Protein AF-0000000086638829 (afdb_homodimer)

Sequence (900 aa):
MKSFSFLCSTLLIQVVVGQTPSNTTEVHPRLDTFRCTVLGGCKKTTNYIVVEASQHNIHQATNSANCGEWGEKPNATACPDEASCAQNCIIEGLSDYRAQGITTSGSSIHLQQLFNNKTVSPRVYLLEENKQKYDMMHLVGAEFSFDVEMDKLPCGMNSALYLSEMLEDGGKSTSPNSKAGAYYGTGYCDAQCFVTPFINGVGNIDGHGSCCNELDIWEANSRATHIAPHPCTEPGLYECTGDECGSTGVCDKSGCGWNPNRVNTTDFYGRGDSFKVDSTRKFTVVSQFLADKNGNLKELHRHYVQDGQLIESAVVNIEGPPKVNYINDEFCEAVNSTEYIRIGGTSQMGEAMSRGMVLVMSLWWDEGGFMEWLDQGEAGPCNATEGDPKNILKVEPNPEVTFSNIRIGEINSTFSLGSPYAYAGAARKKSPRLAHLQQHQHLYKRGSNHMKSFSFLCSTLLIQVVVGQTPSNTTEVHPRLDTFRCTVLGGCKKTTNYIVVEASQHNIHQATNSANCGEWGEKPNATACPDEASCAQNCIIEGLSDYRAQGITTSGSSIHLQQLFNNKTVSPRVYLLEENKQKYDMMHLVGAEFSFDVEMDKLPCGMNSALYLSEMLEDGGKSTSPNSKAGAYYGTGYCDAQCFVTPFINGVGNIDGHGSCCNELDIWEANSRATHIAPHPCTEPGLYECTGDECGSTGVCDKSGCGWNPNRVNTTDFYGRGDSFKVDSTRKFTVVSQFLADKNGNLKELHRHYVQDGQLIESAVVNIEGPPKVNYINDEFCEAVNSTEYIRIGGTSQMGEAMSRGMVLVMSLWWDEGGFMEWLDQGEAGPCNATEGDPKNILKVEPNPEVTFSNIRIGEINSTFSLGSPYAYAGAARKKSPRLAHLQQHQHLYKRGSNH

Structure (mmCIF, N/CA/C/O backbone):
data_AF-0000000086638829-model_v1
#
loop_
_entity.id
_entity.type
_entity.pdbx_description
1 polymer Glucanase
#
loop_
_atom_site.group_PDB
_atom_site.id
_atom_site.type_symbol
_atom_site.label_atom_id
_atom_site.label_alt_id
_atom_site.label_comp_id
_atom_site.label_asym_id
_atom_site.label_entity_id
_atom_site.label_seq_id
_atom_site.pdbx_PDB_ins_code
_atom_site.Cartn_x
_atom_site.Cartn_y
_atom_site.Cartn_z
_atom_site.occupancy
_atom_site.B_iso_or_equiv
_atom_site.auth_seq_id
_atom_site.auth_comp_id
_atom_site.auth_asym_id
_atom_site.auth_atom_id
_atom_site.pdbx_PDB_model_num
ATOM 1 N N . MET A 1 1 ? 29.812 31.25 78.125 1 23.7 1 MET A N 1
ATOM 2 C CA . MET A 1 1 ? 29.281 30.562 76.938 1 23.7 1 MET A CA 1
ATOM 3 C C . MET A 1 1 ? 28.5 31.531 76.062 1 23.7 1 MET A C 1
ATOM 5 O O . MET A 1 1 ? 27.719 32.344 76.562 1 23.7 1 MET A O 1
ATOM 9 N N . LYS A 1 2 ? 29.172 31.844 74.812 1 26.73 2 LYS A N 1
ATOM 10 C CA . LYS A 1 2 ? 29.094 32.656 73.625 1 26.73 2 LYS A CA 1
ATOM 11 C C . LYS A 1 2 ? 27.828 32.344 72.812 1 26.73 2 LYS A C 1
ATOM 13 O O . LYS A 1 2 ? 27.75 31.281 72.188 1 26.73 2 LYS A O 1
ATOM 18 N N . SER A 1 3 ? 26.672 32.562 73.25 1 28.09 3 SER A N 1
ATOM 19 C CA . SER A 1 3 ? 25.5 32.125 72.5 1 28.09 3 SER A CA 1
ATOM 20 C C . SER A 1 3 ? 25.375 32.906 71.25 1 28.09 3 SER A C 1
ATOM 22 O O . SER A 1 3 ? 25.234 34.156 71.25 1 28.09 3 SER A O 1
ATOM 24 N N . PHE A 1 4 ? 26.094 32.5 70.188 1 32.94 4 PHE A N 1
ATOM 25 C CA . PHE A 1 4 ? 25.984 33.031 68.812 1 32.94 4 PHE A CA 1
ATOM 26 C C . PHE A 1 4 ? 24.594 32.812 68.25 1 32.94 4 PHE A C 1
ATOM 28 O O . PHE A 1 4 ? 24.141 31.672 68.125 1 32.94 4 PHE A O 1
ATOM 35 N N . SER A 1 5 ? 23.672 33.75 68.375 1 32.31 5 SER A N 1
ATOM 36 C CA . SER A 1 5 ? 22.359 33.719 67.75 1 32.31 5 SER A CA 1
ATOM 37 C C . SER A 1 5 ? 22.469 33.812 66.25 1 32.31 5 SER A C 1
ATOM 39 O O . SER A 1 5 ? 23 34.781 65.688 1 32.31 5 SER A O 1
ATOM 41 N N . PHE A 1 6 ? 22.641 32.688 65.562 1 34.06 6 PHE A N 1
ATOM 42 C CA . PHE A 1 6 ? 22.609 32.625 64.125 1 34.06 6 PHE A CA 1
ATOM 43 C C . PHE A 1 6 ? 21.25 33.062 63.562 1 34.06 6 PHE A C 1
ATOM 45 O O . PHE A 1 6 ? 20.219 32.5 63.938 1 34.06 6 PHE A O 1
ATOM 52 N N . LEU A 1 7 ? 21.078 34.375 63.156 1 33.69 7 LEU A N 1
ATOM 53 C CA . LEU A 1 7 ? 19.938 34.844 62.406 1 33.69 7 LEU A CA 1
ATOM 54 C C . LEU A 1 7 ? 19.875 34.156 61.031 1 33.69 7 LEU A C 1
ATOM 56 O O . LEU A 1 7 ? 20.781 34.312 60.219 1 33.69 7 LEU A O 1
ATOM 60 N N . CYS A 1 8 ? 19.266 32.969 60.938 1 29.59 8 CYS A N 1
ATOM 61 C CA . CYS A 1 8 ? 18.953 32.344 59.656 1 29.59 8 CYS A CA 1
ATOM 62 C C . CYS A 1 8 ? 18.047 33.219 58.812 1 29.59 8 CYS A C 1
ATOM 64 O O . CYS A 1 8 ? 16.906 33.5 59.188 1 29.59 8 CYS A O 1
ATOM 66 N N . SER A 1 9 ? 18.578 34.188 58.031 1 29.06 9 SER A N 1
ATOM 67 C CA . SER A 1 9 ? 17.797 34.875 57.031 1 29.06 9 SER A CA 1
ATOM 68 C C . SER A 1 9 ? 17.203 33.906 56 1 29.06 9 SER A C 1
ATOM 70 O O . SER A 1 9 ? 17.922 33.188 55.344 1 29.06 9 SER A O 1
ATOM 72 N N . THR A 1 10 ? 16.016 33.406 56.219 1 30.64 10 THR A N 1
ATOM 73 C CA . THR A 1 10 ? 15.227 32.656 55.219 1 30.64 10 THR A CA 1
ATOM 74 C C . THR A 1 10 ? 15.062 33.469 53.938 1 30.64 10 THR A C 1
ATOM 76 O O . THR A 1 10 ? 14.414 34.531 53.938 1 30.64 10 THR A O 1
ATOM 79 N N . LEU A 1 11 ? 16.062 33.5 53.062 1 32.84 11 LEU A N 1
ATOM 80 C CA . LEU A 1 11 ? 15.82 33.969 51.688 1 32.84 11 LEU A CA 1
ATOM 81 C C . LEU A 1 11 ? 14.609 33.281 51.094 1 32.84 11 LEU A C 1
ATOM 83 O O . LEU A 1 11 ? 14.633 32.062 50.875 1 32.84 11 LEU A O 1
ATOM 87 N N . LEU A 1 12 ? 13.398 33.812 51.312 1 30.45 12 LEU A N 1
ATOM 88 C CA . LEU A 1 12 ? 12.258 33.438 50.469 1 30.45 12 LEU A CA 1
ATOM 89 C C . LEU A 1 12 ? 12.594 33.5 49 1 30.45 12 LEU A C 1
ATOM 91 O O . LEU A 1 12 ? 12.852 34.594 48.469 1 30.45 12 LEU A O 1
ATOM 95 N N . ILE A 1 13 ? 13.258 32.5 48.5 1 31.92 13 ILE A N 1
ATOM 96 C CA . ILE A 1 13 ? 13.328 32.375 47.031 1 31.92 13 ILE A CA 1
ATOM 97 C C . ILE A 1 13 ? 11.93 32.5 46.438 1 31.92 13 ILE A C 1
ATOM 99 O O . ILE A 1 13 ? 11.062 31.656 46.656 1 31.92 13 ILE A O 1
ATOM 103 N N . GLN A 1 14 ? 11.492 33.75 46.25 1 27.44 14 GLN A N 1
ATOM 104 C CA . GLN A 1 14 ? 10.328 33.969 45.406 1 27.44 14 GLN A CA 1
ATOM 105 C C . GLN A 1 14 ? 10.492 33.281 44.062 1 27.44 14 GLN A C 1
ATOM 107 O O . GLN A 1 14 ? 11.383 33.625 43.281 1 27.44 14 GLN A O 1
ATOM 112 N N . VAL A 1 15 ? 10.078 32.094 44 1 32.31 15 VAL A N 1
ATOM 113 C CA . VAL A 1 15 ? 9.938 31.391 42.719 1 32.31 15 VAL A CA 1
ATOM 114 C C . VAL A 1 15 ? 9.141 32.219 41.75 1 32.31 15 VAL A C 1
ATOM 116 O O . VAL A 1 15 ? 7.98 32.562 42 1 32.31 15 VAL A O 1
ATOM 119 N N . VAL A 1 16 ? 9.719 33.156 40.938 1 31.73 16 VAL A N 1
ATOM 120 C CA . VAL A 1 16 ? 9.312 33.969 39.781 1 31.73 16 VAL A CA 1
ATOM 121 C C . VAL A 1 16 ? 8.664 33.062 38.75 1 31.73 16 VAL A C 1
ATOM 123 O O . VAL A 1 16 ? 9.289 32.125 38.25 1 31.73 16 VAL A O 1
ATOM 126 N N . VAL A 1 17 ? 7.289 33.125 38.75 1 35.03 17 VAL A N 1
ATOM 127 C CA . VAL A 1 17 ? 6.32 32.375 37.938 1 35.03 17 VAL A CA 1
ATOM 128 C C . VAL A 1 17 ? 6.102 33.094 36.594 1 35.03 17 VAL A C 1
ATOM 130 O O . VAL A 1 17 ? 5.816 34.281 36.562 1 35.03 17 VAL A O 1
ATOM 133 N N . GLY A 1 18 ? 6.621 32.844 35.375 1 41.03 18 GLY A N 1
ATOM 134 C CA . GLY A 1 18 ? 6.312 33.125 33.969 1 41.03 18 GLY A CA 1
ATOM 135 C C . GLY A 1 18 ? 4.836 33 33.656 1 41.03 18 GLY A C 1
ATOM 136 O O . GLY A 1 18 ? 3.996 32.969 34.562 1 41.03 18 GLY A O 1
ATOM 137 N N . GLN A 1 19 ? 4.273 32.906 32.312 1 63.62 19 GLN A N 1
ATOM 138 C CA . GLN A 1 19 ? 2.855 32.594 32.219 1 63.62 19 GLN A CA 1
ATOM 139 C C . GLN A 1 19 ? 2.502 31.438 33.156 1 63.62 19 GLN A C 1
ATOM 141 O O . GLN A 1 19 ? 2.955 30.312 32.969 1 63.62 19 GLN A O 1
ATOM 146 N N . THR A 1 20 ? 2.035 32 34.219 1 74.75 20 THR A N 1
ATOM 147 C CA . THR A 1 20 ? 1.844 31.062 35.312 1 74.75 20 THR A CA 1
ATOM 148 C C . THR A 1 20 ? 0.448 30.453 35.25 1 74.75 20 THR A C 1
ATOM 150 O O . THR A 1 20 ? -0.551 31.172 35.188 1 74.75 20 THR A O 1
ATOM 153 N N . PRO A 1 21 ? 0.442 29.266 35.031 1 84.38 21 PRO A N 1
ATOM 154 C CA . PRO A 1 21 ? -0.865 28.609 35.062 1 84.38 21 PRO A CA 1
ATOM 155 C C . PRO A 1 21 ? -1.661 28.953 36.312 1 84.38 21 PRO A C 1
ATOM 157 O O . PRO A 1 21 ? -1.08 29.125 37.406 1 84.38 21 PRO A O 1
ATOM 160 N N . SER A 1 22 ? -2.822 29.062 36.031 1 82.94 22 SER A N 1
ATOM 161 C CA . SER A 1 22 ? -3.717 29.266 37.156 1 82.94 22 SER A CA 1
ATOM 162 C C . SER A 1 22 ? -3.883 27.969 37.969 1 82.94 22 SER A C 1
ATOM 164 O O . SER A 1 22 ? -3.184 26.984 37.719 1 82.94 22 SER A O 1
ATOM 166 N N . ASN A 1 23 ? -4.812 28.141 38.938 1 80.75 23 ASN A N 1
ATOM 167 C CA . ASN A 1 23 ? -5.137 26.984 39.75 1 80.75 23 ASN A CA 1
ATOM 168 C C . ASN A 1 23 ? -6.188 26.094 39.094 1 80.75 23 ASN A C 1
ATOM 170 O O . ASN A 1 23 ? -6.457 24.984 39.531 1 80.75 23 ASN A O 1
ATOM 174 N N . THR A 1 24 ? -6.695 26.562 38 1 82.19 24 THR A N 1
ATOM 175 C CA . THR A 1 24 ? -7.664 25.75 37.281 1 82.19 24 THR A CA 1
ATOM 176 C C . THR A 1 24 ? -6.957 24.703 36.438 1 82.19 24 THR A C 1
ATOM 178 O O . THR A 1 24 ? -6.109 25.031 35.594 1 82.19 24 THR A O 1
ATOM 181 N N . THR A 1 25 ? -7.391 23.547 36.688 1 85.88 25 THR A N 1
ATOM 182 C CA . THR A 1 25 ? -6.719 22.438 36 1 85.88 25 THR A CA 1
ATOM 183 C C . THR A 1 25 ? -7.172 22.328 34.562 1 85.88 25 THR A C 1
ATOM 185 O O . THR A 1 25 ? -8.359 22.453 34.25 1 85.88 25 THR A O 1
ATOM 188 N N . GLU A 1 26 ? -6.246 22.203 33.688 1 93.12 26 GLU A N 1
ATOM 189 C CA . GLU A 1 26 ? -6.512 21.938 32.281 1 93.12 26 GLU A CA 1
ATOM 190 C C . GLU A 1 26 ? -6.977 20.5 32.062 1 93.12 26 GLU A C 1
ATOM 192 O O . GLU A 1 26 ? -6.379 19.562 32.594 1 93.12 26 GLU A O 1
ATOM 197 N N . VAL A 1 27 ? -8.133 20.281 31.359 1 95.31 27 VAL A N 1
ATOM 198 C CA . VAL A 1 27 ? -8.578 18.938 30.984 1 95.31 27 VAL A CA 1
ATOM 199 C C . VAL A 1 27 ? -8.43 18.75 29.484 1 95.31 27 VAL A C 1
ATOM 201 O O . VAL A 1 27 ? -9.148 19.359 28.688 1 95.31 27 VAL A O 1
ATOM 204 N N . HIS A 1 28 ? -7.527 17.875 29.141 1 98.06 28 HIS A N 1
ATOM 205 C CA . HIS A 1 28 ? -7.223 17.641 27.734 1 98.06 28 HIS A CA 1
ATOM 206 C C . HIS A 1 28 ? -8.141 16.562 27.156 1 98.06 28 HIS A C 1
ATOM 208 O O . HIS A 1 28 ? -8.164 15.43 27.625 1 98.06 28 HIS A O 1
ATOM 214 N N . PRO A 1 29 ? -8.883 16.844 26.094 1 98.62 29 PRO A N 1
ATOM 215 C CA . PRO A 1 29 ? -9.656 15.789 25.438 1 98.62 29 PRO A CA 1
ATOM 216 C C . PRO A 1 29 ? -8.766 14.727 24.812 1 98.62 29 PRO A C 1
ATOM 218 O O . PRO A 1 29 ? -7.719 15.047 24.234 1 98.62 29 PRO A O 1
ATOM 221 N N . ARG A 1 30 ? -9.211 13.516 24.922 1 98.44 30 ARG A N 1
ATOM 222 C CA . ARG A 1 30 ? -8.492 12.398 24.328 1 98.44 30 ARG A CA 1
ATOM 223 C C . ARG A 1 30 ? -8.758 12.32 22.828 1 98.44 30 ARG A C 1
ATOM 225 O O . ARG A 1 30 ? -9.883 12.57 22.375 1 98.44 30 ARG A O 1
ATOM 232 N N . LEU A 1 31 ? -7.75 11.984 22.016 1 98.88 31 LEU A N 1
ATOM 233 C CA . LEU A 1 31 ? -7.844 11.719 20.594 1 98.88 31 LEU A CA 1
ATOM 234 C C . LEU A 1 31 ? -6.895 10.594 20.188 1 98.88 31 LEU A C 1
ATOM 236 O O . LEU A 1 31 ? -5.68 10.797 20.094 1 98.88 31 LEU A O 1
ATOM 240 N N . ASP A 1 32 ? -7.477 9.492 19.875 1 98.69 32 ASP A N 1
ATOM 241 C CA . ASP A 1 32 ? -6.641 8.367 19.469 1 98.69 32 ASP A CA 1
ATOM 242 C C . ASP A 1 32 ? -6.164 8.539 18.016 1 98.69 32 ASP A C 1
ATOM 244 O O . ASP A 1 32 ? -6.93 8.969 17.156 1 98.69 32 ASP A O 1
ATOM 248 N N . THR A 1 33 ? -4.898 8.258 17.844 1 98.69 33 THR A N 1
ATOM 249 C CA . THR A 1 33 ? -4.312 8.172 16.5 1 98.69 33 THR A CA 1
ATOM 250 C C . THR A 1 33 ? -3.713 6.789 16.266 1 98.69 33 THR A C 1
ATOM 252 O O . THR A 1 33 ? -3.83 5.902 17.125 1 98.69 33 THR A O 1
ATOM 255 N N . PHE A 1 34 ? -3.121 6.656 15.023 1 98.31 34 PHE A N 1
ATOM 256 C CA . PHE A 1 34 ? -2.629 5.324 14.703 1 98.31 34 PHE A CA 1
ATOM 257 C C . PHE A 1 34 ? -1.229 5.391 14.102 1 98.31 34 PHE A C 1
ATOM 259 O O . PHE A 1 34 ? -0.921 6.309 13.336 1 98.31 34 PHE A O 1
ATOM 266 N N . ARG A 1 35 ? -0.473 4.387 14.508 1 97.5 35 ARG A N 1
ATOM 267 C CA . ARG A 1 35 ? 0.83 4.137 13.898 1 97.5 35 ARG A CA 1
ATOM 268 C C . ARG A 1 35 ? 0.817 2.846 13.086 1 97.5 35 ARG A C 1
ATOM 270 O O . ARG A 1 35 ? 0.376 1.804 13.578 1 97.5 35 ARG A O 1
ATOM 277 N N . CYS A 1 36 ? 1.313 2.977 11.82 1 96.44 36 CYS A N 1
ATOM 278 C CA . CYS A 1 36 ? 1.026 1.884 10.891 1 96.44 36 CYS A CA 1
ATOM 279 C C . CYS A 1 36 ? 2.301 1.39 10.219 1 96.44 36 CYS A C 1
ATOM 281 O O . CYS A 1 36 ? 3.17 2.188 9.867 1 96.44 36 CYS A O 1
ATOM 283 N N . THR A 1 37 ? 2.406 0.13 10.078 1 94.88 37 THR A N 1
ATOM 284 C CA . THR A 1 37 ? 3.309 -0.555 9.156 1 94.88 37 THR A CA 1
ATOM 285 C C . THR A 1 37 ? 2.533 -1.503 8.25 1 94.88 37 THR A C 1
ATOM 287 O O . THR A 1 37 ? 1.452 -1.973 8.609 1 94.88 37 THR A O 1
ATOM 290 N N . VAL A 1 38 ? 3.039 -1.788 7.102 1 92.12 38 VAL A N 1
ATOM 291 C CA . VAL A 1 38 ? 2.307 -2.619 6.148 1 92.12 38 VAL A CA 1
ATOM 292 C C . VAL A 1 38 ? 2.082 -4.008 6.742 1 92.12 38 VAL A C 1
ATOM 294 O O . VAL A 1 38 ? 0.948 -4.484 6.809 1 92.12 38 VAL A O 1
ATOM 297 N N . LEU A 1 39 ? 3.107 -4.668 7.242 1 92 39 LEU A N 1
ATOM 298 C CA . LEU A 1 39 ? 3.021 -6.059 7.676 1 92 39 LEU A CA 1
ATOM 299 C C . LEU A 1 39 ? 2.404 -6.152 9.07 1 92 39 LEU A C 1
ATOM 301 O O . LEU A 1 39 ? 1.771 -7.156 9.398 1 92 39 LEU A O 1
ATOM 305 N N . GLY A 1 40 ? 2.559 -5.062 9.883 1 94.44 40 GLY A N 1
ATOM 306 C CA . GLY A 1 40 ? 2.082 -5.082 11.25 1 94.44 40 GLY A CA 1
ATOM 307 C C . GLY A 1 40 ? 0.711 -4.453 11.422 1 94.44 40 GLY A C 1
ATOM 308 O O . GLY A 1 40 ? 0.088 -4.578 12.477 1 94.44 40 GLY A O 1
ATOM 309 N N . GLY A 1 41 ? 0.272 -3.832 10.375 1 95 41 GLY A N 1
ATOM 310 C CA . GLY A 1 41 ? -1.002 -3.137 10.453 1 95 41 GLY A CA 1
ATOM 311 C C . GLY A 1 41 ? -0.931 -1.854 11.266 1 95 41 GLY A C 1
ATOM 312 O O . GLY A 1 41 ? 0.156 -1.318 11.492 1 95 41 GLY A O 1
ATOM 313 N N . CYS A 1 42 ? -2.096 -1.244 11.641 1 96.31 42 CYS A N 1
ATOM 314 C CA . CYS A 1 42 ? -2.184 0.004 12.391 1 96.31 42 CYS A CA 1
ATOM 315 C C . CYS A 1 42 ? -2.471 -0.262 13.867 1 96.31 42 CYS A C 1
ATOM 317 O O . CYS A 1 42 ? -3.406 -0.994 14.195 1 96.31 42 CYS A O 1
ATOM 319 N N . LYS A 1 43 ? -1.667 0.346 14.672 1 97.25 43 LYS A N 1
ATOM 320 C CA . LYS A 1 43 ? -1.842 0.246 16.109 1 97.25 43 LYS A CA 1
ATOM 321 C C . LYS A 1 43 ? -2.299 1.576 16.703 1 97.25 43 LYS A C 1
ATOM 323 O O . LYS A 1 43 ? -1.798 2.637 16.328 1 97.25 43 LYS A O 1
ATOM 328 N N . LYS A 1 44 ? -3.211 1.452 17.609 1 97.44 44 LYS A N 1
ATOM 329 C CA . LYS A 1 44 ? -3.75 2.646 18.25 1 97.44 44 LYS A CA 1
ATOM 330 C C . LYS A 1 44 ? -2.713 3.293 19.172 1 97.44 44 LYS A C 1
ATOM 332 O O . LYS A 1 44 ? -1.988 2.598 19.875 1 97.44 44 LYS A O 1
ATOM 337 N N . THR A 1 45 ? -2.609 4.574 19.109 1 97.38 45 THR A N 1
ATOM 338 C CA . THR A 1 45 ? -1.83 5.414 20.016 1 97.38 45 THR A CA 1
ATOM 339 C C . THR A 1 45 ? -2.729 6.426 20.719 1 97.38 45 THR A C 1
ATOM 341 O O . THR A 1 45 ? -3.422 7.211 20.078 1 97.38 45 THR A O 1
ATOM 344 N N . THR A 1 46 ? -2.629 6.398 22.016 1 98 46 THR A N 1
ATOM 345 C CA . THR A 1 46 ? -3.414 7.352 22.781 1 98 46 THR A CA 1
ATOM 346 C C . THR A 1 46 ? -2.758 8.727 22.766 1 98 46 THR A C 1
ATOM 348 O O . THR A 1 46 ? -1.61 8.875 23.188 1 98 46 THR A O 1
ATOM 351 N N . ASN A 1 47 ? -3.457 9.648 22.297 1 98.69 47 ASN A N 1
ATOM 352 C CA . ASN A 1 47 ? -3.049 11.055 22.297 1 98.69 47 ASN A CA 1
ATOM 353 C C . ASN A 1 47 ? -4.098 11.93 22.984 1 98.69 47 ASN A C 1
ATOM 355 O O . ASN A 1 47 ? -5.172 11.453 23.344 1 98.69 47 ASN A O 1
ATOM 359 N N . TYR A 1 48 ? -3.711 13.102 23.281 1 98.75 48 TYR A N 1
ATOM 360 C CA . TYR A 1 48 ? -4.598 14.164 23.75 1 98.75 48 TYR A CA 1
ATOM 361 C C . TYR A 1 48 ? -4.41 15.43 22.922 1 98.75 48 TYR A C 1
ATOM 363 O O . TYR A 1 48 ? -3.461 15.539 22.141 1 98.75 48 TYR A O 1
ATOM 371 N N . ILE A 1 49 ? -5.391 16.359 23.078 1 98.81 49 ILE A N 1
ATOM 372 C CA . ILE A 1 49 ? -5.234 17.625 22.359 1 98.81 49 ILE A CA 1
ATOM 373 C C . ILE A 1 49 ? -5.176 18.781 23.344 1 98.81 49 ILE A C 1
ATOM 375 O O . ILE A 1 49 ? -5.691 18.672 24.469 1 98.81 49 ILE A O 1
ATOM 379 N N . VAL A 1 50 ? -4.539 19.844 22.922 1 98.75 50 VAL A N 1
ATOM 380 C CA . VAL A 1 50 ? -4.496 21.094 23.656 1 98.75 50 VAL A CA 1
ATOM 381 C C . VAL A 1 50 ? -4.715 22.266 22.703 1 98.75 50 VAL A C 1
ATOM 383 O O . VAL A 1 50 ? -4.207 22.266 21.578 1 98.75 50 VAL A O 1
ATOM 386 N N . VAL A 1 51 ? -5.492 23.188 23.125 1 98.44 51 VAL A N 1
ATOM 387 C CA . VAL A 1 51 ? -5.73 24.375 22.312 1 98.44 51 VAL A CA 1
ATOM 388 C C . VAL A 1 51 ? -4.496 25.281 22.344 1 98.44 51 VAL A C 1
ATOM 390 O O . VAL A 1 51 ? -3.736 25.281 23.312 1 98.44 51 VAL A O 1
ATOM 393 N N . GLU A 1 52 ? -4.301 25.984 21.281 1 97.75 52 GLU A N 1
ATOM 394 C CA . GLU A 1 52 ? -3.242 26.984 21.25 1 97.75 52 GLU A CA 1
ATOM 395 C C . GLU A 1 52 ? -3.346 27.938 22.438 1 97.75 52 GLU A C 1
ATOM 397 O O . GLU A 1 52 ? -4.441 28.359 22.812 1 97.75 52 GLU A O 1
ATOM 402 N N . ALA A 1 53 ? -2.301 28.328 22.984 1 96.69 53 ALA A N 1
ATOM 403 C CA . ALA A 1 53 ? -2.23 29 24.281 1 96.69 53 ALA A CA 1
ATOM 404 C C . ALA A 1 53 ? -3.051 30.297 24.281 1 96.69 53 ALA A C 1
ATOM 406 O O . ALA A 1 53 ? -3.719 30.609 25.266 1 96.69 53 ALA A O 1
ATOM 407 N N . SER A 1 54 ? -3.059 30.984 23.203 1 94.62 54 SER A N 1
ATOM 408 C CA . SER A 1 54 ? -3.723 32.281 23.156 1 94.62 54 SER A CA 1
ATOM 409 C C . SER A 1 54 ? -5.238 32.125 23.219 1 94.62 54 SER A C 1
ATOM 411 O O . SER A 1 54 ? -5.957 33.094 23.438 1 94.62 54 SER A O 1
ATOM 413 N N . GLN A 1 55 ? -5.691 30.953 23.047 1 94.06 55 GLN A N 1
ATOM 414 C CA . GLN A 1 55 ? -7.133 30.719 23.094 1 94.06 55 GLN A CA 1
ATOM 415 C C . GLN A 1 55 ? -7.602 30.453 24.516 1 94.06 55 GLN A C 1
ATOM 417 O O . GLN A 1 55 ? -8.797 30.281 24.766 1 94.06 55 GLN A O 1
ATOM 422 N N . HIS A 1 56 ? -6.664 30.406 25.453 1 94.81 56 HIS A N 1
ATOM 423 C CA . HIS A 1 56 ? -6.992 30.469 26.875 1 94.81 56 HIS A CA 1
ATOM 424 C C . HIS A 1 56 ? -7.293 31.906 27.297 1 94.81 56 HIS A C 1
ATOM 426 O O . HIS A 1 56 ? -6.969 32.844 26.594 1 94.81 56 HIS A O 1
ATOM 432 N N . ASN A 1 57 ? -7.977 31.953 28.438 1 93.25 57 ASN A N 1
ATOM 433 C CA . ASN A 1 57 ? -8.055 33.25 29.078 1 93.25 57 ASN A CA 1
ATOM 434 C C . ASN A 1 57 ? -6.723 33.656 29.719 1 93.25 57 ASN A C 1
ATOM 436 O O . ASN A 1 57 ? -6.293 33.031 30.688 1 93.25 57 ASN A O 1
ATOM 440 N N . ILE A 1 58 ? -6.008 34.594 29.172 1 94.06 58 ILE A N 1
ATOM 441 C CA . ILE A 1 58 ? -4.773 35.156 29.734 1 94.06 58 ILE A CA 1
ATOM 442 C C . ILE A 1 58 ? -5.031 36.531 30.281 1 94.06 58 ILE A C 1
ATOM 444 O O . ILE A 1 58 ? -5.379 37.469 29.547 1 94.06 58 ILE A O 1
ATOM 448 N N . HIS A 1 59 ? -4.836 36.688 31.562 1 94.12 59 HIS A N 1
ATOM 449 C CA . HIS A 1 59 ? -5.18 37.938 32.219 1 94.12 59 HIS A CA 1
ATOM 450 C C . HIS A 1 59 ? -4.098 38.375 33.219 1 94.12 59 HIS A C 1
ATOM 452 O O . HIS A 1 59 ? -3.256 37.562 33.594 1 94.12 59 HIS A O 1
ATOM 458 N N . GLN A 1 60 ? -4.105 39.594 33.469 1 93.94 60 GLN A N 1
ATOM 459 C CA . GLN A 1 60 ? -3.188 40.094 34.469 1 93.94 60 GLN A CA 1
ATOM 460 C C . GLN A 1 60 ? -3.576 39.594 35.875 1 93.94 60 GLN A C 1
ATOM 462 O O . GLN A 1 60 ? -4.762 39.531 36.219 1 93.94 60 GLN A O 1
ATOM 467 N N . ALA A 1 61 ? -2.59 39.312 36.656 1 91.44 61 ALA A N 1
ATOM 468 C CA . ALA A 1 61 ? -2.789 38.719 37.969 1 91.44 61 ALA A CA 1
ATOM 469 C C . ALA A 1 61 ? -3.584 39.656 38.875 1 91.44 61 ALA A C 1
ATOM 471 O O . ALA A 1 61 ? -4.367 39.188 39.719 1 91.44 61 ALA A O 1
ATOM 472 N N . THR A 1 62 ? -3.395 40.906 38.75 1 90.56 62 THR A N 1
ATOM 473 C CA . THR A 1 62 ? -3.928 41.875 39.688 1 90.56 62 THR A CA 1
ATOM 474 C C . THR A 1 62 ? -5.285 42.375 39.219 1 90.56 62 THR A C 1
ATOM 476 O O . THR A 1 62 ? -6.027 42.969 40 1 90.56 62 THR A O 1
ATOM 479 N N . ASN A 1 63 ? -5.551 42.25 37.969 1 85.56 63 ASN A N 1
ATOM 480 C CA . ASN A 1 63 ? -6.828 42.656 37.406 1 85.56 63 ASN A CA 1
ATOM 481 C C . ASN A 1 63 ? -7.25 41.75 36.25 1 85.56 63 ASN A C 1
ATOM 483 O O . ASN A 1 63 ? -6.621 40.719 36 1 85.56 63 ASN A O 1
ATOM 487 N N . SER A 1 64 ? -8.336 42.094 35.594 1 86.5 64 SER A N 1
ATOM 488 C CA . SER A 1 64 ? -8.875 41.219 34.562 1 86.5 64 SER A CA 1
ATOM 489 C C . SER A 1 64 ? -8.5 41.719 33.156 1 86.5 64 SER A C 1
ATOM 491 O O . SER A 1 64 ? -9.039 41.25 32.156 1 86.5 64 SER A O 1
ATOM 493 N N . ALA A 1 65 ? -7.477 42.594 33.125 1 90 65 ALA A N 1
ATOM 494 C CA . ALA A 1 65 ? -7.066 43.094 31.812 1 90 65 ALA A CA 1
ATOM 495 C C . ALA A 1 65 ? -6.215 42.062 31.062 1 90 65 ALA A C 1
ATOM 497 O O . ALA A 1 65 ? -5.594 41.219 31.688 1 90 65 ALA A O 1
ATOM 498 N N . ASN A 1 66 ? -6.281 42.25 29.766 1 91 66 ASN A N 1
ATOM 499 C CA . ASN A 1 66 ? -5.523 41.312 28.922 1 91 66 ASN A CA 1
ATOM 500 C C . ASN A 1 66 ? -4.031 41.625 28.953 1 91 66 ASN A C 1
ATOM 502 O O . ASN A 1 66 ? -3.637 42.75 29.234 1 91 66 ASN A O 1
ATOM 506 N N . CYS A 1 67 ? -3.219 40.625 28.672 1 94.88 67 CYS A N 1
ATOM 507 C CA . CYS A 1 67 ? -1.77 40.781 28.688 1 94.88 67 CYS A CA 1
ATOM 508 C C . CYS A 1 67 ? -1.229 41.031 27.281 1 94.88 67 CYS A C 1
ATOM 510 O O . CYS A 1 67 ? -0.035 41.281 27.109 1 94.88 67 CYS A O 1
ATOM 512 N N . GLY A 1 68 ? -2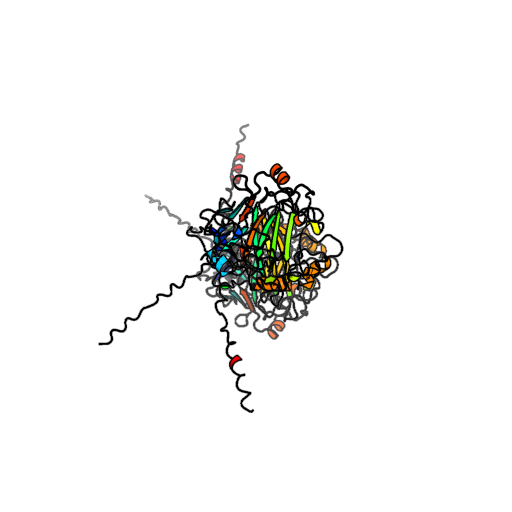.121 40.969 26.266 1 93.75 68 GLY A N 1
ATOM 513 C CA . GLY A 1 68 ? -1.742 41.188 24.875 1 93.75 68 GLY A CA 1
ATOM 514 C C . GLY A 1 68 ? -2.641 40.469 23.891 1 93.75 68 GLY A C 1
ATOM 515 O O . GLY A 1 68 ? -3.367 39.531 24.25 1 93.75 68 GLY A O 1
ATOM 516 N N . GLU A 1 69 ? -2.521 40.938 22.625 1 90.5 69 GLU A N 1
ATOM 517 C CA . GLU A 1 69 ? -3.318 40.375 21.547 1 90.5 69 GLU A CA 1
ATOM 518 C C . GLU A 1 69 ? -2.436 39.938 20.391 1 90.5 69 GLU A C 1
ATOM 520 O O . GLU A 1 69 ? -1.34 40.469 20.203 1 90.5 69 GLU A O 1
ATOM 525 N N . TRP A 1 70 ? -2.98 39 19.656 1 90.62 70 TRP A N 1
ATOM 526 C CA . TRP A 1 70 ? -2.291 38.531 18.453 1 90.62 70 TRP A CA 1
ATOM 527 C C . TRP A 1 70 ? -1.943 39.719 17.547 1 90.62 70 TRP A C 1
ATOM 529 O O . TRP A 1 70 ? -2.768 40.594 17.344 1 90.62 70 TRP A O 1
ATOM 539 N N . GLY A 1 71 ? -0.66 39.75 17.031 1 91.5 71 GLY A N 1
ATOM 540 C CA . GLY A 1 71 ? -0.208 40.781 16.125 1 91.5 71 GLY A CA 1
ATOM 541 C C . GLY A 1 71 ? 0.585 41.875 16.812 1 91.5 71 GLY A C 1
ATOM 542 O O . GLY A 1 71 ? 1.135 42.75 16.172 1 91.5 71 GLY A O 1
ATOM 543 N N . GLU A 1 72 ? 0.649 41.75 18.172 1 93.44 72 GLU A N 1
ATOM 544 C CA . GLU A 1 72 ? 1.325 42.812 18.922 1 93.44 72 GLU A CA 1
ATOM 545 C C . GLU A 1 72 ? 2.193 42.219 20.031 1 93.44 72 GLU A C 1
ATOM 547 O O . GLU A 1 72 ? 2.01 41.062 20.422 1 93.44 72 GLU A O 1
ATOM 552 N N . LYS A 1 73 ? 3.137 43.031 20.453 1 95.25 73 LYS A N 1
ATOM 553 C CA . LYS A 1 73 ? 3.873 42.688 21.672 1 95.25 73 LYS A CA 1
ATOM 554 C C . LYS A 1 73 ? 2.975 42.781 22.891 1 95.25 73 LYS A C 1
ATOM 556 O O . LYS A 1 73 ? 1.874 43.312 22.828 1 95.25 73 LYS A O 1
ATOM 561 N N . PRO A 1 74 ? 3.436 42.281 24.047 1 96.94 74 PRO A N 1
ATOM 562 C CA . PRO A 1 74 ? 2.566 42.281 25.219 1 96.94 74 PRO A CA 1
ATOM 563 C C . PRO A 1 74 ? 2.389 43.688 25.812 1 96.94 74 PRO A C 1
ATOM 565 O O . PRO A 1 74 ? 3.115 44.594 25.438 1 96.94 74 PRO A O 1
ATOM 568 N N . ASN A 1 75 ? 1.348 43.781 26.641 1 95.19 75 ASN A N 1
ATOM 569 C CA . ASN A 1 75 ? 1.096 45.031 27.344 1 95.19 75 ASN A CA 1
ATOM 570 C C . ASN A 1 75 ? 2.332 45.5 28.109 1 95.19 75 ASN A C 1
ATOM 572 O O . ASN A 1 75 ? 2.828 44.781 29 1 95.19 75 ASN A O 1
ATOM 576 N N . ALA A 1 76 ? 2.73 46.656 27.891 1 94.88 76 ALA A N 1
ATOM 577 C CA . ALA A 1 76 ? 4.008 47.156 28.422 1 94.88 76 ALA A CA 1
ATOM 578 C C . ALA A 1 76 ? 3.951 47.312 29.938 1 94.88 76 ALA A C 1
ATOM 580 O O . ALA A 1 76 ? 4.965 47.156 30.625 1 94.88 76 ALA A O 1
ATOM 581 N N . THR A 1 77 ? 2.859 47.656 30.469 1 94.94 77 THR A N 1
ATOM 582 C CA . THR A 1 77 ? 2.715 47.812 31.922 1 94.94 77 THR A CA 1
ATOM 583 C C . THR A 1 77 ? 2.768 46.469 32.625 1 94.94 77 THR A C 1
ATOM 585 O O . THR A 1 77 ? 3.473 46.312 33.625 1 94.94 77 THR A O 1
ATOM 588 N N . ALA A 1 78 ? 2.055 45.594 32.062 1 95.69 78 ALA A N 1
ATOM 589 C CA . ALA A 1 78 ? 2.025 44.25 32.656 1 95.69 78 ALA A CA 1
ATOM 590 C C . ALA A 1 78 ? 3.33 43.5 32.375 1 95.69 78 ALA A C 1
ATOM 592 O O . ALA A 1 78 ? 3.719 42.625 33.156 1 95.69 78 ALA A O 1
ATOM 593 N N . CYS A 1 79 ? 3.973 43.875 31.375 1 97.06 79 CYS A N 1
ATOM 594 C CA . CYS A 1 79 ? 5.141 43.125 30.922 1 97.06 79 CYS A CA 1
ATOM 595 C C . CYS A 1 79 ? 6.301 44.062 30.609 1 97.06 79 CYS A C 1
ATOM 597 O O . CYS A 1 79 ? 6.766 44.125 29.469 1 97.06 79 CYS A O 1
ATOM 599 N N . PRO A 1 80 ? 6.801 44.688 31.562 1 96.62 80 PRO A N 1
ATOM 600 C CA . PRO A 1 80 ? 7.977 45.531 31.328 1 96.62 80 PRO A CA 1
ATOM 601 C C . PRO A 1 80 ? 9.234 44.719 31.031 1 96.62 80 PRO A C 1
ATOM 603 O O . PRO A 1 80 ? 10.156 45.219 30.375 1 96.62 80 PRO A O 1
ATOM 606 N N . ASP A 1 81 ? 9.328 43.469 31.547 1 96.19 81 ASP A N 1
ATOM 607 C CA . ASP A 1 81 ? 10.383 42.5 31.297 1 96.19 81 ASP A CA 1
ATOM 608 C C . ASP A 1 81 ? 9.852 41.062 31.406 1 96.19 81 ASP A C 1
ATOM 610 O O . ASP A 1 81 ? 8.695 40.875 31.797 1 96.19 81 ASP A O 1
ATOM 614 N N . GLU A 1 82 ? 10.688 40.188 31.031 1 95.06 82 GLU A N 1
ATOM 615 C CA . GLU A 1 82 ? 10.273 38.812 30.938 1 95.06 82 GLU A CA 1
ATOM 616 C C . GLU A 1 82 ? 9.812 38.281 32.281 1 95.06 82 GLU A C 1
ATOM 618 O O . GLU A 1 82 ? 8.766 37.625 32.375 1 95.06 82 GLU A O 1
ATOM 623 N N . ALA A 1 83 ? 10.594 38.469 33.281 1 95.5 83 ALA A N 1
ATOM 624 C CA . ALA A 1 83 ? 10.289 37.938 34.625 1 95.5 83 ALA A CA 1
ATOM 625 C C . ALA A 1 83 ? 8.984 38.531 35.156 1 95.5 83 ALA A C 1
ATOM 627 O O . ALA A 1 83 ? 8.148 37.812 35.688 1 95.5 83 ALA A O 1
ATOM 628 N N . SER A 1 84 ? 8.812 39.875 35.031 1 95.94 84 SER A N 1
ATOM 629 C CA . SER A 1 84 ? 7.586 40.531 35.469 1 95.94 84 SER A CA 1
ATOM 630 C C . SER A 1 84 ? 6.379 40.031 34.688 1 95.94 84 SER A C 1
ATOM 632 O O . SER A 1 84 ? 5.293 39.844 35.25 1 95.94 84 SER A O 1
ATOM 634 N N . CYS A 1 85 ? 6.578 39.906 33.406 1 96.25 85 CYS A N 1
ATOM 635 C CA . CYS A 1 85 ? 5.496 39.438 32.562 1 96.25 85 CYS A CA 1
ATOM 636 C C . CYS A 1 85 ? 5.012 38.062 33.031 1 96.25 85 CYS A C 1
ATOM 638 O O . CYS A 1 85 ? 3.807 37.812 33.094 1 96.25 85 CYS A O 1
ATOM 640 N N . ALA A 1 86 ? 5.969 37.188 33.375 1 95.19 86 ALA A N 1
ATOM 641 C CA . ALA A 1 86 ? 5.641 35.844 33.844 1 95.19 86 ALA A CA 1
ATOM 642 C C . ALA A 1 86 ? 4.828 35.875 35.125 1 95.19 86 ALA A C 1
ATOM 644 O O . ALA A 1 86 ? 3.957 35.031 35.344 1 95.19 86 ALA A O 1
ATOM 645 N N . GLN A 1 87 ? 5.113 36.812 35.906 1 93.62 87 GLN A N 1
ATOM 646 C CA . GLN A 1 87 ? 4.41 36.938 37.156 1 93.62 87 GLN A CA 1
ATOM 647 C C . GLN A 1 87 ? 3.051 37.594 36.969 1 93.62 87 GLN A C 1
ATOM 649 O O . GLN A 1 87 ? 2.074 37.25 37.625 1 93.62 87 GLN A O 1
ATOM 654 N N . ASN A 1 88 ? 2.986 38.531 36.125 1 95.75 88 ASN A N 1
ATOM 655 C CA . ASN A 1 88 ? 1.818 39.406 36 1 95.75 88 ASN A CA 1
ATOM 656 C C . ASN A 1 88 ? 0.747 38.781 35.094 1 95.75 88 ASN A C 1
ATOM 658 O O . ASN A 1 88 ? -0.42 39.156 35.156 1 95.75 88 ASN A O 1
ATOM 662 N N . CYS A 1 89 ? 1.104 37.938 34.25 1 95.88 89 CYS A N 1
ATOM 663 C CA . CYS A 1 89 ? 0.16 37.375 33.281 1 95.88 89 CYS A CA 1
ATOM 664 C C . CYS A 1 89 ? -0.144 35.906 33.594 1 95.88 89 CYS A C 1
ATOM 666 O O . CYS A 1 89 ? 0.749 35.062 33.562 1 95.88 89 CYS A O 1
ATOM 668 N N . ILE A 1 90 ? -1.447 35.625 33.844 1 94.88 90 ILE A N 1
ATOM 669 C CA . ILE A 1 90 ? -1.919 34.312 34.25 1 94.88 90 ILE A CA 1
ATOM 670 C C . ILE A 1 90 ? -2.693 33.656 33.094 1 94.88 90 ILE A C 1
ATOM 672 O O . ILE A 1 90 ? -3.543 34.312 32.469 1 94.88 90 ILE A O 1
ATOM 676 N N . ILE A 1 91 ? -2.346 32.406 32.781 1 95.25 91 ILE A N 1
ATOM 677 C CA . ILE A 1 91 ? -3.117 31.625 31.828 1 95.25 91 ILE A CA 1
ATOM 678 C C . ILE A 1 91 ? -4.07 30.688 32.562 1 95.25 91 ILE A C 1
ATOM 680 O O . ILE A 1 91 ? -3.648 29.906 33.438 1 95.25 91 ILE A O 1
ATOM 684 N N . GLU A 1 92 ? -5.312 30.781 32.25 1 94.38 92 GLU A N 1
ATOM 685 C CA . GLU A 1 92 ? -6.328 29.953 32.875 1 94.38 92 GLU A CA 1
ATOM 686 C C . GLU A 1 92 ? -6.5 28.625 32.188 1 94.38 92 GLU A C 1
ATOM 688 O O . GLU A 1 92 ? -6.59 28.578 30.938 1 94.38 92 GLU A O 1
ATOM 693 N N . GLY A 1 93 ? -6.527 27.562 32.969 1 94.88 93 GLY A N 1
ATOM 694 C CA . GLY A 1 93 ? -6.824 26.25 32.406 1 94.88 93 GLY A CA 1
ATOM 695 C C . GLY A 1 93 ? -8.25 26.125 31.906 1 94.88 93 GLY A C 1
ATOM 696 O O . GLY A 1 93 ? -9.148 26.812 32.406 1 94.88 93 GLY A O 1
ATOM 697 N N . LEU A 1 94 ? -8.398 25.25 30.969 1 95.69 94 LEU A N 1
ATOM 698 C CA . LEU A 1 94 ? -9.719 24.938 30.438 1 95.69 94 LEU A CA 1
ATOM 699 C C . LEU A 1 94 ? -10.195 23.562 30.938 1 95.69 94 LEU A C 1
ATOM 701 O O . LEU A 1 94 ? -9.5 22.562 30.766 1 95.69 94 LEU A O 1
ATOM 705 N N . SER A 1 95 ? -11.391 23.562 31.516 1 93.38 95 SER A N 1
ATOM 706 C CA . SER A 1 95 ? -11.945 22.312 32.031 1 93.38 95 SER A CA 1
ATOM 707 C C . SER A 1 95 ? -12.805 21.625 30.969 1 93.38 95 SER A C 1
ATOM 709 O O . SER A 1 95 ? -13.094 20.422 31.078 1 93.38 95 SER A O 1
ATOM 711 N N . ASP A 1 96 ? -13.203 22.438 29.969 1 94.38 96 ASP A N 1
ATOM 712 C CA . ASP A 1 96 ? -14.07 21.969 28.891 1 94.38 96 ASP A CA 1
ATOM 713 C C . ASP A 1 96 ? -13.742 22.672 27.578 1 94.38 96 ASP A C 1
ATOM 715 O O . ASP A 1 96 ? -13.758 23.906 27.516 1 94.38 96 ASP A O 1
ATOM 719 N N . TYR A 1 97 ? -13.477 21.891 26.562 1 97.38 97 TYR A N 1
ATOM 720 C CA . TYR A 1 97 ? -13.039 22.453 25.297 1 97.38 97 TYR A CA 1
ATOM 721 C C . TYR A 1 97 ? -14.234 22.781 24.406 1 97.38 97 TYR A C 1
ATOM 723 O O . TYR A 1 97 ? -14.078 23.391 23.344 1 97.38 97 TYR A O 1
ATOM 731 N N . ARG A 1 98 ? -15.469 22.438 24.719 1 96.06 98 ARG A N 1
ATOM 732 C CA . ARG A 1 98 ? -16.656 22.688 23.906 1 96.06 98 ARG A CA 1
ATOM 733 C C . ARG A 1 98 ? -16.844 24.172 23.641 1 96.06 98 ARG A C 1
ATOM 735 O O . ARG A 1 98 ? -17.297 24.578 22.578 1 96.06 98 ARG A O 1
ATOM 742 N N . ALA A 1 99 ? -16.469 24.969 24.609 1 95.31 99 ALA A N 1
ATOM 743 C CA . ALA A 1 99 ? -16.609 26.406 24.453 1 95.31 99 ALA A CA 1
ATOM 744 C C . ALA A 1 99 ? -15.633 26.953 23.406 1 95.31 99 ALA A C 1
ATOM 746 O O . ALA A 1 99 ? -15.797 28.078 22.922 1 95.31 99 ALA A O 1
ATOM 747 N N . GLN A 1 100 ? -14.664 26.203 23.156 1 97.06 100 GLN A N 1
ATOM 748 C CA . GLN A 1 100 ? -13.727 26.562 22.094 1 97.06 100 GLN A CA 1
ATOM 749 C C . GLN A 1 100 ? -14.125 25.906 20.781 1 97.06 100 GLN A C 1
ATOM 751 O O . GLN A 1 100 ? -13.383 25.969 19.797 1 97.06 100 GLN A O 1
ATOM 756 N N . GLY A 1 101 ? -15.289 25.25 20.703 1 98.31 101 GLY A N 1
ATOM 757 C CA . GLY A 1 101 ? -15.766 24.594 19.484 1 98.31 101 GLY A CA 1
ATOM 758 C C . GLY A 1 101 ? -15.117 23.25 19.234 1 98.31 101 GLY A C 1
ATOM 759 O O . GLY A 1 101 ? -14.984 22.828 18.078 1 98.31 101 GLY A O 1
ATOM 760 N N . ILE A 1 102 ? -14.68 22.562 20.266 1 98.69 102 ILE A N 1
ATOM 761 C CA . ILE A 1 102 ? -13.891 21.344 20.078 1 98.69 102 ILE A CA 1
ATOM 762 C C . ILE A 1 102 ? -14.539 20.188 20.828 1 98.69 102 ILE A C 1
ATOM 764 O O . ILE A 1 102 ? -14.828 20.281 22.031 1 98.69 102 ILE A O 1
ATOM 768 N N . THR A 1 103 ? -14.766 19.094 20.125 1 98.56 103 THR A N 1
ATOM 769 C CA . THR A 1 103 ? -15.18 17.844 20.75 1 98.56 103 THR A CA 1
ATOM 770 C C . THR A 1 103 ? -14.438 16.656 20.125 1 98.56 103 THR A C 1
ATOM 772 O O . THR A 1 103 ? -14.062 16.703 18.953 1 98.56 103 THR A O 1
ATOM 775 N N . THR A 1 104 ? -14.156 15.656 20.953 1 98.62 104 THR A N 1
ATOM 776 C CA . THR A 1 104 ? -13.508 14.445 20.453 1 98.62 104 THR A CA 1
ATOM 777 C C . THR A 1 104 ? -14.328 13.203 20.828 1 98.62 104 THR A C 1
ATOM 779 O O . THR A 1 104 ? -15.133 13.242 21.766 1 98.62 104 THR A O 1
ATOM 782 N N . SER A 1 105 ? -14.242 12.211 20.047 1 98.38 105 SER A N 1
ATOM 783 C CA . SER A 1 105 ? -14.805 10.891 20.297 1 98.38 105 SER A CA 1
ATOM 784 C C . SER A 1 105 ? -13.961 9.797 19.641 1 98.38 105 SER A C 1
ATOM 786 O O . SER A 1 105 ? -13.969 9.641 18.422 1 98.38 105 SER A O 1
ATOM 788 N N . GLY A 1 106 ? -13.25 9.086 20.516 1 98.25 106 GLY A N 1
ATOM 789 C CA . GLY A 1 106 ? -12.352 8.086 19.969 1 98.25 106 GLY A CA 1
ATOM 790 C C . GLY A 1 106 ? -11.25 8.68 19.109 1 98.25 106 GLY A C 1
ATOM 791 O O . GLY A 1 106 ? -10.391 9.414 19.609 1 98.25 106 GLY A O 1
ATOM 792 N N . SER A 1 107 ? -11.352 8.359 17.828 1 98.75 107 SER A N 1
ATOM 793 C CA . SER A 1 107 ? -10.328 8.828 16.906 1 98.75 107 SER A CA 1
ATOM 794 C C . SER A 1 107 ? -10.82 10.016 16.078 1 98.75 107 SER A C 1
ATOM 796 O O . SER A 1 107 ? -10.281 10.297 15.016 1 98.75 107 SER A O 1
ATOM 798 N N . SER A 1 108 ? -11.852 10.68 16.578 1 98.88 108 SER A N 1
ATOM 799 C CA . SER A 1 108 ? -12.461 11.773 15.82 1 98.88 108 SER A CA 1
ATOM 800 C C . SER A 1 108 ? -12.383 13.086 16.594 1 98.88 108 SER A C 1
ATOM 802 O O . SER A 1 108 ? -12.57 13.117 17.812 1 98.88 108 SER A O 1
ATOM 804 N N . ILE A 1 109 ? -12.055 14.148 15.898 1 98.94 109 ILE A N 1
ATOM 805 C CA . ILE A 1 109 ? -12.133 15.5 16.438 1 98.94 109 ILE A CA 1
ATOM 806 C C . ILE A 1 109 ? -13.078 16.344 15.578 1 98.94 109 ILE A C 1
ATOM 808 O O . ILE A 1 109 ? -13.008 16.297 14.344 1 98.94 109 ILE A O 1
ATOM 812 N N . HIS A 1 110 ? -13.953 16.969 16.203 1 98.88 110 HIS A N 1
ATOM 813 C CA . HIS A 1 110 ? -14.953 17.828 15.602 1 98.88 110 HIS A CA 1
ATOM 814 C C . HIS A 1 110 ? -14.703 19.297 15.969 1 98.88 110 HIS A C 1
ATOM 816 O O . HIS A 1 110 ? -14.609 19.641 17.156 1 98.88 110 HIS A O 1
ATOM 822 N N . LEU A 1 111 ? -14.531 20.125 14.977 1 98.94 111 LEU A N 1
ATOM 823 C CA . LEU A 1 111 ? -14.258 21.547 15.156 1 98.94 111 LEU A CA 1
ATOM 824 C C . LEU A 1 111 ? -15.398 22.406 14.609 1 98.94 111 LEU A C 1
ATOM 826 O O . LEU A 1 111 ? -15.891 22.156 13.508 1 98.94 111 LEU A O 1
ATOM 830 N N . GLN A 1 112 ? -15.75 23.391 15.352 1 98.81 112 GLN A N 1
ATOM 831 C CA . GLN A 1 112 ? -16.781 24.344 14.961 1 98.81 112 GLN A CA 1
ATOM 832 C C . GLN A 1 112 ? -16.219 25.766 14.93 1 98.81 112 GLN A C 1
ATOM 834 O O . GLN A 1 112 ? -15.438 26.156 15.797 1 98.81 112 GLN A O 1
ATOM 839 N N . GLN A 1 113 ? -16.656 26.469 13.93 1 98.62 113 GLN A N 1
ATOM 840 C CA . GLN A 1 113 ? -16.188 27.844 13.773 1 98.62 113 GLN A CA 1
ATOM 841 C C . GLN A 1 113 ? -16.844 28.766 14.805 1 98.62 113 GLN A C 1
ATOM 843 O O . GLN A 1 113 ? -16.25 29.766 15.219 1 98.62 113 GLN A O 1
ATOM 848 N N . LEU A 1 114 ? -18.016 28.422 15.188 1 98.12 114 LEU A N 1
ATOM 849 C CA . LEU A 1 114 ? -18.781 29.234 16.125 1 98.12 114 LEU A CA 1
ATOM 850 C C . LEU A 1 114 ? -19.234 28.391 17.328 1 98.12 114 LEU A C 1
ATOM 852 O O . LEU A 1 114 ? -19.484 27.188 17.188 1 98.12 114 LEU A O 1
ATOM 856 N N . PHE A 1 115 ? -19.234 29.016 18.438 1 96.5 115 PHE A N 1
ATOM 857 C CA . PHE A 1 115 ? -19.859 28.5 19.641 1 96.5 115 PHE A CA 1
ATOM 858 C C . PHE A 1 115 ? -20.766 29.562 20.281 1 96.5 115 PHE A C 1
ATOM 860 O O . PHE A 1 115 ? -20.297 30.656 20.609 1 96.5 115 PHE A O 1
ATOM 867 N N . ASN A 1 116 ? -22.047 29.25 20.438 1 95 116 ASN A N 1
ATOM 868 C CA . ASN A 1 116 ? -23.031 30.203 20.938 1 95 116 ASN A CA 1
ATOM 869 C C . ASN A 1 116 ? -22.984 31.516 20.172 1 95 116 ASN A C 1
ATOM 871 O O . ASN A 1 116 ? -22.891 32.594 20.766 1 95 116 ASN A O 1
ATOM 875 N N . ASN A 1 117 ? -22.859 31.438 18.922 1 93.06 117 ASN A N 1
ATOM 876 C CA . ASN A 1 117 ? -22.906 32.531 17.953 1 93.06 117 ASN A CA 1
ATOM 877 C C . ASN A 1 117 ? -21.688 33.438 18.062 1 93.06 117 ASN A C 1
ATOM 879 O O . ASN A 1 117 ? -21.703 34.562 17.562 1 93.06 117 ASN A O 1
ATOM 883 N N . LYS A 1 118 ? -20.688 32.969 18.672 1 95.06 118 LYS A N 1
ATOM 884 C CA . LYS A 1 118 ? -19.422 33.688 18.719 1 95.06 118 LYS A CA 1
ATOM 885 C C . LYS A 1 118 ? -18.328 32.938 17.984 1 95.06 118 LYS A C 1
ATOM 887 O O . LYS A 1 118 ? -18.25 31.703 18.078 1 95.06 118 LYS A O 1
ATOM 892 N N . THR A 1 119 ? -17.531 33.656 17.281 1 96.62 119 THR A N 1
ATOM 893 C CA . THR A 1 119 ? -16.422 33.062 16.578 1 96.62 119 THR A CA 1
ATOM 894 C C . THR A 1 119 ? -15.383 32.531 17.562 1 96.62 119 THR A C 1
ATOM 896 O O . THR A 1 119 ? -14.898 33.281 18.422 1 96.62 119 THR A O 1
ATOM 899 N N . VAL A 1 120 ? -15.023 31.25 17.453 1 97.06 120 VAL A N 1
ATOM 900 C CA . VAL A 1 120 ? -14.039 30.672 18.359 1 97.06 120 VAL A CA 1
ATOM 901 C C . VAL A 1 120 ? -12.805 30.234 17.578 1 97.06 120 VAL A C 1
ATOM 903 O O . VAL A 1 120 ? -11.703 30.156 18.141 1 97.06 120 VAL A O 1
ATOM 906 N N . SER A 1 121 ? -12.898 29.859 16.297 1 97.62 121 SER A N 1
ATOM 907 C CA . SER A 1 121 ? -11.781 29.562 15.398 1 97.62 121 SER A CA 1
ATOM 908 C C . SER A 1 121 ? -10.766 28.641 16.078 1 97.62 121 SER A C 1
ATOM 910 O O . SER A 1 121 ? -9.625 29.047 16.312 1 97.62 121 SER A O 1
ATOM 912 N N . PRO A 1 122 ? -11.109 27.391 16.281 1 98.69 122 PRO A N 1
ATOM 913 C CA . PRO A 1 122 ? -10.258 26.5 17.062 1 98.69 122 PRO A CA 1
ATOM 914 C C . PRO A 1 122 ? -8.938 26.188 16.375 1 98.69 122 PRO A C 1
ATOM 916 O O . PRO A 1 122 ? -8.898 26.031 15.148 1 98.69 122 PRO A O 1
ATOM 919 N N . ARG A 1 123 ? -7.891 26.094 17.109 1 98.62 123 ARG A N 1
ATOM 920 C CA . ARG A 1 123 ? -6.555 25.609 16.766 1 98.62 123 ARG A CA 1
ATOM 921 C C . ARG A 1 123 ? -5.988 24.719 17.859 1 98.62 123 ARG A C 1
ATOM 923 O O . ARG A 1 123 ? -5.816 25.156 19 1 98.62 123 ARG A O 1
ATOM 930 N N . VAL A 1 124 ? -5.684 23.516 17.531 1 98.81 124 VAL A N 1
ATOM 931 C CA . VAL A 1 124 ? -5.293 22.547 18.562 1 98.81 124 VAL A CA 1
ATOM 932 C C . VAL A 1 124 ? -4.027 21.812 18.125 1 98.81 124 VAL A C 1
ATOM 934 O O . VAL A 1 124 ? -3.742 21.719 16.938 1 98.81 124 VAL A O 1
ATOM 937 N N . TYR A 1 125 ? -3.303 21.375 19.125 1 98.88 125 TYR A N 1
ATOM 938 C CA . TYR A 1 125 ? -2.096 20.578 18.938 1 98.88 125 TYR A CA 1
ATOM 939 C C . TYR A 1 125 ? -2.27 19.172 19.5 1 98.88 125 TYR A C 1
ATOM 941 O O . TYR A 1 125 ? -3.139 18.938 20.344 1 98.88 125 TYR A O 1
ATOM 949 N N . LEU A 1 126 ? -1.45 18.312 19.047 1 98.81 126 LEU A N 1
ATOM 950 C CA . LEU A 1 126 ? -1.481 16.922 19.5 1 98.81 126 LEU A CA 1
ATOM 951 C C . LEU A 1 126 ? -0.447 16.688 20.594 1 98.81 126 LEU A C 1
ATOM 953 O O . LEU A 1 126 ? 0.738 16.969 20.406 1 98.81 126 LEU A O 1
ATOM 957 N N . LEU A 1 127 ? -0.918 16.156 21.703 1 98.75 127 LEU A N 1
ATOM 958 C CA . LEU A 1 127 ? -0.068 15.805 22.844 1 98.75 127 LEU A CA 1
ATOM 959 C C . LEU A 1 127 ? 0.186 14.305 22.891 1 98.75 127 LEU A C 1
ATOM 961 O O . LEU A 1 127 ? -0.664 13.508 22.469 1 98.75 127 LEU A O 1
ATOM 965 N N . GLU A 1 128 ? 1.344 14.023 23.406 1 97.94 128 GLU A N 1
ATOM 966 C CA . GLU A 1 128 ? 1.579 12.617 23.75 1 97.94 128 GLU A CA 1
ATOM 967 C C . GLU A 1 128 ? 0.726 12.188 24.938 1 97.94 128 GLU A C 1
ATOM 969 O O . GLU A 1 128 ? -0.008 13 25.516 1 97.94 128 GLU A O 1
ATOM 974 N N . GLU A 1 129 ? 0.863 10.969 25.328 1 97.38 129 GLU A N 1
ATOM 975 C CA . GLU A 1 129 ? 0.021 10.367 26.359 1 97.38 129 GLU A CA 1
ATOM 976 C C . GLU A 1 129 ? 0.237 11.039 27.719 1 97.38 129 GLU A C 1
ATOM 978 O O . GLU A 1 129 ? -0.708 11.211 28.484 1 97.38 129 GLU A O 1
ATOM 983 N N . ASN A 1 130 ? 1.414 11.531 27.969 1 96.56 130 ASN A N 1
ATOM 984 C CA . ASN A 1 130 ? 1.714 12.125 29.266 1 96.56 130 ASN A CA 1
ATOM 985 C C . ASN A 1 130 ? 1.229 13.57 29.344 1 96.56 130 ASN A C 1
ATOM 987 O O . ASN A 1 130 ? 1.265 14.18 30.406 1 96.56 130 ASN A O 1
ATOM 991 N N . LYS A 1 131 ? 0.881 14.125 28.25 1 97.5 131 LYS A N 1
ATOM 992 C CA . LYS A 1 131 ? 0.258 15.438 28.125 1 97.5 131 LYS A CA 1
ATOM 993 C C . LYS A 1 131 ? 1.269 16.547 28.375 1 97.5 131 LYS A C 1
ATOM 995 O O . LYS A 1 131 ? 0.916 17.734 28.359 1 97.5 131 LYS A O 1
ATOM 1000 N N . GLN A 1 132 ? 2.533 16.203 28.531 1 97 132 GLN A N 1
ATOM 1001 C CA . GLN A 1 132 ? 3.545 17.203 28.875 1 97 132 GLN A CA 1
ATOM 1002 C C . GLN A 1 132 ? 4.34 17.625 27.641 1 97 132 GLN A C 1
ATOM 1004 O O . GLN A 1 132 ? 5.035 18.641 27.656 1 97 132 GLN A O 1
ATOM 1009 N N . LYS A 1 133 ? 4.234 16.812 26.609 1 98.5 133 LYS A N 1
ATOM 1010 C CA . LYS A 1 133 ? 4.965 17.047 25.375 1 98.5 133 LYS A CA 1
ATOM 1011 C C . LYS A 1 133 ? 4.062 16.875 24.156 1 98.5 133 LYS A C 1
ATOM 1013 O O . LYS A 1 133 ? 3.072 16.141 24.219 1 98.5 133 LYS A O 1
ATOM 1018 N N . TYR A 1 134 ? 4.434 17.625 23.141 1 98.75 134 TYR A N 1
ATOM 1019 C CA . TYR A 1 134 ? 3.76 17.375 21.875 1 98.75 134 TYR A CA 1
ATOM 1020 C C . TYR A 1 134 ? 4.176 16.031 21.281 1 98.75 134 TYR A C 1
ATOM 1022 O O . TYR A 1 134 ? 5.301 15.578 21.5 1 98.75 134 TYR A O 1
ATOM 1030 N N . ASP A 1 135 ? 3.244 15.43 20.578 1 98.44 135 ASP A N 1
ATOM 1031 C CA . ASP A 1 135 ? 3.588 14.273 19.766 1 98.44 135 ASP A CA 1
ATOM 1032 C C . ASP A 1 135 ? 4.309 14.695 18.484 1 98.44 135 ASP A C 1
ATOM 1034 O O . ASP A 1 135 ? 3.697 15.266 17.578 1 98.44 135 ASP A O 1
ATOM 1038 N N . MET A 1 136 ? 5.586 14.406 18.438 1 97.81 136 MET A N 1
ATOM 1039 C CA . MET A 1 136 ? 6.406 14.875 17.312 1 97.81 136 MET A CA 1
ATOM 1040 C C . MET A 1 136 ? 6.266 13.953 16.109 1 97.81 136 MET A C 1
ATOM 1042 O O . MET A 1 136 ? 6.387 12.734 16.234 1 97.81 136 MET A O 1
ATOM 1046 N N . MET A 1 137 ? 6.043 14.57 14.945 1 96.88 137 MET A N 1
ATOM 1047 C CA . MET A 1 137 ? 5.898 13.828 13.695 1 96.88 137 MET A CA 1
ATOM 1048 C C . MET A 1 137 ? 7.184 13.891 12.875 1 96.88 137 MET A C 1
ATOM 1050 O O . MET A 1 137 ? 7.719 14.977 12.641 1 96.88 137 MET A O 1
ATOM 1054 N N . HIS A 1 138 ? 7.668 12.758 12.539 1 96.06 138 HIS A N 1
ATOM 1055 C CA . HIS A 1 138 ? 8.773 12.578 11.602 1 96.06 138 HIS A CA 1
ATOM 1056 C C . HIS A 1 138 ? 8.297 11.922 10.312 1 96.06 138 HIS A C 1
ATOM 1058 O O . HIS A 1 138 ? 8.094 10.711 10.258 1 96.06 138 HIS A O 1
ATOM 1064 N N . LEU A 1 139 ? 8.172 12.734 9.203 1 96.62 139 LEU A N 1
ATOM 1065 C CA . LEU A 1 139 ? 7.336 12.219 8.125 1 96.62 139 LEU A CA 1
ATOM 1066 C C . LEU A 1 139 ? 8.172 11.961 6.871 1 96.62 139 LEU A C 1
ATOM 1068 O O . LEU A 1 139 ? 7.652 11.477 5.867 1 96.62 139 LEU A O 1
ATOM 1072 N N . VAL A 1 140 ? 9.523 12.305 6.887 1 96.38 140 VAL A N 1
ATOM 1073 C CA . VAL A 1 140 ? 10.297 11.969 5.699 1 96.38 140 VAL A CA 1
ATOM 1074 C C . VAL A 1 140 ? 10.305 10.453 5.5 1 96.38 140 VAL A C 1
ATOM 1076 O O . VAL A 1 140 ? 10.672 9.703 6.41 1 96.38 140 VAL A O 1
ATOM 1079 N N . GLY A 1 141 ? 9.898 10.039 4.32 1 93.25 141 GLY A N 1
ATOM 1080 C CA . GLY A 1 141 ? 9.812 8.617 4.035 1 93.25 141 GLY A CA 1
ATOM 1081 C C . GLY A 1 141 ? 8.562 7.973 4.605 1 93.25 141 GLY A C 1
ATOM 1082 O O . GLY A 1 141 ? 8.453 6.742 4.637 1 93.25 141 GLY A O 1
ATOM 1083 N N . ALA A 1 142 ? 7.664 8.797 5.02 1 95.69 142 ALA A N 1
ATOM 1084 C CA . ALA A 1 142 ? 6.477 8.281 5.695 1 95.69 142 ALA A CA 1
ATOM 1085 C C . ALA A 1 142 ? 5.203 8.758 5.004 1 95.69 142 ALA A C 1
ATOM 1087 O O . ALA A 1 142 ? 5.262 9.438 3.975 1 95.69 142 ALA A O 1
ATOM 1088 N N . GLU A 1 143 ? 4.121 8.195 5.492 1 96.5 143 GLU A N 1
ATOM 1089 C CA . GLU A 1 143 ? 2.785 8.508 4.996 1 96.5 143 GLU A CA 1
ATOM 1090 C C . GLU A 1 143 ? 1.887 9.031 6.113 1 96.5 143 GLU A C 1
ATOM 1092 O O . GLU A 1 143 ? 1.973 8.57 7.254 1 96.5 143 GLU A O 1
ATOM 1097 N N . PHE A 1 144 ? 1.15 10.086 5.82 1 98.31 144 PHE A N 1
ATOM 1098 C CA . PHE A 1 144 ? 0.179 10.695 6.719 1 98.31 144 PHE A CA 1
ATOM 1099 C C . PHE A 1 144 ? -1.208 10.711 6.09 1 98.31 144 PHE A C 1
ATOM 1101 O O . PHE A 1 144 ? -1.387 11.227 4.984 1 98.31 144 PHE A O 1
ATOM 1108 N N . SER A 1 145 ? -2.227 10.078 6.836 1 98.62 145 SER A N 1
ATOM 1109 C CA . SER A 1 145 ? -3.576 10.086 6.285 1 98.62 145 SER A CA 1
ATOM 1110 C C . SER A 1 145 ? -4.609 10.43 7.352 1 98.62 145 SER A C 1
ATOM 1112 O O . SER A 1 145 ? -4.324 10.352 8.547 1 98.62 145 SER A O 1
ATOM 1114 N N . PHE A 1 146 ? -5.746 10.82 6.938 1 98.88 146 PHE A N 1
ATOM 1115 C CA . PHE A 1 146 ? -6.898 11.078 7.793 1 98.88 146 PHE A CA 1
ATOM 1116 C C . PHE A 1 146 ? -8.188 11.078 6.984 1 98.88 146 PHE A C 1
ATOM 1118 O O . PHE A 1 146 ? -8.164 11.289 5.77 1 98.88 146 PHE A O 1
ATOM 1125 N N . ASP A 1 147 ? -9.297 10.852 7.676 1 98.75 147 ASP A N 1
ATOM 1126 C CA . ASP A 1 147 ? -10.625 11.055 7.102 1 98.75 147 ASP A CA 1
ATOM 1127 C C . ASP A 1 147 ? -11.133 12.461 7.379 1 98.75 147 ASP A C 1
ATOM 1129 O O . ASP A 1 147 ? -10.805 13.055 8.406 1 98.75 147 ASP A O 1
ATOM 1133 N N . VAL A 1 148 ? -11.938 12.922 6.426 1 98.88 148 VAL A N 1
ATOM 1134 C CA . VAL A 1 148 ? -12.469 14.258 6.633 1 98.88 148 VAL A CA 1
ATOM 1135 C C . VAL A 1 148 ? -13.93 14.312 6.18 1 98.88 148 VAL A C 1
ATOM 1137 O O . VAL A 1 148 ? -14.297 13.703 5.176 1 98.88 148 VAL A O 1
ATOM 1140 N N . GLU A 1 149 ? -14.758 14.867 6.953 1 98.69 149 GLU A N 1
ATOM 1141 C CA . GLU A 1 149 ? -16.125 15.289 6.648 1 98.69 149 GLU A CA 1
ATOM 1142 C C . GLU A 1 149 ? -16.25 16.812 6.723 1 98.69 149 GLU A C 1
ATOM 1144 O O . GLU A 1 149 ? -16.141 17.391 7.801 1 98.69 149 GLU A O 1
ATOM 1149 N N . MET A 1 150 ? -16.516 17.469 5.578 1 98.38 150 MET A N 1
ATOM 1150 C CA . MET A 1 150 ? -16.453 18.922 5.559 1 98.38 150 MET A CA 1
ATOM 1151 C C . MET A 1 150 ? -17.531 19.5 4.648 1 98.38 150 MET A C 1
ATOM 1153 O O . MET A 1 150 ? -17.312 20.531 4 1 98.38 150 MET A O 1
ATOM 1157 N N . ASP A 1 151 ? -18.641 18.812 4.484 1 97.5 151 ASP A N 1
ATOM 1158 C CA . ASP A 1 151 ? -19.734 19.266 3.629 1 97.5 151 ASP A CA 1
ATOM 1159 C C . ASP A 1 151 ? -20.281 20.625 4.102 1 97.5 151 ASP A C 1
ATOM 1161 O O . ASP A 1 151 ? -20.906 21.344 3.332 1 97.5 151 ASP A O 1
ATOM 1165 N N . LYS A 1 152 ? -19.953 21.047 5.305 1 98.5 152 LYS A N 1
ATOM 1166 C CA . LYS A 1 152 ? -20.453 22.297 5.871 1 98.5 152 LYS A CA 1
ATOM 1167 C C . LYS A 1 152 ? -19.391 23.391 5.859 1 98.5 152 LYS A C 1
ATOM 1169 O O . LYS A 1 152 ? -19.422 24.312 6.672 1 98.5 152 LYS A O 1
ATOM 1174 N N . LEU A 1 153 ? -18.422 23.297 5.051 1 98.75 153 LEU A N 1
ATOM 1175 C CA . LEU A 1 153 ? -17.406 24.328 4.879 1 98.75 153 LEU A CA 1
ATOM 1176 C C . LEU A 1 153 ? -17.516 24.969 3.5 1 98.75 153 LEU A C 1
ATOM 1178 O O . LEU A 1 153 ? -16.891 24.5 2.547 1 98.75 153 LEU A O 1
ATOM 1182 N N . PRO A 1 154 ? -18.234 26.016 3.418 1 98.31 154 PRO A N 1
ATOM 1183 C CA . PRO A 1 154 ? -18.344 26.688 2.127 1 98.31 154 PRO A CA 1
ATOM 1184 C C . PRO A 1 154 ? -17.125 27.531 1.786 1 98.31 154 PRO A C 1
ATOM 1186 O O . PRO A 1 154 ? -16.109 27.484 2.498 1 98.31 154 PRO A O 1
ATOM 1189 N N . CYS A 1 155 ? -17.25 28.281 0.674 1 98.25 155 CYS A N 1
ATOM 1190 C CA . CYS A 1 155 ? -16.234 29.25 0.285 1 98.25 155 CYS A CA 1
ATOM 1191 C C . CYS A 1 155 ? -15.883 30.156 1.451 1 98.25 155 CYS A C 1
ATOM 1193 O O . CYS A 1 155 ? -16.766 30.578 2.213 1 98.25 155 CYS A O 1
ATOM 1195 N N . GLY A 1 156 ? -14.625 30.422 1.573 1 98.5 156 GLY A N 1
ATOM 1196 C CA . GLY A 1 156 ? -14.172 31.359 2.584 1 98.5 156 GLY A CA 1
ATOM 1197 C C . GLY A 1 156 ? -13.711 30.688 3.863 1 98.5 156 GLY A C 1
ATOM 1198 O O . GLY A 1 156 ? -13.117 31.328 4.73 1 98.5 156 GLY A O 1
ATOM 1199 N N . MET A 1 157 ? -13.961 29.391 3.996 1 98.75 157 MET A N 1
ATOM 1200 C CA . MET A 1 157 ? -13.492 28.641 5.16 1 98.75 157 MET A CA 1
ATOM 1201 C C . MET A 1 157 ? -12.156 27.969 4.871 1 98.75 157 MET A C 1
ATOM 1203 O O . MET A 1 157 ? -11.781 27.797 3.713 1 98.75 157 MET A O 1
ATOM 1207 N N . ASN A 1 158 ? -11.398 27.656 5.957 1 98.75 158 ASN A N 1
ATOM 1208 C CA . ASN A 1 158 ? -10.203 26.828 5.867 1 98.75 158 ASN A CA 1
ATOM 1209 C C . ASN A 1 158 ? -10.133 25.812 7.016 1 98.75 158 ASN A C 1
ATOM 1211 O O . ASN A 1 158 ? -10.055 26.203 8.18 1 98.75 158 ASN A O 1
ATOM 1215 N N . SER A 1 159 ? -10.336 24.625 6.711 1 98.81 159 SER A N 1
ATOM 1216 C CA . SER A 1 159 ? -9.906 23.562 7.613 1 98.81 159 SER A CA 1
ATOM 1217 C C . SER A 1 159 ? -8.469 23.141 7.332 1 98.81 159 SER A C 1
ATOM 1219 O O . SER A 1 159 ? -8.094 22.922 6.18 1 98.81 159 SER A O 1
ATOM 1221 N N . ALA A 1 160 ? -7.703 23.047 8.414 1 98.75 160 ALA A N 1
ATOM 1222 C CA . ALA A 1 160 ? -6.277 22.875 8.164 1 98.75 160 ALA A CA 1
ATOM 1223 C C . ALA A 1 160 ? -5.691 21.797 9.078 1 98.75 160 ALA A C 1
ATOM 1225 O O . ALA A 1 160 ? -6.035 21.719 10.258 1 98.75 160 ALA A O 1
ATOM 1226 N N . LEU A 1 161 ? -4.934 20.922 8.516 1 98.88 161 LEU A N 1
ATOM 1227 C CA . LEU A 1 161 ? -3.947 20.078 9.188 1 98.88 161 LEU A CA 1
ATOM 1228 C C . LEU A 1 161 ? -2.539 20.391 8.695 1 98.88 161 LEU A C 1
ATOM 1230 O O . LEU A 1 161 ? -2.246 20.266 7.504 1 98.88 161 LEU A O 1
ATOM 1234 N N . TYR A 1 162 ? -1.69 20.875 9.594 1 98.75 162 TYR A N 1
ATOM 1235 C CA . TYR A 1 162 ? -0.343 21.25 9.18 1 98.75 162 TYR A CA 1
ATOM 1236 C C . TYR A 1 162 ? 0.665 21 10.289 1 98.75 162 TYR A C 1
ATOM 1238 O O . TYR A 1 162 ? 0.282 20.734 11.438 1 98.75 162 TYR A O 1
ATOM 1246 N N . LEU A 1 163 ? 1.949 21.031 9.914 1 98.81 163 LEU A N 1
ATOM 1247 C CA . LEU A 1 163 ? 3.033 20.812 10.867 1 98.81 163 LEU A CA 1
ATOM 1248 C C . LEU A 1 163 ? 3.799 22.109 11.133 1 98.81 163 LEU A C 1
ATOM 1250 O O . LEU A 1 163 ? 4.098 22.859 10.203 1 98.81 163 LEU A O 1
ATOM 1254 N N . SER A 1 164 ? 3.986 22.312 12.367 1 98.81 164 SER A N 1
ATOM 1255 C CA . SER A 1 164 ? 4.824 23.406 12.867 1 98.81 164 SER A CA 1
ATOM 1256 C C . SER A 1 164 ? 6.078 22.859 13.547 1 98.81 164 SER A C 1
ATOM 1258 O O . SER A 1 164 ? 6.02 21.859 14.266 1 98.81 164 SER A O 1
ATOM 1260 N N . GLU A 1 165 ? 7.172 23.547 13.305 1 98.62 165 GLU A N 1
ATOM 1261 C CA . GLU A 1 165 ? 8.398 23.078 13.938 1 98.62 165 GLU A CA 1
ATOM 1262 C C . GLU A 1 165 ? 8.57 23.672 15.336 1 98.62 165 GLU A C 1
ATOM 1264 O O . GLU A 1 165 ? 9.664 24.109 15.695 1 98.62 165 GLU A O 1
ATOM 1269 N N . MET A 1 166 ? 7.547 23.859 16.016 1 97.38 166 MET A N 1
ATOM 1270 C CA . MET A 1 166 ? 7.633 24.297 17.406 1 97.38 166 MET A CA 1
ATOM 1271 C C . MET A 1 166 ? 8.344 23.25 18.266 1 97.38 166 MET A C 1
ATOM 1273 O O . MET A 1 166 ? 8.438 22.078 17.875 1 97.38 166 MET A O 1
ATOM 1277 N N . LEU A 1 167 ? 8.727 23.672 19.406 1 97.94 167 LEU A N 1
ATOM 1278 C CA . LEU A 1 167 ? 9.484 22.797 20.297 1 97.94 167 LEU A CA 1
ATOM 1279 C C . LEU A 1 167 ? 8.578 21.75 20.953 1 97.94 167 LEU A C 1
ATOM 1281 O O . LEU A 1 167 ? 7.441 22.062 21.312 1 97.94 167 LEU A O 1
ATOM 1285 N N . GLU A 1 168 ? 9.133 20.609 21.188 1 98.25 168 GLU A N 1
ATOM 1286 C CA . GLU A 1 168 ? 8.43 19.438 21.719 1 98.25 168 GLU A CA 1
ATOM 1287 C C . GLU A 1 168 ? 7.77 19.766 23.062 1 98.25 168 GLU A C 1
ATOM 1289 O O . GLU A 1 168 ? 6.68 19.281 23.359 1 98.25 168 GLU A O 1
ATOM 1294 N N . ASP A 1 169 ? 8.414 20.594 23.844 1 98.12 169 ASP A N 1
ATOM 1295 C CA . ASP A 1 169 ? 7.891 20.891 25.172 1 98.12 169 ASP A CA 1
ATOM 1296 C C . ASP A 1 169 ? 7.148 22.219 25.188 1 98.12 169 ASP A C 1
ATOM 1298 O O . ASP A 1 169 ? 6.875 22.781 26.25 1 98.12 169 ASP A O 1
ATOM 1302 N N . GLY A 1 170 ? 6.992 22.859 24.031 1 98.06 170 GLY A N 1
ATOM 1303 C CA . GLY A 1 170 ? 6.281 24.125 23.922 1 98.06 170 GLY A CA 1
ATOM 1304 C C . GLY A 1 170 ? 7.102 25.312 24.391 1 98.06 170 GLY A C 1
ATOM 1305 O O . GLY A 1 170 ? 6.551 26.328 24.797 1 98.06 170 GLY A O 1
ATOM 1306 N N . GLY A 1 171 ? 8.359 25.141 24.5 1 97.5 171 GLY A N 1
ATOM 1307 C CA . GLY A 1 171 ? 9.258 26.219 24.891 1 97.5 171 GLY A CA 1
ATOM 1308 C C . GLY A 1 171 ? 9.562 26.25 26.375 1 97.5 171 GLY A C 1
ATOM 1309 O O . GLY A 1 171 ? 10.25 27.156 26.859 1 97.5 171 GLY A O 1
ATOM 1310 N N . LYS A 1 172 ? 9.172 25.297 27.062 1 96.06 172 LYS A N 1
ATOM 1311 C CA . LYS A 1 172 ? 9.352 25.266 28.516 1 96.06 172 LYS A CA 1
ATOM 1312 C C . LYS A 1 172 ? 10.828 25.312 28.891 1 96.06 172 LYS A C 1
ATOM 1314 O O . LYS A 1 172 ? 11.195 25.906 29.922 1 96.06 172 LYS A O 1
ATOM 1319 N N . SER A 1 173 ? 11.617 24.734 28.141 1 95.88 173 SER A N 1
ATOM 1320 C CA . SER A 1 173 ? 13.031 24.609 28.469 1 95.88 173 SER A CA 1
ATOM 1321 C C . SER A 1 173 ? 13.812 25.859 28.047 1 95.88 173 SER A C 1
ATOM 1323 O O . SER A 1 173 ? 15 25.984 28.344 1 95.88 173 SER A O 1
ATOM 1325 N N . THR A 1 174 ? 13.18 26.781 27.391 1 96.44 174 THR A N 1
ATOM 1326 C CA . THR A 1 174 ? 13.891 27.906 26.797 1 96.44 174 THR A CA 1
ATOM 1327 C C . THR A 1 174 ? 14.164 29 27.844 1 96.44 174 THR A C 1
ATOM 1329 O O . THR A 1 174 ? 15.031 29.844 27.641 1 96.44 174 THR A O 1
ATOM 1332 N N . SER A 1 175 ? 13.383 29 28.891 1 96.62 175 SER A N 1
ATOM 1333 C CA . SER A 1 175 ? 13.516 29.984 29.953 1 96.62 175 SER A CA 1
ATOM 1334 C C . SER A 1 175 ? 12.961 29.469 31.281 1 96.62 175 SER A C 1
ATOM 1336 O O . SER A 1 175 ? 11.969 28.734 31.297 1 96.62 175 SER A O 1
ATOM 1338 N N . PRO A 1 176 ? 13.586 29.906 32.406 1 95.44 176 PRO A N 1
ATOM 1339 C CA . PRO A 1 176 ? 12.961 29.562 33.688 1 95.44 176 PRO A CA 1
ATOM 1340 C C . PRO A 1 176 ? 11.609 30.234 33.875 1 95.44 176 PRO A C 1
ATOM 1342 O O . PRO A 1 176 ? 10.844 29.844 34.781 1 95.44 176 PRO A O 1
ATOM 1345 N N . ASN A 1 177 ? 11.273 31.234 33 1 95.44 177 ASN A N 1
ATOM 1346 C CA . ASN A 1 177 ? 10.016 31.953 33.125 1 95.44 177 ASN A CA 1
ATOM 1347 C C . ASN A 1 177 ? 8.938 31.359 32.219 1 95.44 177 ASN A C 1
ATOM 1349 O O . ASN A 1 177 ? 7.797 31.812 32.219 1 95.44 177 ASN A O 1
ATOM 1353 N N . SER A 1 178 ? 9.312 30.328 31.469 1 94.81 178 SER A N 1
ATOM 1354 C CA . SER A 1 178 ? 8.352 29.594 30.641 1 94.81 178 SER A CA 1
ATOM 1355 C C . SER A 1 178 ? 7.707 28.453 31.422 1 94.81 178 SER A C 1
ATOM 1357 O O . SER A 1 178 ? 8.172 27.312 31.344 1 94.81 178 SER A O 1
ATOM 1359 N N . LYS A 1 179 ? 6.578 28.703 32 1 91.19 179 LYS A N 1
ATOM 1360 C CA . LYS A 1 179 ? 6.031 27.75 32.969 1 91.19 179 LYS A CA 1
ATOM 1361 C C . LYS A 1 179 ? 4.891 26.938 32.344 1 91.19 179 LYS A C 1
ATOM 1363 O O . LYS A 1 179 ? 4.57 25.844 32.812 1 91.19 179 LYS A O 1
ATOM 1368 N N . ALA A 1 180 ? 4.242 27.453 31.406 1 94.25 180 ALA A N 1
ATOM 1369 C CA . ALA A 1 180 ? 3.053 26.812 30.844 1 94.25 180 ALA A CA 1
ATOM 1370 C C . ALA A 1 180 ? 3.426 25.578 30.016 1 94.25 180 ALA A C 1
ATOM 1372 O O . ALA A 1 180 ? 3.057 24.453 30.359 1 94.25 180 ALA A O 1
ATOM 1373 N N . GLY A 1 181 ? 4.27 25.75 28.891 1 96.56 181 GLY A N 1
ATOM 1374 C CA . GLY A 1 181 ? 4.746 24.656 28.078 1 96.56 181 GLY A CA 1
ATOM 1375 C C . GLY A 1 181 ? 3.668 24.047 27.203 1 96.56 181 GLY A C 1
ATOM 1376 O O . GLY A 1 181 ? 2.623 24.656 26.969 1 96.56 181 GLY A O 1
ATOM 1377 N N . ALA A 1 182 ? 3.957 22.812 26.734 1 98.19 182 ALA A N 1
ATOM 1378 C CA . ALA A 1 182 ? 3.051 22.109 25.828 1 98.19 182 ALA A CA 1
ATOM 1379 C C . ALA A 1 182 ? 1.721 21.797 26.516 1 98.19 182 ALA A C 1
ATOM 1381 O O . ALA A 1 182 ? 0.672 21.781 25.859 1 98.19 182 ALA A O 1
ATOM 1382 N N . TYR A 1 183 ? 1.773 21.594 27.781 1 97.44 183 TYR A N 1
ATOM 1383 C CA . TYR A 1 183 ? 0.581 21.281 28.562 1 97.44 183 TYR A CA 1
ATOM 1384 C C . TYR A 1 183 ? -0.488 22.359 28.391 1 97.44 183 TYR A C 1
ATOM 1386 O O . TYR A 1 183 ? -1.685 22.062 28.406 1 97.44 183 TYR A O 1
ATOM 1394 N N . TYR A 1 184 ? -0.078 23.578 28.094 1 97.31 184 TYR A N 1
ATOM 1395 C CA . TYR A 1 184 ? -1.022 24.688 27.938 1 97.31 184 TYR A CA 1
ATOM 1396 C C . TYR A 1 184 ? -1.005 25.219 26.5 1 97.31 184 TYR A C 1
ATOM 1398 O O . TYR A 1 184 ? -1.521 26.297 26.234 1 97.31 184 TYR A O 1
ATOM 1406 N N . GLY A 1 185 ? -0.296 24.562 25.594 1 98.12 185 GLY A N 1
ATOM 1407 C CA . GLY A 1 185 ? -0.38 24.875 24.172 1 98.12 185 GLY A CA 1
ATOM 1408 C C . GLY A 1 185 ? 0.546 26 23.75 1 98.12 185 GLY A C 1
ATOM 1409 O O . GLY A 1 185 ? 0.253 26.719 22.812 1 98.12 185 GLY A O 1
ATOM 1410 N N . THR A 1 186 ? 1.654 26.219 24.438 1 97.94 186 THR A N 1
ATOM 1411 C CA . THR A 1 186 ? 2.57 27.297 24.062 1 97.94 186 THR A CA 1
ATOM 1412 C C . THR A 1 186 ? 3.508 26.828 22.938 1 97.94 186 THR A C 1
ATOM 1414 O O . THR A 1 186 ? 3.572 25.641 22.625 1 97.94 186 THR A O 1
ATOM 1417 N N . GLY A 1 187 ? 4.129 27.812 22.281 1 97.94 187 GLY A N 1
ATOM 1418 C CA . GLY A 1 187 ? 5.238 27.516 21.391 1 97.94 187 GLY A CA 1
ATOM 1419 C C . GLY A 1 187 ? 4.898 27.719 19.922 1 97.94 187 GLY A C 1
ATOM 1420 O O . GLY A 1 187 ? 5.727 27.484 19.047 1 97.94 187 GLY A O 1
ATOM 1421 N N . TYR A 1 188 ? 3.781 28.281 19.609 1 98.06 188 TYR A N 1
ATOM 1422 C CA . TYR A 1 188 ? 3.334 28.359 18.234 1 98.06 188 TYR A CA 1
ATOM 1423 C C . TYR A 1 188 ? 4.289 29.219 17.406 1 98.06 188 TYR A C 1
ATOM 1425 O O . TYR A 1 188 ? 4.742 30.266 17.844 1 98.06 188 TYR A O 1
ATOM 1433 N N . CYS A 1 189 ? 4.652 28.75 16.25 1 98.25 189 CYS A N 1
ATOM 1434 C CA . CYS A 1 189 ? 5.367 29.453 15.203 1 98.25 189 CYS A CA 1
ATOM 1435 C C . CYS A 1 189 ? 4.988 28.922 13.828 1 98.25 189 CYS A C 1
ATOM 1437 O O . CYS A 1 189 ? 4.469 27.812 13.711 1 98.25 189 CYS A O 1
ATOM 1439 N N . ASP A 1 190 ? 5.102 29.75 12.836 1 97.75 190 ASP A N 1
ATOM 1440 C CA . ASP A 1 190 ? 4.938 29.297 11.461 1 97.75 190 ASP A CA 1
ATOM 1441 C C . ASP A 1 190 ? 5.727 30.172 10.492 1 97.75 190 ASP A C 1
ATOM 1443 O O . ASP A 1 190 ? 6.535 31 10.914 1 97.75 190 ASP A O 1
ATOM 1447 N N . ALA A 1 191 ? 5.543 29.938 9.281 1 98.5 191 ALA A N 1
ATOM 1448 C CA . ALA A 1 191 ? 6.395 30.562 8.273 1 98.5 191 ALA A CA 1
ATOM 1449 C C . ALA A 1 191 ? 5.98 32 8.023 1 98.5 191 ALA A C 1
ATOM 1451 O O . ALA A 1 191 ? 6.715 32.781 7.391 1 98.5 191 ALA A O 1
ATOM 1452 N N . GLN A 1 192 ? 4.816 32.438 8.516 1 97.06 192 GLN A N 1
ATOM 1453 C CA . GLN A 1 192 ? 4.391 33.812 8.359 1 97.06 192 GLN A CA 1
ATOM 1454 C C . GLN A 1 192 ? 5.094 34.719 9.367 1 97.06 192 GLN A C 1
ATOM 1456 O O . GLN A 1 192 ? 5.117 35.938 9.203 1 97.06 192 GLN A O 1
ATOM 1461 N N . CYS A 1 193 ? 5.621 34.188 10.43 1 97.69 193 CYS A N 1
ATOM 1462 C CA . CYS A 1 193 ? 6.418 34.906 11.414 1 97.69 193 CYS A CA 1
ATOM 1463 C C . CYS A 1 193 ? 5.59 36 12.094 1 97.69 193 CYS A C 1
ATOM 1465 O O . CYS A 1 193 ? 5.996 37.156 12.141 1 97.69 193 CYS A O 1
ATOM 1467 N N . PHE A 1 194 ? 4.504 35.562 12.633 1 96.31 194 PHE A N 1
ATOM 1468 C CA . PHE A 1 194 ? 3.617 36.531 13.273 1 96.31 194 PHE A CA 1
ATOM 1469 C C . PHE A 1 194 ? 4.223 37.031 14.57 1 96.31 194 PHE A C 1
ATOM 1471 O O . PHE A 1 194 ? 4.914 36.281 15.273 1 96.31 194 PHE A O 1
ATOM 1478 N N . VAL A 1 195 ? 3.842 38.25 14.859 1 97.12 195 VAL A N 1
ATOM 1479 C CA . VAL A 1 195 ? 4.129 38.812 16.188 1 97.12 195 VAL A CA 1
ATOM 1480 C C . VAL A 1 195 ? 3.002 38.438 17.141 1 97.12 195 VAL A C 1
ATOM 1482 O O . VAL A 1 195 ? 1.826 38.656 16.844 1 97.12 195 VAL A O 1
ATOM 1485 N N . THR A 1 196 ? 3.404 37.844 18.266 1 96.56 196 THR A N 1
ATOM 1486 C CA . THR A 1 196 ? 2.459 37.531 19.328 1 96.56 196 THR A CA 1
ATOM 1487 C C . THR A 1 196 ? 2.971 38 20.672 1 96.56 196 THR A C 1
ATOM 1489 O O . THR A 1 196 ? 4.168 38.25 20.844 1 96.56 196 THR A O 1
ATOM 1492 N N . PRO A 1 197 ? 2.055 38.188 21.609 1 97.19 197 PRO A N 1
ATOM 1493 C CA . PRO A 1 197 ? 2.494 38.719 22.906 1 97.19 197 PRO A CA 1
ATOM 1494 C C . PRO A 1 197 ? 3.471 37.781 23.609 1 97.19 197 PRO A C 1
ATOM 1496 O O . PRO A 1 197 ? 4.305 38.219 24.406 1 97.19 197 PRO A O 1
ATOM 1499 N N . PHE A 1 198 ? 3.355 36.5 23.344 1 97.06 198 PHE A N 1
ATOM 1500 C CA . PHE A 1 198 ? 4.223 35.531 23.984 1 97.06 198 PHE A CA 1
ATOM 1501 C C . PHE A 1 198 ? 4.867 34.625 22.938 1 97.06 198 PHE A C 1
ATOM 1503 O O . PHE A 1 198 ? 4.227 34.25 21.953 1 97.06 198 PHE A O 1
ATOM 1510 N N . ILE A 1 199 ? 6.141 34.312 23.125 1 97.31 199 ILE A N 1
ATOM 1511 C CA . ILE A 1 199 ? 6.871 33.312 22.359 1 97.31 199 ILE A CA 1
ATOM 1512 C C . ILE A 1 199 ? 7.457 32.25 23.297 1 97.31 199 ILE A C 1
ATOM 1514 O O . ILE A 1 199 ? 8.172 32.594 24.25 1 97.31 199 ILE A O 1
ATOM 1518 N N . ASN A 1 200 ? 7.145 31 23.047 1 96.31 200 ASN A N 1
ATOM 1519 C CA . ASN A 1 200 ? 7.617 29.922 23.891 1 96.31 200 ASN A CA 1
ATOM 1520 C C . ASN A 1 200 ? 7.16 30.094 25.344 1 96.31 200 ASN A C 1
ATOM 1522 O O . ASN A 1 200 ? 7.898 29.781 26.266 1 96.31 200 ASN A O 1
ATOM 1526 N N . GLY A 1 201 ? 6.082 30.75 25.516 1 95.38 201 GLY A N 1
ATOM 1527 C CA . GLY A 1 201 ? 5.508 30.906 26.844 1 95.38 201 GLY A CA 1
ATOM 1528 C C . GLY A 1 201 ? 6.102 32.062 27.625 1 95.38 201 GLY A C 1
ATOM 1529 O O . GLY A 1 201 ? 5.805 32.219 28.812 1 95.38 201 GLY A O 1
ATOM 1530 N N . VAL A 1 202 ? 6.961 32.875 27.016 1 96.38 202 VAL A N 1
ATOM 1531 C CA . VAL A 1 202 ? 7.543 34.031 27.703 1 96.38 202 VAL A CA 1
ATOM 1532 C C . VAL A 1 202 ? 7.141 35.312 26.969 1 96.38 202 VAL A C 1
ATOM 1534 O O . VAL A 1 202 ? 6.879 35.281 25.766 1 96.38 202 VAL A O 1
ATOM 1537 N N . GLY A 1 203 ? 7.059 36.375 27.734 1 97 203 GLY A N 1
ATOM 1538 C CA . GLY A 1 203 ? 6.68 37.625 27.141 1 97 203 GLY A CA 1
ATOM 1539 C C . GLY A 1 203 ? 7.586 38.062 26 1 97 203 GLY A C 1
ATOM 1540 O O . GLY A 1 203 ? 8.812 38.094 26.156 1 97 203 GLY A O 1
ATOM 1541 N N . ASN A 1 204 ? 7.031 38.375 24.844 1 97.88 204 ASN A N 1
ATOM 1542 C CA . ASN A 1 204 ? 7.719 38.875 23.656 1 97.88 204 ASN A CA 1
ATOM 1543 C C . ASN A 1 204 ? 7.941 40.375 23.734 1 97.88 204 ASN A C 1
ATOM 1545 O O . ASN A 1 204 ? 7.391 41.125 22.938 1 97.88 204 ASN A O 1
ATOM 1549 N N . ILE A 1 205 ? 8.852 40.75 24.609 1 97.38 205 ILE A N 1
ATOM 1550 C CA . ILE A 1 205 ? 9 42.125 25.031 1 97.38 205 ILE A CA 1
ATOM 1551 C C . ILE A 1 205 ? 9.422 43 23.844 1 97.38 205 ILE A C 1
ATOM 1553 O O . ILE A 1 205 ? 8.992 44.156 23.734 1 97.38 205 ILE A O 1
ATOM 1557 N N . ASP A 1 206 ? 10.172 42.469 22.969 1 96.44 206 ASP A N 1
ATOM 1558 C CA . ASP A 1 206 ? 10.75 43.25 21.875 1 96.44 206 ASP A CA 1
ATOM 1559 C C . ASP A 1 206 ? 9.898 43.156 20.609 1 96.44 206 ASP A C 1
ATOM 1561 O O . ASP A 1 206 ? 10.211 43.781 19.594 1 96.44 206 ASP A O 1
ATOM 1565 N N . GLY A 1 207 ? 8.883 42.312 20.594 1 97.31 207 GLY A N 1
ATOM 1566 C CA . GLY A 1 207 ? 7.953 42.25 19.484 1 97.31 207 GLY A CA 1
ATOM 1567 C C . GLY A 1 207 ? 8.523 41.5 18.297 1 97.31 207 GLY A C 1
ATOM 1568 O O . GLY A 1 207 ? 8.344 41.906 17.141 1 97.31 207 GLY A O 1
ATOM 1569 N N . HIS A 1 208 ? 9.234 40.438 18.516 1 97.88 208 HIS A N 1
ATOM 1570 C CA . HIS A 1 208 ? 9.805 39.594 17.453 1 97.88 208 HIS A CA 1
ATOM 1571 C C . HIS A 1 208 ? 8.719 38.812 16.719 1 97.88 208 HIS A C 1
ATOM 1573 O O . HIS A 1 208 ? 7.672 38.531 17.297 1 97.88 208 HIS A O 1
ATOM 1579 N N . GLY A 1 209 ? 9 38.531 15.422 1 98.12 209 GLY A N 1
ATOM 1580 C CA . GLY A 1 209 ? 8.211 37.5 14.727 1 98.12 209 GLY A CA 1
ATOM 1581 C C . GLY A 1 209 ? 8.594 36.094 15.102 1 98.12 209 GLY A C 1
ATOM 1582 O O . GLY A 1 209 ? 9.773 35.781 15.258 1 98.12 209 GLY A O 1
ATOM 1583 N N . SER A 1 210 ? 7.605 35.312 15.352 1 98.12 210 SER A N 1
ATOM 1584 C CA . SER A 1 210 ? 7.832 33.906 15.68 1 98.12 210 SER A CA 1
ATOM 1585 C C . SER A 1 210 ? 7.848 33.031 14.422 1 98.12 210 SER A C 1
ATOM 1587 O O . SER A 1 210 ? 6.789 32.656 13.914 1 98.12 210 SER A O 1
ATOM 1589 N N . CYS A 1 211 ? 9.102 32.656 13.953 1 98.56 211 CYS A N 1
ATOM 1590 C CA . CYS A 1 211 ? 9.273 32 12.656 1 98.56 211 CYS A CA 1
ATOM 1591 C C . CYS A 1 211 ? 9.672 30.531 12.828 1 98.56 211 CYS A C 1
ATOM 1593 O O . CYS A 1 211 ? 10.516 30.203 13.664 1 98.56 211 CYS A O 1
ATOM 1595 N N . CYS A 1 212 ? 9.047 29.641 12.047 1 98.62 212 CYS A N 1
ATOM 1596 C CA . CYS A 1 212 ? 9.578 28.281 11.938 1 98.62 212 CYS A CA 1
ATOM 1597 C C . CYS A 1 212 ? 9.07 27.594 10.68 1 98.62 212 CYS A C 1
ATOM 1599 O O . CYS A 1 212 ? 8.172 28.109 10.008 1 98.62 212 CYS A O 1
ATOM 1601 N N . ASN A 1 213 ? 9.727 26.5 10.312 1 98.81 213 ASN A N 1
ATOM 1602 C CA . ASN A 1 213 ? 9.289 25.703 9.18 1 98.81 213 ASN A CA 1
ATOM 1603 C C . ASN A 1 213 ? 7.852 25.219 9.352 1 98.81 213 ASN A C 1
ATOM 1605 O O . ASN A 1 213 ? 7.445 24.844 10.453 1 98.81 213 ASN A O 1
ATOM 1609 N N . GLU A 1 214 ? 7.145 25.266 8.234 1 98.75 214 GLU A N 1
ATOM 1610 C CA . GLU A 1 214 ? 5.727 24.922 8.219 1 98.75 214 GLU A CA 1
ATOM 1611 C C . GLU A 1 214 ? 5.391 24.047 7.016 1 98.75 214 GLU A C 1
ATOM 1613 O O . GLU A 1 214 ? 5.805 24.328 5.895 1 98.75 214 GLU A O 1
ATOM 1618 N N . LEU A 1 215 ? 4.734 22.938 7.25 1 98.81 215 LEU A N 1
ATOM 1619 C CA . LEU A 1 215 ? 4.207 22.109 6.176 1 98.81 215 LEU A CA 1
ATOM 1620 C C . LEU A 1 215 ? 2.682 22.047 6.234 1 98.81 215 LEU A C 1
ATOM 1622 O O . LEU A 1 215 ? 2.115 21.359 7.082 1 98.81 215 LEU A O 1
ATOM 1626 N N . ASP A 1 216 ? 2.041 22.719 5.328 1 98.62 216 ASP A N 1
ATOM 1627 C CA . ASP A 1 216 ? 0.594 22.594 5.18 1 98.62 216 ASP A CA 1
ATOM 1628 C C . ASP A 1 216 ? 0.226 21.297 4.473 1 98.62 216 ASP A C 1
ATOM 1630 O O . ASP A 1 216 ? 0.266 21.219 3.242 1 98.62 216 ASP A O 1
ATOM 1634 N N . ILE A 1 217 ? -0.193 20.375 5.25 1 98.62 217 ILE A N 1
ATOM 1635 C CA . ILE A 1 217 ? -0.589 19.094 4.672 1 98.62 217 ILE A CA 1
ATOM 1636 C C . ILE A 1 217 ? -1.982 19.219 4.059 1 98.62 217 ILE A C 1
ATOM 1638 O O . ILE A 1 217 ? -2.27 18.594 3.029 1 98.62 217 ILE A O 1
ATOM 1642 N N . TRP A 1 218 ? -2.783 19.969 4.695 1 98.69 218 TRP A N 1
ATOM 1643 C CA . TRP A 1 218 ? -4.176 20.125 4.289 1 98.69 218 TRP A CA 1
ATOM 1644 C C . TRP A 1 218 ? -4.68 21.531 4.613 1 98.69 218 TRP A C 1
ATOM 1646 O O . TRP A 1 218 ? -4.66 21.953 5.77 1 98.69 218 TRP A O 1
ATOM 1656 N N . GLU A 1 219 ? -5.043 22.203 3.646 1 98.56 219 GLU A N 1
ATOM 1657 C CA . GLU A 1 219 ? -5.84 23.422 3.691 1 98.56 219 GLU A CA 1
ATOM 1658 C C . GLU A 1 219 ? -6.988 23.375 2.688 1 98.56 219 GLU A C 1
ATOM 1660 O O . GLU A 1 219 ? -6.762 23.25 1.482 1 98.56 219 GLU A O 1
ATOM 1665 N N . ALA A 1 220 ? -8.172 23.406 3.26 1 98.81 220 ALA A N 1
ATOM 1666 C CA . ALA A 1 220 ? -9.25 23.141 2.311 1 98.81 220 ALA A CA 1
ATOM 1667 C C . ALA A 1 220 ? -10.594 23.594 2.865 1 98.81 220 ALA A C 1
ATOM 1669 O O . ALA A 1 220 ? -10.773 23.703 4.082 1 98.81 220 ALA A O 1
ATOM 1670 N N . ASN A 1 221 ? -11.445 23.953 2.02 1 98.69 221 ASN A N 1
ATOM 1671 C CA . ASN A 1 221 ? -12.898 23.938 2.184 1 98.69 221 ASN A CA 1
ATOM 1672 C C . ASN A 1 221 ? -13.57 23.047 1.144 1 98.69 221 ASN A C 1
ATOM 1674 O O . ASN A 1 221 ? -12.898 22.25 0.471 1 98.69 221 ASN A O 1
ATOM 1678 N N . SER A 1 222 ? -14.906 23.078 1.061 1 98.5 222 SER A N 1
ATOM 1679 C CA . SER A 1 222 ? -15.594 22.125 0.204 1 98.5 222 SER A CA 1
ATOM 1680 C C . SER A 1 222 ? -15.414 22.469 -1.27 1 98.5 222 SER A C 1
ATOM 1682 O O . SER A 1 222 ? -15.891 21.75 -2.146 1 98.5 222 SER A O 1
ATOM 1684 N N . ARG A 1 223 ? -14.664 23.547 -1.577 1 98.38 223 ARG A N 1
ATOM 1685 C CA . ARG A 1 223 ? -14.609 24.031 -2.951 1 98.38 223 ARG A CA 1
ATOM 1686 C C . ARG A 1 223 ? -13.18 24.016 -3.486 1 98.38 223 ARG A C 1
ATOM 1688 O O . ARG A 1 223 ? -12.969 24.031 -4.699 1 98.38 223 ARG A O 1
ATOM 1695 N N . ALA A 1 224 ? -12.242 23.969 -2.572 1 98.38 224 ALA A N 1
ATOM 1696 C CA . ALA A 1 224 ? -10.844 24 -2.98 1 98.38 224 ALA A CA 1
ATOM 1697 C C . ALA A 1 224 ? -9.953 23.344 -1.922 1 98.38 224 ALA A C 1
ATOM 1699 O O . ALA A 1 224 ? -10.328 23.266 -0.75 1 98.38 224 ALA A O 1
ATOM 1700 N N . THR A 1 225 ? -8.828 22.844 -2.357 1 98.06 225 THR A N 1
ATOM 1701 C CA . THR A 1 225 ? -7.859 22.219 -1.465 1 98.06 225 THR A CA 1
ATOM 1702 C C . THR A 1 225 ? -6.43 22.531 -1.903 1 98.06 225 THR A C 1
ATOM 1704 O O . THR A 1 225 ? -6.191 22.844 -3.072 1 98.06 225 THR A O 1
ATOM 1707 N N . HIS A 1 226 ? -5.602 22.469 -0.853 1 95.06 226 HIS A N 1
ATOM 1708 C CA . HIS A 1 226 ? -4.219 22.875 -1.082 1 95.06 226 HIS A CA 1
ATOM 1709 C C . HIS A 1 226 ? -3.271 22.141 -0.135 1 95.06 226 HIS A C 1
ATOM 1711 O O . HIS A 1 226 ? -3.588 21.953 1.04 1 95.06 226 HIS A O 1
ATOM 1717 N N . ILE A 1 227 ? -2.049 21.609 -0.67 1 97.44 227 ILE A N 1
ATOM 1718 C CA . ILE A 1 227 ? -0.89 21.234 0.137 1 97.44 227 ILE A CA 1
ATOM 1719 C C . ILE A 1 227 ? 0.276 22.172 -0.178 1 97.44 227 ILE A C 1
ATOM 1721 O O . ILE A 1 227 ? 0.496 22.531 -1.337 1 97.44 227 ILE A O 1
ATOM 1725 N N . ALA A 1 228 ? 1.062 22.641 0.907 1 97.75 228 ALA A N 1
ATOM 1726 C CA . ALA A 1 228 ? 2.121 23.609 0.648 1 97.75 228 ALA A CA 1
ATOM 1727 C C . ALA A 1 228 ? 3.209 23.531 1.716 1 97.75 228 ALA A C 1
ATOM 1729 O O . ALA A 1 228 ? 2.98 23.906 2.871 1 97.75 228 ALA A O 1
ATOM 1730 N N . PRO A 1 229 ? 4.43 23.125 1.322 1 98.62 229 PRO A N 1
ATOM 1731 C CA . PRO A 1 229 ? 5.574 23.281 2.225 1 98.62 229 PRO A CA 1
ATOM 1732 C C . PRO A 1 229 ? 6.082 24.719 2.289 1 98.62 229 PRO A C 1
ATOM 1734 O O . PRO A 1 229 ? 6.098 25.422 1.273 1 98.62 229 PRO A O 1
ATOM 1737 N N . HIS A 1 230 ? 6.414 25.188 3.459 1 98.56 230 HIS A N 1
ATOM 1738 C CA . HIS A 1 230 ? 6.988 26.5 3.734 1 98.56 230 HIS A CA 1
ATOM 1739 C C . HIS A 1 230 ? 8.297 26.375 4.512 1 98.56 230 HIS A C 1
ATOM 1741 O O . HIS A 1 230 ? 8.312 26.531 5.734 1 98.56 230 HIS A O 1
ATOM 1747 N N . PRO A 1 231 ? 9.414 26.172 3.811 1 98.56 231 PRO A N 1
ATOM 1748 C CA . PRO A 1 231 ? 10.672 26.016 4.543 1 98.56 231 PRO A CA 1
ATOM 1749 C C . PRO A 1 231 ? 11.227 27.328 5.066 1 98.56 231 PRO A C 1
ATOM 1751 O O . PRO A 1 231 ? 10.867 28.406 4.562 1 98.56 231 PRO A O 1
ATOM 1754 N N . CYS A 1 232 ? 12 27.266 6.078 1 98.62 232 CYS A N 1
ATOM 1755 C CA . CYS A 1 232 ? 12.789 28.359 6.637 1 98.62 232 CYS A CA 1
ATOM 1756 C C . CYS A 1 232 ? 14.266 28 6.668 1 98.62 232 CYS A C 1
ATOM 1758 O O . CYS A 1 232 ? 14.625 26.812 6.68 1 98.62 232 CYS A O 1
ATOM 1760 N N . THR A 1 233 ? 15.094 29 6.691 1 97.88 233 THR A N 1
ATOM 1761 C CA . THR A 1 233 ? 16.531 28.781 6.707 1 97.88 233 THR A CA 1
ATOM 1762 C C . THR A 1 233 ? 17 28.344 8.086 1 97.88 233 THR A C 1
ATOM 1764 O O . THR A 1 233 ? 18.031 27.688 8.219 1 97.88 233 THR A O 1
ATOM 1767 N N . GLU A 1 234 ? 16.219 28.672 9.094 1 97.44 234 GLU A N 1
ATOM 1768 C CA . GLU A 1 234 ? 16.594 28.375 10.477 1 97.44 234 GLU A CA 1
ATOM 1769 C C . GLU A 1 234 ? 15.82 27.188 11.023 1 97.44 234 GLU A C 1
ATOM 1771 O O . GLU A 1 234 ? 14.625 27.031 10.75 1 97.44 234 GLU A O 1
ATOM 1776 N N . PRO A 1 235 ? 16.562 26.312 11.789 1 97.56 235 PRO A N 1
ATOM 1777 C CA . PRO A 1 235 ? 15.859 25.219 12.438 1 97.56 235 PRO A CA 1
ATOM 1778 C C . PRO A 1 235 ? 15.07 25.656 13.672 1 97.56 235 PRO A C 1
ATOM 1780 O O . PRO A 1 235 ? 15.508 26.578 14.391 1 97.56 235 PRO A O 1
ATOM 1783 N N . GLY A 1 236 ? 14 24.984 13.93 1 97 236 GLY A N 1
ATOM 1784 C CA . GLY A 1 236 ? 13.203 25.312 15.109 1 97 236 GLY A CA 1
ATOM 1785 C C . GLY A 1 236 ? 12.594 26.688 15.062 1 97 236 GLY A C 1
ATOM 1786 O O . GLY A 1 236 ? 12.398 27.25 13.984 1 97 236 GLY A O 1
ATOM 1787 N N . LEU A 1 237 ? 12.172 27.172 16.188 1 98.12 237 LEU A N 1
ATOM 1788 C CA . LEU A 1 237 ? 11.586 28.5 16.297 1 98.12 237 LEU A CA 1
ATOM 1789 C C . LEU A 1 237 ? 12.672 29.578 16.281 1 98.12 237 LEU A C 1
ATOM 1791 O O . LEU A 1 237 ? 13.625 29.5 17.062 1 98.12 237 LEU A O 1
ATOM 1795 N N . TYR A 1 238 ? 12.531 30.469 15.383 1 98.12 238 TYR A N 1
ATOM 1796 C CA . TYR A 1 238 ? 13.461 31.594 15.227 1 98.12 238 TYR A CA 1
ATOM 1797 C C . TYR A 1 238 ? 12.758 32.938 15.43 1 98.12 238 TYR A C 1
ATOM 1799 O O . TYR A 1 238 ? 11.695 33.156 14.852 1 98.12 238 TYR A O 1
ATOM 1807 N N . GLU A 1 239 ? 13.328 33.781 16.266 1 98.12 239 GLU A N 1
ATOM 1808 C CA . GLU A 1 239 ? 12.797 35.125 16.469 1 98.12 239 GLU A CA 1
ATOM 1809 C C . GLU A 1 239 ? 13.383 36.125 15.469 1 98.12 239 GLU A C 1
ATOM 1811 O O . GLU A 1 239 ? 14.562 36.469 15.555 1 98.12 239 GLU A O 1
ATOM 1816 N N . CYS A 1 240 ? 12.57 36.625 14.609 1 98.25 240 CYS A N 1
ATOM 1817 C CA . CYS A 1 240 ? 13.078 37.5 13.57 1 98.25 240 CYS A CA 1
ATOM 1818 C C . CYS A 1 240 ? 12.75 38.969 13.891 1 98.25 240 CYS A C 1
ATOM 1820 O O . CYS A 1 240 ? 11.906 39.219 14.734 1 98.25 240 CYS A O 1
ATOM 1822 N N . THR A 1 241 ? 13.438 39.875 13.25 1 97.25 241 THR A N 1
ATOM 1823 C CA . THR A 1 241 ? 13.156 41.312 13.273 1 97.25 241 THR A CA 1
ATOM 1824 C C . THR A 1 241 ? 13.328 41.906 11.883 1 97.25 241 THR A C 1
ATOM 1826 O O . THR A 1 241 ? 14.07 41.375 11.055 1 97.25 241 THR A O 1
ATOM 1829 N N . GLY A 1 242 ? 12.555 42.938 11.633 1 95.69 242 GLY A N 1
ATOM 1830 C CA . GLY A 1 242 ? 12.719 43.719 10.406 1 95.69 242 GLY A CA 1
ATOM 1831 C C . GLY A 1 242 ? 12.586 42.844 9.148 1 95.69 242 GLY A C 1
ATOM 1832 O O . GLY A 1 242 ? 11.609 42.125 9 1 95.69 242 GLY A O 1
ATOM 1833 N N . ASP A 1 243 ? 13.625 42.906 8.289 1 96 243 ASP A N 1
ATOM 1834 C CA . ASP A 1 243 ? 13.602 42.281 6.977 1 96 243 ASP A CA 1
ATOM 1835 C C . ASP A 1 243 ? 13.641 40.75 7.094 1 96 243 ASP A C 1
ATOM 1837 O O . ASP A 1 243 ? 13.164 40.031 6.203 1 96 243 ASP A O 1
ATOM 1841 N N . GLU A 1 244 ? 14.117 40.25 8.141 1 97.19 244 GLU A N 1
ATOM 1842 C CA . GLU A 1 244 ? 14.156 38.812 8.359 1 97.19 244 GLU A CA 1
ATOM 1843 C C . GLU A 1 244 ? 12.75 38.219 8.391 1 97.19 244 GLU A C 1
ATOM 1845 O O . GLU A 1 244 ? 12.555 37.031 8.055 1 97.19 244 GLU A O 1
ATOM 1850 N N . CYS A 1 245 ? 11.781 39.094 8.766 1 97.12 245 CYS A N 1
ATOM 1851 C CA . CYS A 1 245 ? 10.406 38.594 8.922 1 97.12 245 CYS A CA 1
ATOM 1852 C C . CYS A 1 245 ? 9.617 38.812 7.637 1 97.12 245 CYS A C 1
ATOM 1854 O O . CYS A 1 245 ? 8.438 38.438 7.562 1 97.12 245 CYS A O 1
ATOM 1856 N N . GLY A 1 246 ? 10.242 39.344 6.648 1 95.5 246 GLY A N 1
ATOM 1857 C CA . GLY A 1 246 ? 9.547 39.719 5.422 1 95.5 246 GLY A CA 1
ATOM 1858 C C . GLY A 1 246 ? 9.398 38.562 4.453 1 95.5 246 GLY A C 1
ATOM 1859 O O . GLY A 1 246 ? 9.766 37.406 4.77 1 95.5 246 GLY A O 1
ATOM 1860 N N . SER A 1 247 ? 8.898 38.844 3.258 1 93.31 247 SER A N 1
ATOM 1861 C CA . SER A 1 247 ? 8.594 37.812 2.248 1 93.31 247 SER A CA 1
ATOM 1862 C C . SER A 1 247 ? 9.867 37.188 1.69 1 93.31 247 SER A C 1
ATOM 1864 O O . SER A 1 247 ? 9.844 36.094 1.157 1 93.31 247 SER A O 1
ATOM 1866 N N . THR A 1 248 ? 10.938 37.906 1.816 1 95.88 248 THR A N 1
ATOM 1867 C CA . THR A 1 248 ? 12.219 37.375 1.379 1 95.88 248 THR A CA 1
ATOM 1868 C C . THR A 1 248 ? 13.125 37.094 2.574 1 95.88 248 THR A C 1
ATOM 1870 O O . THR A 1 248 ? 14.352 37.094 2.443 1 95.88 248 THR A O 1
ATOM 1873 N N . GLY A 1 249 ? 12.492 36.938 3.701 1 97.56 249 GLY A N 1
ATOM 1874 C CA . GLY A 1 249 ? 13.242 36.75 4.934 1 97.56 249 GLY A CA 1
ATOM 1875 C C . GLY A 1 249 ? 13.625 35.312 5.172 1 97.56 249 GLY A C 1
ATOM 1876 O O . GLY A 1 249 ? 14.023 34.594 4.242 1 97.56 249 GLY A O 1
ATOM 1877 N N . VAL A 1 250 ? 13.531 34.844 6.426 1 98.25 250 VAL A N 1
ATOM 1878 C CA . VAL A 1 250 ? 14.094 33.562 6.848 1 98.25 250 VAL A CA 1
ATOM 1879 C C . VAL A 1 250 ? 13.164 32.438 6.441 1 98.25 250 VAL A C 1
ATOM 1881 O O . VAL A 1 250 ? 13.586 31.266 6.363 1 98.25 250 VAL A O 1
ATOM 1884 N N . CYS A 1 251 ? 11.891 32.781 6.219 1 98.5 251 CYS A N 1
ATOM 1885 C CA . CYS A 1 251 ? 10.93 31.75 5.855 1 98.5 251 CYS A CA 1
ATOM 1886 C C . CYS A 1 251 ? 10.273 32.062 4.512 1 98.5 251 CYS A C 1
ATOM 1888 O O . CYS A 1 251 ? 10.086 33.219 4.16 1 98.5 251 CYS A O 1
ATOM 1890 N N . ASP A 1 252 ? 9.938 31.031 3.766 1 98 252 ASP A N 1
ATOM 1891 C CA . ASP A 1 252 ? 9.078 31.156 2.59 1 98 252 ASP A CA 1
ATOM 1892 C C . ASP A 1 252 ? 7.613 31.281 2.99 1 98 252 ASP A C 1
ATOM 1894 O O . ASP A 1 252 ? 6.945 30.266 3.24 1 98 252 ASP A O 1
ATOM 1898 N N . LYS A 1 253 ? 7.105 32.438 2.887 1 97.06 253 LYS A N 1
ATOM 1899 C CA . LYS A 1 253 ? 5.75 32.719 3.359 1 97.06 253 LYS A CA 1
ATOM 1900 C C . LYS A 1 253 ? 4.715 32.125 2.408 1 97.06 253 LYS A C 1
ATOM 1902 O O . LYS A 1 253 ? 3.66 31.641 2.842 1 97.06 253 LYS A O 1
ATOM 1907 N N . SER A 1 254 ? 4.98 32.094 1.169 1 95.62 254 SER A N 1
ATOM 1908 C CA . SER A 1 254 ? 4.012 31.672 0.171 1 95.62 254 SER A CA 1
ATOM 1909 C C . SER A 1 254 ? 4.051 30.156 -0.013 1 95.62 254 SER A C 1
ATOM 1911 O O . SER A 1 254 ? 3.023 29.531 -0.276 1 95.62 254 SER A O 1
ATOM 1913 N N . GLY A 1 255 ? 5.188 29.594 0.095 1 96.88 255 GLY A N 1
ATOM 1914 C CA . GLY A 1 255 ? 5.367 28.172 -0.115 1 96.88 255 GLY A CA 1
ATOM 1915 C C . GLY A 1 255 ? 5.262 27.766 -1.572 1 96.88 255 GLY A C 1
ATOM 1916 O O . GLY A 1 255 ? 5.141 28.609 -2.453 1 96.88 255 GLY A O 1
ATOM 1917 N N . CYS A 1 256 ? 5.469 26.531 -1.821 1 97.5 256 CYS A N 1
ATOM 1918 C CA . CYS A 1 256 ? 5.16 25.875 -3.092 1 97.5 256 CYS A CA 1
ATOM 1919 C C . CYS A 1 256 ? 3.924 25 -2.971 1 97.5 256 CYS A C 1
ATOM 1921 O O . CYS A 1 256 ? 3.99 23.906 -2.406 1 97.5 256 CYS A O 1
ATOM 1923 N N . GLY A 1 257 ? 2.834 25.484 -3.529 1 94.94 257 GLY A N 1
ATOM 1924 C CA . GLY A 1 257 ? 1.55 24.859 -3.277 1 94.94 257 GLY A CA 1
ATOM 1925 C C . GLY A 1 257 ? 1.07 24 -4.43 1 94.94 257 GLY A C 1
ATOM 1926 O O . GLY A 1 257 ? 1.35 24.297 -5.594 1 94.94 257 GLY A O 1
ATOM 1927 N N . TRP A 1 258 ? 0.398 22.938 -4.098 1 96 258 TRP A N 1
ATOM 1928 C CA . TRP A 1 258 ? -0.347 22.141 -5.059 1 96 258 TRP A CA 1
ATOM 1929 C C . TRP A 1 258 ? -1.851 22.297 -4.859 1 96 258 TRP A C 1
ATOM 1931 O O . TRP A 1 258 ? -2.375 22.016 -3.781 1 96 258 TRP A O 1
ATOM 1941 N N . ASN A 1 259 ? -2.484 22.828 -5.781 1 97.25 259 ASN A N 1
ATOM 1942 C CA . ASN A 1 259 ? -3.92 23.078 -5.891 1 97.25 259 ASN A CA 1
ATOM 1943 C C . ASN A 1 259 ? -4.453 22.672 -7.266 1 97.25 259 ASN A C 1
ATOM 1945 O O . ASN A 1 259 ? -4.008 23.203 -8.289 1 97.25 259 ASN A O 1
ATOM 1949 N N . PRO A 1 260 ? -5.445 21.703 -7.332 1 97.31 260 PRO A N 1
ATOM 1950 C CA . PRO A 1 260 ? -5.926 21.219 -8.625 1 97.31 260 PRO A CA 1
ATOM 1951 C C . PRO A 1 260 ? -6.43 22.344 -9.531 1 97.31 260 PRO A C 1
ATOM 1953 O O . PRO A 1 260 ? -6.258 22.281 -10.75 1 97.31 260 PRO A O 1
ATOM 1956 N N . ASN A 1 261 ? -7.012 23.344 -8.992 1 97.44 261 ASN A N 1
ATOM 1957 C CA . ASN A 1 261 ? -7.473 24.469 -9.805 1 97.44 261 ASN A CA 1
ATOM 1958 C C . ASN A 1 261 ? -6.309 25.219 -10.438 1 97.44 261 ASN A C 1
ATOM 1960 O O . ASN A 1 261 ? -6.383 25.641 -11.594 1 97.44 261 ASN A O 1
ATOM 1964 N N . ARG A 1 262 ? -5.242 25.328 -9.742 1 96.25 262 ARG A N 1
ATOM 1965 C CA . ARG A 1 262 ? -4.09 26.094 -10.211 1 96.25 262 ARG A CA 1
ATOM 1966 C C . ARG A 1 262 ? -3.367 25.359 -11.336 1 96.25 262 ARG A C 1
ATOM 1968 O O . ARG A 1 262 ? -2.629 25.969 -12.109 1 96.25 262 ARG A O 1
ATOM 1975 N N . VAL A 1 263 ? -3.529 24.078 -11.414 1 95.75 263 VAL A N 1
ATOM 1976 C CA . VAL A 1 263 ? -2.918 23.312 -12.5 1 95.75 263 VAL A CA 1
ATOM 1977 C C . VAL A 1 263 ? -3.965 23 -13.562 1 95.75 263 VAL A C 1
ATOM 1979 O O . VAL A 1 263 ? -3.797 22.078 -14.352 1 95.75 263 VAL A O 1
ATOM 1982 N N . ASN A 1 264 ? -5.066 23.625 -13.492 1 96.69 264 ASN A N 1
ATOM 1983 C CA . ASN A 1 264 ? -6.129 23.641 -14.492 1 96.69 264 ASN A CA 1
ATOM 1984 C C . ASN A 1 264 ? -6.867 22.297 -14.539 1 96.69 264 ASN A C 1
ATOM 1986 O O . ASN A 1 264 ? -7.223 21.828 -15.617 1 96.69 264 ASN A O 1
ATOM 1990 N N . THR A 1 265 ? -6.945 21.641 -13.5 1 96.56 265 THR A N 1
ATOM 1991 C CA . THR A 1 265 ? -7.828 20.484 -13.352 1 96.56 265 THR A CA 1
ATOM 1992 C C . THR A 1 265 ? -9 20.828 -12.438 1 96.56 265 THR A C 1
ATOM 1994 O O . THR A 1 265 ? -9.102 20.297 -11.32 1 96.56 265 THR A O 1
ATOM 1997 N N . THR A 1 266 ? -9.938 21.562 -12.922 1 96.62 266 THR A N 1
ATOM 1998 C CA . THR A 1 266 ? -10.945 22.25 -12.133 1 96.62 266 THR A CA 1
ATOM 1999 C C . THR A 1 266 ? -12.094 21.312 -11.781 1 96.62 266 THR A C 1
ATOM 2001 O O . THR A 1 266 ? -12.938 21.641 -10.938 1 96.62 266 THR A O 1
ATOM 2004 N N . ASP A 1 267 ? -12.117 20.141 -12.375 1 96.88 267 ASP A N 1
ATOM 2005 C CA . ASP A 1 267 ? -13.172 19.172 -12.094 1 96.88 267 ASP A CA 1
ATOM 2006 C C . ASP A 1 267 ? -12.68 18.078 -11.141 1 96.88 267 ASP A C 1
ATOM 2008 O O . ASP A 1 267 ? -13.328 17.047 -10.984 1 96.88 267 ASP A O 1
ATOM 2012 N N . PHE A 1 268 ? -11.625 18.297 -10.492 1 97.88 268 PHE A N 1
ATOM 2013 C CA . PHE A 1 268 ? -11 17.266 -9.672 1 97.88 268 PHE A CA 1
ATOM 2014 C C . PHE A 1 268 ? -11.641 17.203 -8.297 1 97.88 268 PHE A C 1
ATOM 2016 O O . PHE A 1 268 ? -12.062 16.141 -7.848 1 97.88 268 PHE A O 1
ATOM 2023 N N . TYR A 1 269 ? -11.789 18.266 -7.629 1 98.25 269 TYR A N 1
ATOM 2024 C CA . TYR A 1 269 ? -12.234 18.391 -6.246 1 98.25 269 TYR A CA 1
ATOM 2025 C C . TYR A 1 269 ? -13.359 19.422 -6.133 1 98.25 269 TYR A C 1
ATOM 2027 O O . TYR A 1 269 ? -13.234 20.547 -6.613 1 98.25 269 TYR A O 1
ATOM 2035 N N . GLY A 1 270 ? -14.406 19.031 -5.48 1 98.38 270 GLY A N 1
ATOM 2036 C CA . GLY A 1 270 ? -15.523 19.953 -5.309 1 98.38 270 GLY A CA 1
ATOM 2037 C C . GLY A 1 270 ? -16.781 19.281 -4.816 1 98.38 270 GLY A C 1
ATOM 2038 O O . GLY A 1 270 ? -16.734 18.156 -4.32 1 98.38 270 GLY A O 1
ATOM 2039 N N . ARG A 1 271 ? -17.906 19.984 -4.867 1 97.88 271 ARG A N 1
ATOM 2040 C CA . ARG A 1 271 ? -19.172 19.516 -4.301 1 97.88 271 ARG A CA 1
ATOM 2041 C C . ARG A 1 271 ? -19.953 18.703 -5.316 1 97.88 271 ARG A C 1
ATOM 2043 O O . ARG A 1 271 ? -20.344 19.203 -6.367 1 97.88 271 ARG A O 1
ATOM 2050 N N . GLY A 1 272 ? -20.109 17.438 -4.918 1 97.44 272 GLY A N 1
ATOM 2051 C CA . GLY A 1 272 ? -20.984 16.594 -5.738 1 97.44 272 GLY A CA 1
ATOM 2052 C C . GLY A 1 272 ? -20.219 15.516 -6.484 1 97.44 272 GLY A C 1
ATOM 2053 O O . GLY A 1 272 ? -19 15.547 -6.562 1 97.44 272 GLY A O 1
ATOM 2054 N N . ASP A 1 273 ? -20.953 14.656 -7.145 1 94.25 273 ASP A N 1
ATOM 2055 C CA . ASP A 1 273 ? -20.406 13.422 -7.707 1 94.25 273 ASP A CA 1
ATOM 2056 C C . ASP A 1 273 ? -19.812 13.672 -9.094 1 94.25 273 ASP A C 1
ATOM 2058 O O . ASP A 1 273 ? -19.219 12.766 -9.695 1 94.25 273 ASP A O 1
ATOM 2062 N N . SER A 1 274 ? -19.938 14.898 -9.609 1 96.81 274 SER A N 1
ATOM 2063 C CA . SER A 1 274 ? -19.297 15.234 -10.875 1 96.81 274 SER A CA 1
ATOM 2064 C C . SER A 1 274 ? -17.797 15.469 -10.695 1 96.81 274 SER A C 1
ATOM 2066 O O . SER A 1 274 ? -17.047 15.508 -11.672 1 96.81 274 SER A O 1
ATOM 2068 N N . PHE A 1 275 ? -17.422 15.641 -9.508 1 97.94 275 PHE A N 1
ATOM 2069 C CA . PHE A 1 275 ? -16.016 15.828 -9.195 1 97.94 275 PHE A CA 1
ATOM 2070 C C . PHE A 1 275 ? -15.344 14.5 -8.875 1 97.94 275 PHE A C 1
ATOM 2072 O O . PHE A 1 275 ? -16 13.562 -8.414 1 97.94 275 PHE A O 1
ATOM 2079 N N . LYS A 1 276 ? -13.984 14.414 -9.125 1 97.06 276 LYS A N 1
ATOM 2080 C CA . LYS A 1 276 ? -13.242 13.195 -8.797 1 97.06 276 LYS A CA 1
ATOM 2081 C C . LYS A 1 276 ? -13.258 12.938 -7.293 1 97.06 276 LYS A C 1
ATOM 2083 O O . LYS A 1 276 ? -13.383 11.789 -6.855 1 97.06 276 LYS A O 1
ATOM 2088 N N . VAL A 1 277 ? -13.055 13.984 -6.559 1 98.19 277 VAL A N 1
ATOM 2089 C CA . VAL A 1 277 ? -13.227 13.938 -5.109 1 98.19 277 VAL A CA 1
ATOM 2090 C C . VAL A 1 277 ? -14.461 14.734 -4.711 1 98.19 277 VAL A C 1
ATOM 2092 O O . VAL A 1 277 ? -14.516 15.953 -4.902 1 98.19 277 VAL A O 1
ATOM 2095 N N . ASP A 1 278 ? -15.438 14.047 -4.18 1 98.62 278 ASP A N 1
ATOM 2096 C CA . ASP A 1 278 ? -16.688 14.672 -3.754 1 98.62 278 ASP A CA 1
ATOM 2097 C C . ASP A 1 278 ? -16.594 15.133 -2.299 1 98.62 278 ASP A C 1
ATOM 2099 O O . ASP A 1 278 ? -16.75 14.328 -1.378 1 98.62 278 ASP A O 1
ATOM 2103 N N . SER A 1 279 ? -16.5 16.422 -2.121 1 98.5 279 SER A N 1
ATOM 2104 C CA . SER A 1 279 ? -16.234 16.984 -0.8 1 98.5 279 SER A CA 1
ATOM 2105 C C . SER A 1 279 ? -17.5 17.016 0.048 1 98.5 279 SER A C 1
ATOM 2107 O O . SER A 1 279 ? -17.469 17.375 1.227 1 98.5 279 SER A O 1
ATOM 2109 N N . THR A 1 280 ? -18.656 16.578 -0.499 1 98.38 280 THR A N 1
ATOM 2110 C CA . THR A 1 280 ? -19.891 16.547 0.269 1 98.38 280 THR A CA 1
ATOM 2111 C C . THR A 1 280 ? -20 15.258 1.069 1 98.38 280 THR A C 1
ATOM 2113 O O . THR A 1 280 ? -20.906 15.109 1.897 1 98.38 280 THR A O 1
ATOM 2116 N N . ARG A 1 281 ? -19.109 14.398 0.774 1 98.19 281 ARG A N 1
ATOM 2117 C CA . ARG A 1 281 ? -19.078 13.117 1.476 1 98.19 281 ARG A CA 1
ATOM 2118 C C . ARG A 1 281 ? -17.703 12.867 2.094 1 98.19 281 ARG A C 1
ATOM 2120 O O . ARG A 1 281 ? -16.734 13.539 1.742 1 98.19 281 ARG A O 1
ATOM 2127 N N . LYS A 1 282 ? -17.75 11.914 3.006 1 98.19 282 LYS A N 1
ATOM 2128 C CA . LYS A 1 282 ? -16.516 11.562 3.699 1 98.19 282 LYS A CA 1
ATOM 2129 C C . LYS A 1 282 ? -15.492 10.984 2.73 1 98.19 282 LYS A C 1
ATOM 2131 O O . LYS A 1 282 ? -15.844 10.219 1.826 1 98.19 282 LYS A O 1
ATOM 2136 N N . PHE A 1 283 ? -14.203 11.305 2.852 1 98.38 283 PHE A N 1
ATOM 2137 C CA . PHE A 1 283 ? -13.109 10.695 2.111 1 98.38 283 PHE A CA 1
ATOM 2138 C C . PHE A 1 283 ? -11.828 10.719 2.938 1 98.38 283 PHE A C 1
ATOM 2140 O O . PHE A 1 283 ? -11.766 11.352 3.994 1 98.38 283 PHE A O 1
ATOM 2147 N N . THR A 1 284 ? -10.82 9.984 2.502 1 98.38 284 THR A N 1
ATOM 2148 C CA . THR A 1 284 ? -9.508 9.906 3.137 1 98.38 284 THR A CA 1
ATOM 2149 C C . THR A 1 284 ? -8.477 10.703 2.34 1 98.38 284 THR A C 1
ATOM 2151 O O . THR A 1 284 ? -8.406 10.586 1.114 1 98.38 284 THR A O 1
ATOM 2154 N N . VAL A 1 285 ? -7.777 11.547 3.061 1 98.75 285 VAL A N 1
ATOM 2155 C CA . VAL A 1 285 ? -6.637 12.25 2.486 1 98.75 285 VAL A CA 1
ATOM 2156 C C . VAL A 1 285 ? -5.348 11.5 2.801 1 98.75 285 VAL A C 1
ATOM 2158 O O . VAL A 1 285 ? -5.066 11.195 3.963 1 98.75 285 VAL A O 1
ATOM 2161 N N . VAL A 1 286 ? -4.562 11.211 1.757 1 98.06 286 VAL A N 1
ATOM 2162 C CA . VAL A 1 286 ? -3.32 10.469 1.922 1 98.06 286 VAL A CA 1
ATOM 2163 C C . VAL A 1 286 ? -2.152 11.273 1.36 1 98.06 286 VAL A C 1
ATOM 2165 O O . VAL A 1 286 ? -2.127 11.594 0.169 1 98.06 286 VAL A O 1
ATOM 2168 N N . SER A 1 287 ? -1.234 11.602 2.232 1 98.38 287 SER A N 1
ATOM 2169 C CA . SER A 1 287 ? -0.027 12.312 1.821 1 98.38 287 SER A CA 1
ATOM 2170 C C . SER A 1 287 ? 1.217 11.453 2.037 1 98.38 287 SER A C 1
ATOM 2172 O O . SER A 1 287 ? 1.416 10.898 3.119 1 98.38 287 SER A O 1
ATOM 2174 N N . GLN A 1 288 ? 2.008 11.352 0.999 1 96.19 288 GLN A N 1
ATOM 2175 C CA . GLN A 1 288 ? 3.254 10.594 1.067 1 96.19 288 GLN A CA 1
ATOM 2176 C C . GLN A 1 288 ? 4.465 11.508 0.888 1 96.19 288 GLN A C 1
ATOM 2178 O O . GLN A 1 288 ? 4.488 12.344 -0.017 1 96.19 288 GLN A O 1
ATOM 2183 N N . PHE A 1 289 ? 5.395 11.344 1.755 1 97.31 289 PHE A N 1
ATOM 2184 C CA . PHE A 1 289 ? 6.625 12.125 1.721 1 97.31 289 PHE A CA 1
ATOM 2185 C C . PHE A 1 289 ? 7.812 11.242 1.363 1 97.31 289 PHE A C 1
ATOM 2187 O O . PHE A 1 289 ? 8.492 10.719 2.25 1 97.31 289 PHE A O 1
ATOM 2194 N N . LEU A 1 290 ? 8.102 11.227 0.089 1 94.12 290 LEU A N 1
ATOM 2195 C CA . LEU A 1 290 ? 9.055 10.25 -0.428 1 94.12 290 LEU A CA 1
ATOM 2196 C C . LEU A 1 290 ? 10.484 10.742 -0.271 1 94.12 290 LEU A C 1
ATOM 2198 O O . LEU A 1 290 ? 10.773 11.914 -0.525 1 94.12 290 LEU A O 1
ATOM 2202 N N . ALA A 1 291 ? 11.312 9.883 0.178 1 92.62 291 ALA A N 1
ATOM 2203 C CA . ALA A 1 291 ? 12.734 10.172 0.37 1 92.62 291 ALA A CA 1
ATOM 2204 C C . ALA A 1 291 ? 13.57 9.609 -0.773 1 92.62 291 ALA A C 1
ATOM 2206 O O . ALA A 1 291 ? 13.172 8.633 -1.415 1 92.62 291 ALA A O 1
ATOM 2207 N N . ASP A 1 292 ? 14.617 10.242 -1.074 1 89.69 292 ASP A N 1
ATOM 2208 C CA . ASP A 1 292 ? 15.586 9.648 -1.991 1 89.69 292 ASP A CA 1
ATOM 2209 C C . ASP A 1 292 ? 16.438 8.594 -1.288 1 89.69 292 ASP A C 1
ATOM 2211 O O . ASP A 1 292 ? 16.188 8.258 -0.127 1 89.69 292 ASP A O 1
ATOM 2215 N N . LYS A 1 293 ? 17.391 8.047 -2.014 1 81.38 293 LYS A N 1
ATOM 2216 C CA . LYS A 1 293 ? 18.203 6.953 -1.506 1 81.38 293 LYS A CA 1
ATOM 2217 C C . LYS A 1 293 ? 19 7.387 -0.276 1 81.38 293 LYS A C 1
ATOM 2219 O O . LYS A 1 293 ? 19.375 6.551 0.549 1 81.38 293 LYS A O 1
ATOM 2224 N N . ASN A 1 294 ? 19.281 8.688 -0.113 1 87.56 294 ASN A N 1
ATOM 2225 C CA . ASN A 1 294 ? 20.047 9.203 1.01 1 87.56 294 ASN A CA 1
ATOM 2226 C C . ASN A 1 294 ? 19.141 9.609 2.174 1 87.56 294 ASN A C 1
ATOM 2228 O O . ASN A 1 294 ? 19.625 10.125 3.184 1 87.56 294 ASN A O 1
ATOM 2232 N N . GLY A 1 295 ? 17.875 9.461 2.064 1 88.62 295 GLY A N 1
ATOM 2233 C CA . GLY A 1 295 ? 16.938 9.75 3.139 1 88.62 295 GLY A CA 1
ATOM 2234 C C . GLY A 1 295 ? 16.438 11.172 3.121 1 88.62 295 GLY A C 1
ATOM 2235 O O . GLY A 1 295 ? 15.75 11.609 4.055 1 88.62 295 GLY A O 1
ATOM 2236 N N . ASN A 1 296 ? 16.75 11.906 2.049 1 93.44 296 ASN A N 1
ATOM 2237 C CA . ASN A 1 296 ? 16.266 13.281 1.925 1 93.44 296 ASN A CA 1
ATOM 2238 C C . ASN A 1 296 ? 14.906 13.336 1.254 1 93.44 296 ASN A C 1
ATOM 2240 O O . ASN A 1 296 ? 14.633 12.578 0.319 1 93.44 296 ASN A O 1
ATOM 2244 N N . LEU A 1 297 ? 14.133 14.281 1.759 1 96.81 297 LEU A N 1
ATOM 2245 C CA . LEU A 1 297 ? 12.836 14.469 1.108 1 96.81 297 LEU A CA 1
ATOM 2246 C C . LEU A 1 297 ? 13.023 14.852 -0.358 1 96.81 297 LEU A C 1
ATOM 2248 O O . LEU A 1 297 ? 13.781 15.766 -0.678 1 96.81 297 LEU A O 1
ATOM 2252 N N . LYS A 1 298 ? 12.273 14.148 -1.196 1 96.12 298 LYS A N 1
ATOM 2253 C CA . LYS A 1 298 ? 12.453 14.344 -2.633 1 96.12 298 LYS A CA 1
ATOM 2254 C C . LYS A 1 298 ? 11.148 14.781 -3.293 1 96.12 298 LYS A C 1
ATOM 2256 O O . LYS A 1 298 ? 11.156 15.625 -4.191 1 96.12 298 LYS A O 1
ATOM 2261 N N . GLU A 1 299 ? 10.047 14.156 -2.887 1 97.12 299 GLU A N 1
ATOM 2262 C CA . GLU A 1 299 ? 8.75 14.406 -3.504 1 97.12 299 GLU A CA 1
ATOM 2263 C C . GLU A 1 299 ? 7.629 14.344 -2.471 1 97.12 299 GLU A C 1
ATOM 2265 O O . GLU A 1 299 ? 7.699 13.57 -1.513 1 97.12 299 GLU A O 1
ATOM 2270 N N . LEU A 1 300 ? 6.637 15.172 -2.658 1 98.12 300 LEU A N 1
ATOM 2271 C CA . LEU A 1 300 ? 5.391 15.109 -1.9 1 98.12 300 LEU A CA 1
ATOM 2272 C C . LEU A 1 300 ? 4.238 14.648 -2.785 1 98.12 300 LEU A C 1
ATOM 2274 O O . LEU A 1 300 ? 3.953 15.266 -3.814 1 98.12 300 LEU A O 1
ATOM 2278 N N . HIS A 1 301 ? 3.613 13.547 -2.395 1 97.06 301 HIS A N 1
ATOM 2279 C CA . HIS A 1 301 ? 2.496 12.977 -3.143 1 97.06 301 HIS A CA 1
ATOM 2280 C C . HIS A 1 301 ? 1.193 13.102 -2.361 1 97.06 301 HIS A C 1
ATOM 2282 O O . HIS A 1 301 ? 1.192 13.023 -1.13 1 97.06 301 HIS A O 1
ATOM 2288 N N . ARG A 1 302 ? 0.125 13.281 -3.133 1 97 302 ARG A N 1
ATOM 2289 C CA . ARG A 1 302 ? -1.224 13.336 -2.578 1 97 302 ARG A CA 1
ATOM 2290 C C . ARG A 1 302 ? -2.168 12.414 -3.34 1 97 302 ARG A C 1
ATOM 2292 O O . ARG A 1 302 ? -2.137 12.367 -4.57 1 97 302 ARG A O 1
ATOM 2299 N N . HIS A 1 303 ? -2.906 11.633 -2.59 1 95.25 303 HIS A N 1
ATOM 2300 C CA . HIS A 1 303 ? -4.02 10.875 -3.146 1 95.25 303 HIS A CA 1
ATOM 2301 C C . HIS A 1 303 ? -5.219 10.883 -2.199 1 95.25 303 HIS A C 1
ATOM 2303 O O . HIS A 1 303 ? -5.121 11.375 -1.075 1 95.25 303 HIS A O 1
ATOM 2309 N N . TYR A 1 304 ? -6.324 10.445 -2.736 1 97.69 304 TYR A N 1
ATOM 2310 C CA . TYR A 1 304 ? -7.551 10.367 -1.954 1 97.69 304 TYR A CA 1
ATOM 2311 C C . TYR A 1 304 ? -8.18 8.977 -2.059 1 97.69 304 TYR A C 1
ATOM 2313 O O . TYR A 1 304 ? -7.938 8.258 -3.027 1 97.69 304 TYR A O 1
ATOM 2321 N N . VAL A 1 305 ? -8.797 8.578 -1.036 1 96 305 VAL A N 1
ATOM 2322 C CA . VAL A 1 305 ? -9.633 7.383 -1.077 1 96 305 VAL A CA 1
ATOM 2323 C C . VAL A 1 305 ? -11.086 7.762 -0.77 1 96 305 VAL A C 1
ATOM 2325 O O . VAL A 1 305 ? -11.359 8.391 0.256 1 96 305 VAL A O 1
ATOM 2328 N N . GLN A 1 306 ? -11.953 7.465 -1.633 1 94.94 306 GLN A N 1
ATOM 2329 C CA . GLN A 1 306 ? -13.383 7.688 -1.436 1 94.94 306 GLN A CA 1
ATOM 2330 C C . GLN A 1 306 ? -14.203 6.539 -2.01 1 94.94 306 GLN A C 1
ATOM 2332 O O . GLN A 1 306 ? -13.969 6.105 -3.141 1 94.94 306 GLN A O 1
ATOM 2337 N N . ASP A 1 307 ? -15.094 5.988 -1.182 1 89 307 ASP A N 1
ATOM 2338 C CA . ASP A 1 307 ? -15.953 4.871 -1.567 1 89 307 ASP A CA 1
ATOM 2339 C C . ASP A 1 307 ? -15.117 3.684 -2.047 1 89 307 ASP A C 1
ATOM 2341 O O . ASP A 1 307 ? -15.438 3.061 -3.061 1 89 307 ASP A O 1
ATOM 2345 N N . GLY A 1 308 ? -14.039 3.508 -1.416 1 83.06 308 GLY A N 1
ATOM 2346 C CA . GLY A 1 308 ? -13.227 2.342 -1.71 1 83.06 308 GLY A CA 1
ATOM 2347 C C . GLY A 1 308 ? -12.383 2.502 -2.959 1 83.06 308 GLY A C 1
ATOM 2348 O O . GLY A 1 308 ? -11.812 1.53 -3.461 1 83.06 308 GLY A O 1
ATOM 2349 N N . GLN A 1 309 ? -12.336 3.633 -3.5 1 85.31 309 GLN A N 1
ATOM 2350 C CA . GLN A 1 309 ? -11.57 3.883 -4.715 1 85.31 309 GLN A CA 1
ATOM 2351 C C . GLN A 1 309 ? -10.391 4.809 -4.445 1 85.31 309 GLN A C 1
ATOM 2353 O O . GLN A 1 309 ? -10.531 5.816 -3.75 1 85.31 309 GLN A O 1
ATOM 2358 N N . LEU A 1 310 ? -9.258 4.422 -4.988 1 89.25 310 LEU A N 1
ATOM 2359 C CA . LEU A 1 310 ? -8.086 5.293 -4.957 1 89.25 310 LEU A CA 1
ATOM 2360 C C . LEU A 1 310 ? -8.172 6.359 -6.043 1 89.25 310 LEU A C 1
ATOM 2362 O O . LEU A 1 310 ? -8.383 6.043 -7.215 1 89.25 310 LEU A O 1
ATOM 2366 N N . ILE A 1 311 ? -8.07 7.562 -5.641 1 93.94 311 ILE A N 1
ATOM 2367 C CA . ILE A 1 311 ? -8.086 8.695 -6.559 1 93.94 311 ILE A CA 1
ATOM 2368 C C . ILE A 1 311 ? -6.715 9.367 -6.566 1 93.94 311 ILE A C 1
ATOM 2370 O O . ILE A 1 311 ? -6.324 10.016 -5.59 1 93.94 311 ILE A O 1
ATOM 2374 N N . GLU A 1 312 ? -6.027 9.211 -7.664 1 92.06 312 GLU A N 1
ATOM 2375 C CA . GLU A 1 312 ? -4.715 9.836 -7.789 1 92.06 312 GLU A CA 1
ATOM 2376 C C . GLU A 1 312 ? -4.832 11.352 -7.922 1 92.06 312 GLU A C 1
ATOM 2378 O O . GLU A 1 312 ? -5.855 11.859 -8.383 1 92.06 312 GLU A O 1
ATOM 2383 N N . SER A 1 313 ? -3.748 11.984 -7.535 1 94.38 313 SER A N 1
ATOM 2384 C CA . SER A 1 313 ? -3.725 13.445 -7.633 1 94.38 313 SER A CA 1
ATOM 2385 C C . SER A 1 313 ? -3.896 13.906 -9.078 1 94.38 313 SER A C 1
ATOM 2387 O O . SER A 1 313 ? -3.594 13.164 -10.008 1 94.38 313 SER A O 1
ATOM 2389 N N . ALA A 1 314 ? -4.402 15.117 -9.203 1 93.56 314 ALA A N 1
ATOM 2390 C CA . ALA A 1 314 ? -4.551 15.727 -10.516 1 93.56 314 ALA A CA 1
ATOM 2391 C C . ALA A 1 314 ? -3.201 15.867 -11.219 1 93.56 314 ALA A C 1
ATOM 2393 O O . ALA A 1 314 ? -2.193 16.188 -10.578 1 93.56 314 ALA A O 1
ATOM 2394 N N . VAL A 1 315 ? -3.215 15.641 -12.508 1 94.06 315 VAL A N 1
ATOM 2395 C CA . VAL A 1 315 ? -2.018 15.828 -13.32 1 94.06 315 VAL A CA 1
ATOM 2396 C C . VAL A 1 315 ? -1.956 17.266 -13.828 1 94.06 315 VAL A C 1
ATOM 2398 O O . VAL A 1 315 ? -2.977 17.844 -14.219 1 94.06 315 VAL A O 1
ATOM 2401 N N . VAL A 1 316 ? -0.781 17.812 -13.797 1 96 316 VAL A N 1
ATOM 2402 C CA . VAL A 1 316 ? -0.57 19.172 -14.297 1 96 316 VAL A CA 1
ATOM 2403 C C . VAL A 1 316 ? -1.111 19.281 -15.719 1 96 316 VAL A C 1
ATOM 2405 O O . VAL A 1 316 ? -0.797 18.469 -16.578 1 96 316 VAL A O 1
ATOM 2408 N N . ASN A 1 317 ? -1.951 20.234 -15.875 1 96.19 317 ASN A N 1
ATOM 2409 C CA . ASN A 1 317 ? -2.576 20.469 -17.172 1 96.19 317 ASN A CA 1
ATOM 2410 C C . ASN A 1 317 ? -2.408 21.906 -17.625 1 96.19 317 ASN A C 1
ATOM 2412 O O . ASN A 1 317 ? -3.342 22.516 -18.172 1 96.19 317 ASN A O 1
ATOM 2416 N N . ILE A 1 318 ? -1.443 22.578 -17.234 1 95.31 318 ILE A N 1
ATOM 2417 C CA . ILE A 1 318 ? -1.068 23.906 -17.719 1 95.31 318 ILE A CA 1
ATOM 2418 C C . ILE A 1 318 ? 0.259 23.828 -18.469 1 95.31 318 ILE A C 1
ATOM 2420 O O . ILE A 1 318 ? 1.015 22.875 -18.312 1 95.31 318 ILE A O 1
ATOM 2424 N N . GLU A 1 319 ? 0.556 24.781 -19.281 1 94.69 319 GLU A N 1
ATOM 2425 C CA . GLU A 1 319 ? 1.816 24.828 -20.016 1 94.69 319 GLU A CA 1
ATOM 2426 C C . GLU A 1 319 ? 2.973 25.219 -19.109 1 94.69 319 GLU A C 1
ATOM 2428 O O . GLU A 1 319 ? 2.797 26.016 -18.188 1 94.69 319 GLU A O 1
ATOM 2433 N N . GLY A 1 320 ? 4.168 24.641 -19.328 1 94.69 320 GLY A N 1
ATOM 2434 C CA . GLY A 1 320 ? 5.348 25.031 -18.578 1 94.69 320 GLY A CA 1
ATOM 2435 C C . GLY A 1 320 ? 5.863 23.938 -17.656 1 94.69 320 GLY A C 1
ATOM 2436 O O . GLY A 1 320 ? 6.902 23.328 -17.938 1 94.69 320 GLY A O 1
ATOM 2437 N N . PRO A 1 321 ? 5.004 23.656 -16.672 1 95.38 321 PRO A N 1
ATOM 2438 C CA . PRO A 1 321 ? 5.438 22.609 -15.758 1 95.38 321 PRO A CA 1
ATOM 2439 C C . PRO A 1 321 ? 5.352 21.219 -16.375 1 95.38 321 PRO A C 1
ATOM 2441 O O . PRO A 1 321 ? 4.562 20.984 -17.297 1 95.38 321 PRO A O 1
ATOM 2444 N N . PRO A 1 322 ? 6.242 20.344 -15.812 1 94.81 322 PRO A N 1
ATOM 2445 C CA . PRO A 1 322 ? 6.098 18.953 -16.25 1 94.81 322 PRO A CA 1
ATOM 2446 C C . PRO A 1 322 ? 4.73 18.359 -15.922 1 94.81 322 PRO A C 1
ATOM 2448 O O . PRO A 1 322 ? 4.078 18.812 -14.969 1 94.81 322 PRO A O 1
ATOM 2451 N N . LYS A 1 323 ? 4.324 17.359 -16.719 1 94.56 323 LYS A N 1
ATOM 2452 C CA . LYS A 1 323 ? 3.031 16.703 -16.516 1 94.56 323 LYS A CA 1
ATOM 2453 C C . LYS A 1 323 ? 3.107 15.656 -15.414 1 94.56 323 LYS A C 1
ATOM 2455 O O . LYS A 1 323 ? 3.002 14.461 -15.68 1 94.56 323 LYS A O 1
ATOM 2460 N N . VAL A 1 324 ? 3.256 16.109 -14.25 1 95.31 324 VAL A N 1
ATOM 2461 C CA . VAL A 1 324 ? 3.354 15.266 -13.062 1 95.31 324 VAL A CA 1
ATOM 2462 C C . VAL A 1 324 ? 2.156 15.516 -12.148 1 95.31 324 VAL A C 1
ATOM 2464 O O . VAL A 1 324 ? 1.313 16.375 -12.438 1 95.31 324 VAL A O 1
ATOM 2467 N N . ASN A 1 325 ? 2.047 14.734 -11.133 1 96.75 325 ASN A N 1
ATOM 2468 C CA . ASN A 1 325 ? 0.965 14.898 -10.172 1 96.75 325 ASN A CA 1
ATOM 2469 C C . ASN A 1 325 ? 1.493 14.945 -8.742 1 96.75 325 ASN A C 1
ATOM 2471 O O . ASN A 1 325 ? 0.817 14.508 -7.809 1 96.75 325 ASN A O 1
ATOM 2475 N N . TYR A 1 326 ? 2.711 15.398 -8.586 1 97.06 326 TYR A N 1
ATOM 2476 C CA . TYR A 1 326 ? 3.367 15.516 -7.289 1 97.06 326 TYR A CA 1
ATOM 2477 C C . TYR A 1 326 ? 4.227 16.766 -7.219 1 97.06 326 TYR A C 1
ATOM 2479 O O . TYR A 1 326 ? 4.473 17.422 -8.234 1 97.06 326 TYR A O 1
ATOM 2487 N N . ILE A 1 327 ? 4.652 17.156 -5.973 1 97.75 327 ILE A N 1
ATOM 2488 C CA . ILE A 1 327 ? 5.5 18.312 -5.758 1 97.75 327 ILE A CA 1
ATOM 2489 C C . ILE A 1 327 ? 6.961 17.891 -5.668 1 97.75 327 ILE A C 1
ATOM 2491 O O . ILE A 1 327 ? 7.293 16.953 -4.934 1 97.75 327 ILE A O 1
ATOM 2495 N N . ASN A 1 328 ? 7.785 18.438 -6.418 1 97.5 328 ASN A N 1
ATOM 2496 C CA . ASN A 1 328 ? 9.242 18.406 -6.305 1 97.5 328 ASN A CA 1
ATOM 2497 C C . ASN A 1 328 ? 9.867 19.734 -6.742 1 97.5 328 ASN A C 1
ATOM 2499 O O . ASN A 1 328 ? 9.148 20.672 -7.086 1 97.5 328 ASN A O 1
ATOM 2503 N N . ASP A 1 329 ? 11.172 19.812 -6.691 1 98.12 329 ASP A N 1
ATOM 2504 C CA . ASP A 1 329 ? 11.828 21.094 -6.996 1 98.12 329 ASP A CA 1
ATOM 2505 C C . ASP A 1 329 ? 11.609 21.484 -8.453 1 98.12 329 ASP A C 1
ATOM 2507 O O . ASP A 1 329 ? 11.453 22.672 -8.766 1 98.12 329 ASP A O 1
ATOM 2511 N N . GLU A 1 330 ? 11.562 20.5 -9.352 1 97.88 330 GLU A N 1
ATOM 2512 C CA . GLU A 1 330 ? 11.328 20.812 -10.758 1 97.88 330 GLU A CA 1
ATOM 2513 C C . GLU A 1 330 ? 9.961 21.453 -10.961 1 97.88 330 GLU A C 1
ATOM 2515 O O . GLU A 1 330 ? 9.836 22.438 -11.695 1 97.88 330 GLU A O 1
ATOM 2520 N N . PHE A 1 331 ? 8.992 20.906 -10.328 1 97.88 331 PHE A N 1
ATOM 2521 C CA . PHE A 1 331 ? 7.66 21.484 -10.391 1 97.88 331 PHE A CA 1
ATOM 2522 C C . PHE A 1 331 ? 7.652 22.891 -9.797 1 97.88 331 PHE A C 1
ATOM 2524 O O . PHE A 1 331 ? 7.105 23.812 -10.398 1 97.88 331 PHE A O 1
ATOM 2531 N N . CYS A 1 332 ? 8.281 23.094 -8.641 1 98.19 332 CYS A N 1
ATOM 2532 C CA . CYS A 1 332 ? 8.266 24.359 -7.922 1 98.19 332 CYS A CA 1
ATOM 2533 C C . CYS A 1 332 ? 9 25.438 -8.703 1 98.19 332 CYS A C 1
ATOM 2535 O O . CYS A 1 332 ? 8.602 26.594 -8.695 1 98.19 332 CYS A O 1
ATOM 2537 N N . GLU A 1 333 ? 10.047 25.047 -9.367 1 98.12 333 GLU A N 1
ATOM 2538 C CA . GLU A 1 333 ? 10.742 25.984 -10.25 1 98.12 333 GLU A CA 1
ATOM 2539 C C . GLU A 1 333 ? 9.852 26.406 -11.414 1 98.12 333 GLU A C 1
ATOM 2541 O O . GLU A 1 333 ? 9.781 27.578 -11.758 1 98.12 333 GLU A O 1
ATOM 2546 N N . ALA A 1 334 ? 9.188 25.438 -11.922 1 97.69 334 ALA A N 1
ATOM 2547 C CA . ALA A 1 334 ? 8.398 25.672 -13.125 1 97.69 334 ALA A CA 1
ATOM 2548 C C . ALA A 1 334 ? 7.199 26.578 -12.836 1 97.69 334 ALA A C 1
ATOM 2550 O O . ALA A 1 334 ? 6.734 27.297 -13.711 1 97.69 334 ALA A O 1
ATOM 2551 N N . VAL A 1 335 ? 6.695 26.531 -11.641 1 96.25 335 VAL A N 1
ATOM 2552 C CA . VAL A 1 335 ? 5.547 27.359 -11.32 1 96.25 335 VAL A CA 1
ATOM 2553 C C . VAL A 1 335 ? 6.02 28.656 -10.656 1 96.25 335 VAL A C 1
ATOM 2555 O O . VAL A 1 335 ? 5.227 29.375 -10.039 1 96.25 335 VAL A O 1
ATOM 2558 N N . ASN A 1 336 ? 7.238 28.906 -10.578 1 96 336 ASN A N 1
ATOM 2559 C CA . ASN A 1 336 ? 7.891 30.141 -10.156 1 96 336 ASN A CA 1
ATOM 2560 C C . ASN A 1 336 ? 7.762 30.359 -8.648 1 96 336 ASN A C 1
ATOM 2562 O O . ASN A 1 336 ? 7.52 31.484 -8.203 1 96 336 ASN A O 1
ATOM 2566 N N . SER A 1 337 ? 7.836 29.281 -7.945 1 97.12 337 SER A N 1
ATOM 2567 C CA . SER A 1 337 ? 7.98 29.406 -6.496 1 97.12 337 SER A CA 1
ATOM 2568 C C . SER A 1 337 ? 9.406 29.781 -6.113 1 97.12 337 SER A C 1
ATOM 2570 O O . SER A 1 337 ? 10.109 29 -5.465 1 97.12 337 SER A O 1
ATOM 2572 N N . THR A 1 338 ? 9.82 31.016 -6.328 1 97.06 338 THR A N 1
ATOM 2573 C CA . THR A 1 338 ? 11.211 31.453 -6.309 1 97.06 338 THR A CA 1
ATOM 2574 C C . THR A 1 338 ? 11.758 31.469 -4.883 1 97.06 338 THR A C 1
ATOM 2576 O O . THR A 1 338 ? 12.898 31.078 -4.645 1 97.06 338 THR A O 1
ATOM 2579 N N . GLU A 1 339 ? 10.961 31.922 -3.953 1 97.44 339 GLU A N 1
ATOM 2580 C CA . GLU A 1 339 ? 11.422 31.969 -2.568 1 97.44 339 GLU A CA 1
ATOM 2581 C C . GLU A 1 339 ? 11.602 30.562 -2.006 1 97.44 339 GLU A C 1
ATOM 2583 O O . GLU A 1 339 ? 12.516 30.312 -1.224 1 97.44 339 GLU A O 1
ATOM 2588 N N . TYR A 1 340 ? 10.773 29.672 -2.377 1 98.25 340 TYR A N 1
ATOM 2589 C CA . TYR A 1 340 ? 10.875 28.281 -1.979 1 98.25 340 TYR A CA 1
ATOM 2590 C C . TYR A 1 340 ? 12.219 27.688 -2.383 1 98.25 340 TYR A C 1
ATOM 2592 O O . TYR A 1 340 ? 12.898 27.047 -1.568 1 98.25 340 TYR A O 1
ATOM 2600 N N . ILE A 1 341 ? 12.562 27.922 -3.646 1 98 341 ILE A N 1
ATOM 2601 C CA . ILE A 1 341 ? 13.805 27.391 -4.195 1 98 341 ILE A CA 1
ATOM 2602 C C . ILE A 1 341 ? 14.992 28.094 -3.551 1 98 341 ILE A C 1
ATOM 2604 O O . ILE A 1 341 ? 15.977 27.453 -3.178 1 98 341 ILE A O 1
ATOM 2608 N N . ARG A 1 342 ? 14.883 29.406 -3.344 1 97.56 342 ARG A N 1
ATOM 2609 C CA . ARG A 1 342 ? 15.953 30.203 -2.752 1 97.56 342 ARG A CA 1
ATOM 2610 C C . ARG A 1 342 ? 16.312 29.688 -1.363 1 97.56 342 ARG A C 1
ATOM 2612 O O . ARG A 1 342 ? 17.5 29.641 -0.999 1 97.56 342 ARG A O 1
ATOM 2619 N N . ILE A 1 343 ? 15.398 29.281 -0.567 1 97.12 343 ILE A N 1
ATOM 2620 C CA . ILE A 1 343 ? 15.562 28.906 0.833 1 97.12 343 ILE A CA 1
ATOM 2621 C C . ILE A 1 343 ? 16.141 27.5 0.922 1 97.12 343 ILE A C 1
ATOM 2623 O O . ILE A 1 343 ? 16.719 27.125 1.938 1 97.12 343 ILE A O 1
ATOM 2627 N N . GLY A 1 344 ? 15.93 26.703 -0.103 1 96.81 344 GLY A N 1
ATOM 2628 C CA . GLY A 1 344 ? 16.484 25.359 -0.075 1 96.81 344 GLY A CA 1
ATOM 2629 C C . GLY A 1 344 ? 15.508 24.297 -0.562 1 96.81 344 GLY A C 1
ATOM 2630 O O . GLY A 1 344 ? 15.852 23.125 -0.649 1 96.81 344 GLY A O 1
ATOM 2631 N N . GLY A 1 345 ? 14.312 24.688 -0.836 1 97.75 345 GLY A N 1
ATOM 2632 C CA . GLY A 1 345 ? 13.336 23.844 -1.504 1 97.75 345 GLY A CA 1
ATOM 2633 C C . GLY A 1 345 ? 12.922 22.641 -0.676 1 97.75 345 GLY A C 1
ATOM 2634 O O . GLY A 1 345 ? 12.75 22.75 0.54 1 97.75 345 GLY A O 1
ATOM 2635 N N . THR A 1 346 ? 12.742 21.578 -1.396 1 98.12 346 THR A N 1
ATOM 2636 C CA . THR A 1 346 ? 12.18 20.359 -0.828 1 98.12 346 THR A CA 1
ATOM 2637 C C . THR A 1 346 ? 13.133 19.75 0.195 1 98.12 346 THR A C 1
ATOM 2639 O O . THR A 1 346 ? 12.703 19.234 1.227 1 98.12 346 THR A O 1
ATOM 2642 N N . SER A 1 347 ? 14.406 19.812 -0.061 1 96.69 347 SER A N 1
ATOM 2643 C CA . SER A 1 347 ? 15.391 19.25 0.864 1 96.69 347 SER A CA 1
ATOM 2644 C C . SER A 1 347 ? 15.375 20 2.193 1 96.69 347 SER A C 1
ATOM 2646 O O . SER A 1 347 ? 15.492 19.391 3.258 1 96.69 347 SER A O 1
ATOM 2648 N N . GLN A 1 348 ? 15.234 21.312 2.117 1 97.38 348 GLN A N 1
ATOM 2649 C CA . GLN A 1 348 ? 15.164 22.125 3.324 1 97.38 348 GLN A CA 1
ATOM 2650 C C . GLN A 1 348 ? 13.938 21.781 4.156 1 97.38 348 GLN A C 1
ATOM 2652 O O . GLN A 1 348 ? 14.023 21.656 5.379 1 97.38 348 GLN A O 1
ATOM 2657 N N . MET A 1 349 ? 12.82 21.625 3.533 1 98.38 349 MET A N 1
ATOM 2658 C CA . MET A 1 349 ? 11.617 21.172 4.23 1 98.38 349 MET A CA 1
ATOM 2659 C C . MET A 1 349 ? 11.828 19.812 4.875 1 98.38 349 MET A C 1
ATOM 2661 O O . MET A 1 349 ? 11.414 19.594 6.012 1 98.38 349 MET A O 1
ATOM 2665 N N . GLY A 1 350 ? 12.492 18.969 4.113 1 98.06 350 GLY A N 1
ATOM 2666 C CA . GLY A 1 350 ? 12.789 17.625 4.609 1 98.06 350 GLY A CA 1
ATOM 2667 C C . GLY A 1 350 ? 13.609 17.625 5.887 1 98.06 350 GLY A C 1
ATOM 2668 O O . GLY A 1 350 ? 13.406 16.781 6.762 1 98.06 350 GLY A O 1
ATOM 2669 N N . GLU A 1 351 ? 14.547 18.531 6.051 1 97.62 351 GLU A N 1
ATOM 2670 C CA . GLU A 1 351 ? 15.352 18.609 7.266 1 97.62 351 GLU A CA 1
ATOM 2671 C C . GLU A 1 351 ? 14.477 18.891 8.484 1 97.62 351 GLU A C 1
ATOM 2673 O O . GLU A 1 351 ? 14.648 18.281 9.539 1 97.62 351 GLU A O 1
ATOM 2678 N N . ALA A 1 352 ? 13.602 19.812 8.305 1 98.12 352 ALA A N 1
ATOM 2679 C CA . ALA A 1 352 ? 12.688 20.125 9.398 1 98.12 352 ALA A CA 1
ATOM 2680 C C . ALA A 1 352 ? 11.836 18.906 9.766 1 98.12 352 ALA A C 1
ATOM 2682 O O . ALA A 1 352 ? 11.656 18.594 10.945 1 98.12 352 ALA A O 1
ATOM 2683 N N . MET A 1 353 ? 11.344 18.281 8.742 1 97.81 353 MET A N 1
ATOM 2684 C CA . MET A 1 353 ? 10.5 17.109 8.945 1 97.81 353 MET A CA 1
ATOM 2685 C C . MET A 1 353 ? 11.273 16 9.641 1 97.81 353 MET A C 1
ATOM 2687 O O . MET A 1 353 ? 10.703 15.234 10.422 1 97.81 353 MET A O 1
ATOM 2691 N N . SER A 1 354 ? 12.539 15.898 9.32 1 96 354 SER A N 1
ATOM 2692 C CA . SER A 1 354 ? 13.383 14.898 9.953 1 96 354 SER A CA 1
ATOM 2693 C C . SER A 1 354 ? 13.641 15.234 11.414 1 96 354 SER A C 1
ATOM 2695 O O . SER A 1 354 ? 13.75 14.336 12.25 1 96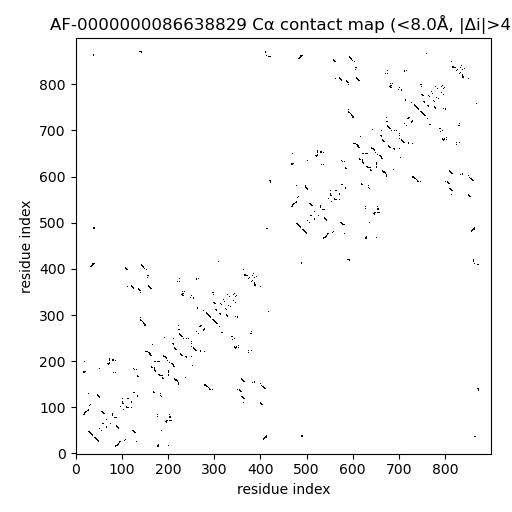 354 SER A O 1
ATOM 2697 N N . ARG A 1 355 ? 13.734 16.5 11.773 1 96.12 355 ARG A N 1
ATOM 2698 C CA . ARG A 1 355 ? 13.938 16.906 13.156 1 96.12 355 ARG A CA 1
ATOM 2699 C C . ARG A 1 355 ? 12.672 16.688 13.984 1 96.12 355 ARG A C 1
ATOM 2701 O O . ARG A 1 355 ? 12.75 16.453 15.195 1 96.12 355 ARG A O 1
ATOM 2708 N N . GLY A 1 356 ? 11.609 16.703 13.352 1 97 356 GLY A N 1
ATOM 2709 C CA . GLY A 1 356 ? 10.344 16.516 14.047 1 97 356 GLY A CA 1
ATOM 2710 C C . GLY A 1 356 ? 9.508 17.781 14.109 1 97 356 GLY A C 1
ATOM 2711 O O . GLY A 1 356 ? 10.039 18.875 14.32 1 97 356 GLY A O 1
ATOM 2712 N N . MET A 1 357 ? 8.195 17.562 13.922 1 98.44 357 MET A N 1
ATOM 2713 C CA . MET A 1 357 ? 7.293 18.719 13.898 1 98.44 357 MET A CA 1
ATOM 2714 C C . MET A 1 357 ? 5.992 18.391 14.625 1 98.44 357 MET A C 1
ATOM 2716 O O . MET A 1 357 ? 5.676 17.234 14.859 1 98.44 357 MET A O 1
ATOM 2720 N N . VAL A 1 358 ? 5.258 19.453 14.953 1 98.81 358 VAL A N 1
ATOM 2721 C CA . VAL A 1 358 ? 4.031 19.312 15.734 1 98.81 358 VAL A CA 1
ATOM 2722 C C . VAL A 1 358 ? 2.82 19.453 14.812 1 98.81 358 VAL A C 1
ATOM 2724 O O . VAL A 1 358 ? 2.738 20.391 14.023 1 98.81 358 VAL A O 1
ATOM 2727 N N . LEU A 1 359 ? 1.903 18.516 14.961 1 98.88 359 LEU A N 1
ATOM 2728 C CA . LEU A 1 359 ? 0.665 18.578 14.195 1 98.88 359 LEU A CA 1
ATOM 2729 C C . LEU A 1 359 ? -0.271 19.641 14.766 1 98.88 359 LEU A C 1
ATOM 2731 O O . LEU A 1 359 ? -0.561 19.641 15.969 1 98.88 359 LEU A O 1
ATOM 2735 N N . VAL A 1 360 ? -0.735 20.453 13.883 1 98.88 360 VAL A N 1
ATOM 2736 C CA . VAL A 1 360 ? -1.723 21.484 14.195 1 98.88 360 VAL A CA 1
ATOM 2737 C C . VAL A 1 360 ? -3.004 21.234 13.406 1 98.88 360 VAL A C 1
ATOM 2739 O O . VAL A 1 360 ? -2.953 20.922 12.211 1 98.88 360 VAL A O 1
ATOM 2742 N N . MET A 1 361 ? -4.121 21.281 14.055 1 98.94 361 MET A N 1
ATOM 2743 C CA . MET A 1 361 ? -5.441 21.203 13.438 1 98.94 361 MET A CA 1
ATOM 2744 C C . MET A 1 361 ? -6.25 22.469 13.734 1 98.94 361 MET A C 1
ATOM 2746 O O . MET A 1 361 ? -6.32 22.906 14.883 1 98.94 361 MET A O 1
ATOM 2750 N N . SER A 1 362 ? -6.852 23.031 12.688 1 98.81 362 SER A N 1
ATOM 2751 C CA . SER A 1 362 ? -7.539 24.297 12.938 1 98.81 362 SER A CA 1
ATOM 2752 C C . SER A 1 362 ? -8.688 24.5 11.961 1 98.81 362 SER A C 1
ATOM 2754 O O . SER A 1 362 ? -8.797 23.781 10.961 1 98.81 362 SER A O 1
ATOM 2756 N N . LEU A 1 363 ? -9.562 25.344 12.297 1 98.88 363 LEU A N 1
ATOM 2757 C CA . LEU A 1 363 ? -10.68 25.844 11.492 1 98.88 363 LEU A CA 1
ATOM 2758 C C . LEU A 1 363 ? -10.805 27.359 11.602 1 98.88 363 LEU A C 1
ATOM 2760 O O . LEU A 1 363 ? -10.836 27.906 12.711 1 98.88 363 LEU A O 1
ATOM 2764 N N . TRP A 1 364 ? -10.812 28.062 10.438 1 98.5 364 TRP A N 1
ATOM 2765 C CA . TRP A 1 364 ? -10.891 29.516 10.523 1 98.5 364 TRP A CA 1
ATOM 2766 C C . TRP A 1 364 ? -11.352 30.109 9.203 1 98.5 364 TRP A C 1
ATOM 2768 O O . TRP A 1 364 ? -11.32 29.438 8.164 1 98.5 364 TRP A O 1
ATOM 2778 N N . TRP A 1 365 ? -11.906 31.297 9.234 1 98.31 365 TRP A N 1
ATOM 2779 C CA . TRP A 1 365 ? -12.117 32.156 8.062 1 98.31 365 TRP A CA 1
ATOM 2780 C C . TRP A 1 365 ? -11.219 33.375 8.117 1 98.31 365 TRP A C 1
ATOM 2782 O O . TRP A 1 365 ? -10.539 33.625 9.117 1 98.31 365 TRP A O 1
ATOM 2792 N N . ASP A 1 366 ? -11 33.906 6.988 1 95.06 366 ASP A N 1
ATOM 2793 C CA . ASP A 1 366 ? -10.148 35.094 6.824 1 95.06 366 ASP A CA 1
ATOM 2794 C C . ASP A 1 366 ? -10.984 36.375 6.668 1 95.06 366 ASP A C 1
ATOM 2796 O O . ASP A 1 366 ? -11.43 36.688 5.562 1 95.06 366 ASP A O 1
ATOM 2800 N N . GLU A 1 367 ? -11.102 37.156 7.738 1 92.19 367 GLU A N 1
ATOM 2801 C CA . GLU A 1 367 ? -11.961 38.344 7.727 1 92.19 367 GLU A CA 1
ATOM 2802 C C . GLU A 1 367 ? -11.43 39.406 6.758 1 92.19 367 GLU A C 1
ATOM 2804 O O . GLU A 1 367 ? -12.211 40.188 6.203 1 92.19 367 GLU A O 1
ATOM 2809 N N . GLY A 1 368 ? -10.266 39.438 6.57 1 90.56 368 GLY A N 1
ATOM 2810 C CA . GLY A 1 368 ? -9.656 40.469 5.738 1 90.56 368 GLY A CA 1
ATOM 2811 C C . GLY A 1 368 ? -9.539 40.062 4.281 1 90.56 368 GLY A C 1
ATOM 2812 O O . GLY A 1 368 ? -10.008 40.781 3.393 1 90.56 368 GLY A O 1
ATOM 2813 N N . GLY A 1 369 ? -9.078 38.875 4.035 1 94.31 369 GLY A N 1
ATOM 2814 C CA . GLY A 1 369 ? -8.734 38.469 2.689 1 94.31 369 GLY A CA 1
ATOM 2815 C C . GLY A 1 369 ? -9.766 37.531 2.082 1 94.31 369 GLY A C 1
ATOM 2816 O O . GLY A 1 369 ? -9.703 37.219 0.892 1 94.31 369 GLY A O 1
ATOM 2817 N N . PHE A 1 370 ? -10.703 37.094 2.855 1 97.81 370 PHE A N 1
ATOM 2818 C CA . PHE A 1 370 ? -11.828 36.281 2.41 1 97.81 370 PHE A CA 1
ATOM 2819 C C . PHE A 1 370 ? -11.328 35 1.778 1 97.81 370 PHE A C 1
ATOM 2821 O O . PHE A 1 370 ? -11.93 34.5 0.825 1 97.81 370 PHE A O 1
ATOM 2828 N N . MET A 1 371 ? -10.203 34.531 2.137 1 97.56 371 MET A N 1
ATOM 2829 C CA . MET A 1 371 ? -9.609 33.25 1.742 1 97.56 371 MET A CA 1
ATOM 2830 C C . MET A 1 371 ? -9.289 33.25 0.25 1 97.56 371 MET A C 1
ATOM 2832 O O . MET A 1 371 ? -9.336 32.188 -0.387 1 97.56 371 MET A O 1
ATOM 2836 N N . GLU A 1 372 ? -8.961 34.344 -0.283 1 96.5 372 GLU A N 1
ATOM 2837 C CA . GLU A 1 372 ? -8.711 34.469 -1.715 1 96.5 372 GLU A CA 1
ATOM 2838 C C . GLU A 1 372 ? -7.586 33.562 -2.172 1 96.5 372 GLU A C 1
ATOM 2840 O O . GLU A 1 372 ? -7.664 32.969 -3.246 1 96.5 372 GLU A O 1
ATOM 2845 N N . TRP A 1 373 ? -6.609 33.406 -1.371 1 94.81 373 TRP A N 1
ATOM 2846 C CA . TRP A 1 373 ? -5.43 32.625 -1.747 1 94.81 373 TRP A CA 1
ATOM 2847 C C . TRP A 1 373 ? -5.77 31.156 -1.885 1 94.81 373 TRP A C 1
ATOM 2849 O O . TRP A 1 373 ? -5.082 30.422 -2.596 1 94.81 373 TRP A O 1
ATOM 2859 N N . LEU A 1 374 ? -6.816 30.625 -1.304 1 97.69 374 LEU A N 1
ATOM 2860 C CA . LEU A 1 374 ? -7.156 29.203 -1.258 1 97.69 374 LEU A CA 1
ATOM 2861 C C . LEU A 1 374 ? -8.203 28.859 -2.314 1 97.69 374 LEU A C 1
ATOM 2863 O O . LEU A 1 374 ? -8.117 27.812 -2.957 1 97.69 374 LEU A O 1
ATOM 2867 N N . ASP A 1 375 ? -9.234 29.797 -2.549 1 98.38 375 ASP A N 1
ATOM 2868 C CA . ASP A 1 375 ? -10.391 29.234 -3.24 1 98.38 375 ASP A CA 1
ATOM 2869 C C . ASP A 1 375 ? -10.938 30.203 -4.281 1 98.38 375 ASP A C 1
ATOM 2871 O O . ASP A 1 375 ? -11.992 29.953 -4.875 1 98.38 375 ASP A O 1
ATOM 2875 N N . GLN A 1 376 ? -10.227 31.328 -4.5 1 97.44 376 GLN A N 1
ATOM 2876 C CA . GLN A 1 376 ? -10.688 32.281 -5.504 1 97.44 376 GLN A CA 1
ATOM 2877 C C . GLN A 1 376 ? -9.711 32.375 -6.672 1 97.44 376 GLN A C 1
ATOM 2879 O O . GLN A 1 376 ? -8.539 32 -6.535 1 97.44 376 GLN A O 1
ATOM 2884 N N . GLY A 1 377 ? -10.258 32.844 -7.8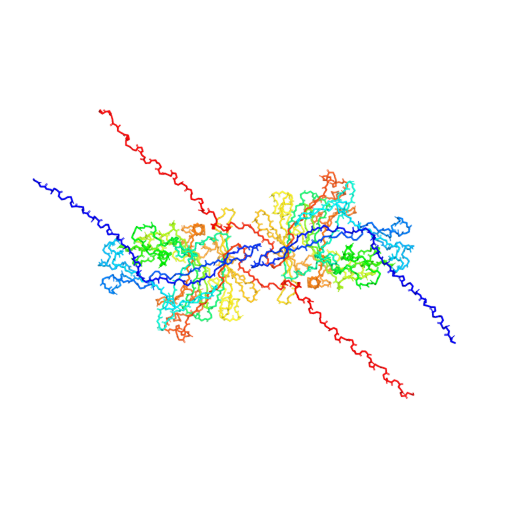2 1 95.62 377 GLY A N 1
ATOM 2885 C CA . GLY A 1 377 ? -9.398 33 -8.984 1 95.62 377 GLY A CA 1
ATOM 2886 C C . GLY A 1 377 ? -8.828 31.672 -9.484 1 95.62 377 GLY A C 1
ATOM 2887 O O . GLY A 1 377 ? -9.578 30.719 -9.719 1 95.62 377 GLY A O 1
ATOM 2888 N N . GLU A 1 378 ? -7.453 31.609 -9.562 1 94.62 378 GLU A N 1
ATOM 2889 C CA . GLU A 1 378 ? -6.805 30.391 -10.031 1 94.62 378 GLU A CA 1
ATOM 2890 C C . GLU A 1 378 ? -6.832 29.297 -8.969 1 94.62 378 GLU A C 1
ATOM 2892 O O . GLU A 1 378 ? -6.613 28.125 -9.266 1 94.62 378 GLU A O 1
ATOM 2897 N N . ALA A 1 379 ? -7.156 29.75 -7.797 1 96.62 379 ALA A N 1
ATOM 2898 C CA . ALA A 1 379 ? -7.078 28.812 -6.68 1 96.62 379 ALA A CA 1
ATOM 2899 C C . ALA A 1 379 ? -8.406 28.078 -6.48 1 96.62 379 ALA A C 1
ATOM 2901 O O . ALA A 1 379 ? -8.461 27.062 -5.785 1 96.62 379 ALA A O 1
ATOM 2902 N N . GLY A 1 380 ? -9.461 28.562 -7.066 1 97.88 380 GLY A N 1
ATOM 2903 C CA . GLY A 1 380 ? -10.734 27.891 -6.883 1 97.88 380 GLY A CA 1
ATOM 2904 C C . GLY A 1 380 ? -11.906 28.672 -7.465 1 97.88 380 GLY A C 1
ATOM 2905 O O . GLY A 1 380 ? -11.727 29.766 -7.984 1 97.88 380 GLY A O 1
ATOM 2906 N N . PRO A 1 381 ? -13.117 28.141 -7.336 1 98.25 381 PRO A N 1
ATOM 2907 C CA . PRO A 1 381 ? -14.281 28.656 -8.047 1 98.25 381 PRO A CA 1
ATOM 2908 C C . PRO A 1 381 ? -15.008 29.75 -7.258 1 98.25 381 PRO A C 1
ATOM 2910 O O . PRO A 1 381 ? -15.984 30.328 -7.754 1 98.25 381 PRO A O 1
ATOM 2913 N N . CYS A 1 382 ? -14.648 30.078 -6.094 1 98.25 382 CYS A N 1
ATOM 2914 C CA . CYS A 1 382 ? -15.391 31 -5.246 1 98.25 382 CYS A CA 1
ATOM 2915 C C . CYS A 1 382 ? -15.266 32.438 -5.758 1 98.25 382 CYS A C 1
ATOM 2917 O O . CYS A 1 382 ? -14.25 32.781 -6.355 1 98.25 382 CYS A O 1
ATOM 2919 N N . ASN A 1 383 ? -16.203 33.188 -5.484 1 96.88 383 ASN A N 1
ATOM 2920 C CA . ASN A 1 383 ? -16.125 34.594 -5.922 1 96.88 383 ASN A CA 1
ATOM 2921 C C . ASN A 1 383 ? -15.523 35.5 -4.848 1 96.88 383 ASN A C 1
ATOM 2923 O O . ASN A 1 383 ? -15.18 35 -3.762 1 96.88 383 ASN A O 1
ATOM 2927 N N . ALA A 1 384 ? -15.477 36.781 -5.082 1 95.5 384 ALA A N 1
ATOM 2928 C CA . ALA A 1 384 ? -14.688 37.719 -4.289 1 95.5 384 ALA A CA 1
ATOM 2929 C C . ALA A 1 384 ? -15.344 38 -2.939 1 95.5 384 ALA A C 1
ATOM 2931 O O . ALA A 1 384 ? -14.68 38.406 -1.988 1 95.5 384 ALA A O 1
ATOM 2932 N N . THR A 1 385 ? -16.641 37.719 -2.791 1 96.62 385 THR A N 1
ATOM 2933 C CA . THR A 1 385 ? -17.312 38.156 -1.566 1 96.62 385 THR A CA 1
ATOM 2934 C C . THR A 1 385 ? -17.812 36.938 -0.775 1 96.62 385 THR A C 1
ATOM 2936 O O . THR A 1 385 ? -18.234 37.094 0.377 1 96.62 385 THR A O 1
ATOM 2939 N N . GLU A 1 386 ? -17.75 35.812 -1.33 1 97.19 386 GLU A N 1
ATOM 2940 C CA . GLU A 1 386 ? -18.297 34.625 -0.678 1 97.19 386 GLU A CA 1
ATOM 2941 C C . GLU A 1 386 ? -17.562 34.312 0.623 1 97.19 386 GLU A C 1
ATOM 2943 O O . GLU A 1 386 ? -18.125 33.719 1.545 1 97.19 386 GLU A O 1
ATOM 2948 N N . GLY A 1 387 ? -16.344 34.75 0.652 1 98.19 387 GLY A N 1
ATOM 2949 C CA . GLY A 1 387 ? -15.523 34.438 1.813 1 98.19 387 GLY A CA 1
ATOM 2950 C C . GLY A 1 387 ? -15.711 35.406 2.957 1 98.19 387 GLY A C 1
ATOM 2951 O O . GLY A 1 387 ? -15.094 35.281 4.012 1 98.19 387 GLY A O 1
ATOM 2952 N N . ASP A 1 388 ? -16.562 36.438 2.707 1 98.06 388 ASP A N 1
ATOM 2953 C CA . ASP A 1 388 ? -16.953 37.312 3.805 1 98.06 388 ASP A CA 1
ATOM 2954 C C . ASP A 1 388 ? -17.719 36.562 4.879 1 98.06 388 ASP A C 1
ATOM 2956 O O . ASP A 1 388 ? -18.766 35.969 4.598 1 98.06 388 ASP A O 1
ATOM 2960 N N . PRO A 1 389 ? -17.25 36.656 6.133 1 97.69 389 PRO A N 1
ATOM 2961 C CA . PRO A 1 389 ? -17.922 35.906 7.191 1 97.69 389 PRO A CA 1
ATOM 2962 C C . PRO A 1 389 ? -19.438 36.125 7.199 1 97.69 389 PRO A C 1
ATOM 2964 O O . PRO A 1 389 ? -20.203 35.188 7.441 1 97.69 389 PRO A O 1
ATOM 2967 N N . LYS A 1 390 ? -19.891 37.344 6.922 1 96.94 390 LYS A N 1
ATOM 2968 C CA . LYS A 1 390 ? -21.328 37.625 6.867 1 96.94 390 LYS A CA 1
ATOM 2969 C C . LYS A 1 390 ? -22 36.781 5.777 1 96.94 390 LYS A C 1
ATOM 2971 O O . LYS A 1 390 ? -23.125 36.312 5.957 1 96.94 390 LYS A O 1
ATOM 2976 N N . ASN A 1 391 ? -21.344 36.656 4.672 1 98.06 391 ASN A N 1
ATOM 2977 C CA . ASN A 1 391 ? -21.906 35.875 3.57 1 98.06 391 ASN A CA 1
ATOM 2978 C C . ASN A 1 391 ? -21.781 34.375 3.822 1 98.06 391 ASN A C 1
ATOM 2980 O O . ASN A 1 391 ? -22.641 33.594 3.414 1 98.06 391 ASN A O 1
ATOM 2984 N N . ILE A 1 392 ? -20.703 33.938 4.469 1 98.44 392 ILE A N 1
ATOM 2985 C CA . ILE A 1 392 ? -20.531 32.531 4.836 1 98.44 392 ILE A CA 1
ATOM 2986 C C . ILE A 1 392 ? -21.719 32.094 5.684 1 98.44 392 ILE A C 1
ATOM 2988 O O . ILE A 1 392 ? -22.328 31.047 5.41 1 98.44 392 ILE A O 1
ATOM 2992 N N . LEU A 1 393 ? -22.109 32.906 6.637 1 97.81 393 LEU A N 1
ATOM 2993 C CA . LEU A 1 393 ? -23.109 32.531 7.629 1 97.81 393 LEU A CA 1
ATOM 2994 C C . LEU A 1 393 ? -24.5 32.5 7.012 1 97.81 393 LEU A C 1
ATOM 2996 O O . LEU A 1 393 ? -25.406 31.875 7.555 1 97.81 393 LEU A O 1
ATOM 3000 N N . LYS A 1 394 ? -24.688 33.156 5.883 1 97.31 394 LYS A N 1
ATOM 3001 C CA . LYS A 1 394 ? -25.953 33.031 5.148 1 97.31 394 LYS A CA 1
ATOM 3002 C C . LYS A 1 394 ? -26.109 31.656 4.516 1 97.31 394 LYS A C 1
ATOM 3004 O O . LYS A 1 394 ? -27.219 31.156 4.395 1 97.31 394 LYS A O 1
ATOM 3009 N N . VAL A 1 395 ? -24.953 31.141 4.094 1 96.75 395 VAL A N 1
ATOM 3010 C CA . VAL A 1 395 ? -24.953 29.859 3.383 1 96.75 395 VAL A CA 1
ATOM 3011 C C . VAL A 1 395 ? -24.891 28.719 4.383 1 96.75 395 VAL A C 1
ATOM 3013 O O . VAL A 1 395 ? -25.531 27.672 4.188 1 96.75 395 VAL A O 1
ATOM 3016 N N . GLU A 1 396 ? -24.062 28.859 5.43 1 97.75 396 GLU A N 1
ATOM 3017 C CA . GLU A 1 396 ? -23.844 27.859 6.48 1 97.75 396 GLU A CA 1
ATOM 3018 C C . GLU A 1 396 ? -23.766 28.516 7.855 1 97.75 396 GLU A C 1
ATOM 3020 O O . GLU A 1 396 ? -22.703 28.969 8.273 1 97.75 396 GLU A O 1
ATOM 3025 N N . PRO A 1 397 ? -24.844 28.438 8.578 1 97.5 397 PRO A N 1
ATOM 3026 C CA . PRO A 1 397 ? -24.859 29.141 9.867 1 97.5 397 PRO A CA 1
ATOM 3027 C C . PRO A 1 397 ? -23.891 28.531 10.883 1 97.5 397 PRO A C 1
ATOM 3029 O O . PRO A 1 397 ? -23.484 29.203 11.828 1 97.5 397 PRO A O 1
ATOM 3032 N N . ASN A 1 398 ? -23.547 27.297 10.727 1 97.38 398 ASN A N 1
ATOM 3033 C CA . ASN A 1 398 ? -22.641 26.609 11.648 1 97.38 398 ASN A CA 1
ATOM 3034 C C . ASN A 1 398 ? -21.531 25.875 10.906 1 97.38 398 ASN A C 1
ATOM 3036 O O . ASN A 1 398 ? -21.5 24.641 10.898 1 97.38 398 ASN A O 1
ATOM 3040 N N . PRO A 1 399 ? -20.547 26.594 10.367 1 98.62 399 PRO A N 1
ATOM 3041 C CA . PRO A 1 399 ? -19.438 25.906 9.703 1 98.62 399 PRO A CA 1
ATOM 3042 C C . PRO A 1 399 ? -18.688 24.953 10.633 1 98.62 399 PRO A C 1
ATOM 3044 O O . PRO A 1 399 ? -18.375 25.328 11.766 1 98.62 399 PRO A O 1
ATOM 3047 N N . GLU A 1 400 ? -18.422 23.734 10.195 1 98.81 400 GLU A N 1
ATOM 3048 C CA . GLU A 1 400 ? -17.797 22.719 11.031 1 98.81 400 GLU A CA 1
ATOM 3049 C C . GLU A 1 400 ? -17.078 21.672 10.18 1 98.81 400 GLU A C 1
ATOM 3051 O O . GLU A 1 400 ? -17.359 21.531 8.992 1 98.81 400 GLU A O 1
ATOM 3056 N N . VAL A 1 401 ? -16.156 20.984 10.789 1 98.88 401 VAL A N 1
ATOM 3057 C CA . VAL A 1 401 ? -15.422 19.906 10.133 1 98.88 401 VAL A CA 1
ATOM 3058 C C . VAL A 1 401 ? -15.109 18.812 11.141 1 98.88 401 VAL A C 1
ATOM 3060 O O . VAL A 1 401 ? -15 19.062 12.344 1 98.88 401 VAL A O 1
ATOM 3063 N N . THR A 1 402 ? -15.078 17.578 10.688 1 98.94 402 THR A N 1
ATOM 3064 C CA . THR A 1 402 ? -14.633 16.453 11.484 1 98.94 402 THR A CA 1
ATOM 3065 C C . THR A 1 402 ? -13.43 15.766 10.828 1 98.94 402 THR A C 1
ATOM 3067 O O . THR A 1 402 ? -13.477 15.422 9.648 1 98.94 402 THR A O 1
ATOM 3070 N N . PHE A 1 403 ? -12.359 15.656 11.523 1 98.94 403 PHE A N 1
ATOM 3071 C CA . PHE A 1 403 ? -11.234 14.812 11.156 1 98.94 403 PHE A CA 1
ATOM 3072 C C . PHE A 1 403 ? -11.234 13.523 11.977 1 98.94 403 PHE A C 1
ATOM 3074 O O . PHE A 1 403 ? -11.523 13.547 13.172 1 98.94 403 PHE A O 1
ATOM 3081 N N . SER A 1 404 ? -10.945 12.414 11.336 1 98.81 404 SER A N 1
ATOM 3082 C CA . SER A 1 404 ? -10.883 11.156 12.078 1 98.81 404 SER A CA 1
ATOM 3083 C C . SER A 1 404 ? -9.828 10.219 11.5 1 98.81 404 SER A C 1
ATOM 3085 O O . SER A 1 404 ? -9.344 10.445 10.391 1 98.81 404 SER A O 1
ATOM 3087 N N . ASN A 1 405 ? -9.383 9.305 12.32 1 98.69 405 ASN A N 1
ATOM 3088 C CA . ASN A 1 405 ? -8.5 8.219 11.906 1 98.69 405 ASN A CA 1
ATOM 3089 C C . ASN A 1 405 ? -7.18 8.758 11.359 1 98.69 405 ASN A C 1
ATOM 3091 O O . ASN A 1 405 ? -6.75 8.367 10.273 1 98.69 405 ASN A O 1
ATOM 3095 N N . ILE A 1 406 ? -6.648 9.656 12.133 1 98.88 406 ILE A N 1
ATOM 3096 C CA . ILE A 1 406 ? -5.312 10.125 11.781 1 98.88 406 ILE A CA 1
ATOM 3097 C C . ILE A 1 406 ? -4.312 8.977 11.898 1 98.88 406 ILE A C 1
ATOM 3099 O O . ILE A 1 406 ? -4.18 8.367 12.961 1 98.88 406 ILE A O 1
ATOM 3103 N N . ARG A 1 407 ? -3.639 8.688 10.75 1 98.25 407 ARG A N 1
ATOM 3104 C CA . ARG A 1 407 ? -2.691 7.582 10.695 1 98.25 407 ARG A CA 1
ATOM 3105 C C . ARG A 1 407 ? -1.342 8.039 10.156 1 98.25 407 ARG A C 1
ATOM 3107 O O . ARG A 1 407 ? -1.282 8.836 9.219 1 98.25 407 ARG A O 1
ATOM 3114 N N . ILE A 1 408 ? -0.327 7.594 10.844 1 97.75 408 ILE A N 1
ATOM 3115 C CA . ILE A 1 408 ? 1.054 7.824 10.438 1 97.75 408 ILE A CA 1
ATOM 3116 C C . ILE A 1 408 ? 1.771 6.484 10.266 1 97.75 408 ILE A C 1
ATOM 3118 O O . ILE A 1 408 ? 1.654 5.602 11.117 1 97.75 408 ILE A O 1
ATOM 3122 N N . GLY A 1 409 ? 2.516 6.387 9.102 1 96.12 409 GLY A N 1
ATOM 3123 C CA . GLY A 1 409 ? 3.209 5.113 8.992 1 96.12 409 GLY A CA 1
ATOM 3124 C C . GLY A 1 409 ? 4.008 4.984 7.703 1 96.12 409 GLY A C 1
ATOM 3125 O O . GLY A 1 409 ? 4.312 5.984 7.055 1 96.12 409 GLY A O 1
ATOM 3126 N N . GLU A 1 410 ? 4.309 3.715 7.355 1 93.5 410 GLU A N 1
ATOM 3127 C CA . GLU A 1 410 ? 5.008 3.383 6.117 1 93.5 410 GLU A CA 1
ATOM 3128 C C . GLU A 1 410 ? 4.184 3.775 4.895 1 93.5 410 GLU A C 1
ATOM 3130 O O . GLU A 1 410 ? 2.955 3.859 4.969 1 93.5 410 GLU A O 1
ATOM 3135 N N . ILE A 1 411 ? 4.949 4.012 3.832 1 92.31 411 ILE A N 1
ATOM 3136 C CA . ILE A 1 411 ? 4.27 4.305 2.574 1 92.31 411 ILE A CA 1
ATOM 3137 C C . ILE A 1 411 ? 3.285 3.184 2.248 1 92.31 411 ILE A C 1
ATOM 3139 O O . ILE A 1 411 ? 3.637 2.004 2.307 1 92.31 411 ILE A O 1
ATOM 3143 N N . ASN A 1 412 ? 1.989 3.516 2.057 1 90.94 412 ASN A N 1
ATOM 3144 C CA . ASN A 1 412 ? 0.875 2.658 1.665 1 90.94 412 ASN A CA 1
ATOM 3145 C C . ASN A 1 412 ? 0.375 1.817 2.836 1 90.94 412 ASN A C 1
ATOM 3147 O O . ASN A 1 412 ? -0.26 0.781 2.637 1 90.94 412 ASN A O 1
ATOM 3151 N N . SER A 1 413 ? 0.612 2.246 4.047 1 94.56 413 SER A N 1
ATOM 3152 C CA . SER A 1 413 ? 0.184 1.465 5.203 1 94.56 413 SER A CA 1
ATOM 3153 C C . SER A 1 413 ? -1.017 2.107 5.891 1 94.56 413 SER A C 1
ATOM 3155 O O . SER A 1 413 ? -1.619 1.509 6.785 1 94.56 413 SER A O 1
ATOM 3157 N N . THR A 1 414 ? -1.457 3.273 5.441 1 96.56 414 THR A N 1
ATOM 3158 C CA . THR A 1 414 ? -2.33 4.055 6.309 1 96.56 414 THR A CA 1
ATOM 3159 C C . THR A 1 414 ? -3.748 4.105 5.742 1 96.56 414 THR A C 1
ATOM 3161 O O . THR A 1 414 ? -4.621 4.77 6.305 1 96.56 414 THR A O 1
ATOM 3164 N N . PHE A 1 415 ? -3.994 3.461 4.648 1 94.44 415 PHE A N 1
ATOM 3165 C CA . PHE A 1 415 ? -5.328 3.457 4.055 1 94.44 415 PHE A CA 1
ATOM 3166 C C . PHE A 1 415 ? -5.625 2.113 3.398 1 94.44 415 PHE A C 1
ATOM 3168 O O . PHE A 1 415 ? -4.707 1.354 3.082 1 94.44 415 PHE A O 1
ATOM 3175 N N . SER A 1 416 ? -6.91 1.84 3.311 1 89.81 416 SER A N 1
ATOM 3176 C CA . SER A 1 416 ? -7.359 0.61 2.666 1 89.81 416 SER A CA 1
ATOM 3177 C C . SER A 1 416 ? -8.445 0.895 1.629 1 89.81 416 SER A C 1
ATOM 3179 O O . SER A 1 416 ? -9.25 1.807 1.804 1 89.81 416 SER A O 1
ATOM 3181 N N . LEU A 1 417 ? -8.383 0.175 0.543 1 84.56 417 LEU A N 1
ATOM 3182 C CA . LEU A 1 417 ? -9.43 0.304 -0.471 1 84.56 417 LEU A CA 1
ATOM 3183 C C . LEU A 1 417 ? -10.562 -0.679 -0.212 1 84.56 417 LEU A C 1
ATOM 3185 O O . LEU A 1 417 ? -11.586 -0.643 -0.895 1 84.56 417 LEU A O 1
ATOM 3189 N N . GLY A 1 418 ? -10.578 -1.37 0.727 1 69.06 418 GLY A N 1
ATOM 3190 C CA . GLY A 1 418 ? -11.625 -2.326 1.064 1 69.06 418 GLY A CA 1
ATOM 3191 C C . GLY A 1 418 ? -11.688 -3.502 0.109 1 69.06 418 GLY A C 1
ATOM 3192 O O . GLY A 1 418 ? -12.773 -3.924 -0.294 1 69.06 418 GLY A O 1
ATOM 3193 N N . SER A 1 419 ? -10.602 -3.945 -0.546 1 60.81 419 SER A N 1
ATOM 3194 C CA . SER A 1 419 ? -10.648 -4.945 -1.607 1 60.81 419 SER A CA 1
ATOM 3195 C C . SER A 1 419 ? -11.555 -6.117 -1.227 1 60.81 419 SER A C 1
ATOM 3197 O O . SER A 1 419 ? -11.641 -6.48 -0.052 1 60.81 419 SER A O 1
ATOM 3199 N N . PRO A 1 420 ? -12.5 -6.387 -2.266 1 52.97 420 PRO A N 1
ATOM 3200 C CA . PRO A 1 420 ? -13.328 -7.582 -2.094 1 52.97 420 PRO A CA 1
ATOM 3201 C C . PRO A 1 420 ? -12.539 -8.781 -1.574 1 52.97 420 PRO A C 1
ATOM 3203 O O . PRO A 1 420 ? -13.125 -9.805 -1.221 1 52.97 420 PRO A O 1
ATOM 3206 N N . TYR A 1 421 ? -11.188 -8.781 -1.789 1 51.66 421 TYR A N 1
ATOM 3207 C CA . TYR A 1 421 ? -10.5 -9.969 -1.289 1 51.66 421 TYR A CA 1
ATOM 3208 C C . TYR A 1 421 ? -10.883 -10.25 0.16 1 51.66 421 TYR A C 1
ATOM 3210 O O . TYR A 1 421 ? -10.297 -11.117 0.804 1 51.66 421 TYR A O 1
ATOM 3218 N N . ALA A 1 422 ? -11.773 -9.438 0.668 1 46.91 422 ALA A N 1
ATOM 3219 C CA . ALA A 1 422 ? -12.039 -9.898 2.025 1 46.91 422 ALA A CA 1
ATOM 3220 C C . ALA A 1 422 ? -12.18 -11.422 2.064 1 46.91 422 ALA A C 1
ATOM 3222 O O . ALA A 1 422 ? -12.656 -12.031 1.104 1 46.91 422 ALA A O 1
ATOM 3223 N N . TYR A 1 423 ? -11.562 -11.961 3.127 1 42.66 423 TYR A N 1
ATOM 3224 C CA . TYR A 1 423 ? -11.438 -13.391 3.387 1 42.66 423 TYR A CA 1
ATOM 3225 C C . TYR A 1 423 ? -12.695 -14.133 2.949 1 42.66 423 TYR A C 1
ATOM 3227 O O . TYR A 1 423 ? -13.766 -13.969 3.545 1 42.66 423 TYR A O 1
ATOM 3235 N N . ALA A 1 424 ? -12.945 -14.305 1.757 1 39.53 424 ALA A N 1
ATOM 3236 C CA . ALA A 1 424 ? -13.906 -15.352 1.437 1 39.53 424 ALA A CA 1
ATOM 3237 C C . ALA A 1 424 ? -13.773 -16.531 2.396 1 39.53 424 ALA A C 1
ATOM 3239 O O . ALA A 1 424 ? -14.469 -17.547 2.256 1 39.53 424 ALA A O 1
ATOM 3240 N N . GLY A 1 425 ? -12.711 -16.797 3.104 1 37.44 425 GLY A N 1
ATOM 3241 C CA . GLY A 1 425 ? -12.969 -17.922 3.973 1 37.44 425 GLY A CA 1
ATOM 3242 C C . GLY A 1 425 ? -14.281 -17.812 4.73 1 37.44 425 GLY A C 1
ATOM 3243 O O . GLY A 1 425 ? -14.75 -18.781 5.324 1 37.44 425 GLY A O 1
ATOM 3244 N N . ALA A 1 426 ? -14.766 -16.609 5.129 1 35.06 426 ALA A N 1
ATOM 3245 C CA . ALA A 1 426 ? -16 -16.656 5.902 1 35.06 426 ALA A CA 1
ATOM 3246 C C . ALA A 1 426 ? -17.219 -16.781 4.984 1 35.06 426 ALA A C 1
ATOM 3248 O O . ALA A 1 426 ? -18.328 -17.016 5.449 1 35.06 426 ALA A O 1
ATOM 3249 N N . ALA A 1 427 ? -17.359 -16.328 3.76 1 34.06 427 ALA A N 1
ATOM 3250 C CA . ALA A 1 427 ? -18.672 -16.344 3.135 1 34.06 427 ALA A CA 1
ATOM 3251 C C . ALA A 1 427 ? -19.125 -17.781 2.863 1 34.06 427 ALA A C 1
ATOM 3253 O O . ALA A 1 427 ? -20.312 -18.047 2.672 1 34.06 427 ALA A O 1
ATOM 3254 N N . ARG A 1 428 ? -18.328 -18.609 2.109 1 33.97 428 ARG A N 1
ATOM 3255 C CA . ARG A 1 428 ? -19.109 -19.641 1.444 1 33.97 428 ARG A CA 1
ATOM 3256 C C . ARG A 1 428 ? -19.844 -20.5 2.461 1 33.97 428 ARG A C 1
ATOM 3258 O O . ARG A 1 428 ? -20.25 -21.625 2.15 1 33.97 428 ARG A O 1
ATOM 3265 N N . LYS A 1 429 ? -19.984 -20.156 3.631 1 32.91 429 LYS A N 1
ATOM 3266 C CA . LYS A 1 429 ? -20.953 -21.125 4.117 1 32.91 429 LYS A CA 1
ATOM 3267 C C . LYS A 1 429 ? -22.297 -20.984 3.402 1 32.91 429 LYS A C 1
ATOM 3269 O O . LYS A 1 429 ? -23.234 -21.734 3.686 1 32.91 429 LYS A O 1
ATOM 3274 N N . LYS A 1 430 ? -22.656 -19.844 2.906 1 32.53 430 LYS A N 1
ATOM 3275 C CA . LYS A 1 430 ? -24.062 -20.078 2.584 1 32.53 430 LYS A CA 1
ATOM 3276 C C . LYS A 1 430 ? -24.203 -20.797 1.246 1 32.53 430 LYS A C 1
ATOM 3278 O O . LYS A 1 430 ? -23.922 -20.219 0.193 1 32.53 430 LYS A O 1
ATOM 3283 N N . SER A 1 431 ? -23.938 -22.016 1.085 1 24.28 431 SER A N 1
ATOM 3284 C CA . SER A 1 431 ? -24.359 -22.875 -0.028 1 24.28 431 SER A CA 1
ATOM 3285 C C . SER A 1 431 ? -25.812 -22.609 -0.405 1 24.28 431 SER A C 1
ATOM 3287 O O . SER A 1 431 ? -26.703 -22.672 0.446 1 24.28 431 SER A O 1
ATOM 3289 N N . PRO A 1 432 ? -26.078 -21.781 -1.378 1 27.52 432 PRO A N 1
ATOM 3290 C CA . PRO A 1 432 ? -27.484 -21.781 -1.792 1 27.52 432 PRO A CA 1
ATOM 3291 C C . PRO A 1 432 ? -28.047 -23.203 -1.97 1 27.52 432 PRO A C 1
ATOM 3293 O O . PRO A 1 432 ? -27.312 -24.109 -2.355 1 27.52 432 PRO A O 1
ATOM 3296 N N . ARG A 1 433 ? -29.047 -23.594 -1.179 1 26.94 433 ARG A N 1
ATOM 3297 C CA . ARG A 1 433 ? -29.969 -24.703 -1.385 1 26.94 433 ARG A CA 1
ATOM 3298 C C . ARG A 1 433 ? -30.375 -24.812 -2.852 1 26.94 433 ARG A C 1
ATOM 3300 O O . ARG A 1 433 ? -30.703 -23.812 -3.486 1 26.94 433 ARG A O 1
ATOM 3307 N N . LEU A 1 434 ? -29.859 -25.75 -3.533 1 25.05 434 LEU A N 1
ATOM 3308 C CA . LEU A 1 434 ? -30.359 -26.344 -4.773 1 25.05 434 LEU A CA 1
ATOM 3309 C C . LEU A 1 434 ? -31.875 -26.453 -4.758 1 25.05 434 LEU A C 1
ATOM 3311 O O . LEU A 1 434 ? -32.438 -27.281 -4.035 1 25.05 434 LEU A O 1
ATOM 3315 N N . ALA A 1 435 ? -32.531 -25.422 -4.73 1 27 435 ALA A N 1
ATOM 3316 C CA . ALA A 1 435 ? -33.938 -25.5 -5.117 1 27 435 ALA A CA 1
ATOM 3317 C C . ALA A 1 435 ? -34.125 -26.25 -6.438 1 27 435 ALA A C 1
ATOM 3319 O O . ALA A 1 435 ? -35.25 -26.422 -6.918 1 27 435 ALA A O 1
ATOM 3320 N N . HIS A 1 436 ? -33.094 -26.625 -7.172 1 22.42 436 HIS A N 1
ATOM 3321 C CA . HIS A 1 436 ? -33.594 -27.016 -8.484 1 22.42 436 HIS A CA 1
ATOM 3322 C C . HIS A 1 436 ? -34.312 -28.359 -8.422 1 22.42 436 HIS A C 1
ATOM 3324 O O . HIS A 1 436 ? -34.75 -28.891 -9.453 1 22.42 436 HIS A O 1
ATOM 3330 N N . LEU A 1 437 ? -34.219 -29.203 -7.43 1 25.08 437 LEU A N 1
ATOM 3331 C CA . LEU A 1 437 ? -34.562 -30.547 -7.848 1 25.08 437 LEU A CA 1
ATOM 3332 C C . LEU A 1 437 ? -36.031 -30.688 -8.141 1 25.08 437 LEU A C 1
ATOM 3334 O O . LEU A 1 437 ? -36.531 -31.781 -8.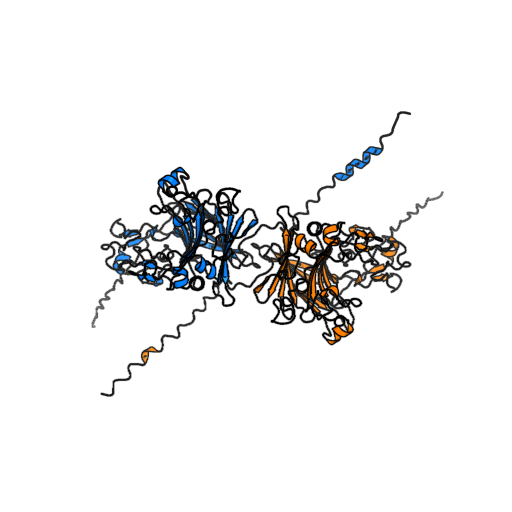414 1 25.08 437 LEU A O 1
ATOM 3338 N N . GLN A 1 438 ? -36.906 -29.75 -7.754 1 24.12 438 GLN A N 1
ATOM 3339 C CA . GLN A 1 438 ? -38.219 -30.328 -7.711 1 24.12 438 GLN A CA 1
ATOM 3340 C C . GLN A 1 438 ? -38.719 -30.703 -9.109 1 24.12 438 GLN A C 1
ATOM 3342 O O . GLN A 1 438 ? -39.719 -31.391 -9.266 1 24.12 438 GLN A O 1
ATOM 3347 N N . GLN A 1 439 ? -38.312 -30.047 -10.156 1 23.48 439 GLN A N 1
ATOM 3348 C CA . GLN A 1 439 ? -39.344 -30.094 -11.203 1 23.48 439 GLN A CA 1
ATOM 3349 C C . GLN A 1 439 ? -39.406 -31.484 -11.836 1 23.48 439 GLN A C 1
ATOM 3351 O O . GLN A 1 439 ? -40 -31.641 -12.914 1 23.48 439 GLN A O 1
ATOM 3356 N N . HIS A 1 440 ? -38.656 -32.469 -11.43 1 21.3 440 HIS A N 1
ATOM 3357 C CA . HIS A 1 440 ? -38.781 -33.625 -12.305 1 21.3 440 HIS A CA 1
ATOM 3358 C C . HIS A 1 440 ? -40.188 -34.25 -12.195 1 21.3 440 HIS A C 1
ATOM 3360 O O . HIS A 1 440 ? -40.469 -35.25 -12.859 1 21.3 440 HIS A O 1
ATOM 3366 N N . GLN A 1 441 ? -40.906 -34.062 -11.125 1 22.14 441 GLN A N 1
ATOM 3367 C CA . GLN A 1 441 ? -41.875 -35.156 -11.008 1 22.14 441 GLN A CA 1
ATOM 3368 C C . GLN A 1 441 ? -42.938 -35.062 -12.102 1 22.14 441 GLN A C 1
ATOM 3370 O O . GLN A 1 441 ? -43.781 -35.969 -12.211 1 22.14 441 GLN A O 1
ATOM 3375 N N . HIS A 1 442 ? -43.125 -33.969 -12.773 1 22.77 442 HIS A N 1
ATOM 3376 C CA . HIS A 1 442 ? -44.5 -33.969 -13.312 1 22.77 442 HIS A CA 1
ATOM 3377 C C . HIS A 1 442 ? -44.625 -34.969 -14.445 1 22.77 442 HIS A C 1
ATOM 3379 O O . HIS A 1 442 ? -45.656 -35 -15.133 1 22.77 442 HIS A O 1
ATOM 3385 N N . LEU A 1 443 ? -43.656 -35.688 -14.961 1 20.8 443 LEU A N 1
ATOM 3386 C CA . LEU A 1 443 ? -44.094 -36.344 -16.188 1 20.8 443 LEU A CA 1
ATOM 3387 C C . LEU A 1 443 ? -45.188 -37.375 -15.891 1 20.8 443 LEU A C 1
ATOM 3389 O O . LEU A 1 443 ? -45.781 -37.938 -16.812 1 20.8 443 LEU A O 1
ATOM 3393 N N . TYR A 1 444 ? -45.406 -37.969 -14.781 1 18.22 444 TYR A N 1
ATOM 3394 C CA . TYR A 1 444 ? -46.156 -39.188 -15.008 1 18.22 444 TYR A CA 1
ATOM 3395 C C . TYR A 1 444 ? -47.625 -38.844 -15.305 1 18.22 444 TYR A C 1
ATOM 3397 O O . TYR A 1 444 ? -48.5 -39.031 -14.445 1 18.22 444 TYR A O 1
ATOM 3405 N N . LYS A 1 445 ? -48.062 -37.594 -15.281 1 21.88 445 LYS A N 1
ATOM 3406 C CA . LYS A 1 445 ? -49.5 -37.75 -15.398 1 21.88 445 LYS A CA 1
ATOM 3407 C C . LYS A 1 445 ? -49.875 -38.656 -16.578 1 21.88 445 LYS A C 1
ATOM 3409 O O . LYS A 1 445 ? -49.375 -38.469 -17.688 1 21.88 445 LYS A O 1
ATOM 3414 N N . ARG A 1 446 ? -50.688 -39.938 -16.203 1 21.41 446 ARG A N 1
ATOM 3415 C CA . ARG A 1 446 ? -51.594 -41 -16.578 1 21.41 446 ARG A CA 1
ATOM 3416 C C . ARG A 1 446 ? -52.719 -40.469 -17.484 1 21.41 446 ARG A C 1
ATOM 3418 O O . ARG A 1 446 ? -53.469 -39.594 -17.078 1 21.41 446 ARG A O 1
ATOM 3425 N N . GLY A 1 447 ? -52.469 -39.938 -18.703 1 19.34 447 GLY A N 1
ATOM 3426 C CA . GLY A 1 447 ? -53.469 -40.094 -19.734 1 19.34 447 GLY A CA 1
ATOM 3427 C C . GLY A 1 447 ? -54.312 -41.344 -19.594 1 19.34 447 GLY A C 1
ATOM 3428 O O . GLY A 1 447 ? -53.75 -42.438 -19.469 1 19.34 447 GLY A O 1
ATOM 3429 N N . SER A 1 448 ? -55.781 -41.531 -19 1 20.05 448 SER A N 1
ATOM 3430 C CA . SER A 1 448 ? -57.219 -41.688 -19.094 1 20.05 448 SER A CA 1
ATOM 3431 C C . SER A 1 448 ? -57.688 -41.688 -20.531 1 20.05 448 SER A C 1
ATOM 3433 O O . SER A 1 448 ? -58.781 -42.156 -20.844 1 20.05 448 SER A O 1
ATOM 3435 N N . ASN A 1 449 ? -57.75 -40.844 -21.562 1 20.23 449 ASN A N 1
ATOM 3436 C CA . ASN A 1 449 ? -58.875 -40.969 -22.484 1 20.23 449 ASN A CA 1
ATOM 3437 C C . ASN A 1 449 ? -58.781 -42.25 -23.297 1 20.23 449 ASN A C 1
ATOM 3439 O O . ASN A 1 449 ? -59.562 -42.469 -24.25 1 20.23 449 ASN A O 1
ATOM 3443 N N . HIS A 1 450 ? -58.25 -43.562 -23.078 1 19.31 450 HIS A N 1
ATOM 3444 C CA . HIS A 1 450 ? -59.156 -44.688 -22.906 1 19.31 450 HIS A CA 1
ATOM 3445 C C . HIS A 1 450 ? -59.656 -44.781 -21.469 1 19.31 450 HIS A C 1
ATOM 3447 O O . HIS A 1 450 ? -58.906 -44.469 -20.531 1 19.31 450 HIS A O 1
ATOM 3453 N N . MET B 1 1 ? -40.5 -82.875 10.07 1 23.98 1 MET B N 1
ATOM 3454 C CA . MET B 1 1 ? -40.062 -82.312 8.773 1 23.98 1 MET B CA 1
ATOM 3455 C C . MET B 1 1 ? -39.156 -81.125 8.938 1 23.98 1 MET B C 1
ATOM 3457 O O . MET B 1 1 ? -39.062 -80.562 10.023 1 23.98 1 MET B O 1
ATOM 3461 N N . LYS B 1 2 ? -38.781 -80.5 7.555 1 25.03 2 LYS B N 1
ATOM 3462 C CA . LYS B 1 2 ? -37.562 -79.938 6.953 1 25.03 2 LYS B CA 1
ATOM 3463 C C . LYS B 1 2 ? -37.312 -78.562 7.465 1 25.03 2 LYS B C 1
ATOM 3465 O O . LYS B 1 2 ? -38.156 -77.688 7.324 1 25.03 2 LYS B O 1
ATOM 3470 N N . SER B 1 3 ? -36.562 -78.438 8.492 1 29.25 3 SER B N 1
ATOM 3471 C CA . SER B 1 3 ? -36.094 -77.125 9.047 1 29.25 3 SER B CA 1
ATOM 3472 C C . SER B 1 3 ? -35.438 -76.312 7.973 1 29.25 3 SER B C 1
ATOM 3474 O O . SER B 1 3 ? -34.562 -76.75 7.266 1 29.25 3 SER B O 1
ATOM 3476 N N . PHE B 1 4 ? -36.188 -75.375 7.289 1 32.69 4 PHE B N 1
ATOM 3477 C CA . PHE B 1 4 ? -35.719 -74.438 6.32 1 32.69 4 PHE B CA 1
ATOM 3478 C C . PHE B 1 4 ? -34.594 -73.562 6.914 1 32.69 4 PHE B C 1
ATOM 3480 O O . PHE B 1 4 ? -34.812 -72.875 7.891 1 32.69 4 PHE B O 1
ATOM 3487 N N . SER B 1 5 ? -33.344 -74 6.758 1 32.81 5 SER B N 1
ATOM 3488 C CA . SER B 1 5 ? -32.156 -73.25 7.078 1 32.81 5 SER B CA 1
ATOM 3489 C C . SER B 1 5 ? -32.062 -72 6.266 1 32.81 5 SER B C 1
ATOM 3491 O O . SER B 1 5 ? -32.062 -72 5.035 1 32.81 5 SER B O 1
ATOM 3493 N N . PHE B 1 6 ? -32.562 -70.875 6.762 1 34.66 6 PHE B N 1
ATOM 3494 C CA . PHE B 1 6 ? -32.406 -69.562 6.148 1 34.66 6 PHE B CA 1
ATOM 3495 C C . PHE B 1 6 ? -30.922 -69.25 6.02 1 34.66 6 PHE B C 1
ATOM 3497 O O . PHE B 1 6 ? -30.203 -69.188 7.02 1 34.66 6 PHE B O 1
ATOM 3504 N N . LEU B 1 7 ? -30.25 -69.562 4.832 1 33.12 7 LEU B N 1
ATOM 3505 C CA . LEU B 1 7 ? -28.906 -69.125 4.457 1 33.12 7 LEU B CA 1
ATOM 3506 C C . LEU B 1 7 ? -28.844 -67.625 4.348 1 33.12 7 LEU B C 1
ATOM 3508 O O . LEU B 1 7 ? -29.531 -67 3.502 1 33.12 7 LEU B O 1
ATOM 3512 N N . CYS B 1 8 ? -28.594 -66.875 5.402 1 29.56 8 CYS B N 1
ATOM 3513 C CA . CYS B 1 8 ? -28.266 -65.5 5.375 1 29.56 8 CYS B CA 1
ATOM 3514 C C . CYS B 1 8 ? -27.047 -65.188 4.508 1 29.56 8 CYS B C 1
ATOM 3516 O O . CYS B 1 8 ? -25.938 -65.625 4.836 1 29.56 8 CYS B O 1
ATOM 3518 N N . SER B 1 9 ? -27.188 -65.125 3.166 1 28.11 9 SER B N 1
ATOM 3519 C CA . SER B 1 9 ? -26.094 -64.688 2.301 1 28.11 9 SER B CA 1
ATOM 3520 C C . SER B 1 9 ? -25.578 -63.312 2.703 1 28.11 9 SER B C 1
ATOM 3522 O O . SER B 1 9 ? -26.344 -62.344 2.689 1 28.11 9 SER B O 1
ATOM 3524 N N . THR B 1 10 ? -24.625 -63.219 3.578 1 30.75 10 THR B N 1
ATOM 3525 C CA . THR B 1 10 ? -23.875 -61.969 3.854 1 30.75 10 THR B CA 1
ATOM 3526 C C . THR B 1 10 ? -23.266 -61.438 2.572 1 30.75 10 THR B C 1
ATOM 3528 O O . THR B 1 10 ? -22.406 -62.062 1.95 1 30.75 10 THR B O 1
ATOM 3531 N N . LEU B 1 11 ? -24.047 -60.656 1.782 1 32.75 11 LEU B N 1
ATOM 3532 C CA . LEU B 1 11 ? -23.438 -59.875 0.716 1 32.75 11 LEU B CA 1
ATOM 3533 C C . LEU B 1 11 ? -22.266 -59.031 1.252 1 32.75 11 LEU B C 1
ATOM 3535 O O . LEU B 1 11 ? -22.484 -58.125 2.064 1 32.75 11 LEU B O 1
ATOM 3539 N N . LEU B 1 12 ? -21.062 -59.625 1.327 1 30.3 12 LEU B N 1
ATOM 3540 C CA . LEU B 1 12 ? -19.859 -58.844 1.493 1 30.3 12 LEU B CA 1
ATOM 3541 C C . LEU B 1 12 ? -19.812 -57.688 0.467 1 30.3 12 LEU B C 1
ATOM 3543 O O . LEU B 1 12 ? -19.719 -57.969 -0.736 1 30.3 12 LEU B O 1
ATOM 3547 N N . ILE B 1 13 ? -20.484 -56.625 0.728 1 31.7 13 ILE B N 1
ATOM 3548 C CA . ILE B 1 13 ? -20.234 -55.406 -0.042 1 31.7 13 ILE B CA 1
ATOM 3549 C C . ILE B 1 13 ? -18.734 -55.156 -0.108 1 31.7 13 ILE B C 1
ATOM 3551 O O . ILE B 1 13 ? -18.109 -54.844 0.908 1 31.7 13 ILE B O 1
ATOM 3555 N N . GLN B 1 14 ? -18.062 -55.844 -1.029 1 27.19 14 GLN B N 1
ATOM 3556 C CA . GLN B 1 14 ? -16.703 -55.438 -1.373 1 27.19 14 GLN B CA 1
ATOM 3557 C C . GLN B 1 14 ? -16.641 -53.938 -1.713 1 27.19 14 GLN B C 1
ATOM 3559 O O . GLN B 1 14 ? -17.25 -53.5 -2.691 1 27.19 14 GLN B O 1
ATOM 3564 N N . VAL B 1 15 ? -16.422 -53.156 -0.75 1 31.84 15 VAL B N 1
ATOM 3565 C CA . VAL B 1 15 ? -16.109 -51.75 -0.933 1 31.84 15 VAL B CA 1
ATOM 3566 C C . VAL B 1 15 ? -14.953 -51.625 -1.932 1 31.84 15 VAL B C 1
ATOM 3568 O O . VAL B 1 15 ? -13.852 -52.094 -1.695 1 31.84 15 VAL B O 1
ATOM 3571 N N . VAL B 1 16 ? -15.156 -51.562 -3.279 1 31.34 16 VAL B N 1
ATOM 3572 C CA . VAL B 1 16 ? -14.336 -51.219 -4.441 1 31.34 16 VAL B CA 1
ATOM 3573 C C . VAL B 1 16 ? -13.609 -49.906 -4.215 1 31.34 16 VAL B C 1
ATOM 3575 O O . VAL B 1 16 ? -14.25 -48.875 -4.008 1 31.34 16 VAL B O 1
ATOM 3578 N N . VAL B 1 17 ? -12.336 -50.062 -3.809 1 34.91 17 VAL B N 1
ATOM 3579 C CA . VAL B 1 17 ? -11.398 -49 -3.457 1 34.91 17 VAL B CA 1
ATOM 3580 C C . VAL B 1 17 ? -10.695 -48.469 -4.719 1 34.91 17 VAL B C 1
ATOM 3582 O O . VAL B 1 17 ? -10.211 -49.281 -5.523 1 34.91 17 VAL B O 1
ATOM 3585 N N . GLY B 1 18 ? -10.891 -47.375 -5.441 1 41.03 18 GLY B N 1
ATOM 3586 C CA . GLY B 1 18 ? -10.18 -46.562 -6.418 1 41.03 18 GLY B CA 1
ATOM 3587 C C . GLY B 1 18 ? -8.703 -46.438 -6.121 1 41.03 18 GLY B C 1
ATOM 3588 O O . GLY B 1 18 ? -8.148 -47.219 -5.344 1 41.03 18 GLY B O 1
ATOM 3589 N N . GLN B 1 19 ? -7.797 -45.406 -6.727 1 62.78 19 GLN B N 1
ATOM 3590 C CA . GLN B 1 19 ? -6.453 -45.312 -6.168 1 62.78 19 GLN B CA 1
ATOM 3591 C C . GLN B 1 19 ? -6.488 -45.344 -4.641 1 62.78 19 GLN B C 1
ATOM 3593 O O . GLN B 1 19 ? -7.031 -44.438 -4.008 1 62.78 19 GLN B O 1
ATOM 3598 N N . THR B 1 20 ? -6.223 -46.594 -4.309 1 74.5 20 THR B N 1
ATOM 3599 C CA . THR B 1 20 ? -6.426 -46.812 -2.887 1 74.5 20 THR B CA 1
ATOM 3600 C C . THR B 1 20 ? -5.145 -46.562 -2.102 1 74.5 20 THR B C 1
ATOM 3602 O O . THR B 1 20 ? -4.086 -47.094 -2.432 1 74.5 20 THR B O 1
ATOM 3605 N N . PRO B 1 21 ? -5.215 -45.625 -1.327 1 83.75 21 PRO B N 1
ATOM 3606 C CA . PRO B 1 21 ? -4.051 -45.375 -0.471 1 83.75 21 PRO B CA 1
ATOM 3607 C C . PRO B 1 21 ? -3.564 -46.656 0.225 1 83.75 21 PRO B C 1
ATOM 3609 O O . PRO B 1 21 ? -4.375 -47.5 0.584 1 83.75 21 PRO B O 1
ATOM 3612 N N . SER B 1 22 ? -2.35 -46.656 0.232 1 82.69 22 SER B N 1
ATOM 3613 C CA . SER B 1 22 ? -1.757 -47.75 0.992 1 82.69 22 SER B CA 1
ATOM 3614 C C . SER B 1 22 ? -1.957 -47.531 2.49 1 82.69 22 SER B C 1
ATOM 3616 O O . SER B 1 22 ? -2.678 -46.625 2.914 1 82.69 22 SER B O 1
ATOM 3618 N N . ASN B 1 23 ? -1.297 -48.5 3.188 1 80.62 23 ASN B N 1
ATOM 3619 C CA . ASN B 1 23 ? -1.327 -48.406 4.645 1 80.62 23 ASN B CA 1
ATOM 3620 C C . ASN B 1 23 ? -0.257 -47.469 5.168 1 80.62 23 ASN B C 1
ATOM 3622 O O . ASN B 1 23 ? -0.243 -47.125 6.355 1 80.62 23 ASN B O 1
ATOM 3626 N N . THR B 1 24 ? 0.56 -47 4.305 1 82.06 24 THR B N 1
ATOM 3627 C CA . THR B 1 24 ? 1.573 -46.062 4.73 1 82.06 24 THR B CA 1
ATOM 3628 C C . THR B 1 24 ? 0.985 -44.656 4.828 1 82.06 24 THR B C 1
ATOM 3630 O O . THR B 1 24 ? 0.43 -44.125 3.855 1 82.06 24 THR B O 1
ATOM 3633 N N . THR B 1 25 ? 1.19 -44.125 5.965 1 85.81 25 THR B N 1
ATOM 3634 C CA . THR B 1 25 ? 0.583 -42.844 6.23 1 85.81 25 THR B CA 1
ATOM 3635 C C . THR B 1 25 ? 1.381 -41.719 5.562 1 85.81 25 THR B C 1
ATOM 3637 O O . THR B 1 25 ? 2.613 -41.75 5.586 1 85.81 25 THR B O 1
ATOM 3640 N N . GLU B 1 26 ? 0.705 -40.875 4.891 1 93.12 26 GLU B N 1
ATOM 3641 C CA . GLU B 1 26 ? 1.29 -39.656 4.316 1 93.12 26 GLU B CA 1
ATOM 3642 C C . GLU B 1 26 ? 1.621 -38.656 5.402 1 93.12 26 GLU B C 1
ATOM 3644 O O . GLU B 1 26 ? 0.8 -38.375 6.281 1 93.12 26 GLU B O 1
ATOM 3649 N N . VAL B 1 27 ? 2.889 -38.125 5.438 1 95.31 27 VAL B N 1
ATOM 3650 C CA . VAL B 1 27 ? 3.26 -37.031 6.344 1 95.31 27 VAL B CA 1
ATOM 3651 C C . VAL B 1 27 ? 3.471 -35.75 5.547 1 95.31 27 VAL B C 1
ATOM 3653 O O . VAL B 1 27 ? 4.441 -35.625 4.797 1 95.31 27 VAL B O 1
ATOM 3656 N N . HIS B 1 28 ? 2.58 -34.844 5.766 1 98.06 28 HIS B N 1
ATOM 3657 C CA . HIS B 1 28 ? 2.611 -33.562 5.031 1 98.06 28 HIS B CA 1
ATOM 3658 C C . HIS B 1 28 ? 3.52 -32.562 5.715 1 98.06 28 HIS B C 1
ATOM 3660 O O . HIS B 1 28 ? 3.291 -32.188 6.871 1 98.06 28 HIS B O 1
ATOM 3666 N N . PRO B 1 29 ? 4.539 -32.031 5.051 1 98.62 29 PRO B N 1
ATOM 3667 C CA . PRO B 1 29 ? 5.32 -30.938 5.656 1 98.62 29 PRO B CA 1
ATOM 3668 C C . PRO B 1 29 ? 4.504 -29.672 5.859 1 98.62 29 PRO B C 1
ATOM 3670 O O . PRO B 1 29 ? 3.678 -29.312 5.012 1 98.62 29 PRO B O 1
ATOM 3673 N N . ARG B 1 30 ? 4.754 -29.047 6.957 1 98.44 30 ARG B N 1
ATOM 3674 C CA . ARG B 1 30 ? 4.09 -27.781 7.262 1 98.44 30 ARG B CA 1
ATOM 3675 C C . ARG B 1 30 ? 4.715 -26.625 6.484 1 98.44 30 ARG B C 1
ATOM 3677 O O . ARG B 1 30 ? 5.938 -26.578 6.309 1 98.44 30 ARG B O 1
ATOM 3684 N N . LEU B 1 31 ? 3.908 -25.672 6.012 1 98.88 31 LEU B N 1
ATOM 3685 C CA . LEU B 1 31 ? 4.328 -24.422 5.379 1 98.88 31 LEU B CA 1
ATOM 3686 C C . LEU B 1 31 ? 3.391 -23.281 5.75 1 98.88 31 LEU B C 1
ATOM 3688 O O . LEU B 1 31 ? 2.268 -23.219 5.242 1 98.88 31 LEU B O 1
ATOM 3692 N N . ASP B 1 32 ? 3.906 -22.422 6.547 1 98.62 32 ASP B N 1
ATOM 3693 C CA . ASP B 1 32 ? 3.07 -21.297 6.938 1 98.62 32 ASP B CA 1
ATOM 3694 C C . ASP B 1 32 ? 2.998 -20.25 5.824 1 98.62 32 ASP B C 1
ATOM 3696 O O . ASP B 1 32 ? 4.004 -19.953 5.176 1 98.62 32 ASP B O 1
ATOM 3700 N N . THR B 1 33 ? 1.788 -19.781 5.605 1 98.69 33 THR B N 1
ATOM 3701 C CA . THR B 1 33 ? 1.555 -18.641 4.723 1 98.69 33 THR B CA 1
ATOM 3702 C C . THR B 1 33 ? 0.872 -17.5 5.477 1 98.69 33 THR B C 1
ATOM 3704 O O . THR B 1 33 ? 0.658 -17.594 6.684 1 98.69 33 THR B O 1
ATOM 3707 N N . PHE B 1 34 ? 0.61 -16.391 4.68 1 98.31 34 PHE B N 1
ATOM 3708 C CA . PHE B 1 34 ? 0.06 -15.234 5.375 1 98.31 34 PHE B CA 1
ATOM 3709 C C . PHE B 1 34 ? -1.124 -14.656 4.613 1 98.31 34 PHE B C 1
ATOM 3711 O O . PHE B 1 34 ? -1.12 -14.625 3.379 1 98.31 34 PHE B O 1
ATOM 3718 N N . ARG B 1 35 ? -2.076 -14.234 5.43 1 97.5 35 ARG B N 1
ATOM 3719 C CA . ARG B 1 35 ? -3.203 -13.453 4.926 1 97.5 35 ARG B CA 1
ATOM 3720 C C . ARG B 1 35 ? -3.141 -12.016 5.422 1 97.5 35 ARG B C 1
ATOM 3722 O O . ARG B 1 35 ? -2.967 -11.773 6.617 1 97.5 35 ARG B O 1
ATOM 3729 N N . CYS B 1 36 ? -3.275 -11.07 4.434 1 96.5 36 CYS B N 1
ATOM 3730 C CA . CYS B 1 36 ? -2.895 -9.711 4.781 1 96.5 36 CYS B CA 1
ATOM 3731 C C . CYS B 1 36 ? -4.008 -8.727 4.43 1 96.5 36 CYS B C 1
ATOM 3733 O O . CYS B 1 36 ? -4.656 -8.859 3.395 1 96.5 36 CYS B O 1
ATOM 3735 N N . THR B 1 37 ? -4.219 -7.793 5.273 1 94.88 37 THR B N 1
ATOM 3736 C CA . THR B 1 37 ? -4.934 -6.551 5.012 1 94.88 37 THR B CA 1
ATOM 3737 C C . THR B 1 37 ? -4.074 -5.344 5.379 1 94.88 37 THR B C 1
ATOM 3739 O O . THR B 1 37 ? -3.184 -5.445 6.227 1 94.88 37 THR B O 1
ATOM 3742 N N . VAL B 1 38 ? -4.312 -4.238 4.777 1 92.19 38 VAL B N 1
ATOM 3743 C CA . VAL B 1 38 ? -3.469 -3.07 5.023 1 92.19 38 VAL B CA 1
ATOM 3744 C C . VAL B 1 38 ? -3.572 -2.658 6.492 1 92.19 38 VAL B C 1
ATOM 3746 O O . VAL B 1 38 ? -2.557 -2.533 7.18 1 92.19 38 VAL B O 1
ATOM 3749 N N . LEU B 1 39 ? -4.754 -2.486 7.035 1 92 39 LEU B N 1
ATOM 3750 C CA . LEU B 1 39 ? -4.953 -1.938 8.375 1 92 39 LEU B CA 1
ATOM 3751 C C . LEU B 1 39 ? -4.719 -3.006 9.438 1 92 39 LEU B C 1
ATOM 3753 O O . LEU B 1 39 ? -4.309 -2.693 10.555 1 92 39 LEU B O 1
ATOM 3757 N N . GLY B 1 40 ? -4.945 -4.301 9.062 1 94.44 40 GLY B N 1
ATOM 3758 C CA . GLY B 1 40 ? -4.836 -5.391 10.016 1 94.44 40 GLY B CA 1
ATOM 3759 C C . GLY B 1 40 ? -3.484 -6.078 9.984 1 94.44 40 GLY B C 1
ATOM 3760 O O . GLY B 1 40 ? -3.164 -6.871 10.875 1 94.44 40 GLY B O 1
ATOM 3761 N N . GLY B 1 41 ? -2.721 -5.73 9 1 95 41 GLY B N 1
ATOM 3762 C CA . GLY B 1 41 ? -1.435 -6.391 8.844 1 95 41 GLY B CA 1
ATOM 3763 C C . GLY B 1 41 ? -1.555 -7.816 8.336 1 95 41 GLY B C 1
ATOM 3764 O O . GLY B 1 41 ? -2.592 -8.203 7.793 1 95 41 GLY B O 1
ATOM 3765 N N . CYS B 1 42 ? -0.459 -8.648 8.398 1 96.38 42 CYS B N 1
ATOM 3766 C CA . CYS B 1 42 ? -0.416 -10.023 7.926 1 96.38 42 CYS B CA 1
ATOM 3767 C C . CYS B 1 42 ? -0.548 -11 9.086 1 96.38 42 CYS B C 1
ATOM 3769 O O . CYS B 1 42 ? 0.17 -10.891 10.086 1 96.38 42 CYS B O 1
ATOM 3771 N N . LYS B 1 43 ? -1.445 -11.906 8.898 1 97.19 43 LYS B N 1
ATOM 3772 C CA . LYS B 1 43 ? -1.655 -12.961 9.883 1 97.19 43 LYS B CA 1
ATOM 3773 C C . LYS B 1 43 ? -1.21 -14.312 9.344 1 97.19 43 LYS B C 1
ATOM 3775 O O . LYS B 1 43 ? -1.464 -14.641 8.188 1 97.19 43 LYS B O 1
ATOM 3780 N N . LYS B 1 44 ? -0.581 -15.039 10.203 1 97.44 44 LYS B N 1
ATOM 3781 C CA . LYS B 1 44 ? -0.084 -16.359 9.82 1 97.44 44 LYS B CA 1
ATOM 3782 C C . LYS B 1 44 ? -1.233 -17.344 9.617 1 97.44 44 LYS B C 1
ATOM 3784 O O . LYS B 1 44 ? -2.191 -17.344 10.391 1 97.44 44 LYS B O 1
ATOM 3789 N N . THR B 1 45 ? -1.164 -18.094 8.586 1 97.31 45 THR B N 1
ATOM 3790 C CA . THR B 1 45 ? -2.039 -19.219 8.289 1 97.31 45 THR B CA 1
ATOM 3791 C C . THR B 1 45 ? -1.236 -20.516 8.18 1 97.31 45 THR B C 1
ATOM 3793 O O . THR B 1 45 ? -0.312 -20.609 7.367 1 97.31 45 THR B O 1
ATOM 3796 N N . THR B 1 46 ? -1.655 -21.453 8.953 1 97.94 46 THR B N 1
ATOM 3797 C CA . THR B 1 46 ? -0.981 -22.75 8.891 1 97.94 46 THR B CA 1
ATOM 3798 C C . THR B 1 46 ? -1.449 -23.547 7.672 1 97.94 46 THR B C 1
ATOM 3800 O O . THR B 1 46 ? -2.643 -23.812 7.523 1 97.94 46 THR B O 1
ATOM 3803 N N . ASN B 1 47 ? -0.556 -23.859 6.859 1 98.69 47 ASN B N 1
ATOM 3804 C CA . ASN B 1 47 ? -0.786 -24.719 5.699 1 98.69 47 ASN B CA 1
ATOM 3805 C C . ASN B 1 47 ? 0.154 -25.922 5.699 1 98.69 47 ASN B C 1
ATOM 3807 O O . ASN B 1 47 ? 1.035 -26.031 6.555 1 98.69 47 ASN B O 1
ATOM 3811 N N . TYR B 1 48 ? -0.152 -26.859 4.895 1 98.75 48 TYR B N 1
ATOM 3812 C CA . TYR B 1 48 ? 0.706 -28 4.59 1 98.75 48 TYR B CA 1
ATOM 3813 C C . TYR B 1 48 ? 0.882 -28.172 3.088 1 98.75 48 TYR B C 1
ATOM 3815 O O . TYR B 1 48 ? 0.178 -27.531 2.299 1 98.75 48 TYR B O 1
ATOM 3823 N N . ILE B 1 49 ? 1.901 -28.984 2.729 1 98.81 49 ILE B N 1
ATOM 3824 C CA . ILE B 1 49 ? 2.078 -29.234 1.301 1 98.81 49 ILE B CA 1
ATOM 3825 C C . ILE B 1 49 ? 1.907 -30.719 1.006 1 98.81 49 ILE B C 1
ATOM 3827 O O . ILE B 1 49 ? 2.111 -31.562 1.885 1 98.81 49 ILE B O 1
ATOM 3831 N N . VAL B 1 50 ? 1.529 -31 -0.223 1 98.75 50 VAL B N 1
ATOM 3832 C CA . VAL B 1 50 ? 1.446 -32.344 -0.742 1 98.75 50 VAL B CA 1
ATOM 3833 C C . VAL B 1 50 ? 2.037 -32.406 -2.148 1 98.75 50 VAL B C 1
ATOM 3835 O O . VAL B 1 50 ? 1.824 -31.5 -2.953 1 98.75 50 VAL B O 1
ATOM 3838 N N . VAL B 1 51 ? 2.787 -33.406 -2.4 1 98.44 51 VAL B N 1
ATOM 3839 C CA . VAL B 1 51 ? 3.359 -33.594 -3.732 1 98.44 51 VAL B CA 1
ATOM 3840 C C . VAL B 1 51 ? 2.273 -34.031 -4.707 1 98.44 51 VAL B C 1
ATOM 3842 O O . VAL B 1 51 ? 1.299 -34.688 -4.309 1 98.44 51 VAL B O 1
ATOM 3845 N N . GLU B 1 52 ? 2.438 -33.656 -5.922 1 97.75 52 GLU B N 1
ATOM 3846 C CA . GLU B 1 52 ? 1.548 -34.156 -6.969 1 97.75 52 GLU B CA 1
ATOM 3847 C C . GLU B 1 52 ? 1.461 -35.688 -6.949 1 97.75 52 GLU B C 1
ATOM 3849 O O . GLU B 1 52 ? 2.473 -36.375 -6.773 1 97.75 52 GLU B O 1
ATOM 3854 N N . ALA B 1 53 ? 0.362 -36.219 -7.184 1 96.69 53 ALA B N 1
ATOM 3855 C CA . ALA B 1 53 ? 0.046 -37.625 -6.934 1 96.69 53 ALA B CA 1
ATOM 3856 C C . ALA B 1 53 ? 0.987 -38.562 -7.707 1 96.69 53 ALA B C 1
ATOM 3858 O O . ALA B 1 53 ? 1.421 -39.594 -7.191 1 96.69 53 ALA B O 1
ATOM 3859 N N . SER B 1 54 ? 1.345 -38.188 -8.875 1 94.56 54 SER B N 1
ATOM 3860 C CA . SER B 1 54 ? 2.148 -39.062 -9.719 1 94.56 54 SER B CA 1
ATOM 3861 C C . SER B 1 54 ? 3.572 -39.188 -9.188 1 94.56 54 SER B C 1
ATOM 3863 O O . SER B 1 54 ? 4.324 -40.094 -9.617 1 94.56 54 SER B O 1
ATOM 3865 N N . GLN B 1 55 ? 3.918 -38.344 -8.273 1 94.06 55 GLN B N 1
ATOM 3866 C CA . GLN B 1 55 ? 5.262 -38.406 -7.711 1 94.06 55 GLN B CA 1
ATOM 3867 C C . GLN B 1 55 ? 5.32 -39.375 -6.531 1 94.06 55 GLN B C 1
ATOM 3869 O O . GLN B 1 55 ? 6.391 -39.594 -5.957 1 94.06 55 GLN B O 1
ATOM 3874 N N . HIS B 1 56 ? 4.18 -39.938 -6.172 1 94.75 56 HIS B N 1
ATOM 3875 C CA . HIS B 1 56 ? 4.141 -41.094 -5.285 1 94.75 56 HIS B CA 1
ATOM 3876 C C . HIS B 1 56 ? 4.488 -42.375 -6.035 1 94.75 56 HIS B C 1
ATOM 3878 O O . HIS B 1 56 ? 4.473 -42.406 -7.266 1 94.75 56 HIS B O 1
ATOM 3884 N N . ASN B 1 57 ? 4.859 -43.344 -5.219 1 93.12 57 ASN B N 1
ATOM 3885 C CA . ASN B 1 57 ? 4.922 -44.688 -5.809 1 93.12 57 ASN B CA 1
ATOM 3886 C C . ASN B 1 57 ? 3.525 -45.25 -6.047 1 93.12 57 ASN B C 1
ATOM 3888 O O . ASN B 1 57 ? 2.797 -45.562 -5.098 1 93.12 57 ASN B O 1
ATOM 3892 N N . ILE B 1 58 ? 3.094 -45.375 -7.285 1 94 58 ILE B N 1
ATOM 3893 C CA . ILE B 1 58 ? 1.835 -46 -7.672 1 94 58 ILE B CA 1
ATOM 3894 C C . ILE B 1 58 ? 2.109 -47.375 -8.328 1 94 58 ILE B C 1
ATOM 3896 O O . ILE B 1 58 ? 2.754 -47.438 -9.383 1 94 58 ILE B O 1
ATOM 3900 N N . HIS B 1 59 ? 1.621 -48.406 -7.727 1 94.12 59 HIS B N 1
ATOM 3901 C CA . HIS B 1 59 ? 1.935 -49.75 -8.203 1 94.12 59 HIS B CA 1
ATOM 3902 C C . HIS B 1 59 ? 0.697 -50.625 -8.195 1 94.12 59 HIS B C 1
ATOM 3904 O O . HIS B 1 59 ? -0.305 -50.312 -7.555 1 94.12 59 HIS B O 1
ATOM 3910 N N . GLN B 1 60 ? 0.78 -51.625 -8.977 1 93.94 60 GLN B N 1
ATOM 3911 C CA . GLN B 1 60 ? -0.3 -52.594 -8.977 1 93.94 60 GLN B CA 1
ATOM 3912 C C . GLN B 1 60 ? -0.335 -53.375 -7.664 1 93.94 60 GLN B C 1
ATOM 3914 O O . GLN B 1 60 ? 0.711 -53.75 -7.125 1 93.94 60 GLN B O 1
ATOM 3919 N N . ALA B 1 61 ? -1.521 -53.656 -7.207 1 91.5 61 ALA B N 1
ATOM 3920 C CA . ALA B 1 61 ? -1.733 -54.312 -5.914 1 91.5 61 ALA B CA 1
ATOM 3921 C C . ALA B 1 61 ? -1.092 -55.688 -5.875 1 91.5 61 ALA B C 1
ATOM 3923 O O . ALA B 1 61 ? -0.601 -56.125 -4.832 1 91.5 61 ALA B O 1
ATOM 3924 N N . THR B 1 62 ? -1.09 -56.375 -6.965 1 90.56 62 THR B N 1
ATOM 3925 C CA . THR B 1 62 ? -0.702 -57.781 -6.992 1 90.56 62 THR B CA 1
ATOM 3926 C C . THR B 1 62 ? 0.778 -57.906 -7.336 1 90.56 62 THR B C 1
ATOM 3928 O O . THR B 1 62 ? 1.366 -58.969 -7.125 1 90.56 62 THR B O 1
ATOM 3931 N N . ASN B 1 63 ? 1.323 -56.938 -7.918 1 85.44 63 ASN B N 1
ATOM 3932 C CA . ASN B 1 63 ? 2.74 -56.906 -8.258 1 85.44 63 ASN B CA 1
ATOM 3933 C C . ASN B 1 63 ? 3.338 -55.531 -8.156 1 85.44 63 ASN B C 1
ATOM 3935 O O . ASN B 1 63 ? 2.676 -54.594 -7.691 1 85.44 63 ASN B O 1
ATOM 3939 N N . SER B 1 64 ? 4.598 -55.344 -8.531 1 86.31 64 SER B N 1
ATOM 3940 C CA . SER B 1 64 ? 5.27 -54.062 -8.352 1 86.31 64 SER B CA 1
ATOM 3941 C C . SER B 1 64 ? 5.332 -53.281 -9.664 1 86.31 64 SER B C 1
ATOM 3943 O O . SER B 1 64 ? 6.051 -52.281 -9.758 1 86.31 64 SER B O 1
ATOM 3945 N N . ALA B 1 65 ? 4.449 -53.688 -10.609 1 89.81 65 ALA B N 1
ATOM 3946 C CA . ALA B 1 65 ? 4.449 -52.969 -11.883 1 89.81 65 ALA B CA 1
ATOM 3947 C C . ALA B 1 65 ? 3.697 -51.625 -11.766 1 89.81 65 ALA B C 1
ATOM 3949 O O . ALA B 1 65 ? 2.84 -51.469 -10.891 1 89.81 65 ALA B O 1
ATOM 3950 N N . ASN B 1 66 ? 4.109 -50.75 -12.656 1 90.81 66 ASN B N 1
ATOM 3951 C CA . ASN B 1 66 ? 3.484 -49.438 -12.633 1 90.81 66 ASN B CA 1
ATOM 3952 C C . ASN B 1 66 ? 2.086 -49.469 -13.242 1 90.81 66 ASN B C 1
ATOM 3954 O O . ASN B 1 66 ? 1.764 -50.375 -14.016 1 90.81 66 ASN B O 1
ATOM 3958 N N . CYS B 1 67 ? 1.262 -48.531 -12.859 1 94.81 67 CYS B N 1
ATOM 3959 C CA . CYS B 1 67 ? -0.117 -48.469 -13.336 1 94.81 67 CYS B CA 1
ATOM 3960 C C . CYS B 1 67 ? -0.252 -47.469 -14.492 1 94.81 67 CYS B C 1
ATOM 3962 O O . CYS B 1 67 ? -1.328 -47.344 -15.078 1 94.81 67 CYS B O 1
ATOM 3964 N N . GLY B 1 68 ? 0.851 -46.781 -14.844 1 93.75 68 GLY B N 1
ATOM 3965 C CA . GLY B 1 68 ? 0.862 -45.844 -15.938 1 93.75 68 GLY B CA 1
ATOM 3966 C C . GLY B 1 68 ? 1.889 -44.719 -15.766 1 93.75 68 GLY B C 1
ATOM 3967 O O . GLY B 1 68 ? 2.385 -44.5 -14.656 1 93.75 68 GLY B O 1
ATOM 3968 N N . GLU B 1 69 ? 2.156 -44.062 -16.906 1 90.5 69 GLU B N 1
ATOM 3969 C CA . GLU B 1 69 ? 3.127 -42.969 -16.922 1 90.5 69 GLU B CA 1
ATOM 3970 C C . GLU B 1 69 ? 2.52 -41.719 -17.5 1 90.5 69 GLU B C 1
ATOM 3972 O O . GLU B 1 69 ? 1.581 -41.781 -18.312 1 90.5 69 GLU B O 1
ATOM 3977 N N . TRP B 1 70 ? 3.109 -40.625 -17.094 1 90.69 70 TRP B N 1
ATOM 3978 C CA . TRP B 1 70 ? 2.699 -39.344 -17.641 1 90.69 70 TRP B CA 1
ATOM 3979 C C . TRP B 1 70 ? 2.729 -39.375 -19.172 1 90.69 70 TRP B C 1
ATOM 3981 O O . TRP B 1 70 ? 3.676 -39.875 -19.766 1 90.69 70 TRP B O 1
ATOM 3991 N N . GLY B 1 71 ? 1.633 -38.812 -19.828 1 91.56 71 GLY B N 1
ATOM 3992 C CA . GLY B 1 71 ? 1.55 -38.75 -21.266 1 91.56 71 GLY B CA 1
ATOM 3993 C C . GLY B 1 71 ? 0.734 -39.875 -21.875 1 91.56 71 GLY B C 1
ATOM 3994 O O . GLY B 1 71 ? 0.474 -39.875 -23.078 1 91.56 71 GLY B O 1
ATOM 3995 N N . GLU B 1 72 ? 0.317 -40.812 -21 1 93.31 72 GLU B N 1
ATOM 3996 C CA . GLU B 1 72 ? -0.404 -41.969 -21.516 1 93.31 72 GLU B CA 1
ATOM 3997 C C . GLU B 1 72 ? -1.584 -42.344 -20.609 1 93.31 72 GLU B C 1
ATOM 3999 O O . GLU B 1 72 ? -1.64 -41.938 -19.453 1 93.31 72 GLU B O 1
ATOM 4004 N N . LYS B 1 73 ? -2.5 -43.062 -21.219 1 95.19 73 LYS B N 1
ATOM 4005 C CA . LYS B 1 73 ? -3.553 -43.688 -20.422 1 95.19 73 LYS B CA 1
ATOM 4006 C C . LYS B 1 73 ? -2.986 -44.781 -19.516 1 95.19 73 LYS B C 1
ATOM 4008 O O . LYS B 1 73 ? -1.847 -45.219 -19.703 1 95.19 73 LYS B O 1
ATOM 4013 N N . PRO B 1 74 ? -3.781 -45.281 -18.547 1 96.88 74 PRO B N 1
ATOM 4014 C CA . PRO B 1 74 ? -3.24 -46.281 -17.641 1 96.88 74 PRO B CA 1
ATOM 4015 C C . PRO B 1 74 ? -3.051 -47.625 -18.297 1 96.88 74 PRO B C 1
ATOM 4017 O O . PRO B 1 74 ? -3.537 -47.875 -19.406 1 96.88 74 PRO B O 1
ATOM 4020 N N . ASN B 1 75 ? -2.242 -48.469 -17.609 1 95.19 75 ASN B N 1
ATOM 4021 C CA . ASN B 1 75 ? -2.031 -49.812 -18.062 1 95.19 75 ASN B CA 1
ATOM 4022 C C . ASN B 1 75 ? -3.355 -50.562 -18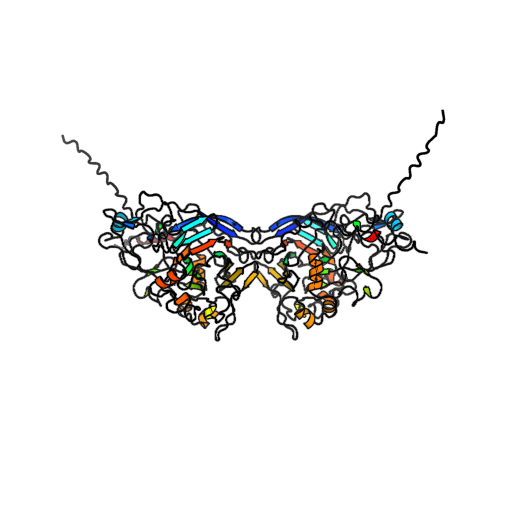.266 1 95.19 75 ASN B C 1
ATOM 4024 O O . ASN B 1 75 ? -4.133 -50.719 -17.328 1 95.19 75 ASN B O 1
ATOM 4028 N N . ALA B 1 76 ? -3.545 -51.094 -19.406 1 94.88 76 ALA B N 1
ATOM 4029 C CA . ALA B 1 76 ? -4.844 -51.656 -19.781 1 94.88 76 ALA B CA 1
ATOM 4030 C C . ALA B 1 76 ? -5.152 -52.906 -18.984 1 94.88 76 ALA B C 1
ATOM 4032 O O . ALA B 1 76 ? -6.32 -53.219 -18.719 1 94.88 76 ALA B O 1
ATOM 4033 N N . THR B 1 77 ? -4.199 -53.656 -18.641 1 94.88 77 THR B N 1
ATOM 4034 C CA . THR B 1 77 ? -4.402 -54.875 -17.875 1 94.88 77 THR B CA 1
ATOM 4035 C C . THR B 1 77 ? -4.793 -54.562 -16.438 1 94.88 77 THR B C 1
ATOM 4037 O O . THR B 1 77 ? -5.75 -55.125 -15.898 1 94.88 77 THR B O 1
ATOM 4040 N N . ALA B 1 78 ? -4.078 -53.656 -15.922 1 95.75 78 ALA B N 1
ATOM 4041 C CA . ALA B 1 78 ? -4.355 -53.25 -14.547 1 95.75 78 ALA B CA 1
ATOM 4042 C C . ALA B 1 78 ? -5.629 -52.406 -14.469 1 95.75 78 ALA B C 1
ATOM 4044 O O . ALA B 1 78 ? -6.32 -52.406 -13.445 1 95.75 78 ALA B O 1
ATOM 4045 N N . CYS B 1 79 ? -5.941 -51.781 -15.523 1 97.06 79 CYS B N 1
ATOM 4046 C CA . CYS B 1 79 ? -7.043 -50.844 -15.516 1 97.06 79 CYS B CA 1
ATOM 4047 C C . CYS B 1 79 ? -7.965 -51.062 -16.703 1 97.06 79 CYS B C 1
ATOM 4049 O O . CYS B 1 79 ? -8.117 -50.188 -17.562 1 97.06 79 CYS B O 1
ATOM 4051 N N . PRO B 1 80 ? -8.617 -52.125 -16.719 1 96.62 80 PRO B N 1
ATOM 4052 C CA . PRO B 1 80 ? -9.594 -52.344 -17.797 1 96.62 80 PRO B CA 1
ATOM 4053 C C . PRO B 1 80 ? -10.82 -51.438 -17.672 1 96.62 80 PRO B C 1
ATOM 4055 O O . PRO B 1 80 ? -11.477 -51.156 -18.672 1 96.62 80 PRO B O 1
ATOM 4058 N N . ASP B 1 81 ? -11.188 -51.031 -16.453 1 96.12 81 ASP B N 1
ATOM 4059 C CA . ASP B 1 81 ? -12.258 -50.094 -16.125 1 96.12 81 ASP B CA 1
ATOM 4060 C C . ASP B 1 81 ? -11.938 -49.312 -14.844 1 96.12 81 ASP B C 1
ATOM 4062 O O . ASP B 1 81 ? -10.953 -49.625 -14.164 1 96.12 81 ASP B O 1
ATOM 4066 N N . GLU B 1 82 ? -12.758 -48.375 -14.617 1 94.94 82 GLU B N 1
ATOM 4067 C CA . GLU B 1 82 ? -12.5 -47.469 -13.508 1 94.94 82 GLU B CA 1
ATOM 4068 C C . GLU B 1 82 ? -12.453 -48.188 -12.18 1 94.94 82 GLU B C 1
ATOM 4070 O O . GLU B 1 82 ? -11.555 -47.969 -11.367 1 94.94 82 GLU B O 1
ATOM 4075 N N . ALA B 1 83 ? -13.438 -48.969 -11.906 1 95.5 83 ALA B N 1
ATOM 4076 C CA . ALA B 1 83 ? -13.539 -49.688 -10.641 1 95.5 83 ALA B CA 1
ATOM 4077 C C . ALA B 1 83 ? -12.359 -50.625 -10.438 1 95.5 83 ALA B C 1
ATOM 4079 O O . ALA B 1 83 ? -11.766 -50.688 -9.359 1 95.5 83 ALA B O 1
ATOM 4080 N N . SER B 1 84 ? -11.992 -51.438 -11.477 1 95.94 84 SER B N 1
ATOM 4081 C CA . SER B 1 84 ? -10.852 -52.344 -11.398 1 95.94 84 SER B CA 1
ATOM 4082 C C . SER B 1 84 ? -9.547 -51.562 -11.195 1 95.94 84 SER B C 1
ATOM 4084 O O . SER B 1 84 ? -8.672 -52 -10.445 1 95.94 84 SER B O 1
ATOM 4086 N N . CYS B 1 85 ? -9.43 -50.5 -11.93 1 96.19 85 CYS B N 1
ATOM 4087 C CA . CYS B 1 85 ? -8.234 -49.656 -11.797 1 96.19 85 CYS B CA 1
ATOM 4088 C C . CYS B 1 85 ? -8.047 -49.219 -10.359 1 96.19 85 CYS B C 1
ATOM 4090 O O . CYS B 1 85 ? -6.938 -49.25 -9.828 1 96.19 85 CYS B O 1
ATOM 4092 N N . ALA B 1 86 ? -9.164 -48.781 -9.719 1 95.12 86 ALA B N 1
ATOM 4093 C CA . ALA B 1 86 ? -9.133 -48.312 -8.344 1 95.12 86 ALA B CA 1
ATOM 4094 C C . ALA B 1 86 ? -8.664 -49.438 -7.395 1 95.12 86 ALA B C 1
ATOM 4096 O O . ALA B 1 86 ? -7.992 -49.156 -6.398 1 95.12 86 ALA B O 1
ATOM 4097 N N . GLN B 1 87 ? -9.016 -50.562 -7.703 1 93.56 87 GLN B N 1
ATOM 4098 C CA . GLN B 1 87 ? -8.648 -51.719 -6.875 1 93.56 87 GLN B CA 1
ATOM 4099 C C . GLN B 1 87 ? -7.211 -52.156 -7.152 1 93.56 87 GLN B C 1
ATOM 4101 O O . GLN B 1 87 ? -6.477 -52.5 -6.23 1 93.56 87 GLN B O 1
ATOM 4106 N N . ASN B 1 88 ? -6.828 -52.094 -8.352 1 95.75 88 ASN B N 1
ATOM 4107 C CA . ASN B 1 88 ? -5.574 -52.688 -8.789 1 95.75 88 ASN B CA 1
ATOM 4108 C C . ASN B 1 88 ? -4.395 -51.75 -8.586 1 95.75 88 ASN B C 1
ATOM 4110 O O . ASN B 1 88 ? -3.24 -52.188 -8.555 1 95.75 88 ASN B O 1
ATOM 4114 N N . CYS B 1 89 ? -4.625 -50.5 -8.531 1 95.88 89 CYS B N 1
ATOM 4115 C CA . CYS B 1 89 ? -3.543 -49.531 -8.461 1 95.88 89 CYS B CA 1
ATOM 4116 C C . CYS B 1 89 ? -3.5 -48.875 -7.09 1 95.88 89 CYS B C 1
ATOM 4118 O O . CYS B 1 89 ? -4.449 -48.188 -6.695 1 95.88 89 CYS B O 1
ATOM 4120 N N . ILE B 1 90 ? -2.334 -49.031 -6.406 1 94.88 90 ILE B N 1
ATOM 4121 C CA . ILE B 1 90 ? -2.141 -48.562 -5.039 1 94.88 90 ILE B CA 1
ATOM 4122 C C . ILE B 1 90 ? -1.189 -47.375 -5.035 1 94.88 90 ILE B C 1
ATOM 4124 O O . ILE B 1 90 ? -0.142 -47.406 -5.688 1 94.88 90 ILE B O 1
ATOM 4128 N N . ILE B 1 91 ? -1.593 -46.281 -4.371 1 95.19 91 ILE B N 1
ATOM 4129 C CA . ILE B 1 91 ? -0.705 -45.156 -4.16 1 95.19 91 ILE B CA 1
ATOM 4130 C C . ILE B 1 91 ? -0.089 -45.219 -2.764 1 95.19 91 ILE B C 1
ATOM 4132 O O . ILE B 1 91 ? -0.806 -45.344 -1.767 1 95.19 91 ILE B O 1
ATOM 4136 N N . GLU B 1 92 ? 1.199 -45.156 -2.709 1 94.31 92 GLU B N 1
ATOM 4137 C CA . GLU B 1 92 ? 1.911 -45.25 -1.438 1 94.31 92 GLU B CA 1
ATOM 4138 C C . GLU B 1 92 ? 2.098 -43.875 -0.811 1 94.31 92 GLU B C 1
ATOM 4140 O O . GLU B 1 92 ? 2.484 -42.938 -1.493 1 94.31 92 GLU B O 1
ATOM 4145 N N . GLY B 1 93 ? 1.793 -43.812 0.483 1 94.88 93 GLY B N 1
ATOM 4146 C CA . GLY B 1 93 ? 2.064 -42.594 1.203 1 94.88 93 GLY B CA 1
ATOM 4147 C C . GLY B 1 93 ? 3.547 -42.281 1.357 1 94.88 93 GLY B C 1
ATOM 4148 O O . GLY B 1 93 ? 4.363 -43.219 1.369 1 94.88 93 GLY B O 1
ATOM 4149 N N . LEU B 1 94 ? 3.832 -41.031 1.483 1 95.62 94 LEU B N 1
ATOM 4150 C CA . LEU B 1 94 ? 5.199 -40.594 1.734 1 95.62 94 LEU B CA 1
ATOM 4151 C C . LEU B 1 94 ? 5.375 -40.156 3.186 1 95.62 94 LEU B C 1
ATOM 4153 O O . LEU B 1 94 ? 4.629 -39.281 3.676 1 95.62 94 LEU B O 1
ATOM 4157 N N . SER B 1 95 ? 6.371 -40.719 3.836 1 93.31 95 SER B N 1
ATOM 4158 C CA . SER B 1 95 ? 6.629 -40.375 5.23 1 93.31 95 SER B CA 1
ATOM 4159 C C . SER B 1 95 ? 7.645 -39.25 5.336 1 93.31 95 SER B C 1
ATOM 4161 O O . SER B 1 95 ? 7.766 -38.594 6.387 1 93.31 95 SER B O 1
ATOM 4163 N N . ASP B 1 96 ? 8.383 -39.062 4.211 1 94.31 96 ASP B N 1
ATOM 4164 C CA . ASP B 1 96 ? 9.43 -38.062 4.141 1 94.31 96 ASP B CA 1
ATOM 4165 C C . ASP B 1 96 ? 9.539 -37.469 2.738 1 94.31 96 ASP B C 1
ATOM 4167 O O . ASP B 1 96 ? 9.727 -38.188 1.765 1 94.31 96 ASP B O 1
ATOM 4171 N N . TYR B 1 97 ? 9.43 -36.156 2.66 1 97.31 97 TYR B N 1
ATOM 4172 C CA . TYR B 1 97 ? 9.398 -35.5 1.356 1 97.31 97 TYR B CA 1
ATOM 4173 C C . TYR B 1 97 ? 10.812 -35.188 0.877 1 97.31 97 TYR B C 1
ATOM 4175 O O . TYR B 1 97 ? 11 -34.719 -0.258 1 97.31 97 TYR B O 1
ATOM 4183 N N . ARG B 1 98 ? 11.875 -35.344 1.633 1 96 98 ARG B N 1
ATOM 4184 C CA . ARG B 1 98 ? 13.25 -35.031 1.26 1 96 98 ARG B CA 1
ATOM 4185 C C . ARG B 1 98 ? 13.672 -35.812 0.018 1 96 98 ARG B C 1
ATOM 4187 O O . ARG B 1 98 ? 14.43 -35.312 -0.814 1 96 98 ARG B O 1
ATOM 4194 N N . ALA B 1 99 ? 13.141 -37 -0.095 1 95.25 99 ALA B N 1
ATOM 4195 C CA . ALA B 1 99 ? 13.484 -37.844 -1.244 1 95.25 99 ALA B CA 1
ATOM 4196 C C . ALA B 1 99 ? 12.883 -37.281 -2.529 1 95.25 99 ALA B C 1
ATOM 4198 O O . ALA B 1 99 ? 13.281 -37.656 -3.629 1 95.25 99 ALA B O 1
ATOM 4199 N N . GLN B 1 100 ? 11.93 -36.469 -2.359 1 97 100 GLN B N 1
ATOM 4200 C CA . GLN B 1 100 ? 11.344 -35.781 -3.498 1 97 100 GLN B CA 1
ATOM 4201 C C . GLN B 1 100 ? 11.984 -34.406 -3.701 1 97 100 GLN B C 1
ATOM 4203 O O . GLN B 1 100 ? 11.531 -33.625 -4.523 1 97 100 GLN B O 1
ATOM 4208 N N . GLY B 1 101 ? 13.039 -34.094 -2.953 1 98.31 101 GLY B N 1
ATOM 4209 C CA . GLY B 1 101 ? 13.734 -32.812 -3.074 1 98.31 101 GLY B CA 1
ATOM 4210 C C . GLY B 1 101 ? 13.016 -31.672 -2.369 1 98.31 101 GLY B C 1
ATOM 4211 O O . GLY B 1 101 ? 13.133 -30.516 -2.771 1 98.31 101 GLY B O 1
ATOM 4212 N N . ILE B 1 102 ? 12.25 -31.953 -1.324 1 98.69 102 ILE B N 1
ATOM 4213 C CA . ILE B 1 102 ? 11.398 -30.938 -0.713 1 98.69 102 ILE B CA 1
ATOM 4214 C C . ILE B 1 102 ? 11.695 -30.844 0.78 1 98.69 102 ILE B C 1
ATOM 4216 O O . ILE B 1 102 ? 11.688 -31.844 1.49 1 98.69 102 ILE B O 1
ATOM 4220 N N . THR B 1 103 ? 11.977 -29.625 1.244 1 98.56 103 THR B N 1
ATOM 4221 C CA . THR B 1 103 ? 12.07 -29.344 2.672 1 98.56 103 THR B CA 1
ATOM 4222 C C . THR B 1 103 ? 11.367 -28.031 3.006 1 98.56 103 THR B C 1
ATOM 4224 O O . THR B 1 103 ? 11.312 -27.125 2.176 1 98.56 103 THR B O 1
ATOM 4227 N N . THR B 1 104 ? 10.773 -27.984 4.188 1 98.56 104 THR B N 1
ATOM 4228 C CA . THR B 1 104 ? 10.133 -26.766 4.652 1 98.56 104 THR B CA 1
ATOM 4229 C C . THR B 1 104 ? 10.68 -26.344 6.016 1 98.56 104 THR B C 1
ATOM 4231 O O . THR B 1 104 ? 11.211 -27.172 6.75 1 98.56 104 THR B O 1
ATOM 4234 N N . SER B 1 105 ? 10.68 -25.109 6.281 1 98.38 105 SER B N 1
ATOM 4235 C CA . SER B 1 105 ? 11.008 -24.516 7.574 1 98.38 105 SER B CA 1
ATOM 4236 C C . SER B 1 105 ? 10.227 -23.219 7.801 1 98.38 105 SER B C 1
ATOM 4238 O O . SER B 1 105 ? 10.531 -22.188 7.191 1 98.38 105 SER B O 1
ATOM 4240 N N . GLY B 1 106 ? 9.242 -23.344 8.68 1 98.25 106 GLY B N 1
ATOM 4241 C CA . GLY B 1 106 ? 8.398 -22.172 8.883 1 98.25 106 GLY B CA 1
ATOM 4242 C C . GLY B 1 106 ? 7.625 -21.766 7.645 1 98.25 106 GLY B C 1
ATOM 4243 O O . GLY B 1 106 ? 6.77 -22.516 7.168 1 98.25 106 GLY B O 1
ATOM 4244 N N . SER B 1 107 ? 8.016 -20.609 7.145 1 98.75 107 SER B N 1
ATOM 4245 C CA . SER B 1 107 ? 7.312 -20.078 5.977 1 98.75 107 SER B CA 1
ATOM 4246 C C . SER B 1 107 ? 8.133 -20.281 4.707 1 98.75 107 SER B C 1
ATOM 4248 O O . SER B 1 107 ? 7.922 -19.578 3.711 1 98.75 107 SER B O 1
ATOM 4250 N N . SER B 1 108 ? 9.078 -21.203 4.762 1 98.88 108 SER B N 1
ATOM 4251 C CA . SER B 1 108 ? 9.984 -21.406 3.633 1 98.88 108 SER B CA 1
ATOM 4252 C C . SER B 1 108 ? 9.867 -22.812 3.076 1 98.88 108 SER B C 1
ATOM 4254 O O . SER B 1 108 ? 9.75 -23.781 3.838 1 98.88 108 SER B O 1
ATOM 4256 N N . ILE B 1 109 ? 9.852 -22.938 1.776 1 98.94 109 ILE B N 1
ATOM 4257 C CA . ILE B 1 109 ? 9.953 -24.219 1.085 1 98.94 109 ILE B CA 1
ATOM 4258 C C . ILE B 1 109 ? 11.18 -24.219 0.172 1 98.94 109 ILE B C 1
ATOM 4260 O O . ILE B 1 109 ? 11.414 -23.25 -0.562 1 98.94 109 ILE B O 1
ATOM 4264 N N . HIS B 1 110 ? 11.93 -25.203 0.303 1 98.88 110 HIS B N 1
ATOM 4265 C CA . HIS B 1 110 ? 13.141 -25.422 -0.474 1 98.88 110 HIS B CA 1
ATOM 4266 C C . HIS B 1 110 ? 12.984 -26.594 -1.426 1 98.88 110 HIS B C 1
ATOM 4268 O O . HIS B 1 110 ? 12.633 -27.703 -1 1 98.88 110 HIS B O 1
ATOM 4274 N N . LEU B 1 111 ? 13.172 -26.359 -2.711 1 98.94 111 LEU B N 1
ATOM 4275 C CA . LEU B 1 111 ? 13.023 -27.375 -3.748 1 98.94 111 LEU B CA 1
ATOM 4276 C C . LEU B 1 111 ? 14.359 -27.641 -4.438 1 98.94 111 LEU B C 1
ATOM 4278 O O . LEU B 1 111 ? 15.086 -26.719 -4.785 1 98.94 111 LEU B O 1
ATOM 4282 N N . GLN B 1 112 ? 14.625 -28.891 -4.652 1 98.81 112 GLN B N 1
ATOM 4283 C CA . GLN B 1 112 ? 15.82 -29.328 -5.355 1 98.81 112 GLN B CA 1
ATOM 4284 C C . GLN B 1 112 ? 15.469 -30.156 -6.594 1 98.81 112 GLN B C 1
ATOM 4286 O O . GLN B 1 112 ? 14.531 -30.969 -6.559 1 98.81 112 GLN B O 1
ATOM 4291 N N . GLN B 1 113 ? 16.203 -29.891 -7.613 1 98.62 113 GLN B N 1
ATOM 4292 C CA . GLN B 1 113 ? 15.969 -30.594 -8.867 1 98.62 113 GLN B CA 1
ATOM 4293 C C . GLN B 1 113 ? 16.438 -32.031 -8.781 1 98.62 113 GLN B C 1
ATOM 4295 O O . GLN B 1 113 ? 15.883 -32.938 -9.438 1 98.62 113 GLN B O 1
ATOM 4300 N N . LEU B 1 114 ? 17.438 -32.25 -8 1 98.12 114 LEU B N 1
ATOM 4301 C CA . LEU B 1 114 ? 18.031 -33.594 -7.852 1 98.12 114 LEU B CA 1
ATOM 4302 C C . LEU B 1 114 ? 18.047 -34 -6.391 1 98.12 114 LEU B C 1
ATOM 4304 O O . LEU B 1 114 ? 18.188 -33.156 -5.496 1 98.12 114 LEU B O 1
ATOM 4308 N N . PHE B 1 115 ? 17.844 -35.25 -6.199 1 96.44 115 PHE B N 1
ATOM 4309 C CA . PHE B 1 115 ? 18.078 -35.906 -4.922 1 96.44 115 PHE B CA 1
ATOM 4310 C C . PHE B 1 115 ? 18.906 -37.188 -5.113 1 96.44 115 PHE B C 1
ATOM 4312 O O . PHE B 1 115 ? 18.516 -38.062 -5.867 1 96.44 115 PHE B O 1
ATOM 4319 N N . ASN B 1 116 ? 20.078 -37.281 -4.449 1 94.94 116 ASN B N 1
ATOM 4320 C CA . ASN B 1 116 ? 21 -38.375 -4.633 1 94.94 116 ASN B CA 1
ATOM 4321 C C . ASN B 1 116 ? 21.297 -38.625 -6.109 1 94.94 116 ASN B C 1
ATOM 4323 O O . ASN B 1 116 ? 21.188 -39.75 -6.586 1 94.94 116 ASN B O 1
ATOM 4327 N N . ASN B 1 117 ? 21.484 -37.594 -6.832 1 93.06 117 ASN B N 1
ATOM 4328 C CA . ASN B 1 117 ? 21.906 -37.562 -8.227 1 93.06 117 ASN B CA 1
ATOM 4329 C C . ASN B 1 117 ? 20.812 -38.094 -9.156 1 93.06 117 ASN B C 1
ATOM 4331 O O . ASN B 1 117 ? 21.094 -38.438 -10.305 1 93.06 117 ASN B O 1
ATOM 4335 N N . LYS B 1 118 ? 19.672 -38.156 -8.688 1 95.06 118 LYS B N 1
ATOM 4336 C CA . LYS B 1 118 ? 18.516 -38.469 -9.523 1 95.06 118 LYS B CA 1
ATOM 4337 C C . LYS B 1 118 ? 17.562 -37.312 -9.656 1 95.06 118 LYS B C 1
ATOM 4339 O O . LYS B 1 118 ? 17.312 -36.594 -8.68 1 95.06 118 LYS B O 1
ATOM 4344 N N . THR B 1 119 ? 17.062 -37.156 -10.836 1 96.69 119 THR B N 1
ATOM 4345 C CA . THR B 1 119 ? 16.094 -36.094 -11.078 1 96.69 119 THR B CA 1
ATOM 4346 C C . THR B 1 119 ? 14.789 -36.375 -10.352 1 96.69 119 THR B C 1
ATOM 4348 O O . THR B 1 119 ? 14.203 -37.469 -10.516 1 96.69 119 THR B O 1
ATOM 4351 N N . VAL B 1 120 ? 14.32 -35.438 -9.523 1 97.06 120 VAL B N 1
ATOM 4352 C CA . VAL B 1 120 ? 13.078 -35.656 -8.789 1 97.06 120 VAL B CA 1
ATOM 4353 C C . VAL B 1 120 ? 12.039 -34.625 -9.234 1 97.06 120 VAL B C 1
ATOM 4355 O O . VAL B 1 120 ? 10.836 -34.844 -9.133 1 97.06 120 VAL B O 1
ATOM 4358 N N . SER B 1 121 ? 12.414 -33.406 -9.703 1 97.69 121 SER B N 1
ATOM 4359 C CA . SER B 1 121 ? 11.523 -32.406 -10.297 1 97.69 121 SER B CA 1
ATOM 4360 C C . SER B 1 121 ? 10.273 -32.219 -9.453 1 97.69 121 SER B C 1
ATOM 4362 O O . SER B 1 121 ? 9.164 -32.5 -9.898 1 97.69 121 SER B O 1
ATOM 4364 N N . PRO B 1 122 ? 10.406 -31.594 -8.281 1 98.69 122 PRO B N 1
ATOM 4365 C CA . PRO B 1 122 ? 9.281 -31.5 -7.344 1 98.69 122 PRO B CA 1
ATOM 4366 C C . PRO B 1 122 ? 8.148 -30.625 -7.859 1 98.69 122 PRO B C 1
ATOM 4368 O O . PRO B 1 122 ? 8.406 -29.594 -8.5 1 98.69 122 PRO B O 1
ATOM 4371 N N . ARG B 1 123 ? 6.938 -31 -7.613 1 98.62 123 ARG B N 1
ATOM 4372 C CA . ARG B 1 123 ? 5.688 -30.281 -7.797 1 98.62 123 ARG B CA 1
ATOM 4373 C C . ARG B 1 123 ? 4.762 -30.453 -6.602 1 98.62 123 ARG B C 1
ATOM 4375 O O . ARG B 1 123 ? 4.363 -31.578 -6.285 1 98.62 123 ARG B O 1
ATOM 4382 N N . VAL B 1 124 ? 4.418 -29.406 -5.945 1 98.81 124 VAL B N 1
ATOM 4383 C CA . VAL B 1 124 ? 3.672 -29.516 -4.695 1 98.81 124 VAL B CA 1
ATOM 4384 C C . VAL B 1 124 ? 2.479 -28.562 -4.719 1 98.81 124 VAL B C 1
ATOM 4386 O O . VAL B 1 124 ? 2.49 -27.562 -5.43 1 98.81 124 VAL B O 1
ATOM 4389 N N . TYR B 1 125 ? 1.476 -28.969 -3.969 1 98.88 125 TYR B N 1
ATOM 4390 C CA . TYR B 1 125 ? 0.271 -28.156 -3.785 1 98.88 125 TYR B CA 1
ATOM 4391 C C . TYR B 1 125 ? 0.129 -27.719 -2.336 1 98.88 125 TYR B C 1
ATOM 4393 O O . TYR B 1 125 ? 0.721 -28.312 -1.434 1 98.88 125 TYR B O 1
ATOM 4401 N N . LEU B 1 126 ? -0.633 -26.703 -2.16 1 98.81 126 LEU B N 1
ATOM 4402 C CA . LEU B 1 126 ? -0.88 -26.156 -0.828 1 98.81 126 LEU B CA 1
ATOM 4403 C C . LEU B 1 126 ? -2.178 -26.719 -0.249 1 98.81 126 LEU B C 1
ATOM 4405 O O . LEU B 1 126 ? -3.232 -26.625 -0.881 1 98.81 126 LEU B O 1
ATOM 4409 N N . LEU B 1 127 ? -2.072 -27.281 0.944 1 98.75 127 LEU B N 1
ATOM 4410 C CA . LEU B 1 127 ? -3.217 -27.812 1.676 1 98.75 127 LEU B CA 1
ATOM 4411 C C . LEU B 1 127 ? -3.648 -26.859 2.781 1 98.75 127 LEU B C 1
ATOM 4413 O O . LEU B 1 127 ? -2.82 -26.141 3.348 1 98.75 127 LEU B O 1
ATOM 4417 N N . GLU B 1 128 ? -4.926 -26.938 3.008 1 97.94 128 GLU B N 1
ATOM 4418 C CA . GLU B 1 128 ? -5.406 -26.266 4.215 1 97.94 128 GLU B CA 1
ATOM 4419 C C . GLU B 1 128 ? -4.938 -27 5.473 1 97.94 128 GLU B C 1
ATOM 4421 O O . GLU B 1 128 ? -4.289 -28.047 5.383 1 97.94 128 GLU B O 1
ATOM 4426 N N . GLU B 1 129 ? -5.309 -26.5 6.605 1 97.38 129 GLU B N 1
ATOM 4427 C CA . GLU B 1 129 ? -4.832 -26.984 7.891 1 97.38 129 GLU B CA 1
ATOM 4428 C C . GLU B 1 129 ? -5.301 -28.422 8.141 1 97.38 129 GLU B C 1
ATOM 4430 O O . GLU B 1 129 ? -4.566 -29.234 8.703 1 97.38 129 GLU B O 1
ATOM 4435 N N . ASN B 1 130 ? -6.441 -28.797 7.621 1 96.56 130 ASN B N 1
ATOM 4436 C CA . ASN B 1 130 ? -6.988 -30.125 7.871 1 96.56 130 ASN B CA 1
ATOM 4437 C C . ASN B 1 130 ? -6.375 -31.156 6.945 1 96.56 130 ASN B C 1
ATOM 4439 O O . ASN B 1 130 ? -6.605 -32.375 7.113 1 96.56 130 ASN B O 1
ATOM 4443 N N . LYS B 1 131 ? -5.691 -30.719 5.961 1 97.44 131 LYS B N 1
ATOM 4444 C CA . LYS B 1 131 ? -4.902 -31.547 5.043 1 97.44 131 LYS B CA 1
ATOM 4445 C C . LYS B 1 131 ? -5.809 -32.344 4.098 1 97.44 131 LYS B C 1
ATOM 4447 O O . LYS B 1 131 ? -5.324 -33.125 3.281 1 97.44 131 LYS B O 1
ATOM 4452 N N . GLN B 1 132 ? -7.105 -32.062 4.145 1 96.94 132 GLN B N 1
ATOM 4453 C CA . GLN B 1 132 ? -8.047 -32.844 3.344 1 96.94 132 GLN B CA 1
ATOM 4454 C C . GLN B 1 132 ? -8.445 -32.062 2.082 1 96.94 132 GLN B C 1
ATOM 4456 O O . GLN B 1 132 ? -9.016 -32.656 1.155 1 96.94 132 GLN B O 1
ATOM 4461 N N . LYS B 1 133 ? -8.188 -30.797 2.105 1 98.5 133 LYS B N 1
ATOM 4462 C CA . LYS B 1 133 ? -8.547 -29.922 0.994 1 98.5 133 LYS B CA 1
ATOM 4463 C C . LYS B 1 133 ? -7.391 -28.984 0.624 1 98.5 133 LYS B C 1
ATOM 4465 O O . LYS B 1 133 ? -6.547 -28.672 1.464 1 98.5 133 LYS B O 1
ATOM 4470 N N . TYR B 1 134 ? -7.402 -28.656 -0.648 1 98.75 134 TYR B N 1
ATOM 4471 C CA . TYR B 1 134 ? -6.461 -27.625 -1.059 1 98.75 134 TYR B CA 1
ATOM 4472 C C . TYR B 1 134 ? -6.871 -26.266 -0.502 1 98.75 134 TYR B C 1
ATOM 4474 O O . TYR B 1 134 ? -8.055 -26 -0.298 1 98.75 134 TYR B O 1
ATOM 4482 N N . ASP B 1 135 ? -5.879 -25.453 -0.226 1 98.44 135 ASP B N 1
ATOM 4483 C CA . ASP B 1 135 ? -6.141 -24.047 0.076 1 98.44 135 ASP B CA 1
ATOM 4484 C C . ASP B 1 135 ? -6.465 -23.266 -1.194 1 98.44 135 ASP B C 1
ATOM 4486 O O . ASP B 1 135 ? -5.578 -23.016 -2.014 1 98.44 135 ASP B O 1
ATOM 4490 N N . MET B 1 136 ? -7.711 -22.891 -1.331 1 97.88 136 MET B N 1
ATOM 4491 C CA . MET B 1 136 ? -8.164 -22.25 -2.561 1 97.88 136 MET B CA 1
ATOM 4492 C C . MET B 1 136 ? -7.836 -20.766 -2.549 1 97.88 136 MET B C 1
ATOM 4494 O O . MET B 1 136 ? -8.133 -20.062 -1.579 1 97.88 136 MET B O 1
ATOM 4498 N N . MET B 1 137 ? -7.246 -20.312 -3.66 1 96.94 137 MET B N 1
ATOM 4499 C CA . MET B 1 137 ? -6.883 -18.906 -3.809 1 96.94 137 MET B CA 1
ATOM 4500 C C . MET B 1 137 ? -7.895 -18.172 -4.676 1 96.94 137 MET B C 1
ATOM 4502 O O . MET B 1 137 ? -8.219 -18.609 -5.781 1 96.94 137 MET B O 1
ATOM 4506 N N . HIS B 1 138 ? -8.422 -17.125 -4.145 1 96.12 138 HIS B N 1
ATOM 4507 C CA . HIS B 1 138 ? -9.258 -16.172 -4.848 1 96.12 138 HIS B CA 1
ATOM 4508 C C . HIS B 1 138 ? -8.555 -14.828 -5.012 1 96.12 138 HIS B C 1
ATOM 4510 O O . HIS B 1 138 ? -8.477 -14.047 -4.062 1 96.12 138 HIS B O 1
ATOM 4516 N N . LEU B 1 139 ? -8.062 -14.516 -6.262 1 96.75 139 LEU B N 1
ATOM 4517 C CA . LEU B 1 139 ? -7.051 -13.469 -6.316 1 96.75 139 LEU B CA 1
ATOM 4518 C C . LEU B 1 139 ? -7.562 -12.258 -7.082 1 96.75 139 LEU B C 1
ATOM 4520 O O . LEU B 1 139 ? -6.867 -11.242 -7.184 1 96.75 139 LEU B O 1
ATOM 4524 N N . VAL B 1 140 ? -8.828 -12.312 -7.668 1 96.5 140 VAL B N 1
ATOM 4525 C CA . VAL B 1 140 ? -9.312 -11.102 -8.32 1 96.5 140 VAL B CA 1
ATOM 4526 C C . VAL B 1 140 ? -9.445 -9.984 -7.289 1 96.5 140 VAL B C 1
ATOM 4528 O O . VAL B 1 140 ? -10.102 -10.148 -6.262 1 96.5 140 VAL B O 1
ATOM 4531 N N . GLY B 1 141 ? -8.797 -8.875 -7.586 1 93.31 141 GLY B N 1
ATOM 4532 C CA . GLY B 1 141 ? -8.812 -7.758 -6.656 1 93.31 141 GLY B CA 1
ATOM 4533 C C . GLY B 1 141 ? -7.832 -7.93 -5.508 1 93.31 141 GLY B C 1
ATOM 4534 O O . GLY B 1 141 ? -7.879 -7.18 -4.527 1 93.31 141 GLY B O 1
ATOM 4535 N N . ALA B 1 142 ? -6.977 -8.883 -5.656 1 95.69 142 ALA B N 1
ATOM 4536 C CA . ALA B 1 142 ? -6.066 -9.203 -4.562 1 95.69 142 ALA B CA 1
ATOM 4537 C C . ALA B 1 142 ? -4.613 -9.141 -5.023 1 95.69 142 ALA B C 1
ATOM 4539 O O . ALA B 1 142 ? -4.332 -8.789 -6.172 1 95.69 142 ALA B O 1
ATOM 4540 N N . GLU B 1 143 ? -3.764 -9.281 -4.023 1 96.56 143 GLU B N 1
ATOM 4541 C CA . GLU B 1 143 ? -2.318 -9.266 -4.227 1 96.56 143 GLU B CA 1
ATOM 4542 C C . GLU B 1 143 ? -1.678 -10.555 -3.727 1 96.56 143 GLU B C 1
ATOM 4544 O O . GLU B 1 143 ? -2.1 -11.109 -2.709 1 96.56 143 GLU B O 1
ATOM 4549 N N . PHE B 1 144 ? -0.768 -11.102 -4.523 1 98.31 144 PHE B N 1
ATOM 4550 C CA . PHE B 1 144 ? 0.01 -12.289 -4.203 1 98.31 144 PHE B CA 1
ATOM 4551 C C . PHE B 1 144 ? 1.503 -11.984 -4.246 1 98.31 144 PHE B C 1
ATOM 4553 O O . PHE B 1 144 ? 2.014 -11.5 -5.258 1 98.31 144 PHE B O 1
ATOM 4560 N N . SER B 1 145 ? 2.213 -12.266 -3.059 1 98.62 145 SER B N 1
ATOM 4561 C CA . SER B 1 145 ? 3.65 -12.016 -3.057 1 98.62 145 SER B CA 1
ATOM 4562 C C . SER B 1 145 ? 4.414 -13.164 -2.414 1 98.62 145 SER B C 1
ATOM 4564 O O . SER B 1 145 ? 3.828 -13.992 -1.712 1 98.62 145 SER B O 1
ATOM 4566 N N . PHE B 1 146 ? 5.668 -13.242 -2.678 1 98.88 146 PHE B N 1
ATOM 4567 C CA . PHE B 1 146 ? 6.59 -14.195 -2.07 1 98.88 146 PHE B CA 1
ATOM 4568 C C . PHE B 1 146 ? 8.031 -13.734 -2.232 1 98.88 146 PHE B C 1
ATOM 4570 O O . PHE B 1 146 ? 8.336 -12.938 -3.123 1 98.88 146 PHE B O 1
ATOM 4577 N N . ASP B 1 147 ? 8.891 -14.242 -1.361 1 98.75 147 ASP B N 1
ATOM 4578 C CA . ASP B 1 147 ? 10.328 -14.094 -1.528 1 98.75 147 ASP B CA 1
ATOM 4579 C C . ASP B 1 147 ? 10.914 -15.273 -2.303 1 98.75 147 ASP B C 1
ATOM 4581 O O . ASP B 1 147 ? 10.414 -16.391 -2.213 1 98.75 147 ASP B O 1
ATOM 4585 N N . VAL B 1 148 ? 11.984 -14.938 -3.023 1 98.88 148 VAL B N 1
ATOM 4586 C CA . VAL B 1 148 ? 12.602 -16.016 -3.779 1 98.88 148 VAL B CA 1
ATOM 4587 C C . VAL B 1 148 ? 14.125 -15.891 -3.727 1 98.88 148 VAL B C 1
ATOM 4589 O O . VAL B 1 148 ? 14.656 -14.781 -3.779 1 98.88 148 VAL B O 1
ATOM 4592 N N . GLU B 1 149 ? 14.789 -16.938 -3.469 1 98.69 149 GLU B N 1
ATOM 4593 C CA . GLU B 1 149 ? 16.234 -17.141 -3.635 1 98.69 149 GLU B CA 1
ATOM 4594 C C . GLU B 1 149 ? 16.516 -18.188 -4.707 1 98.69 149 GLU B C 1
ATOM 4596 O O . GLU B 1 149 ? 16.203 -19.359 -4.531 1 98.69 149 GLU B O 1
ATOM 4601 N N . MET B 1 150 ? 17.125 -17.766 -5.828 1 98.38 150 MET B N 1
ATOM 4602 C CA . MET B 1 150 ? 17.25 -18.672 -6.965 1 98.38 150 MET B CA 1
ATOM 4603 C C . MET B 1 150 ? 18.578 -18.484 -7.684 1 98.38 150 MET B C 1
ATOM 4605 O O . MET B 1 150 ? 18.656 -18.625 -8.906 1 98.38 150 MET B O 1
ATOM 4609 N N . ASP B 1 151 ? 19.609 -18.062 -6.98 1 97.56 151 ASP B N 1
ATOM 4610 C CA . ASP B 1 151 ? 20.922 -17.844 -7.566 1 97.56 151 ASP B CA 1
ATOM 4611 C C . ASP B 1 151 ? 21.484 -19.125 -8.172 1 97.56 151 ASP B C 1
ATOM 4613 O O . ASP B 1 151 ? 22.359 -19.094 -9.031 1 97.56 151 ASP B O 1
ATOM 4617 N N . LYS B 1 152 ? 20.922 -20.281 -7.855 1 98.56 152 LYS B N 1
ATOM 4618 C CA . LYS B 1 152 ? 21.406 -21.562 -8.336 1 98.56 152 LYS B CA 1
ATOM 4619 C C . LYS B 1 152 ? 20.516 -22.125 -9.43 1 98.56 152 LYS B C 1
ATOM 4621 O O . LYS B 1 152 ? 20.438 -23.344 -9.633 1 98.56 152 LYS B O 1
ATOM 4626 N N . LEU B 1 153 ? 19.781 -21.328 -10.102 1 98.75 153 LEU B N 1
ATOM 4627 C CA . LEU B 1 153 ? 18.969 -21.75 -11.242 1 98.75 153 LEU B CA 1
ATOM 4628 C C . LEU B 1 153 ? 19.5 -21.125 -12.531 1 98.75 153 LEU B C 1
ATOM 4630 O O . LEU B 1 153 ? 19.094 -20.016 -12.898 1 98.75 153 LEU B O 1
ATOM 4634 N N . PRO B 1 154 ? 20.328 -21.828 -13.188 1 98.31 154 PRO B N 1
ATOM 4635 C CA . PRO B 1 154 ? 20.859 -21.297 -14.453 1 98.31 154 PRO B CA 1
ATOM 4636 C C . PRO B 1 154 ? 19.859 -21.422 -15.602 1 98.31 154 PRO B C 1
ATOM 4638 O O . PRO B 1 154 ? 18.703 -21.812 -15.391 1 98.31 154 PRO B O 1
ATOM 4641 N N . CYS B 1 155 ? 20.359 -21.094 -16.797 1 98.31 155 CYS B N 1
ATOM 4642 C CA . CYS B 1 155 ? 19.594 -21.281 -18.016 1 98.31 155 CYS B CA 1
ATOM 4643 C C . CYS B 1 155 ? 19.062 -22.719 -18.109 1 98.31 155 CYS B C 1
ATOM 4645 O O . CYS B 1 155 ? 19.75 -23.656 -17.734 1 98.31 155 CYS B O 1
ATOM 4647 N N . GLY B 1 156 ? 17.844 -22.812 -18.562 1 98.5 156 GLY B N 1
ATOM 4648 C CA . GLY B 1 156 ? 17.266 -24.125 -18.781 1 98.5 156 GLY B CA 1
ATOM 4649 C C . GLY B 1 156 ? 16.422 -24.609 -17.609 1 98.5 156 GLY B C 1
ATOM 4650 O O . GLY B 1 156 ? 15.703 -25.609 -17.734 1 98.5 156 GLY B O 1
ATOM 4651 N N . MET B 1 157 ? 16.484 -23.906 -16.484 1 98.75 157 MET B N 1
ATOM 4652 C CA . MET B 1 157 ? 15.648 -24.25 -15.328 1 98.75 157 MET B CA 1
ATOM 4653 C C . MET B 1 157 ? 14.352 -23.438 -15.328 1 98.75 157 MET B C 1
ATOM 4655 O O . MET B 1 157 ? 14.273 -22.391 -15.977 1 98.75 157 MET B O 1
ATOM 4659 N N . ASN B 1 158 ? 13.32 -23.953 -14.625 1 98.75 158 ASN B N 1
ATOM 4660 C CA . ASN B 1 158 ? 12.094 -23.219 -14.352 1 98.75 158 ASN B CA 1
ATOM 4661 C C . ASN B 1 158 ? 11.617 -23.438 -12.922 1 98.75 158 ASN B C 1
ATOM 4663 O O . ASN B 1 158 ? 11.297 -24.562 -12.531 1 98.75 158 ASN B O 1
ATOM 4667 N N . SER B 1 159 ? 11.75 -22.469 -12.133 1 98.81 159 SER B N 1
ATOM 4668 C CA . SER B 1 159 ? 10.984 -22.422 -10.891 1 98.81 159 SER B CA 1
ATOM 4669 C C . SER B 1 159 ? 9.625 -21.766 -11.102 1 98.81 159 SER B C 1
ATOM 4671 O O . SER B 1 159 ? 9.531 -20.703 -11.711 1 98.81 159 SER B O 1
ATOM 4673 N N . ALA B 1 160 ? 8.602 -22.438 -10.586 1 98.75 160 ALA B N 1
ATOM 4674 C CA . ALA B 1 160 ? 7.273 -21.953 -10.953 1 98.75 160 ALA B CA 1
ATOM 4675 C C . ALA B 1 160 ? 6.355 -21.891 -9.734 1 98.75 160 ALA B C 1
ATOM 4677 O O . ALA B 1 160 ? 6.379 -22.781 -8.883 1 98.75 160 ALA B O 1
ATOM 4678 N N . LEU B 1 161 ? 5.668 -20.812 -9.586 1 98.88 161 LEU B N 1
ATOM 4679 C CA . LEU B 1 161 ? 4.453 -20.656 -8.789 1 98.88 161 LEU B CA 1
ATOM 4680 C C . LEU B 1 161 ? 3.262 -20.328 -9.688 1 98.88 161 LEU B C 1
ATOM 4682 O O . LEU B 1 161 ? 3.266 -19.312 -10.375 1 98.88 161 LEU B O 1
ATOM 4686 N N . TYR B 1 162 ? 2.275 -21.219 -9.727 1 98.75 162 TYR B N 1
ATOM 4687 C CA . TYR B 1 162 ? 1.129 -20.969 -10.594 1 98.75 162 TYR B CA 1
ATOM 4688 C C . TYR B 1 162 ? -0.149 -21.531 -9.984 1 98.75 162 TYR B C 1
ATOM 4690 O O . TYR B 1 162 ? -0.099 -22.281 -9 1 98.75 162 TYR B O 1
ATOM 4698 N N . LEU B 1 163 ? -1.279 -21.125 -10.562 1 98.81 163 LEU B N 1
ATOM 4699 C CA . LEU B 1 163 ? -2.586 -21.562 -10.094 1 98.81 163 LEU B CA 1
ATOM 4700 C C . LEU B 1 163 ? -3.236 -22.5 -11.109 1 98.81 163 LEU B C 1
ATOM 4702 O O . LEU B 1 163 ? -3.205 -22.25 -12.312 1 98.81 163 LEU B O 1
ATOM 4706 N N . SER B 1 164 ? -3.701 -23.562 -10.57 1 98.81 164 SER B N 1
ATOM 4707 C CA . SER B 1 164 ? -4.504 -24.531 -11.305 1 98.81 164 SER B CA 1
ATOM 4708 C C . SER B 1 164 ? -5.941 -24.562 -10.805 1 98.81 164 SER B C 1
ATOM 4710 O O . SER B 1 164 ? -6.188 -24.469 -9.602 1 98.81 164 SER B O 1
ATOM 4712 N N . GLU B 1 165 ? -6.848 -24.688 -11.75 1 98.69 165 GLU B N 1
ATOM 4713 C CA . GLU B 1 165 ? -8.242 -24.719 -11.32 1 98.69 165 GLU B CA 1
ATOM 4714 C C . GLU B 1 165 ? -8.688 -26.141 -10.984 1 98.69 165 GLU B C 1
ATOM 4716 O O . GLU B 1 165 ? -9.773 -26.562 -11.383 1 98.69 165 GLU B O 1
ATOM 4721 N N . MET B 1 166 ? -7.859 -26.875 -10.438 1 97.5 166 MET B N 1
ATOM 4722 C CA . MET B 1 166 ? -8.242 -28.203 -9.953 1 97.5 166 MET B CA 1
ATOM 4723 C C . MET B 1 166 ? -9.266 -28.109 -8.828 1 97.5 166 MET B C 1
ATOM 4725 O O . MET B 1 166 ? -9.398 -27.047 -8.203 1 97.5 166 MET B O 1
ATOM 4729 N N . LEU B 1 167 ? -9.883 -29.203 -8.555 1 98 167 LEU B N 1
ATOM 4730 C CA . LEU B 1 167 ? -10.938 -29.219 -7.547 1 98 167 LEU B CA 1
ATOM 4731 C C . LEU B 1 167 ? -10.352 -29.156 -6.141 1 98 167 LEU B C 1
ATOM 4733 O O . LEU B 1 167 ? -9.32 -29.781 -5.863 1 98 167 LEU B O 1
ATOM 4737 N N . GLU B 1 168 ? -11.078 -28.531 -5.27 1 98.25 168 GLU B N 1
ATOM 4738 C CA . GLU B 1 168 ? -10.68 -28.281 -3.889 1 98.25 168 GLU B CA 1
ATOM 4739 C C . GLU B 1 168 ? -10.336 -29.594 -3.168 1 98.25 168 GLU B C 1
ATOM 4741 O O . GLU B 1 168 ? -9.43 -29.625 -2.342 1 98.25 168 GLU B O 1
ATOM 4746 N N . ASP B 1 169 ? -11.062 -30.641 -3.477 1 98.12 169 ASP B N 1
ATOM 4747 C CA . ASP B 1 169 ? -10.852 -31.906 -2.773 1 98.12 169 ASP B CA 1
ATOM 4748 C C . ASP B 1 169 ? -9.984 -32.844 -3.594 1 98.12 169 ASP B C 1
ATOM 4750 O O . ASP B 1 169 ? -9.93 -34.062 -3.307 1 98.12 169 ASP B O 1
ATOM 4754 N N . GLY B 1 170 ? -9.469 -32.406 -4.734 1 98.06 170 GLY B N 1
ATOM 4755 C CA . GLY B 1 170 ? -8.609 -33.219 -5.578 1 98.06 170 GLY B CA 1
ATOM 4756 C C . GLY B 1 170 ? -9.383 -34.219 -6.406 1 98.06 170 GLY B C 1
ATOM 4757 O O . GLY B 1 170 ? -8.836 -35.25 -6.789 1 98.06 170 GLY B O 1
ATOM 4758 N N . GLY B 1 171 ? -10.641 -34.031 -6.523 1 97.56 171 GLY B N 1
ATOM 4759 C CA . GLY B 1 171 ? -11.477 -34.906 -7.34 1 97.56 171 GLY B CA 1
ATOM 4760 C C . GLY B 1 171 ? -12.141 -36.031 -6.547 1 97.56 171 GLY B C 1
ATOM 4761 O O . GLY B 1 171 ? -12.812 -36.875 -7.117 1 97.56 171 GLY B O 1
ATOM 4762 N N . LYS B 1 172 ? -12.047 -36 -5.301 1 96 172 LYS B N 1
ATOM 4763 C CA . LYS B 1 172 ? -12.586 -37.062 -4.461 1 96 172 LYS B CA 1
ATOM 4764 C C . LYS B 1 172 ? -14.094 -37.188 -4.641 1 96 172 LYS B C 1
ATOM 4766 O O . LYS B 1 172 ? -14.641 -38.312 -4.559 1 96 172 LYS B O 1
ATOM 4771 N N . SER B 1 173 ? -14.734 -36.156 -4.867 1 95.88 173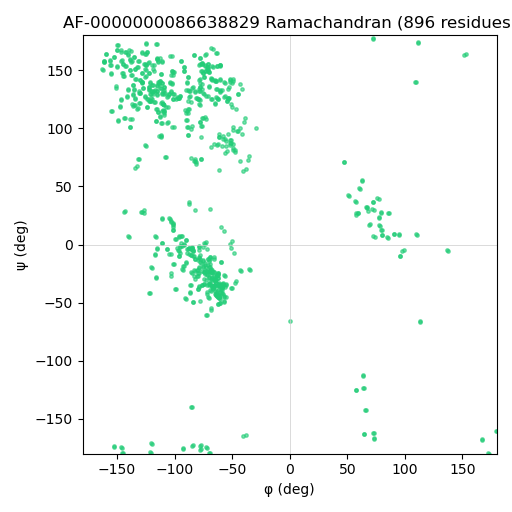 SER B N 1
ATOM 4772 C CA . SER B 1 173 ? -16.188 -36.156 -4.934 1 95.88 173 SER B CA 1
ATOM 4773 C C . SER B 1 173 ? -16.688 -36.531 -6.324 1 95.88 173 SER B C 1
ATOM 4775 O O . SER B 1 173 ? -17.891 -36.719 -6.539 1 95.88 173 SER B O 1
ATOM 4777 N N . THR B 1 174 ? -15.797 -36.719 -7.258 1 96.44 174 THR B N 1
ATOM 4778 C CA . THR B 1 174 ? -16.203 -36.906 -8.648 1 96.44 174 THR B CA 1
ATOM 4779 C C . THR B 1 174 ? -16.594 -38.344 -8.906 1 96.44 174 THR B C 1
ATOM 4781 O O . THR B 1 174 ? -17.266 -38.656 -9.891 1 96.44 174 THR B O 1
ATOM 4784 N N . SER B 1 175 ? -16.109 -39.25 -8.078 1 96.56 175 SER B N 1
ATOM 4785 C CA . SER B 1 175 ? -16.391 -40.688 -8.227 1 96.56 175 SER B CA 1
ATOM 4786 C C . SER B 1 175 ? -16.25 -41.406 -6.895 1 96.56 175 SER B C 1
ATOM 4788 O O . SER B 1 175 ? -15.391 -41.062 -6.082 1 96.56 175 SER B O 1
ATOM 4790 N N . PRO B 1 176 ? -17.094 -42.469 -6.707 1 95.38 176 PRO B N 1
ATOM 4791 C CA . PRO B 1 176 ? -16.859 -43.281 -5.523 1 95.38 176 PRO B CA 1
ATOM 4792 C C . PRO B 1 176 ? -15.523 -44.031 -5.57 1 95.38 176 PRO B C 1
ATOM 4794 O O . PRO B 1 176 ? -15.07 -44.562 -4.551 1 95.38 176 PRO B O 1
ATOM 4797 N N . ASN B 1 177 ? -14.867 -44.031 -6.773 1 95.44 177 ASN B N 1
ATOM 4798 C CA . ASN B 1 177 ? -13.594 -44.75 -6.938 1 95.44 177 ASN B CA 1
ATOM 4799 C C . ASN B 1 177 ? -12.406 -43.812 -6.75 1 95.44 177 ASN B C 1
ATOM 4801 O O . ASN B 1 177 ? -11.258 -44.25 -6.805 1 95.44 177 ASN B O 1
ATOM 4805 N N . SER B 1 178 ? -12.688 -42.531 -6.52 1 94.75 178 SER B N 1
ATOM 4806 C CA . SER B 1 178 ? -11.641 -41.562 -6.219 1 94.75 178 SER B CA 1
ATOM 4807 C C . SER B 1 178 ? -11.359 -41.5 -4.723 1 94.75 178 SER B C 1
ATOM 4809 O O . SER B 1 178 ? -11.961 -40.688 -4.004 1 94.75 178 SER B O 1
ATOM 4811 N N . LYS B 1 179 ? -10.383 -42.25 -4.27 1 91.25 179 LYS B N 1
ATOM 4812 C CA . LYS B 1 179 ? -10.219 -42.406 -2.83 1 91.25 179 LYS B CA 1
ATOM 4813 C C . LYS B 1 179 ? -9.062 -41.562 -2.303 1 91.25 179 LYS B C 1
ATOM 4815 O O . LYS B 1 179 ? -9 -41.281 -1.108 1 91.25 179 LYS B O 1
ATOM 4820 N N . ALA B 1 180 ? -8.148 -41.25 -3.084 1 94.31 180 ALA B N 1
ATOM 4821 C CA . ALA B 1 180 ? -6.941 -40.562 -2.639 1 94.31 180 ALA B CA 1
ATOM 4822 C C . ALA B 1 180 ? -7.234 -39.094 -2.299 1 94.31 180 ALA B C 1
ATOM 4824 O O . ALA B 1 180 ? -7.098 -38.688 -1.145 1 94.31 180 ALA B O 1
ATOM 4825 N N . GLY B 1 181 ? -7.734 -38.25 -3.309 1 96.56 181 GLY B N 1
ATOM 4826 C CA . GLY B 1 181 ? -8.117 -36.875 -3.082 1 96.56 181 GLY B CA 1
ATOM 4827 C C . GLY B 1 181 ? -6.934 -35.969 -2.879 1 96.56 181 GLY B C 1
ATOM 4828 O O . GLY B 1 181 ? -5.801 -36.312 -3.215 1 96.56 181 GLY B O 1
ATOM 4829 N N . ALA B 1 182 ? -7.242 -34.781 -2.299 1 98.19 182 ALA B N 1
ATOM 4830 C CA . ALA B 1 182 ? -6.227 -33.75 -2.084 1 98.19 182 ALA B CA 1
ATOM 4831 C C . ALA B 1 182 ? -5.16 -34.219 -1.106 1 98.19 182 ALA B C 1
ATOM 4833 O O . ALA B 1 182 ? -3.99 -33.844 -1.222 1 98.19 182 ALA B O 1
ATOM 4834 N N . TYR B 1 183 ? -5.555 -35.062 -0.202 1 97.44 183 TYR B N 1
ATOM 4835 C CA . TYR B 1 183 ? -4.645 -35.594 0.808 1 97.44 183 TYR B CA 1
ATOM 4836 C C . TYR B 1 183 ? -3.445 -36.281 0.158 1 97.44 183 TYR B C 1
ATOM 4838 O O . TYR B 1 183 ? -2.338 -36.25 0.698 1 97.44 183 TYR B O 1
ATOM 4846 N N . TYR B 1 184 ? -3.615 -36.781 -1.062 1 97.31 184 TYR B N 1
ATOM 4847 C CA . TYR B 1 184 ? -2.537 -37.469 -1.756 1 97.31 184 TYR B CA 1
ATOM 4848 C C . TYR B 1 184 ? -2.129 -36.75 -3.02 1 97.31 184 TYR B C 1
ATOM 4850 O O . TYR B 1 184 ? -1.428 -37.281 -3.873 1 97.31 184 TYR B O 1
ATOM 4858 N N . GLY B 1 185 ? -2.676 -35.562 -3.25 1 98.12 185 GLY B N 1
ATOM 4859 C CA . GLY B 1 185 ? -2.201 -34.688 -4.316 1 98.12 185 GLY B CA 1
ATOM 4860 C C . GLY B 1 185 ? -2.848 -34.969 -5.656 1 98.12 185 GLY B C 1
ATOM 4861 O O . GLY B 1 185 ? -2.238 -34.75 -6.707 1 98.12 185 GLY B O 1
ATOM 4862 N N . THR B 1 186 ? -4.051 -35.5 -5.699 1 97.94 186 THR B N 1
ATOM 4863 C CA . THR B 1 186 ? -4.707 -35.781 -6.973 1 97.94 186 THR B CA 1
ATOM 4864 C C . THR B 1 186 ? -5.379 -34.531 -7.527 1 97.94 186 THR B C 1
ATOM 4866 O O . THR B 1 186 ? -5.504 -33.531 -6.828 1 97.94 186 THR B O 1
ATOM 4869 N N . GLY B 1 187 ? -5.695 -34.594 -8.828 1 97.94 187 GLY B N 1
ATOM 4870 C CA . GLY B 1 187 ? -6.566 -33.594 -9.414 1 97.94 187 GLY B CA 1
ATOM 4871 C C . GLY B 1 187 ? -5.848 -32.656 -10.375 1 97.94 187 GLY B C 1
ATOM 4872 O O . GLY B 1 187 ? -6.453 -31.734 -10.922 1 97.94 187 GLY B O 1
ATOM 4873 N N . TYR B 1 188 ? -4.625 -32.906 -10.711 1 98.12 188 TYR B N 1
ATOM 4874 C CA . TYR B 1 188 ? -3.838 -31.969 -11.492 1 98.12 188 TYR B CA 1
ATOM 4875 C C . TYR B 1 188 ? -4.449 -31.766 -12.875 1 98.12 188 TYR B C 1
ATOM 4877 O O . TYR B 1 188 ? -4.867 -32.719 -13.523 1 98.12 188 TYR B O 1
ATOM 4885 N N . CYS B 1 189 ? -4.562 -30.547 -13.289 1 98.25 189 CYS B N 1
ATOM 4886 C CA . CYS B 1 189 ? -4.902 -30.125 -14.641 1 98.25 189 CYS B CA 1
ATOM 4887 C C . CYS B 1 189 ? -4.25 -28.781 -14.969 1 98.25 189 CYS B C 1
ATOM 4889 O O . CYS B 1 189 ? -3.848 -28.047 -14.07 1 98.25 189 CYS B O 1
ATOM 4891 N N . ASP B 1 190 ? -4.016 -28.547 -16.219 1 97.81 190 ASP B N 1
ATOM 4892 C CA . ASP B 1 190 ? -3.559 -27.234 -16.656 1 97.81 190 ASP B CA 1
ATOM 4893 C C . ASP B 1 190 ? -3.973 -26.969 -18.109 1 97.81 190 ASP B C 1
ATOM 4895 O O . ASP B 1 190 ? -4.762 -27.719 -18.672 1 97.81 190 ASP B O 1
ATOM 4899 N N . ALA B 1 191 ? -3.523 -25.922 -18.609 1 98.5 191 ALA B N 1
ATOM 4900 C CA . ALA B 1 191 ? -4.016 -25.453 -19.906 1 98.5 191 ALA B CA 1
ATOM 4901 C C . ALA B 1 191 ? -3.389 -26.234 -21.047 1 98.5 191 ALA B C 1
ATOM 4903 O O . ALA B 1 191 ? -3.844 -26.156 -22.188 1 98.5 191 ALA B O 1
ATOM 4904 N N . GLN B 1 192 ? -2.34 -27.016 -20.781 1 97.06 192 GLN B N 1
ATOM 4905 C CA . GLN B 1 192 ? -1.731 -27.844 -21.812 1 97.06 192 GLN B CA 1
ATOM 4906 C C . GLN B 1 192 ? -2.553 -29.109 -22.062 1 97.06 192 GLN B C 1
ATOM 4908 O O . GLN B 1 192 ? -2.385 -29.766 -23.094 1 97.06 192 GLN B O 1
ATOM 4913 N N . CYS B 1 193 ? -3.379 -29.5 -21.172 1 97.75 193 CYS B N 1
ATOM 4914 C CA . CYS B 1 193 ? -4.309 -30.625 -21.328 1 97.75 193 CYS B CA 1
ATOM 4915 C C . CYS B 1 193 ? -3.559 -31.938 -21.531 1 97.75 193 CYS B C 1
ATOM 4917 O O . CYS B 1 193 ? -3.83 -32.656 -22.484 1 97.75 193 CYS B O 1
ATOM 4919 N N . PHE B 1 194 ? -2.705 -32.188 -20.594 1 96.31 194 PHE B N 1
ATOM 4920 C CA . PHE B 1 194 ? -1.901 -33.406 -20.719 1 96.31 194 PHE B CA 1
ATOM 4921 C C . PHE B 1 194 ? -2.75 -34.656 -20.484 1 96.31 194 PHE B C 1
ATOM 4923 O O . PHE B 1 194 ? -3.674 -34.625 -19.672 1 96.31 194 PHE B O 1
ATOM 4930 N N . VAL B 1 195 ? -2.324 -35.688 -21.156 1 97.12 195 VAL B N 1
ATOM 4931 C CA . VAL B 1 195 ? -2.869 -37 -20.844 1 97.12 195 VAL B CA 1
ATOM 4932 C C . VAL B 1 195 ? -2.07 -37.625 -19.703 1 97.12 195 VAL B C 1
ATOM 4934 O O . VAL B 1 195 ? -0.84 -37.688 -19.75 1 97.12 195 VAL B O 1
ATOM 4937 N N . THR B 1 196 ? -2.811 -38.062 -18.688 1 96.62 196 THR B N 1
ATOM 4938 C CA . THR B 1 196 ? -2.207 -38.781 -17.562 1 96.62 196 THR B CA 1
ATOM 4939 C C . THR B 1 196 ? -2.984 -40.062 -17.234 1 96.62 196 THR B C 1
ATOM 4941 O O . THR B 1 196 ? -4.152 -40.188 -17.609 1 96.62 196 THR B O 1
ATOM 4944 N N . PRO B 1 197 ? -2.316 -40.969 -16.594 1 97.12 197 PRO B N 1
ATOM 4945 C CA . PRO B 1 197 ? -3.004 -42.25 -16.312 1 97.12 197 PRO B CA 1
ATOM 4946 C C . PRO B 1 197 ? -4.23 -42.062 -15.414 1 97.12 197 PRO B C 1
ATOM 4948 O O . PRO B 1 197 ? -5.172 -42.844 -15.484 1 97.12 197 PRO B O 1
ATOM 4951 N N . PHE B 1 198 ? -4.203 -41.062 -14.578 1 97.06 198 PHE B N 1
ATOM 4952 C CA . PHE B 1 198 ? -5.309 -40.812 -13.672 1 97.06 198 PHE B CA 1
ATOM 4953 C C . PHE B 1 198 ? -5.773 -39.375 -13.781 1 97.06 198 PHE B C 1
ATOM 4955 O O . PHE B 1 198 ? -4.957 -38.438 -13.922 1 97.06 198 PHE B O 1
ATOM 4962 N N . ILE B 1 199 ? -7.082 -39.156 -13.742 1 97.31 199 ILE B N 1
ATOM 4963 C CA . ILE B 1 199 ? -7.707 -37.844 -13.633 1 97.31 199 ILE B CA 1
ATOM 4964 C C . ILE B 1 199 ? -8.625 -37.812 -12.414 1 97.31 199 ILE B C 1
ATOM 4966 O O . ILE B 1 199 ? -9.516 -38.656 -12.281 1 97.31 199 ILE B O 1
ATOM 4970 N N . ASN B 1 200 ? -8.406 -36.844 -11.547 1 96.25 200 ASN B N 1
ATOM 4971 C CA . ASN B 1 200 ? -9.195 -36.75 -10.32 1 96.25 200 ASN B CA 1
ATOM 4972 C C . ASN B 1 200 ? -9.102 -38 -9.477 1 96.25 200 ASN B C 1
ATOM 4974 O O . ASN B 1 200 ? -10.078 -38.406 -8.859 1 96.25 200 ASN B O 1
ATOM 4978 N N . GLY B 1 201 ? -8.039 -38.688 -9.602 1 95.31 201 GLY B N 1
ATOM 4979 C CA . GLY B 1 201 ? -7.805 -39.875 -8.773 1 95.31 201 GLY B CA 1
ATOM 4980 C C . GLY B 1 201 ? -8.43 -41.125 -9.328 1 95.31 201 GLY B C 1
ATOM 4981 O O . GLY B 1 201 ? -8.414 -42.188 -8.68 1 95.31 201 GLY B O 1
ATOM 4982 N N . VAL B 1 202 ? -9.016 -41.062 -10.523 1 96.38 202 VAL B N 1
ATOM 4983 C CA . VAL B 1 202 ? -9.617 -42.25 -11.148 1 96.38 202 VAL B CA 1
ATOM 4984 C C . VAL B 1 202 ? -8.898 -42.562 -12.461 1 96.38 202 VAL B C 1
ATOM 4986 O O . VAL B 1 202 ? -8.344 -41.656 -13.102 1 96.38 202 VAL B O 1
ATOM 4989 N N . GLY B 1 203 ? -8.883 -43.875 -12.758 1 97 203 GLY B N 1
ATOM 4990 C CA . GLY B 1 203 ? -8.219 -44.25 -13.992 1 97 203 GLY B CA 1
ATOM 4991 C C . GLY B 1 203 ? -8.758 -43.562 -15.219 1 97 203 GLY B C 1
ATOM 4992 O O . GLY B 1 203 ? -9.969 -43.562 -15.461 1 97 203 GLY B O 1
ATOM 4993 N N . ASN B 1 204 ? -7.906 -42.938 -16.016 1 97.88 204 ASN B N 1
ATOM 4994 C CA . ASN B 1 204 ? -8.211 -42.281 -17.281 1 97.88 204 ASN B CA 1
ATOM 4995 C C . ASN B 1 204 ? -8.266 -43.281 -18.438 1 97.88 204 ASN B C 1
ATOM 4997 O O . ASN B 1 204 ? -7.441 -43.219 -19.359 1 97.88 204 ASN B O 1
ATOM 5001 N N . ILE B 1 205 ? -9.305 -44.062 -18.422 1 97.31 205 ILE B N 1
ATOM 5002 C CA . ILE B 1 205 ? -9.398 -45.25 -19.25 1 97.31 205 ILE B CA 1
ATOM 5003 C C . ILE B 1 205 ? -9.406 -44.875 -20.719 1 97.31 205 ILE B C 1
ATOM 5005 O O . ILE B 1 205 ? -8.828 -45.562 -21.562 1 97.31 205 ILE B O 1
ATOM 5009 N N . ASP B 1 206 ? -9.961 -43.781 -21.047 1 96.44 206 ASP B N 1
ATOM 5010 C CA . ASP B 1 206 ? -10.148 -43.375 -22.438 1 96.44 206 ASP B CA 1
ATOM 5011 C C . ASP B 1 206 ? -9.031 -42.438 -22.906 1 96.44 206 ASP B C 1
ATOM 5013 O O . ASP B 1 206 ? -9 -42.031 -24.078 1 96.44 206 ASP B O 1
ATOM 5017 N N . GLY B 1 207 ? -8.141 -42.031 -22.031 1 97.38 207 GLY B N 1
ATOM 5018 C CA . GLY B 1 207 ? -6.98 -41.25 -22.406 1 97.38 207 GLY B CA 1
ATOM 5019 C C . GLY B 1 207 ? -7.309 -39.781 -22.703 1 97.38 207 GLY B C 1
ATOM 5020 O O . GLY B 1 207 ? -6.809 -39.219 -23.672 1 97.38 207 GLY B O 1
ATOM 5021 N N . HIS B 1 208 ? -8.172 -39.188 -21.938 1 97.88 208 HIS B N 1
ATOM 5022 C CA . HIS B 1 208 ? -8.547 -37.781 -22.094 1 97.88 208 HIS B CA 1
ATOM 5023 C C . HIS B 1 208 ? -7.414 -36.875 -21.672 1 97.88 208 HIS B C 1
ATOM 5025 O O . HIS B 1 208 ? -6.59 -37.25 -20.828 1 97.88 208 HIS B O 1
ATOM 5031 N N . GLY B 1 209 ? -7.391 -35.656 -22.297 1 98.12 209 GLY B N 1
ATOM 5032 C CA . GLY B 1 209 ? -6.574 -34.594 -21.75 1 98.12 209 GLY B CA 1
ATOM 5033 C C . GLY B 1 209 ? -7.203 -33.906 -20.547 1 98.12 209 GLY B C 1
ATOM 5034 O O . GLY B 1 209 ? -8.414 -33.688 -20.5 1 98.12 209 GLY B O 1
ATOM 5035 N N . SER B 1 210 ? -6.41 -33.719 -19.531 1 98.19 210 SER B N 1
ATOM 5036 C CA . SER B 1 210 ? -6.875 -33.031 -18.328 1 98.19 210 SER B CA 1
ATOM 5037 C C . SER B 1 210 ? -6.672 -31.516 -18.438 1 98.19 210 SER B C 1
ATOM 5039 O O . SER B 1 210 ? -5.574 -31.016 -18.188 1 98.19 210 SER B O 1
ATOM 5041 N N . CYS B 1 211 ? -7.797 -30.766 -18.75 1 98.56 211 CYS B N 1
ATOM 5042 C CA . CYS B 1 211 ? -7.715 -29.344 -19.078 1 98.56 211 CYS B CA 1
ATOM 5043 C C . CYS B 1 211 ? -8.305 -28.484 -17.969 1 98.56 211 CYS B C 1
ATOM 5045 O O . CYS B 1 211 ? -9.367 -28.812 -17.422 1 98.56 211 CYS B O 1
ATOM 5047 N N . CYS B 1 212 ? -7.617 -27.391 -17.594 1 98.62 212 CYS B N 1
ATOM 5048 C CA . CYS B 1 212 ? -8.258 -26.391 -16.766 1 98.62 212 CYS B CA 1
ATOM 5049 C C . CYS B 1 212 ? -7.535 -25.047 -16.875 1 98.62 212 CYS B C 1
ATOM 5051 O O . CYS B 1 212 ? -6.441 -24.969 -17.438 1 98.62 212 CYS B O 1
ATOM 5053 N N . ASN B 1 213 ? -8.211 -24 -16.438 1 98.81 213 ASN B N 1
ATOM 5054 C CA . ASN B 1 213 ? -7.602 -22.672 -16.391 1 98.81 213 ASN B CA 1
ATOM 5055 C C . ASN B 1 213 ? -6.32 -22.672 -15.562 1 98.81 213 ASN B C 1
ATOM 5057 O O . ASN B 1 213 ? -6.25 -23.312 -14.516 1 98.81 213 ASN B O 1
ATOM 5061 N N . GLU B 1 214 ? -5.344 -21.938 -16.094 1 98.75 214 GLU B N 1
ATOM 5062 C CA . GLU B 1 214 ? -4.02 -21.875 -15.477 1 98.75 214 GLU B CA 1
ATOM 5063 C C . GLU B 1 214 ? -3.494 -20.438 -15.453 1 98.75 214 GLU B C 1
ATOM 5065 O O . GLU B 1 214 ? -3.574 -19.719 -16.453 1 98.75 214 GLU B O 1
ATOM 5070 N N . LEU B 1 215 ? -3.051 -19.984 -14.305 1 98.81 215 LEU B N 1
ATOM 5071 C CA . LEU B 1 215 ? -2.371 -18.703 -14.188 1 98.81 215 LEU B CA 1
ATOM 5072 C C . LEU B 1 215 ? -0.929 -18.891 -13.727 1 98.81 215 LEU B C 1
ATOM 5074 O O . LEU B 1 215 ? -0.68 -19.156 -12.547 1 98.81 215 LEU B O 1
ATOM 5078 N N . ASP B 1 216 ? -0.001 -18.719 -14.625 1 98.62 216 ASP B N 1
ATOM 5079 C CA . ASP B 1 216 ? 1.41 -18.703 -14.25 1 98.62 216 ASP B CA 1
ATOM 5080 C C . ASP B 1 216 ? 1.786 -17.375 -13.594 1 98.62 216 ASP B C 1
ATOM 5082 O O . ASP B 1 216 ? 2.031 -16.375 -14.289 1 98.62 216 ASP B O 1
ATOM 5086 N N . ILE B 1 217 ? 1.879 -17.422 -12.32 1 98.62 217 ILE B N 1
ATOM 5087 C CA . ILE B 1 217 ? 2.256 -16.203 -11.602 1 98.62 217 ILE B CA 1
ATOM 5088 C C . ILE B 1 217 ? 3.762 -15.992 -11.711 1 98.62 217 ILE B C 1
ATOM 5090 O O . ILE B 1 217 ? 4.223 -14.852 -11.797 1 98.62 217 ILE B O 1
ATOM 5094 N N . TRP B 1 218 ? 4.457 -17.047 -11.695 1 98.69 218 TRP B N 1
ATOM 5095 C CA . TRP B 1 218 ? 5.918 -17 -11.711 1 98.69 218 TRP B CA 1
ATOM 5096 C C . TRP B 1 218 ? 6.488 -18.203 -12.453 1 98.69 218 TRP B C 1
ATOM 5098 O O . TRP B 1 218 ? 6.227 -19.359 -12.086 1 98.69 218 TRP B O 1
ATOM 5108 N N . GLU B 1 219 ? 7.164 -17.953 -13.461 1 98.62 219 GLU B N 1
ATOM 5109 C CA . GLU B 1 219 ? 8.062 -18.859 -14.164 1 98.62 219 GLU B CA 1
ATOM 5110 C C . GLU B 1 219 ? 9.414 -18.203 -14.438 1 98.62 219 GLU B C 1
ATOM 5112 O O . GLU B 1 219 ? 9.477 -17.172 -15.117 1 98.62 219 GLU B O 1
ATOM 5117 N N . ALA B 1 220 ? 10.406 -18.812 -13.836 1 98.81 220 ALA B N 1
ATOM 5118 C CA . ALA B 1 220 ? 11.648 -18.047 -13.938 1 98.81 220 ALA B CA 1
ATOM 5119 C C . ALA B 1 220 ? 12.852 -18.922 -13.609 1 98.81 220 ALA B C 1
ATOM 5121 O O . ALA B 1 220 ? 12.727 -19.938 -12.922 1 98.81 220 ALA B O 1
ATOM 5122 N N . ASN B 1 221 ? 13.938 -18.609 -14.164 1 98.75 221 ASN B N 1
ATOM 5123 C CA . ASN B 1 221 ? 15.281 -18.891 -13.695 1 98.75 221 ASN B CA 1
ATOM 5124 C C . ASN B 1 221 ? 16.094 -17.609 -13.469 1 98.75 221 ASN B C 1
ATOM 5126 O O . ASN B 1 221 ? 15.523 -16.516 -13.453 1 98.75 221 ASN B O 1
ATOM 5130 N N . SER B 1 222 ? 17.391 -17.75 -13.227 1 98.56 222 SER B N 1
ATOM 5131 C CA . SER B 1 222 ? 18.156 -16.562 -12.836 1 98.56 222 SER B CA 1
ATOM 5132 C C . SER B 1 222 ? 18.391 -15.648 -14.031 1 98.56 222 SER B C 1
ATOM 5134 O O . SER B 1 222 ? 18.984 -14.57 -13.883 1 98.56 222 SER B O 1
ATOM 5136 N N . ARG B 1 223 ? 17.875 -16.016 -15.227 1 98.38 223 ARG B N 1
ATOM 5137 C CA . ARG B 1 223 ? 18.219 -15.281 -16.438 1 98.38 223 ARG B CA 1
ATOM 5138 C C . ARG B 1 223 ? 16.984 -14.68 -17.094 1 98.38 223 ARG B C 1
ATOM 5140 O O . ARG B 1 223 ? 17.094 -13.742 -17.875 1 98.38 223 ARG B O 1
ATOM 5147 N N . ALA B 1 224 ? 15.844 -15.242 -16.734 1 98.38 224 ALA B N 1
ATOM 5148 C CA . ALA B 1 224 ? 14.602 -14.766 -17.359 1 98.38 224 ALA B CA 1
ATOM 5149 C C . ALA B 1 224 ? 13.406 -15.055 -16.453 1 98.38 224 ALA B C 1
ATOM 5151 O O . ALA B 1 224 ? 13.461 -15.938 -15.594 1 98.38 224 ALA B O 1
ATOM 5152 N N . THR B 1 225 ? 12.383 -14.273 -16.609 1 98.12 225 THR B N 1
ATOM 5153 C CA . THR B 1 225 ? 11.148 -14.43 -15.844 1 98.12 225 THR B CA 1
ATOM 5154 C C . THR B 1 225 ? 9.93 -14.133 -16.703 1 98.12 225 THR B C 1
ATOM 5156 O O . THR B 1 225 ? 10.031 -13.414 -17.703 1 98.12 225 THR B O 1
ATOM 5159 N N . HIS B 1 226 ? 8.867 -14.789 -16.234 1 95 226 HIS B N 1
ATOM 5160 C CA . HIS B 1 226 ? 7.645 -14.727 -17.031 1 95 226 HIS B CA 1
ATOM 5161 C C . HIS B 1 226 ? 6.406 -14.859 -16.156 1 95 226 HIS B C 1
ATOM 5163 O O . HIS B 1 226 ? 6.391 -15.656 -15.211 1 95 226 HIS B O 1
ATOM 5169 N N . ILE B 1 227 ? 5.305 -13.969 -16.375 1 97.44 227 ILE B N 1
ATOM 5170 C CA . ILE B 1 227 ? 3.947 -14.203 -15.898 1 97.44 227 ILE B CA 1
ATOM 5171 C C . ILE B 1 227 ? 3.014 -14.414 -17.094 1 97.44 227 ILE B C 1
ATOM 5173 O O . ILE B 1 227 ? 3.133 -13.734 -18.109 1 97.44 227 ILE B O 1
ATOM 5177 N N . ALA B 1 228 ? 2.031 -15.43 -16.984 1 97.69 228 ALA B N 1
ATOM 5178 C CA . ALA B 1 228 ? 1.194 -15.734 -18.141 1 97.69 228 ALA B CA 1
ATOM 5179 C C . ALA B 1 228 ? -0.129 -16.359 -17.703 1 97.69 228 ALA B C 1
ATOM 5181 O O . ALA B 1 228 ? -0.158 -17.5 -17.234 1 97.69 228 ALA B O 1
ATOM 5182 N N . PRO B 1 229 ? -1.242 -15.648 -17.953 1 98.62 229 PRO B N 1
ATOM 5183 C CA . PRO B 1 229 ? -2.549 -16.297 -17.812 1 98.62 229 PRO B CA 1
ATOM 5184 C C . PRO B 1 229 ? -2.887 -17.203 -19 1 98.62 229 PRO B C 1
ATOM 5186 O O . PRO B 1 229 ? -2.557 -16.875 -20.141 1 98.62 229 PRO B O 1
ATOM 5189 N N . HIS B 1 230 ? -3.457 -18.359 -18.719 1 98.56 230 HIS B N 1
ATOM 5190 C CA . HIS B 1 230 ? -3.924 -19.328 -19.703 1 98.56 230 HIS B CA 1
ATOM 5191 C C . HIS B 1 230 ? -5.391 -19.688 -19.469 1 98.56 230 HIS B C 1
ATOM 5193 O O . HIS B 1 230 ? -5.695 -20.703 -18.844 1 98.56 230 HIS B O 1
ATOM 5199 N N . PRO B 1 231 ? -6.309 -18.891 -20.016 1 98.56 231 PRO B N 1
ATOM 5200 C CA . PRO B 1 231 ? -7.719 -19.188 -19.766 1 98.56 231 PRO B CA 1
ATOM 5201 C C . PRO B 1 231 ? -8.227 -20.375 -20.594 1 98.56 231 PRO B C 1
ATOM 5203 O O . PRO B 1 231 ? -7.629 -20.703 -21.625 1 98.56 231 PRO B O 1
ATOM 5206 N N . CYS B 1 232 ? -9.234 -21 -20.125 1 98.62 232 CYS B N 1
ATOM 5207 C CA . CYS B 1 232 ? -10.008 -22.031 -20.812 1 98.62 232 CYS B CA 1
ATOM 5208 C C . CYS B 1 232 ? -11.477 -21.641 -20.891 1 98.62 232 CYS B C 1
ATOM 5210 O O . CYS B 1 232 ? -11.961 -20.859 -20.078 1 98.62 232 CYS B O 1
ATOM 5212 N N . THR B 1 233 ? -12.156 -22.203 -21.859 1 97.94 233 THR B N 1
ATOM 5213 C CA . THR B 1 233 ? -13.57 -21.906 -22.047 1 97.94 233 THR B CA 1
ATOM 5214 C C . THR B 1 233 ? -14.414 -22.609 -20.984 1 97.94 233 THR B C 1
ATOM 5216 O O . THR B 1 233 ? -15.523 -22.172 -20.672 1 97.94 233 THR B O 1
ATOM 5219 N N . GLU B 1 234 ? -13.875 -23.672 -20.438 1 97.5 234 GLU B N 1
ATOM 5220 C CA . GLU B 1 234 ? -14.625 -24.484 -19.469 1 97.5 234 GLU B CA 1
ATOM 5221 C C . GLU B 1 234 ? -14.156 -24.234 -18.047 1 97.5 234 GLU B C 1
ATOM 5223 O O . GLU B 1 234 ? -12.961 -24.078 -17.797 1 97.5 234 GLU B O 1
ATOM 5228 N N . PRO B 1 235 ? -15.164 -24.172 -17.109 1 97.62 235 PRO B N 1
ATOM 5229 C CA . PRO B 1 235 ? -14.781 -24.031 -15.711 1 97.62 235 PRO B CA 1
ATOM 5230 C C . PRO B 1 235 ? -14.281 -25.344 -15.109 1 97.62 235 PRO B C 1
ATOM 5232 O O . PRO B 1 235 ? -14.773 -26.422 -15.477 1 97.62 235 PRO B O 1
ATOM 5235 N N . GLY B 1 236 ? -13.391 -25.25 -14.172 1 97.12 236 GLY B N 1
ATOM 5236 C CA . GLY B 1 236 ? -12.891 -26.438 -13.5 1 97.12 236 GLY B CA 1
ATOM 5237 C C . GLY B 1 236 ? -12.125 -27.375 -14.43 1 97.12 236 GLY B C 1
ATOM 5238 O O . GLY B 1 236 ? -11.609 -26.938 -15.461 1 97.12 236 GLY B O 1
ATOM 5239 N N . LEU B 1 237 ? -11.953 -28.578 -14.008 1 98.12 237 LEU B N 1
ATOM 5240 C CA . LEU B 1 237 ? -11.258 -29.578 -14.812 1 98.12 237 LEU B CA 1
ATOM 5241 C C . LEU B 1 237 ? -12.172 -30.141 -15.898 1 98.12 237 LEU B C 1
ATOM 5243 O O . LEU B 1 237 ? -13.289 -30.578 -15.609 1 98.12 237 LEU B O 1
ATOM 5247 N N . TYR B 1 238 ? -11.703 -30.047 -17.094 1 98.12 238 TYR B N 1
ATOM 5248 C CA . TYR B 1 238 ? -12.43 -30.531 -18.266 1 98.12 238 TYR B CA 1
ATOM 5249 C C . TYR B 1 238 ? -11.641 -31.625 -18.984 1 98.12 238 TYR B C 1
ATOM 5251 O O . TYR B 1 238 ? -10.453 -31.469 -19.25 1 98.12 238 TYR B O 1
ATOM 5259 N N . GLU B 1 239 ? -12.305 -32.75 -19.297 1 98.19 239 GLU B N 1
ATOM 5260 C CA . GLU B 1 239 ? -11.688 -33.812 -20.047 1 98.19 239 GLU B CA 1
ATOM 5261 C C . GLU B 1 239 ? -11.883 -33.625 -21.547 1 98.19 239 GLU B C 1
ATOM 5263 O O . GLU B 1 239 ? -12.992 -33.781 -22.062 1 98.19 239 GLU B O 1
ATOM 5268 N N . CYS B 1 240 ? -10.836 -33.375 -22.234 1 98.25 240 CYS B N 1
ATOM 5269 C CA . CYS B 1 240 ? -10.953 -33.094 -23.656 1 98.25 240 CYS B CA 1
ATOM 5270 C C . CYS B 1 240 ? -10.555 -34.312 -24.484 1 98.25 240 CYS B C 1
ATOM 5272 O O . CYS B 1 240 ? -9.93 -35.25 -23.984 1 98.25 240 CYS B O 1
ATOM 5274 N N . THR B 1 241 ? -10.945 -34.344 -25.75 1 97.25 241 THR B N 1
ATOM 5275 C CA . THR B 1 241 ? -10.516 -35.312 -26.75 1 97.25 241 THR B CA 1
ATOM 5276 C C . THR B 1 241 ? -10.258 -34.625 -28.078 1 97.25 241 THR B C 1
ATOM 5278 O O . THR B 1 241 ? -10.828 -33.562 -28.375 1 97.25 241 THR B O 1
ATOM 5281 N N . GLY B 1 242 ? -9.344 -35.188 -28.812 1 95.75 242 GLY B N 1
ATOM 5282 C CA . GLY B 1 242 ? -9.102 -34.719 -30.172 1 95.75 242 GLY B CA 1
ATOM 5283 C C . GLY B 1 242 ? -8.75 -33.25 -30.25 1 95.75 242 GLY B C 1
ATOM 5284 O O . GLY B 1 242 ? -7.863 -32.781 -29.531 1 95.75 242 GLY B O 1
ATOM 5285 N N . ASP B 1 243 ? -9.516 -32.5 -31.062 1 96 243 ASP B N 1
ATOM 5286 C CA . ASP B 1 243 ? -9.234 -31.094 -31.375 1 96 243 ASP B CA 1
ATOM 5287 C C . ASP B 1 243 ? -9.477 -30.203 -30.156 1 96 243 ASP B C 1
ATOM 5289 O O . ASP B 1 243 ? -8.883 -29.125 -30.031 1 96 243 ASP B O 1
ATOM 5293 N N . GLU B 1 244 ? -10.266 -30.625 -29.266 1 97.25 244 GLU B N 1
ATOM 5294 C CA . GLU B 1 244 ? -10.523 -29.859 -28.047 1 97.25 244 GLU B CA 1
ATOM 5295 C C . GLU B 1 244 ? -9.25 -29.672 -27.219 1 97.25 244 GLU B C 1
ATOM 5297 O O . GLU B 1 244 ? -9.117 -28.703 -26.484 1 97.25 244 GLU B O 1
ATOM 5302 N N . CYS B 1 245 ? -8.312 -30.625 -27.422 1 97.19 245 CYS B N 1
ATOM 5303 C CA . CYS B 1 245 ? -7.09 -30.609 -26.625 1 97.19 245 CYS B CA 1
ATOM 5304 C C . CYS B 1 245 ? -5.98 -29.844 -27.344 1 97.19 245 CYS B C 1
ATOM 5306 O O . CYS B 1 245 ? -4.875 -29.719 -26.812 1 97.19 245 CYS B O 1
ATOM 5308 N N . GLY B 1 246 ? -6.262 -29.375 -28.5 1 95.62 246 GLY B N 1
ATOM 5309 C CA . GLY B 1 246 ? -5.242 -28.766 -29.328 1 95.62 246 GLY B CA 1
ATOM 5310 C C . GLY B 1 246 ? -4.996 -27.297 -29 1 95.62 246 GLY B C 1
ATOM 5311 O O . GLY B 1 246 ? -5.559 -26.766 -28.047 1 95.62 246 GLY B O 1
ATOM 5312 N N . SER B 1 247 ? -4.184 -26.641 -29.812 1 93.31 247 SER B N 1
ATOM 5313 C CA . SER B 1 247 ? -3.754 -25.266 -29.594 1 93.31 247 SER B CA 1
ATOM 5314 C C . SER B 1 247 ? -4.91 -24.297 -29.766 1 93.31 247 SER B C 1
ATOM 5316 O O . SER B 1 247 ? -4.875 -23.172 -29.25 1 93.31 247 SER B O 1
ATOM 5318 N N . THR B 1 248 ? -5.883 -24.719 -30.5 1 95.94 248 THR B N 1
ATOM 5319 C CA . THR B 1 248 ? -7.066 -23.891 -30.672 1 95.94 248 THR B CA 1
ATOM 5320 C C . THR B 1 248 ? -8.273 -24.5 -29.984 1 95.94 248 THR B C 1
ATOM 5322 O O . THR B 1 248 ? -9.414 -24.281 -30.375 1 95.94 248 THR B O 1
ATOM 5325 N N . GLY B 1 249 ? -7.969 -25.328 -29.016 1 97.56 249 GLY B N 1
ATOM 5326 C CA . GLY B 1 249 ? -9.023 -26.047 -28.312 1 97.56 249 GLY B CA 1
ATOM 5327 C C . GLY B 1 249 ? -9.625 -25.266 -27.172 1 97.56 249 GLY B C 1
ATOM 5328 O O . GLY B 1 249 ? -9.859 -24.047 -27.297 1 97.56 249 GLY B O 1
ATOM 5329 N N . VAL B 1 250 ? -9.906 -25.922 -26.047 1 98.25 250 VAL B N 1
ATOM 5330 C CA . VAL B 1 250 ? -10.703 -25.359 -24.953 1 98.25 250 VAL B CA 1
ATOM 5331 C C . VAL B 1 250 ? -9.844 -24.438 -24.109 1 98.25 250 VAL B C 1
ATOM 5333 O O . VAL B 1 250 ? -10.359 -23.594 -23.375 1 98.25 250 VAL B O 1
ATOM 5336 N N . CYS B 1 251 ? -8.516 -24.656 -24.203 1 98.5 251 CYS B N 1
ATOM 5337 C CA . CYS B 1 251 ? -7.625 -23.828 -23.391 1 98.5 251 CYS B CA 1
ATOM 5338 C C . CYS B 1 251 ? -6.625 -23.094 -24.266 1 98.5 251 CYS B C 1
ATOM 5340 O O . CYS B 1 251 ? -6.215 -23.594 -25.312 1 98.5 251 CYS B O 1
ATOM 5342 N N . ASP B 1 252 ? -6.223 -21.891 -23.859 1 98 252 ASP B N 1
ATOM 5343 C CA . ASP B 1 252 ? -5.086 -21.188 -24.453 1 98 252 ASP B CA 1
ATOM 5344 C C . ASP B 1 252 ? -3.764 -21.75 -23.938 1 98 252 ASP B C 1
ATOM 5346 O O . ASP B 1 252 ? -3.309 -21.391 -22.844 1 98 252 ASP B O 1
ATOM 5350 N N . LYS B 1 253 ? -3.111 -22.484 -24.766 1 97.12 253 LYS B N 1
ATOM 5351 C CA . LYS B 1 253 ? -1.896 -23.172 -24.328 1 97.12 253 LYS B CA 1
ATOM 5352 C C . LYS B 1 253 ? -0.733 -22.188 -24.188 1 97.12 253 LYS B C 1
ATOM 5354 O O . LYS B 1 253 ? 0.116 -22.359 -23.312 1 97.12 253 LYS B O 1
ATOM 5359 N N . SER B 1 254 ? -0.683 -21.219 -24.984 1 95.75 254 SER B N 1
ATOM 5360 C CA . SER B 1 254 ? 0.45 -20.297 -25.016 1 95.75 254 SER B CA 1
ATOM 5361 C C . SER B 1 254 ? 0.278 -19.172 -23.984 1 95.75 254 SER B C 1
ATOM 5363 O O . SER B 1 254 ? 1.259 -18.703 -23.406 1 95.75 254 SER B O 1
ATOM 5365 N N . GLY B 1 255 ? -0.911 -18.766 -23.781 1 96.94 255 GLY B N 1
ATOM 5366 C CA . GLY B 1 255 ? -1.199 -17.656 -22.859 1 96.94 255 GLY B CA 1
ATOM 5367 C C . GLY B 1 255 ? -0.781 -16.312 -23.406 1 96.94 255 GLY B C 1
ATOM 5368 O O . GLY B 1 255 ? -0.343 -16.203 -24.547 1 96.94 255 GLY B O 1
ATOM 5369 N N . CYS B 1 256 ? -1.053 -15.312 -22.672 1 97.5 256 CYS B N 1
ATOM 5370 C CA . CYS B 1 256 ? -0.519 -13.969 -22.875 1 97.5 256 CYS B CA 1
ATOM 5371 C C . CYS B 1 256 ? 0.54 -13.641 -21.828 1 97.5 256 CYS B C 1
ATOM 5373 O O . CYS B 1 256 ? 0.21 -13.328 -20.672 1 97.5 256 CYS B O 1
ATOM 5375 N N . GLY B 1 257 ? 1.782 -13.688 -22.266 1 94.94 257 GLY B N 1
ATOM 5376 C CA . GLY B 1 257 ? 2.883 -13.625 -21.312 1 94.94 257 GLY B CA 1
ATOM 5377 C C . GLY B 1 257 ? 3.527 -12.258 -21.234 1 94.94 257 GLY B C 1
ATOM 5378 O O . GLY B 1 257 ? 3.574 -11.523 -22.219 1 94.94 257 GLY B O 1
ATOM 5379 N N . TRP B 1 258 ? 3.971 -11.914 -20.062 1 96 258 TRP B N 1
ATOM 5380 C CA . TRP B 1 258 ? 4.836 -10.758 -19.844 1 96 258 TRP B CA 1
ATOM 5381 C C . TRP B 1 258 ? 6.246 -11.195 -19.469 1 96 258 TRP B C 1
ATOM 5383 O O . TRP B 1 258 ? 6.445 -11.891 -18.469 1 96 258 TRP B O 1
ATOM 5393 N N . ASN B 1 259 ? 7.156 -10.898 -20.266 1 97.25 259 ASN B N 1
ATOM 5394 C CA . ASN B 1 259 ? 8.594 -11.148 -20.156 1 97.25 259 ASN B CA 1
ATOM 5395 C C . ASN B 1 259 ? 9.406 -9.914 -20.547 1 97.25 259 ASN B C 1
ATOM 5397 O O . ASN B 1 259 ? 9.297 -9.414 -21.656 1 97.25 259 ASN B O 1
ATOM 5401 N N . PRO B 1 260 ? 10.258 -9.367 -19.594 1 97.38 260 PRO B N 1
ATOM 5402 C CA . PRO B 1 260 ? 10.992 -8.133 -19.875 1 97.38 260 PRO B CA 1
ATOM 5403 C C . PRO B 1 260 ? 11.836 -8.219 -21.141 1 97.38 260 PRO B C 1
ATOM 5405 O O . PRO B 1 260 ? 11.969 -7.234 -21.875 1 97.38 260 PRO B O 1
ATOM 5408 N N . ASN B 1 261 ? 12.375 -9.344 -21.438 1 97.44 261 ASN B N 1
ATOM 5409 C CA . ASN B 1 261 ? 13.156 -9.508 -22.656 1 97.44 261 ASN B CA 1
ATOM 5410 C C . ASN B 1 261 ? 12.281 -9.367 -23.906 1 97.44 261 ASN B C 1
ATOM 5412 O O . ASN B 1 261 ? 12.695 -8.758 -24.891 1 97.44 261 ASN B O 1
ATOM 5416 N N . ARG B 1 262 ? 11.102 -9.836 -23.844 1 96.25 262 ARG B N 1
ATOM 5417 C CA . ARG B 1 262 ? 10.203 -9.828 -24.984 1 96.25 262 ARG B CA 1
ATOM 5418 C C . ARG B 1 262 ? 9.703 -8.422 -25.297 1 96.25 262 ARG B C 1
ATOM 5420 O O . ARG B 1 262 ? 9.258 -8.141 -26.406 1 96.25 262 ARG B O 1
ATOM 5427 N N . VAL B 1 263 ? 9.727 -7.555 -24.328 1 95.81 263 VAL B N 1
ATOM 5428 C CA . VAL B 1 263 ? 9.328 -6.172 -24.562 1 95.81 263 VAL B CA 1
ATOM 5429 C C . VAL B 1 263 ? 10.562 -5.289 -24.703 1 95.81 263 VAL B C 1
ATOM 5431 O O . VAL B 1 263 ? 10.492 -4.07 -24.5 1 95.81 263 VAL B O 1
ATOM 5434 N N . ASN B 1 264 ? 11.68 -5.875 -24.844 1 96.69 264 ASN B N 1
ATOM 5435 C CA . ASN B 1 264 ? 12.953 -5.254 -25.188 1 96.69 264 ASN B CA 1
ATOM 5436 C C . ASN B 1 264 ? 13.523 -4.457 -24.016 1 96.69 264 ASN B C 1
ATOM 5438 O O . ASN B 1 264 ? 14.078 -3.375 -24.219 1 96.69 264 ASN B O 1
ATOM 5442 N N . THR B 1 265 ? 13.25 -4.832 -22.875 1 96.56 265 THR B N 1
ATOM 5443 C CA . THR B 1 265 ? 13.922 -4.312 -21.688 1 96.56 265 THR B CA 1
ATOM 5444 C C . THR B 1 265 ? 14.859 -5.363 -21.094 1 96.56 265 THR B C 1
ATOM 5446 O O . THR B 1 265 ? 14.609 -5.883 -20 1 96.56 265 THR B O 1
ATOM 5449 N N . THR B 1 266 ? 15.977 -5.574 -21.703 1 96.69 266 THR B N 1
ATOM 5450 C CA . THR B 1 266 ? 16.828 -6.742 -21.5 1 96.69 266 THR B CA 1
ATOM 5451 C C . THR B 1 266 ? 17.734 -6.543 -20.281 1 96.69 266 THR B C 1
ATOM 5453 O O . THR B 1 266 ? 18.359 -7.492 -19.812 1 96.69 266 THR B O 1
ATOM 5456 N N . ASP B 1 267 ? 17.766 -5.344 -19.75 1 96.94 267 ASP B N 1
ATOM 5457 C CA . ASP B 1 267 ? 18.594 -5.062 -18.594 1 96.94 267 ASP B CA 1
ATOM 5458 C C . ASP B 1 267 ? 17.75 -5.035 -17.312 1 96.94 267 ASP B C 1
ATOM 5460 O O . ASP B 1 267 ? 18.203 -4.562 -16.266 1 96.94 267 ASP B O 1
ATOM 5464 N N . PHE B 1 268 ? 16.594 -5.531 -17.359 1 97.94 268 PHE B N 1
ATOM 5465 C CA . PHE B 1 268 ? 15.664 -5.41 -16.25 1 97.94 268 PHE B CA 1
ATOM 5466 C C . PHE B 1 268 ? 15.922 -6.496 -15.211 1 97.94 268 PHE B C 1
ATOM 5468 O O . PHE B 1 268 ? 16.094 -6.203 -14.023 1 97.94 268 PHE B O 1
ATOM 5475 N N . TYR B 1 269 ? 16.031 -7.695 -15.562 1 98.25 269 TYR B N 1
ATOM 5476 C CA . TYR B 1 269 ? 16.125 -8.883 -14.719 1 98.25 269 TYR B CA 1
ATOM 5477 C C . TYR B 1 269 ? 17.297 -9.758 -15.148 1 98.25 269 TYR B C 1
ATOM 5479 O O . TYR B 1 269 ? 17.422 -10.102 -16.328 1 98.25 269 TYR B O 1
ATOM 5487 N N . GLY B 1 270 ? 18.094 -10.133 -14.195 1 98.38 270 GLY B N 1
ATOM 5488 C CA . GLY B 1 270 ? 19.219 -10.992 -14.516 1 98.38 270 GLY B CA 1
ATOM 5489 C C . GLY B 1 270 ? 20.234 -11.086 -13.391 1 98.38 270 GLY B C 1
ATOM 5490 O O . GLY B 1 270 ? 19.938 -10.734 -12.25 1 98.38 270 GLY B O 1
ATOM 5491 N N . ARG B 1 271 ? 21.406 -11.641 -13.688 1 97.94 271 ARG B N 1
ATOM 5492 C CA . ARG B 1 271 ? 22.422 -11.922 -12.672 1 97.94 271 ARG B CA 1
ATOM 5493 C C . ARG B 1 271 ? 23.328 -10.719 -12.461 1 97.94 271 ARG B C 1
ATOM 5495 O O . ARG B 1 271 ? 24.031 -10.297 -13.383 1 97.94 271 ARG B O 1
ATOM 5502 N N . GLY B 1 272 ? 23.234 -10.219 -11.227 1 97.5 272 GLY B N 1
ATOM 5503 C CA . GLY B 1 272 ? 24.172 -9.164 -10.867 1 97.5 272 GLY B CA 1
ATOM 5504 C C . GLY B 1 272 ? 23.516 -7.812 -10.68 1 97.5 272 GLY B C 1
ATOM 5505 O O . GLY B 1 272 ? 22.359 -7.625 -11.055 1 97.5 272 GLY B O 1
ATOM 5506 N N . ASP B 1 273 ? 24.281 -6.852 -10.227 1 94.31 273 ASP B N 1
ATOM 5507 C CA . ASP B 1 273 ? 23.75 -5.574 -9.766 1 94.31 273 ASP B CA 1
ATOM 5508 C C . ASP B 1 273 ? 23.562 -4.605 -10.93 1 94.31 273 ASP B C 1
ATOM 5510 O O . ASP B 1 273 ? 23.047 -3.502 -10.75 1 94.31 273 ASP B O 1
ATOM 5514 N N . SER B 1 274 ? 23.953 -5.016 -12.156 1 96.81 274 SER B N 1
ATOM 5515 C CA . SER B 1 274 ? 23.688 -4.184 -13.328 1 96.81 274 SER B CA 1
ATOM 5516 C C . SER B 1 274 ? 22.234 -4.293 -13.773 1 96.81 274 SER B C 1
ATOM 5518 O O . SER B 1 274 ? 21.766 -3.488 -14.578 1 96.81 274 SER B O 1
ATOM 5520 N N . PHE B 1 275 ? 21.594 -5.258 -13.281 1 97.94 275 PHE B N 1
ATOM 5521 C CA . PHE B 1 275 ? 20.188 -5.449 -13.594 1 97.94 275 PHE B CA 1
ATOM 5522 C C . PHE B 1 275 ? 19.312 -4.758 -12.562 1 97.94 275 PHE B C 1
ATOM 5524 O O . PHE B 1 275 ? 19.703 -4.586 -11.406 1 97.94 275 PHE B O 1
ATOM 5531 N N . LYS B 1 276 ? 18.047 -4.348 -12.984 1 97.12 276 LYS B N 1
ATOM 5532 C CA . LYS B 1 276 ? 17.109 -3.729 -12.055 1 97.12 276 LYS B CA 1
ATOM 5533 C C . LYS B 1 276 ? 16.703 -4.703 -10.953 1 97.12 276 LYS B C 1
ATOM 5535 O O . LYS B 1 276 ? 16.594 -4.316 -9.789 1 97.12 276 LYS B O 1
ATOM 5540 N N . VAL B 1 277 ? 16.469 -5.906 -11.359 1 98.19 277 VAL B N 1
ATOM 5541 C CA . VAL B 1 277 ? 16.25 -7 -10.414 1 98.19 277 VAL B CA 1
ATOM 5542 C C . VAL B 1 277 ? 17.438 -7.961 -10.477 1 98.19 277 VAL B C 1
ATOM 5544 O O . VAL B 1 277 ? 17.688 -8.594 -11.5 1 98.19 277 VAL B O 1
ATOM 5547 N N . ASP B 1 278 ? 18.156 -8.039 -9.375 1 98.62 278 ASP B N 1
ATOM 5548 C CA . ASP B 1 278 ? 19.328 -8.914 -9.289 1 98.62 278 ASP B CA 1
ATOM 5549 C C . ASP B 1 278 ? 18.922 -10.305 -8.789 1 98.62 278 ASP B C 1
ATOM 5551 O O . ASP B 1 278 ? 18.75 -10.516 -7.59 1 98.62 278 ASP B O 1
ATOM 5555 N N . SER B 1 279 ? 18.938 -11.258 -9.688 1 98.5 279 SER B N 1
ATOM 5556 C CA . SER B 1 279 ? 18.422 -12.594 -9.391 1 98.5 279 SER B CA 1
ATOM 5557 C C . SER B 1 279 ? 19.422 -13.406 -8.586 1 98.5 279 SER B C 1
ATOM 5559 O O . SER B 1 279 ? 19.141 -14.523 -8.164 1 98.5 279 SER B O 1
ATOM 5561 N N . THR B 1 280 ? 20.625 -12.852 -8.289 1 98.38 280 THR B N 1
ATOM 5562 C CA . THR B 1 280 ? 21.609 -13.562 -7.496 1 98.38 280 THR B CA 1
ATOM 5563 C C . THR B 1 280 ? 21.359 -13.352 -6.004 1 98.38 280 THR B C 1
ATOM 5565 O O . THR B 1 280 ? 22 -14 -5.168 1 98.38 280 THR B O 1
ATOM 5568 N N . ARG B 1 281 ? 20.484 -12.477 -5.754 1 98.25 281 ARG B N 1
ATOM 5569 C CA . ARG B 1 281 ? 20.125 -12.18 -4.371 1 98.25 281 ARG B CA 1
ATOM 5570 C C . ARG B 1 281 ? 18.625 -12.328 -4.152 1 98.25 281 ARG B C 1
ATOM 5572 O O . ARG B 1 281 ? 17.844 -12.383 -5.113 1 98.25 281 ARG B O 1
ATOM 5579 N N . LYS B 1 282 ? 18.328 -12.406 -2.859 1 98.19 282 LYS B N 1
ATOM 5580 C CA . LYS B 1 282 ? 16.922 -12.555 -2.484 1 98.19 282 LYS B CA 1
ATOM 5581 C C . LYS B 1 282 ? 16.109 -11.328 -2.889 1 98.19 282 LYS B C 1
ATOM 5583 O O . LYS B 1 282 ? 16.594 -10.195 -2.771 1 98.19 282 LYS B O 1
ATOM 5588 N N . PHE B 1 283 ? 14.875 -11.469 -3.373 1 98.38 283 PHE B N 1
ATOM 5589 C CA . PHE B 1 283 ? 13.938 -10.391 -3.631 1 98.38 283 PHE B CA 1
ATOM 5590 C C . PHE B 1 283 ? 12.5 -10.867 -3.467 1 98.38 283 PHE B C 1
ATOM 5592 O O . PHE B 1 283 ? 12.25 -12.07 -3.318 1 98.38 283 PHE B O 1
ATOM 5599 N N . THR B 1 284 ? 11.562 -9.945 -3.428 1 98.38 284 THR B N 1
ATOM 5600 C CA . THR B 1 284 ? 10.133 -10.219 -3.316 1 98.38 284 THR B CA 1
ATOM 5601 C C . THR B 1 284 ? 9.438 -10 -4.656 1 98.38 284 THR B C 1
ATOM 5603 O O . THR B 1 284 ? 9.672 -8.992 -5.324 1 98.38 284 THR B O 1
ATOM 5606 N N . VAL B 1 285 ? 8.672 -11 -5.039 1 98.75 285 VAL B N 1
ATOM 5607 C CA . VAL B 1 285 ? 7.809 -10.883 -6.207 1 98.75 285 VAL B CA 1
ATOM 5608 C C . VAL B 1 285 ? 6.398 -10.484 -5.773 1 98.75 285 VAL B C 1
ATOM 5610 O O . VAL B 1 285 ? 5.801 -11.141 -4.914 1 98.75 285 VAL B O 1
ATOM 5613 N N . VAL B 1 286 ? 5.875 -9.422 -6.383 1 98.06 286 VAL B N 1
ATOM 5614 C CA . VAL B 1 286 ? 4.551 -8.922 -6.027 1 98.06 286 VAL B CA 1
ATOM 5615 C C . VAL B 1 286 ? 3.668 -8.875 -7.273 1 98.06 286 VAL B C 1
ATOM 5617 O O . VAL B 1 286 ? 3.977 -8.164 -8.234 1 98.06 286 VAL B O 1
ATOM 5620 N N . SER B 1 287 ? 2.602 -9.633 -7.23 1 98.38 287 SER B N 1
ATOM 5621 C CA . SER B 1 287 ? 1.631 -9.633 -8.32 1 98.38 287 SER B CA 1
ATOM 5622 C C . SER B 1 287 ? 0.28 -9.102 -7.855 1 98.38 287 SER B C 1
ATOM 5624 O O . SER B 1 287 ? -0.253 -9.547 -6.836 1 98.38 287 SER B O 1
ATOM 5626 N N . GLN B 1 288 ? -0.231 -8.148 -8.602 1 96.25 288 GLN B N 1
ATOM 5627 C CA . GLN B 1 288 ? -1.533 -7.566 -8.297 1 96.25 288 GLN B CA 1
ATOM 5628 C C . GLN B 1 288 ? -2.543 -7.871 -9.398 1 96.25 288 GLN B C 1
ATOM 5630 O O . GLN B 1 288 ? -2.244 -7.711 -10.586 1 96.25 288 GLN B O 1
ATOM 5635 N N . PHE B 1 289 ? -3.672 -8.312 -8.984 1 97.38 289 PHE B N 1
ATOM 5636 C CA . PHE B 1 289 ? -4.754 -8.641 -9.906 1 97.38 289 PHE B CA 1
ATOM 5637 C C . PHE B 1 289 ? -5.914 -7.664 -9.75 1 97.38 289 PHE B C 1
ATOM 5639 O O . PHE B 1 289 ? -6.848 -7.918 -8.984 1 97.38 289 PHE B O 1
ATOM 5646 N N . LEU B 1 290 ? -5.871 -6.645 -10.578 1 94.25 290 LEU B N 1
ATOM 5647 C CA . LEU B 1 290 ? -6.77 -5.512 -10.383 1 94.25 290 LEU B CA 1
ATOM 5648 C C . LEU B 1 290 ? -8.133 -5.781 -11.016 1 94.25 290 LEU B C 1
ATOM 5650 O O . LEU B 1 290 ? -8.203 -6.312 -12.125 1 94.25 290 LEU B O 1
ATOM 5654 N N . ALA B 1 291 ? -9.133 -5.461 -10.312 1 92.69 291 ALA B N 1
ATOM 5655 C CA . ALA B 1 291 ? -10.516 -5.625 -10.773 1 92.69 291 ALA B CA 1
ATOM 5656 C C . ALA B 1 291 ? -11.094 -4.297 -11.242 1 92.69 291 ALA B C 1
ATOM 5658 O O . ALA B 1 291 ? -10.672 -3.23 -10.789 1 92.69 291 ALA B O 1
ATOM 5659 N N . ASP B 1 292 ? -11.945 -4.348 -12.164 1 89.75 292 ASP B N 1
ATOM 5660 C CA . ASP B 1 292 ? -12.719 -3.154 -12.508 1 89.75 292 ASP B CA 1
ATOM 5661 C C . ASP B 1 292 ? -13.836 -2.908 -11.5 1 89.75 292 ASP B C 1
ATOM 5663 O O . ASP B 1 292 ? -13.93 -3.607 -10.484 1 89.75 292 ASP B O 1
ATOM 5667 N N . LYS B 1 293 ? -14.648 -1.898 -11.758 1 81.38 293 LYS B N 1
ATOM 5668 C CA . LYS B 1 293 ? -15.695 -1.485 -10.828 1 81.38 293 LYS B CA 1
ATOM 5669 C C . LYS B 1 293 ? -16.719 -2.602 -10.617 1 81.38 293 LYS B C 1
ATOM 5671 O O . LYS B 1 293 ? -17.375 -2.65 -9.586 1 81.38 293 LYS B O 1
ATOM 5676 N N . ASN B 1 294 ? -16.859 -3.525 -11.586 1 87.56 294 ASN B N 1
ATOM 5677 C CA . ASN B 1 294 ? -17.828 -4.617 -11.5 1 87.56 294 ASN B CA 1
ATOM 5678 C C . ASN B 1 294 ? -17.203 -5.863 -10.875 1 87.56 294 ASN B C 1
ATOM 5680 O O . ASN B 1 294 ? -17.859 -6.906 -10.789 1 87.56 294 ASN B O 1
ATOM 5684 N N . GLY B 1 295 ? -15.977 -5.84 -10.516 1 88.62 295 GLY B N 1
ATOM 5685 C CA . GLY B 1 295 ? -15.312 -6.949 -9.852 1 88.62 295 GLY B CA 1
ATOM 5686 C C . GLY B 1 295 ? -14.648 -7.91 -10.82 1 88.62 295 GLY B C 1
ATOM 5687 O O . GLY B 1 295 ? -14.188 -8.984 -10.414 1 88.62 295 GLY B O 1
ATOM 5688 N N . ASN B 1 296 ? -14.594 -7.523 -12.094 1 93.5 296 ASN B N 1
ATOM 5689 C CA . ASN B 1 296 ? -13.938 -8.367 -13.086 1 93.5 296 ASN B CA 1
ATOM 5690 C C . ASN B 1 296 ? -12.445 -8.055 -13.188 1 93.5 296 ASN B C 1
ATOM 5692 O O . ASN B 1 296 ? -12.047 -6.898 -13.109 1 93.5 296 ASN B O 1
ATOM 5696 N N . LEU B 1 297 ? -11.719 -9.141 -13.406 1 96.81 297 LEU B N 1
ATOM 5697 C CA . LEU B 1 297 ? -10.289 -8.922 -13.617 1 96.81 297 LEU B CA 1
ATOM 5698 C C . LEU B 1 297 ? -10.047 -8.031 -14.836 1 96.81 297 LEU B C 1
ATOM 5700 O O . LEU B 1 297 ? -10.594 -8.273 -15.914 1 96.81 297 LEU B O 1
ATOM 5704 N N . LYS B 1 298 ? -9.211 -7.027 -14.609 1 96.12 298 LYS B N 1
ATOM 5705 C CA . LYS B 1 298 ? -8.992 -6.043 -15.664 1 96.12 298 LYS B CA 1
ATOM 5706 C C . LYS B 1 298 ? -7.523 -5.98 -16.062 1 96.12 298 LYS B C 1
ATOM 5708 O O . LYS B 1 298 ? -7.207 -5.836 -17.25 1 96.12 298 LYS B O 1
ATOM 5713 N N . GLU B 1 299 ? -6.645 -6.027 -15.07 1 97.12 299 GLU B N 1
ATOM 5714 C CA . GLU B 1 299 ? -5.211 -5.875 -15.305 1 97.12 299 GLU B CA 1
ATOM 5715 C C . GLU B 1 299 ? -4.398 -6.758 -14.359 1 97.12 299 GLU B C 1
ATOM 5717 O O . GLU B 1 299 ? -4.793 -6.965 -13.203 1 97.12 299 GLU B O 1
ATOM 5722 N N . LEU B 1 300 ? -3.299 -7.266 -14.859 1 98.12 300 LEU B N 1
ATOM 5723 C CA . LEU B 1 300 ? -2.303 -7.949 -14.047 1 98.12 300 LEU B CA 1
ATOM 5724 C C . LEU B 1 300 ? -1.025 -7.121 -13.938 1 98.12 300 LEU B C 1
ATOM 5726 O O . LEU B 1 300 ? -0.422 -6.773 -14.953 1 98.12 300 LEU B O 1
ATOM 5730 N N . HIS B 1 301 ? -0.664 -6.785 -12.703 1 97.06 301 HIS B N 1
ATOM 5731 C CA . HIS B 1 301 ? 0.532 -5.992 -12.438 1 97.06 301 HIS B CA 1
ATOM 5732 C C . HIS B 1 301 ? 1.6 -6.824 -11.734 1 97.06 301 HIS B C 1
ATOM 5734 O O . HIS B 1 301 ? 1.278 -7.711 -10.945 1 97.06 301 HIS B O 1
ATOM 5740 N N . ARG B 1 302 ? 2.85 -6.484 -12.062 1 96.94 302 ARG B N 1
ATOM 5741 C CA . ARG B 1 302 ? 4.012 -7.105 -11.438 1 96.94 302 ARG B CA 1
ATOM 5742 C C . ARG B 1 302 ? 5.004 -6.051 -10.961 1 96.94 302 ARG B C 1
ATOM 5744 O O . ARG B 1 302 ? 5.297 -5.094 -11.68 1 96.94 302 ARG B O 1
ATOM 5751 N N . HIS B 1 303 ? 5.414 -6.207 -9.719 1 95.19 303 HIS B N 1
ATOM 5752 C CA . HIS B 1 303 ? 6.523 -5.43 -9.18 1 95.19 303 HIS B CA 1
ATOM 5753 C C . HIS B 1 303 ? 7.445 -6.297 -8.336 1 95.19 303 HIS B C 1
ATOM 5755 O O . HIS B 1 303 ? 7.137 -7.461 -8.062 1 95.19 303 HIS B O 1
ATOM 5761 N N . TYR B 1 304 ? 8.594 -5.738 -8.055 1 97.69 304 TYR B N 1
ATOM 5762 C CA . TYR B 1 304 ? 9.57 -6.426 -7.219 1 97.69 304 TYR B CA 1
ATOM 5763 C C . TYR B 1 304 ? 10.039 -5.535 -6.07 1 97.69 304 TYR B C 1
ATOM 5765 O O . TYR B 1 304 ? 9.961 -4.309 -6.164 1 97.69 304 TYR B O 1
ATOM 5773 N N . VAL B 1 305 ? 10.328 -6.121 -4.996 1 96.06 305 VAL B N 1
ATOM 5774 C CA . VAL B 1 305 ? 11.008 -5.43 -3.904 1 96.06 305 VAL B CA 1
ATOM 5775 C C . VAL B 1 305 ? 12.367 -6.078 -3.646 1 96.06 305 VAL B C 1
ATOM 5777 O O . VAL B 1 305 ? 12.453 -7.289 -3.432 1 96.06 305 VAL B O 1
ATOM 5780 N N . GLN B 1 306 ? 13.391 -5.336 -3.725 1 94.94 306 GLN B N 1
ATOM 5781 C CA . GLN B 1 306 ? 14.734 -5.805 -3.418 1 94.94 306 GLN B CA 1
ATOM 5782 C C . GLN B 1 306 ? 15.539 -4.73 -2.686 1 94.94 306 GLN B C 1
ATOM 5784 O O . GLN B 1 306 ? 15.547 -3.566 -3.094 1 94.94 306 GLN B O 1
ATOM 5789 N N . ASP B 1 307 ? 16.109 -5.113 -1.536 1 89 307 ASP B N 1
ATOM 5790 C CA . ASP B 1 307 ? 16.906 -4.207 -0.703 1 89 307 ASP B CA 1
ATOM 5791 C C . ASP B 1 307 ? 16.078 -2.986 -0.297 1 89 307 ASP B C 1
ATOM 5793 O O . ASP B 1 307 ? 16.578 -1.857 -0.349 1 89 307 ASP B O 1
ATOM 5797 N N . GLY B 1 308 ? 14.867 -3.23 -0.059 1 83.06 308 GLY B N 1
ATOM 5798 C CA . GLY B 1 308 ? 14.023 -2.162 0.445 1 83.06 308 GLY B CA 1
ATOM 5799 C C . GLY B 1 308 ? 13.547 -1.217 -0.642 1 83.06 308 GLY B C 1
ATOM 5800 O O . GLY B 1 308 ? 13 -0.15 -0.348 1 83.06 308 GLY B O 1
ATOM 5801 N N . GLN B 1 309 ? 13.781 -1.515 -1.831 1 85.25 309 GLN B N 1
ATOM 5802 C CA . GLN B 1 309 ? 13.383 -0.659 -2.943 1 85.25 309 GLN B CA 1
ATOM 5803 C C . GLN B 1 309 ? 12.289 -1.317 -3.779 1 85.25 309 GLN B C 1
ATOM 5805 O O . GLN B 1 309 ? 12.375 -2.506 -4.098 1 85.25 309 GLN B O 1
ATOM 5810 N N . LEU B 1 310 ? 11.281 -0.522 -4.098 1 89.19 310 LEU B N 1
ATOM 5811 C CA . LEU B 1 310 ? 10.25 -0.961 -5.031 1 89.19 310 LEU B CA 1
ATOM 5812 C C . LEU B 1 310 ? 10.734 -0.829 -6.473 1 89.19 310 LEU B C 1
ATOM 5814 O O . LEU B 1 310 ? 11.195 0.238 -6.883 1 89.19 310 LEU B O 1
ATOM 5818 N N . ILE B 1 311 ? 10.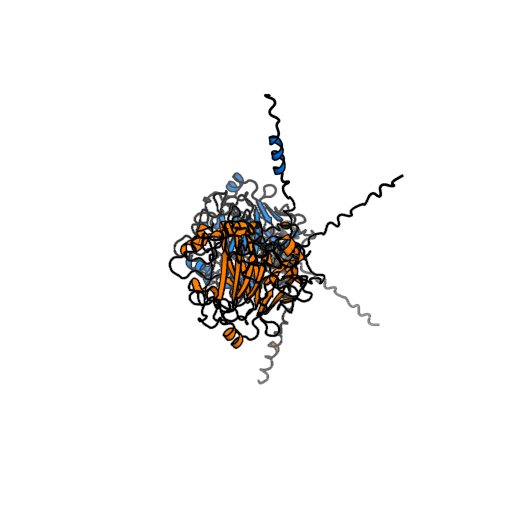672 -1.891 -7.172 1 93.94 311 ILE B N 1
ATOM 5819 C CA . ILE B 1 311 ? 11.047 -1.921 -8.578 1 93.94 311 ILE B CA 1
ATOM 5820 C C . ILE B 1 311 ? 9.812 -2.18 -9.438 1 93.94 311 ILE B C 1
ATOM 5822 O O . ILE B 1 311 ? 9.266 -3.287 -9.438 1 93.94 311 ILE B O 1
ATOM 5826 N N . GLU B 1 312 ? 9.406 -1.171 -10.164 1 92.12 312 GLU B N 1
ATOM 5827 C CA . GLU B 1 312 ? 8.25 -1.32 -11.039 1 92.12 312 GLU B CA 1
ATOM 5828 C C . GLU B 1 312 ? 8.586 -2.207 -12.234 1 92.12 312 GLU B C 1
ATOM 5830 O O . GLU B 1 312 ? 9.742 -2.307 -12.641 1 92.12 312 GLU B O 1
ATOM 5835 N N . SER B 1 313 ? 7.523 -2.785 -12.758 1 94.56 313 SER B N 1
ATOM 5836 C CA . SER B 1 313 ? 7.699 -3.643 -13.93 1 94.56 313 SER B CA 1
ATOM 5837 C C . SER B 1 313 ? 8.289 -2.865 -15.102 1 94.56 313 SER B C 1
ATOM 5839 O O . SER B 1 313 ? 8.148 -1.643 -15.172 1 94.56 313 SER B O 1
ATOM 5841 N N . ALA B 1 314 ? 8.945 -3.607 -15.969 1 93.94 314 ALA B N 1
ATOM 5842 C CA . ALA B 1 314 ? 9.492 -3.016 -17.188 1 93.94 314 ALA B CA 1
ATOM 5843 C C . ALA B 1 314 ? 8.391 -2.414 -18.047 1 93.94 314 ALA B C 1
ATOM 5845 O O . ALA B 1 314 ? 7.305 -2.982 -18.156 1 93.94 314 ALA B O 1
ATOM 5846 N N . VAL B 1 315 ? 8.703 -1.285 -18.656 1 94.19 315 VAL B N 1
ATOM 5847 C CA . VAL B 1 315 ? 7.781 -0.649 -19.578 1 94.19 315 VAL B CA 1
ATOM 5848 C C . VAL B 1 315 ? 8.023 -1.18 -21 1 94.19 315 VAL B C 1
ATOM 5850 O O . VAL B 1 315 ? 9.172 -1.36 -21.406 1 94.19 315 VAL B O 1
ATOM 5853 N N . VAL B 1 316 ? 6.953 -1.399 -21.688 1 96.12 316 VAL B N 1
ATOM 5854 C CA . VAL B 1 316 ? 7.035 -1.868 -23.078 1 96.12 316 VAL B CA 1
ATOM 5855 C C . VAL B 1 316 ? 7.93 -0.933 -23.891 1 96.12 316 VAL B C 1
ATOM 5857 O O . VAL B 1 316 ? 7.75 0.287 -23.859 1 96.12 316 VAL B O 1
ATOM 5860 N N . ASN B 1 317 ? 8.891 -1.521 -24.484 1 96.31 317 ASN B N 1
ATOM 5861 C CA . ASN B 1 317 ? 9.844 -0.764 -25.297 1 96.31 317 ASN B CA 1
ATOM 5862 C C . ASN B 1 317 ? 9.977 -1.331 -26.703 1 96.31 317 ASN B C 1
ATOM 5864 O O . ASN B 1 317 ? 11.078 -1.437 -27.234 1 96.31 317 ASN B O 1
ATOM 5868 N N . ILE B 1 318 ? 9.008 -1.908 -27.219 1 95.44 318 ILE B N 1
ATOM 5869 C CA . ILE B 1 318 ? 8.93 -2.357 -28.609 1 95.44 318 ILE B CA 1
ATOM 5870 C C . ILE B 1 318 ? 7.828 -1.586 -29.344 1 95.44 318 ILE B C 1
ATOM 5872 O O . ILE B 1 318 ? 6.945 -1.006 -28.703 1 95.44 318 ILE B O 1
ATOM 5876 N N . GLU B 1 319 ? 7.863 -1.538 -30.609 1 94.69 319 GLU B N 1
ATOM 5877 C CA . GLU B 1 319 ? 6.836 -0.864 -31.406 1 94.69 319 GLU B CA 1
ATOM 5878 C C . GLU B 1 319 ? 5.547 -1.677 -31.453 1 94.69 319 GLU B C 1
ATOM 5880 O O . GLU B 1 319 ? 5.582 -2.908 -31.453 1 94.69 319 GLU B O 1
ATOM 5885 N N . GLY B 1 320 ? 4.383 -0.99 -31.453 1 94.62 320 GLY B N 1
ATOM 5886 C CA . GLY B 1 320 ? 3.111 -1.681 -31.578 1 94.62 320 GLY B CA 1
ATOM 5887 C C . GLY B 1 320 ? 2.256 -1.607 -30.328 1 94.62 320 GLY B C 1
ATOM 5888 O O . GLY B 1 320 ? 1.256 -0.887 -30.297 1 94.62 320 GLY B O 1
ATOM 5889 N N . PRO B 1 321 ? 2.809 -2.271 -29.312 1 95.38 321 PRO B N 1
ATOM 5890 C CA . PRO B 1 321 ? 2.037 -2.234 -28.078 1 95.38 321 PRO B CA 1
ATOM 5891 C C . PRO B 1 321 ? 2.109 -0.88 -27.375 1 95.38 321 PRO B C 1
ATOM 5893 O O . PRO B 1 321 ? 3.074 -0.135 -27.562 1 95.38 321 PRO B O 1
ATOM 5896 N N . PRO B 1 322 ? 1.012 -0.649 -26.594 1 94.88 322 PRO B N 1
ATOM 5897 C CA . PRO B 1 322 ? 1.095 0.558 -25.766 1 94.88 322 PRO B CA 1
ATOM 5898 C C . PRO B 1 322 ? 2.256 0.517 -24.781 1 94.88 322 PRO B C 1
ATOM 5900 O O . PRO B 1 322 ? 2.695 -0.566 -24.375 1 94.88 322 PRO B O 1
ATOM 5903 N N . LYS B 1 323 ? 2.734 1.727 -24.391 1 94.56 323 LYS B N 1
ATOM 5904 C CA . LYS B 1 323 ? 3.844 1.835 -23.453 1 94.56 323 LYS B CA 1
ATOM 5905 C C . LYS B 1 323 ? 3.363 1.675 -22.016 1 94.56 323 LYS B C 1
ATOM 5907 O O . LYS B 1 323 ? 3.375 2.635 -21.234 1 94.56 323 LYS B O 1
ATOM 5912 N N . VAL B 1 324 ? 2.998 0.509 -21.703 1 95.38 324 VAL B N 1
ATOM 5913 C CA . VAL B 1 324 ? 2.504 0.165 -20.375 1 95.38 324 VAL B CA 1
ATOM 5914 C C . VAL B 1 324 ? 3.451 -0.833 -19.703 1 95.38 324 VAL B C 1
ATOM 5916 O O . VAL B 1 324 ? 4.43 -1.268 -20.312 1 95.38 324 VAL B O 1
ATOM 5919 N N . ASN B 1 325 ? 3.199 -1.108 -18.469 1 96.69 325 ASN B N 1
ATOM 5920 C CA . ASN B 1 325 ? 4.008 -2.08 -17.734 1 96.69 325 ASN B CA 1
ATOM 5921 C C . ASN B 1 325 ? 3.143 -3.131 -17.047 1 96.69 325 ASN B C 1
ATOM 5923 O O . ASN B 1 325 ? 3.5 -3.641 -15.992 1 96.69 325 ASN B O 1
ATOM 5927 N N . TYR B 1 326 ? 1.992 -3.393 -17.609 1 97.12 326 TYR B N 1
ATOM 5928 C CA . TYR B 1 326 ? 1.046 -4.367 -17.078 1 97.12 326 TYR B CA 1
ATOM 5929 C C . TYR B 1 326 ? 0.349 -5.121 -18.203 1 97.12 326 TYR B C 1
ATOM 5931 O O . TYR B 1 326 ? 0.446 -4.734 -19.375 1 97.12 326 TYR B O 1
ATOM 5939 N N . ILE B 1 327 ? -0.335 -6.258 -17.844 1 97.75 327 ILE B N 1
ATOM 5940 C CA . ILE B 1 327 ? -1.062 -7.07 -18.812 1 97.75 327 ILE B CA 1
ATOM 5941 C C . ILE B 1 327 ? -2.541 -6.691 -18.812 1 97.75 327 ILE B C 1
ATOM 5943 O O . ILE B 1 327 ? -3.158 -6.617 -17.734 1 97.75 327 ILE B O 1
ATOM 5947 N N . ASN B 1 328 ? -3.074 -6.375 -19.891 1 97.56 328 ASN B N 1
ATOM 5948 C CA . ASN B 1 328 ? -4.504 -6.27 -20.156 1 97.56 328 ASN B CA 1
ATOM 5949 C C . ASN B 1 328 ? -4.836 -6.703 -21.594 1 97.56 328 ASN B C 1
ATOM 5951 O O . ASN B 1 328 ? -3.953 -7.129 -22.328 1 97.56 328 ASN B O 1
ATOM 5955 N N . ASP B 1 329 ? -6.098 -6.645 -21.953 1 98.12 329 ASP B N 1
ATOM 5956 C CA . ASP B 1 329 ? -6.504 -7.145 -23.266 1 98.12 329 ASP B CA 1
ATOM 5957 C C . ASP B 1 329 ? -5.879 -6.316 -24.391 1 98.12 329 ASP B C 1
ATOM 5959 O O . ASP B 1 329 ? -5.52 -6.855 -25.438 1 98.12 329 ASP B O 1
ATOM 5963 N N . GLU B 1 330 ? -5.723 -5.016 -24.172 1 97.88 330 GLU B N 1
ATOM 5964 C CA . GLU B 1 330 ? -5.105 -4.172 -25.188 1 97.88 330 GLU B CA 1
ATOM 5965 C C . GLU B 1 330 ? -3.664 -4.598 -25.453 1 97.88 330 GLU B C 1
ATOM 5967 O O . GLU B 1 330 ? -3.25 -4.703 -26.609 1 97.88 330 GLU B O 1
ATOM 5972 N N . PHE B 1 331 ? -2.949 -4.832 -24.406 1 97.81 331 PHE B N 1
ATOM 5973 C CA . PHE B 1 331 ? -1.582 -5.316 -24.547 1 97.81 331 PHE B CA 1
ATOM 5974 C C . PHE B 1 331 ? -1.559 -6.668 -25.25 1 97.81 331 PHE B C 1
ATOM 5976 O O . PHE B 1 331 ? -0.772 -6.875 -26.188 1 97.81 331 PHE B O 1
ATOM 5983 N N . CYS B 1 332 ? -2.449 -7.609 -24.875 1 98.12 332 CYS B N 1
ATOM 5984 C CA . CYS B 1 332 ? -2.463 -8.969 -25.406 1 98.12 332 CYS B CA 1
ATOM 5985 C C . CYS B 1 332 ? -2.846 -8.977 -26.875 1 98.12 332 CYS B C 1
ATOM 5987 O O . CYS B 1 332 ? -2.324 -9.773 -27.656 1 98.12 332 CYS B O 1
ATOM 5989 N N . GLU B 1 333 ? -3.729 -8.102 -27.25 1 98.12 333 GLU B N 1
ATOM 5990 C CA . GLU B 1 333 ? -4.059 -7.941 -28.656 1 98.12 333 GLU B CA 1
ATOM 5991 C C . GLU B 1 333 ? -2.857 -7.438 -29.453 1 98.12 333 GLU B C 1
ATOM 5993 O O . GLU B 1 333 ? -2.562 -7.949 -30.531 1 98.12 333 GLU B O 1
ATOM 5998 N N . ALA B 1 334 ? -2.207 -6.504 -28.875 1 97.69 334 ALA B N 1
ATOM 5999 C CA . ALA B 1 334 ? -1.112 -5.836 -29.562 1 97.69 334 ALA B CA 1
ATOM 6000 C C . ALA B 1 334 ? 0.067 -6.781 -29.781 1 97.69 334 ALA B C 1
ATOM 6002 O O . ALA B 1 334 ? 0.825 -6.637 -30.734 1 97.69 334 ALA B O 1
ATOM 6003 N N . VAL B 1 335 ? 0.24 -7.723 -28.891 1 96.31 335 VAL B N 1
ATOM 6004 C CA . VAL B 1 335 ? 1.361 -8.641 -29.047 1 96.31 335 VAL B CA 1
ATOM 6005 C C . VAL B 1 335 ? 0.89 -9.922 -29.734 1 96.31 335 VAL B C 1
ATOM 6007 O O . VAL B 1 335 ? 1.58 -10.938 -29.719 1 96.31 335 VAL B O 1
ATOM 6010 N N . ASN B 1 336 ? -0.259 -9.992 -30.188 1 96 336 ASN B N 1
ATOM 6011 C CA . ASN B 1 336 ? -0.842 -11.031 -31.047 1 96 336 ASN B CA 1
ATOM 6012 C C . ASN B 1 336 ? -1.074 -12.328 -30.266 1 96 336 ASN B C 1
ATOM 6014 O O . ASN B 1 336 ? -0.835 -13.414 -30.781 1 96 336 ASN B O 1
ATOM 6018 N N . SER B 1 337 ? -1.456 -12.156 -29.031 1 97.12 337 SER B N 1
ATOM 6019 C CA . SER B 1 337 ? -1.947 -13.312 -28.297 1 97.12 337 SER B CA 1
ATOM 6020 C C . SER B 1 337 ? -3.373 -13.672 -28.703 1 97.12 337 SER B C 1
ATOM 6022 O O . SER B 1 337 ? -4.297 -13.586 -27.906 1 97.12 337 SER B O 1
ATOM 6024 N N . THR B 1 338 ? -3.568 -14.25 -29.875 1 97.06 338 THR B N 1
ATOM 6025 C CA . THR B 1 338 ? -4.855 -14.375 -30.562 1 97.06 338 THR B CA 1
ATOM 6026 C C . THR B 1 338 ? -5.738 -15.398 -29.844 1 97.06 338 THR B C 1
ATOM 6028 O O . THR B 1 338 ? -6.941 -15.18 -29.688 1 97.06 338 THR B O 1
ATOM 6031 N N . GLU B 1 339 ? -5.156 -16.5 -29.438 1 97.44 339 GLU B N 1
ATOM 6032 C CA . GLU B 1 339 ? -5.941 -17.516 -28.75 1 97.44 339 GLU B CA 1
ATOM 6033 C C . GLU B 1 339 ? -6.418 -17.031 -27.391 1 97.44 339 GLU B C 1
ATOM 6035 O O . GLU B 1 339 ? -7.527 -17.344 -26.953 1 97.44 339 GLU B O 1
ATOM 6040 N N . TYR B 1 340 ? -5.641 -16.281 -26.734 1 98.25 340 TYR B N 1
ATOM 6041 C CA . TYR B 1 340 ? -6 -15.664 -25.453 1 98.25 340 TYR B CA 1
ATOM 6042 C C . TYR B 1 340 ? -7.262 -14.82 -25.594 1 98.25 340 TYR B C 1
ATOM 6044 O O . TYR B 1 340 ? -8.195 -14.953 -24.797 1 98.25 340 TYR B O 1
ATOM 6052 N N . ILE B 1 341 ? -7.238 -13.977 -26.625 1 98 341 ILE B N 1
ATOM 6053 C CA . ILE B 1 341 ? -8.359 -13.07 -26.859 1 98 341 ILE B CA 1
ATOM 6054 C C . ILE B 1 341 ? -9.578 -13.867 -27.312 1 98 341 ILE B C 1
ATOM 6056 O O . ILE B 1 341 ? -10.695 -13.625 -26.844 1 98 341 ILE B O 1
ATOM 6060 N N . ARG B 1 342 ? -9.367 -14.875 -28.141 1 97.56 342 ARG B N 1
ATOM 6061 C CA . ARG B 1 342 ? -10.453 -15.703 -28.656 1 97.56 342 ARG B CA 1
ATOM 6062 C C . ARG B 1 342 ? -11.211 -16.391 -27.531 1 97.56 342 ARG B C 1
ATOM 6064 O O . ARG B 1 342 ? -12.438 -16.484 -27.562 1 97.56 342 ARG B O 1
ATOM 6071 N N . ILE B 1 343 ? -10.578 -16.844 -26.516 1 97.12 343 ILE B N 1
ATOM 6072 C CA . ILE B 1 343 ? -11.141 -17.656 -25.438 1 97.12 343 ILE B CA 1
ATOM 6073 C C . ILE B 1 343 ? -11.875 -16.75 -24.453 1 97.12 343 ILE B C 1
ATOM 6075 O O . ILE B 1 343 ? -12.75 -17.203 -23.719 1 97.12 343 ILE B O 1
ATOM 6079 N N . GLY B 1 344 ? -11.508 -15.469 -24.391 1 96.75 344 GLY B N 1
ATOM 6080 C CA . GLY B 1 344 ? -12.211 -14.562 -23.5 1 96.75 344 GLY B CA 1
ATOM 6081 C C . GLY B 1 344 ? -11.281 -13.633 -22.75 1 96.75 344 GLY B C 1
ATOM 6082 O O . GLY B 1 344 ? -11.734 -12.773 -21.984 1 96.75 344 GLY B O 1
ATOM 6083 N N . GLY B 1 345 ? -10.008 -13.828 -22.906 1 97.75 345 GLY B N 1
ATOM 6084 C CA . GLY B 1 345 ? -9 -12.891 -22.422 1 97.75 345 GLY B CA 1
ATOM 6085 C C . GLY B 1 345 ? -8.953 -12.805 -20.906 1 97.75 345 GLY B C 1
ATOM 6086 O O . GLY B 1 345 ? -9.078 -13.812 -20.203 1 97.75 345 GLY B O 1
ATOM 6087 N N . THR B 1 346 ? -8.727 -11.594 -20.484 1 98.12 346 THR B N 1
ATOM 6088 C CA . THR B 1 346 ? -8.477 -11.305 -19.078 1 98.12 346 THR B CA 1
ATOM 6089 C C . THR B 1 346 ? -9.727 -11.578 -18.234 1 98.12 346 THR B C 1
ATOM 6091 O O . THR B 1 346 ? -9.625 -12.086 -17.125 1 98.12 346 THR B O 1
ATOM 6094 N N . SER B 1 347 ? -10.867 -11.266 -18.766 1 96.69 347 SER B N 1
ATOM 6095 C CA . SER B 1 347 ? -12.117 -11.5 -18.047 1 96.69 347 SER B CA 1
ATOM 6096 C C . SER B 1 347 ? -12.352 -12.984 -17.797 1 96.69 347 SER B C 1
ATOM 6098 O O . SER B 1 347 ? -12.797 -13.383 -16.719 1 96.69 347 SER B O 1
ATOM 6100 N N . GLN B 1 348 ? -12.031 -13.789 -18.812 1 97.38 348 GLN B N 1
ATOM 6101 C CA . GLN B 1 348 ? -12.18 -15.234 -18.688 1 97.38 348 GLN B CA 1
ATOM 6102 C C . GLN B 1 348 ? -11.25 -15.789 -17.609 1 97.38 348 GLN B C 1
ATOM 6104 O O . GLN B 1 348 ? -11.656 -16.625 -16.797 1 97.38 348 GLN B O 1
ATOM 6109 N N . MET B 1 349 ? -10.039 -15.352 -17.578 1 98.38 349 MET B N 1
ATOM 6110 C CA . MET B 1 349 ? -9.109 -15.742 -16.516 1 98.38 349 MET B CA 1
ATOM 6111 C C . MET B 1 349 ? -9.641 -15.328 -15.148 1 98.38 349 MET B C 1
ATOM 6113 O O . MET B 1 349 ? -9.555 -16.094 -14.18 1 98.38 349 MET B O 1
ATOM 6117 N N . GLY B 1 350 ? -10.188 -14.117 -15.133 1 98.06 350 GLY B N 1
ATOM 6118 C CA . GLY B 1 350 ? -10.75 -13.602 -13.891 1 98.06 350 GLY B CA 1
ATOM 6119 C C . GLY B 1 350 ? -11.859 -14.477 -13.336 1 98.06 350 GLY B C 1
ATOM 6120 O O . GLY B 1 350 ? -11.984 -14.617 -12.117 1 98.06 350 GLY B O 1
ATOM 6121 N N . GLU B 1 351 ? -12.695 -15.07 -14.148 1 97.62 351 GLU B N 1
ATOM 6122 C CA . GLU B 1 351 ? -13.766 -15.945 -13.688 1 97.62 351 GLU B CA 1
ATOM 6123 C C . GLU B 1 351 ? -13.203 -17.156 -12.953 1 97.62 351 GLU B C 1
ATOM 6125 O O . GLU B 1 351 ? -13.703 -17.531 -11.891 1 97.62 351 GLU B O 1
ATOM 6130 N N . ALA B 1 352 ? -12.211 -17.703 -13.539 1 98.19 352 ALA B N 1
ATOM 6131 C CA . ALA B 1 352 ? -11.578 -18.844 -12.883 1 98.19 352 ALA B CA 1
ATOM 6132 C C . ALA B 1 352 ? -10.992 -18.453 -11.531 1 98.19 352 ALA B C 1
ATOM 6134 O O . ALA B 1 352 ? -11.156 -19.172 -10.539 1 98.19 352 ALA B O 1
ATOM 6135 N N . MET B 1 353 ? -10.336 -17.328 -11.547 1 97.88 353 MET B N 1
ATOM 6136 C CA . MET B 1 353 ? -9.719 -16.828 -10.32 1 97.88 353 MET B CA 1
ATOM 6137 C C . MET B 1 353 ? -10.766 -16.562 -9.258 1 97.88 353 MET B C 1
ATOM 6139 O O . MET B 1 353 ? -10.508 -16.719 -8.062 1 97.88 353 MET B O 1
ATOM 6143 N N . SER B 1 354 ? -11.914 -16.109 -9.688 1 96.12 354 SER B N 1
ATOM 6144 C CA . SER B 1 354 ? -13.008 -15.844 -8.758 1 96.12 354 SER B CA 1
ATOM 6145 C C . SER B 1 354 ? -13.586 -17.141 -8.195 1 96.12 354 SER B C 1
ATOM 6147 O O . SER B 1 354 ? -14 -17.188 -7.035 1 96.12 354 SER B O 1
ATOM 6149 N N . ARG B 1 355 ? -13.602 -18.203 -8.969 1 96.19 355 ARG B N 1
ATOM 6150 C CA . ARG B 1 355 ? -14.094 -19.5 -8.5 1 96.19 355 ARG B CA 1
ATOM 6151 C C . ARG B 1 355 ? -13.117 -20.141 -7.512 1 96.19 355 ARG B C 1
ATOM 6153 O O . ARG B 1 355 ? -13.523 -20.891 -6.633 1 96.19 355 ARG B O 1
ATOM 6160 N N . GLY B 1 356 ? -11.93 -19.797 -7.637 1 97.06 356 GLY B N 1
ATOM 6161 C CA . GLY B 1 356 ? -10.914 -20.344 -6.762 1 97.06 356 GLY B CA 1
ATOM 6162 C C . GLY B 1 356 ? -9.977 -21.312 -7.469 1 97.06 356 GLY B C 1
ATOM 6163 O O . GLY B 1 356 ? -10.414 -22.109 -8.312 1 97.06 356 GLY B O 1
ATOM 6164 N N . MET B 1 357 ? -8.703 -21.188 -7.094 1 98.5 357 MET B N 1
ATOM 6165 C CA . MET B 1 357 ? -7.691 -22.016 -7.754 1 98.5 357 MET B CA 1
ATOM 6166 C C . MET B 1 357 ? -6.66 -22.516 -6.75 1 98.5 357 MET B C 1
ATOM 6168 O O . MET B 1 357 ? -6.559 -21.984 -5.641 1 98.5 357 MET B O 1
ATOM 6172 N N . VAL B 1 358 ? -5.914 -23.531 -7.164 1 98.81 358 VAL B N 1
ATOM 6173 C CA . VAL B 1 358 ? -4.945 -24.188 -6.285 1 98.81 358 VAL B CA 1
ATOM 6174 C C . VAL B 1 358 ? -3.535 -23.719 -6.637 1 98.81 358 VAL B C 1
ATOM 6176 O O . VAL B 1 358 ? -3.145 -23.734 -7.805 1 98.81 358 VAL B O 1
ATOM 6179 N N . LEU B 1 359 ? -2.805 -23.328 -5.605 1 98.88 359 LEU B N 1
ATOM 6180 C CA . LEU B 1 359 ? -1.412 -22.953 -5.805 1 98.88 359 LEU B CA 1
ATOM 6181 C C . LEU B 1 359 ? -0.534 -24.172 -6.031 1 98.88 359 LEU B C 1
ATOM 6183 O O . LEU B 1 359 ? -0.558 -25.109 -5.238 1 98.88 359 LEU B O 1
ATOM 6187 N N . VAL B 1 360 ? 0.229 -24.078 -7.07 1 98.88 360 VAL B N 1
ATOM 6188 C CA . VAL B 1 360 ? 1.22 -25.094 -7.418 1 98.88 360 VAL B CA 1
ATOM 6189 C C . VAL B 1 360 ? 2.619 -24.484 -7.375 1 98.88 360 VAL B C 1
ATOM 6191 O O . VAL B 1 360 ? 2.834 -23.375 -7.871 1 98.88 360 VAL B O 1
ATOM 6194 N N . MET B 1 361 ? 3.531 -25.156 -6.746 1 98.94 361 MET B N 1
ATOM 6195 C CA . MET B 1 361 ? 4.945 -24.797 -6.734 1 98.94 361 MET B CA 1
ATOM 6196 C C . MET B 1 361 ? 5.797 -25.922 -7.305 1 98.94 361 MET B C 1
ATOM 6198 O O . MET B 1 361 ? 5.621 -27.094 -6.934 1 98.94 361 MET B O 1
ATOM 6202 N N . SER B 1 362 ? 6.707 -25.562 -8.219 1 98.81 362 SER B N 1
ATOM 6203 C CA . SER B 1 362 ? 7.453 -26.641 -8.852 1 98.81 362 SER B CA 1
ATOM 6204 C C . SER B 1 362 ? 8.828 -26.172 -9.312 1 98.81 362 SER B C 1
ATOM 6206 O O . SER B 1 362 ? 9.102 -24.969 -9.336 1 98.81 362 SER B O 1
ATOM 6208 N N . LEU B 1 363 ? 9.688 -27.078 -9.531 1 98.88 363 LEU B N 1
ATOM 6209 C CA . LEU B 1 363 ? 11.023 -26.922 -10.102 1 98.88 363 LEU B CA 1
ATOM 6210 C C . LEU B 1 363 ? 11.297 -27.984 -11.156 1 98.88 363 LEU B C 1
ATOM 6212 O O . LEU B 1 363 ? 11.109 -29.172 -10.898 1 98.88 363 LEU B O 1
ATOM 6216 N N . TRP B 1 364 ? 11.68 -27.547 -12.383 1 98.56 364 TRP B N 1
ATOM 6217 C CA . TRP B 1 364 ? 11.898 -28.562 -13.414 1 98.56 364 TRP B CA 1
ATOM 6218 C C . TRP B 1 364 ? 12.75 -28 -14.547 1 98.56 364 TRP B C 1
ATOM 6220 O O . TRP B 1 364 ? 12.906 -26.781 -14.672 1 98.56 364 TRP B O 1
ATOM 6230 N N . TRP B 1 365 ? 13.422 -28.844 -15.297 1 98.31 365 TRP B N 1
ATOM 6231 C CA . TRP B 1 365 ? 14.023 -28.531 -16.594 1 98.31 365 TRP B CA 1
ATOM 6232 C C . TRP B 1 365 ? 13.281 -29.25 -17.719 1 98.31 365 TRP B C 1
ATOM 6234 O O . TRP B 1 365 ? 12.414 -30.094 -17.469 1 98.31 365 TRP B O 1
ATOM 6244 N N . ASP B 1 366 ? 13.422 -28.719 -18.859 1 95.06 366 ASP B N 1
ATOM 6245 C CA . ASP B 1 366 ? 12.781 -29.25 -20.062 1 95.06 366 ASP B CA 1
ATOM 6246 C C . ASP B 1 366 ? 13.773 -30.047 -20.922 1 95.06 366 ASP B C 1
ATOM 6248 O O . ASP B 1 366 ? 14.516 -29.469 -21.719 1 95.06 366 ASP B O 1
ATOM 6252 N N . GLU B 1 367 ? 13.719 -31.375 -20.844 1 92.19 367 GLU B N 1
ATOM 6253 C CA . GLU B 1 367 ? 14.688 -32.219 -21.531 1 92.19 367 GLU B CA 1
ATOM 6254 C C . GLU B 1 367 ? 14.555 -32.094 -23.047 1 92.19 367 GLU B C 1
ATOM 6256 O O . GLU B 1 367 ? 15.531 -32.281 -23.781 1 92.19 367 GLU B O 1
ATOM 6261 N N . GLY B 1 368 ? 13.484 -31.859 -23.5 1 90.75 368 GLY B N 1
ATOM 6262 C CA . GLY B 1 368 ? 13.234 -31.812 -24.938 1 90.75 368 GLY B CA 1
ATOM 6263 C C . GLY B 1 368 ? 13.438 -30.438 -25.531 1 90.75 368 GLY B C 1
ATOM 6264 O O . GLY B 1 368 ? 14.211 -30.266 -26.469 1 90.75 368 GLY B O 1
ATOM 6265 N N . GLY B 1 369 ? 12.898 -29.422 -24.891 1 94.38 369 GLY B N 1
ATOM 6266 C CA . GLY B 1 369 ? 12.859 -28.094 -25.453 1 94.38 369 GLY B CA 1
ATOM 6267 C C . GLY B 1 369 ? 13.891 -27.156 -24.859 1 94.38 369 GLY B C 1
ATOM 6268 O O . GLY B 1 369 ? 14.078 -26.031 -25.344 1 94.38 369 GLY B O 1
ATOM 6269 N N . PHE B 1 370 ? 14.555 -27.594 -23.844 1 97.81 370 PHE B N 1
ATOM 6270 C CA . PHE B 1 370 ? 15.648 -26.859 -23.203 1 97.81 370 PHE B CA 1
ATOM 6271 C C . PHE B 1 370 ? 15.18 -25.484 -22.719 1 97.81 370 PHE B C 1
ATOM 6273 O O . PHE B 1 370 ? 15.938 -24.516 -22.766 1 97.81 370 PHE B O 1
ATOM 6280 N N . MET B 1 371 ? 13.945 -25.328 -22.453 1 97.56 371 MET B N 1
ATOM 6281 C CA . MET B 1 371 ? 13.32 -24.156 -21.859 1 97.56 371 MET B CA 1
ATOM 6282 C C . MET B 1 371 ? 13.391 -22.969 -22.828 1 97.56 371 MET B C 1
ATOM 6284 O O . MET B 1 371 ? 13.484 -21.812 -22.406 1 97.56 371 MET B O 1
ATOM 6288 N N . GLU B 1 372 ? 13.344 -23.219 -24.062 1 96.56 372 GLU B N 1
ATOM 6289 C CA . GLU B 1 372 ? 13.484 -22.203 -25.094 1 96.56 372 GLU B CA 1
ATOM 6290 C C . GLU B 1 372 ? 12.414 -21.125 -24.953 1 96.56 372 GLU B C 1
ATOM 6292 O O . GLU B 1 372 ? 12.688 -19.938 -25.125 1 96.56 372 GLU B O 1
ATOM 6297 N N . TRP B 1 373 ? 11.25 -21.516 -24.594 1 94.94 373 TRP B N 1
ATOM 6298 C CA . TRP B 1 373 ? 10.125 -20.594 -24.531 1 94.94 373 TRP B CA 1
ATOM 6299 C C . TRP B 1 373 ? 10.312 -19.578 -23.406 1 94.94 373 TRP B C 1
ATOM 6301 O O . TRP B 1 373 ? 9.75 -18.484 -23.438 1 94.94 373 TRP B O 1
ATOM 6311 N N . LEU B 1 374 ? 11.117 -19.812 -22.391 1 97.69 374 LEU B N 1
ATOM 6312 C CA . LEU B 1 374 ? 11.266 -18.969 -21.203 1 97.69 374 LEU B CA 1
ATOM 6313 C C . LEU B 1 374 ? 12.5 -18.078 -21.312 1 97.69 374 LEU B C 1
ATOM 6315 O O . LEU B 1 374 ? 12.453 -16.906 -20.938 1 97.69 374 LEU B O 1
ATOM 6319 N N . ASP B 1 375 ? 13.656 -18.625 -21.906 1 98.38 375 ASP B N 1
ATOM 6320 C CA . ASP B 1 375 ? 14.875 -17.875 -21.609 1 98.38 375 ASP B CA 1
ATOM 6321 C C . ASP B 1 375 ? 15.781 -17.781 -22.828 1 98.38 375 ASP B C 1
ATOM 6323 O O . ASP B 1 375 ? 16.906 -17.297 -22.734 1 98.38 375 ASP B O 1
ATOM 6327 N N . GLN B 1 376 ? 15.281 -18.25 -24 1 97.5 376 GLN B N 1
ATOM 6328 C CA . GLN B 1 376 ? 16.078 -18.172 -25.219 1 97.5 376 GLN B CA 1
ATOM 6329 C C . GLN B 1 376 ? 15.445 -17.219 -26.234 1 97.5 376 GLN B C 1
ATOM 6331 O O . GLN B 1 376 ? 14.242 -16.938 -26.172 1 97.5 376 GLN B O 1
ATOM 6336 N N . GLY B 1 377 ? 16.312 -16.719 -27.125 1 95.62 377 GLY B N 1
ATOM 6337 C CA . GLY B 1 377 ? 15.797 -15.828 -28.156 1 95.62 377 GLY B CA 1
ATOM 6338 C C . GLY B 1 377 ? 15.227 -14.531 -27.609 1 95.62 377 GLY B C 1
ATOM 6339 O O . GLY B 1 377 ? 15.883 -13.836 -26.828 1 95.62 377 GLY B O 1
ATOM 6340 N N . GLU B 1 378 ? 13.906 -14.258 -27.953 1 94.69 378 GLU B N 1
ATOM 6341 C CA . GLU B 1 378 ? 13.258 -13.039 -27.469 1 94.69 378 GLU B CA 1
ATOM 6342 C C . GLU B 1 378 ? 12.891 -13.156 -26 1 94.69 378 GLU B C 1
ATOM 6344 O O . GLU B 1 378 ? 12.625 -12.156 -25.328 1 94.69 378 GLU B O 1
ATOM 6349 N N . ALA B 1 379 ? 12.961 -14.375 -25.547 1 96.62 379 ALA B N 1
ATOM 6350 C CA . ALA B 1 379 ? 12.5 -14.609 -24.188 1 96.62 379 ALA B CA 1
ATOM 6351 C C . ALA B 1 379 ? 13.641 -14.445 -23.188 1 96.62 379 ALA B C 1
ATOM 6353 O O . ALA B 1 379 ? 13.398 -14.336 -21.984 1 96.62 379 ALA B O 1
ATOM 6354 N N . GLY B 1 380 ? 14.859 -14.453 -23.641 1 97.88 380 GLY B N 1
ATOM 6355 C CA . GLY B 1 380 ? 15.961 -14.312 -22.703 1 97.88 380 GLY B CA 1
ATOM 6356 C C . GLY B 1 380 ? 17.312 -14.508 -23.359 1 97.88 380 GLY B C 1
ATOM 6357 O O . GLY B 1 380 ? 17.406 -14.812 -24.547 1 97.88 380 GLY B O 1
ATOM 6358 N N . PRO B 1 381 ? 18.391 -14.398 -22.562 1 98.31 381 PRO B N 1
ATOM 6359 C CA . PRO B 1 381 ? 19.75 -14.344 -23.094 1 98.31 381 PRO B CA 1
ATOM 6360 C C . PRO B 1 381 ? 20.375 -15.719 -23.266 1 98.31 381 PRO B C 1
ATOM 6362 O O . PRO B 1 381 ? 21.5 -15.836 -23.766 1 98.31 381 PRO B O 1
ATOM 6365 N N . CYS B 1 382 ? 19.766 -16.781 -22.891 1 98.25 382 CYS B N 1
ATOM 6366 C CA . CYS B 1 382 ? 20.375 -18.109 -22.891 1 98.25 382 CYS B CA 1
ATOM 6367 C C . CYS B 1 382 ? 20.562 -18.625 -24.328 1 98.25 382 CYS B C 1
ATOM 6369 O O . CYS B 1 382 ? 19.766 -18.281 -25.203 1 98.25 382 CYS B O 1
ATOM 6371 N N . ASN B 1 383 ? 21.484 -19.438 -24.5 1 96.94 383 ASN B N 1
ATOM 6372 C CA . ASN B 1 383 ? 21.688 -19.984 -25.844 1 96.94 383 ASN B CA 1
ATOM 6373 C C . ASN B 1 383 ? 20.938 -21.297 -26.031 1 96.94 383 ASN B C 1
ATOM 6375 O O . ASN B 1 383 ? 20.281 -21.781 -25.109 1 96.94 383 ASN B O 1
ATOM 6379 N N . ALA B 1 384 ? 21.109 -21.953 -27.172 1 95.62 384 ALA B N 1
ATOM 6380 C CA . ALA B 1 384 ? 20.266 -23.062 -27.609 1 95.62 384 ALA B CA 1
ATOM 6381 C C . ALA B 1 384 ? 20.594 -24.328 -26.828 1 95.62 384 ALA B C 1
ATOM 6383 O O . ALA B 1 384 ? 19.766 -25.25 -26.75 1 95.62 384 ALA B O 1
ATOM 6384 N N . THR B 1 385 ? 21.766 -24.406 -26.203 1 96.69 385 THR B N 1
ATOM 6385 C CA . THR B 1 385 ? 22.141 -25.703 -25.625 1 96.69 385 THR B CA 1
ATOM 6386 C C . THR B 1 385 ? 22.281 -25.578 -24.109 1 96.69 385 THR B C 1
ATOM 6388 O O . THR B 1 385 ? 22.406 -26.594 -23.406 1 96.69 385 THR B O 1
ATOM 6391 N N . GLU B 1 386 ? 22.234 -24.438 -23.578 1 97.31 386 GLU B N 1
ATOM 6392 C CA . GLU B 1 386 ? 22.453 -24.234 -22.156 1 97.31 386 GLU B CA 1
ATOM 6393 C C . GLU B 1 386 ? 21.375 -24.938 -21.328 1 97.31 386 GLU B C 1
ATOM 6395 O O . GLU B 1 386 ? 21.625 -25.328 -20.188 1 97.31 386 GLU B O 1
ATOM 6400 N N . GLY B 1 387 ? 20.25 -25.094 -21.953 1 98.25 387 GLY B N 1
ATOM 6401 C CA . GLY B 1 387 ? 19.125 -25.688 -21.219 1 98.25 387 GLY B CA 1
ATOM 6402 C C . GLY B 1 387 ? 19.141 -27.203 -21.234 1 98.25 387 GLY B C 1
ATOM 6403 O O . GLY B 1 387 ? 18.266 -27.844 -20.656 1 98.25 387 GLY B O 1
ATOM 6404 N N . ASP B 1 388 ? 20.156 -27.766 -21.953 1 98.06 388 ASP B N 1
ATOM 6405 C CA . ASP B 1 388 ? 20.344 -29.203 -21.859 1 98.06 388 ASP B CA 1
ATOM 6406 C C . ASP B 1 388 ? 20.734 -29.625 -20.438 1 98.06 388 ASP B C 1
ATOM 6408 O O . ASP B 1 388 ? 21.719 -29.156 -19.891 1 98.06 388 ASP B O 1
ATOM 6412 N N . PRO B 1 389 ? 19.969 -30.594 -19.891 1 97.75 389 PRO B N 1
ATOM 6413 C CA . PRO B 1 389 ? 20.266 -31 -18.516 1 97.75 389 PRO B CA 1
ATOM 6414 C C . PRO B 1 389 ? 21.734 -31.328 -18.297 1 97.75 389 PRO B C 1
ATOM 6416 O O . PRO B 1 389 ? 22.297 -30.984 -17.25 1 97.75 389 PRO B O 1
ATOM 6419 N N . LYS B 1 390 ? 22.391 -31.938 -19.266 1 97 390 LYS B N 1
ATOM 6420 C CA . LYS B 1 390 ? 23.812 -32.25 -19.141 1 97 390 LYS B CA 1
ATOM 6421 C C . LYS B 1 390 ? 24.641 -30.969 -19 1 97 390 LYS B C 1
ATOM 6423 O O . LYS B 1 390 ? 25.609 -30.938 -18.266 1 97 390 LYS B O 1
ATOM 6428 N N . ASN B 1 391 ? 24.266 -29.953 -19.734 1 98.06 391 ASN B N 1
ATOM 6429 C CA . ASN B 1 391 ? 24.984 -28.688 -19.672 1 98.06 391 ASN B CA 1
ATOM 6430 C C . ASN B 1 391 ? 24.625 -27.906 -18.406 1 98.06 391 ASN B C 1
ATOM 6432 O O . ASN B 1 391 ? 25.469 -27.219 -17.844 1 98.06 391 ASN B O 1
ATOM 6436 N N . ILE B 1 392 ? 23.375 -28 -17.953 1 98.44 392 ILE B N 1
ATOM 6437 C CA . ILE B 1 392 ? 22.953 -27.359 -16.719 1 98.44 392 ILE B CA 1
ATOM 6438 C C . ILE B 1 392 ? 23.828 -27.859 -15.562 1 98.44 392 ILE B C 1
ATOM 6440 O O . ILE B 1 392 ? 24.359 -27.062 -14.789 1 98.44 392 ILE B O 1
ATOM 6444 N N . LEU B 1 393 ? 24.062 -29.156 -15.516 1 97.81 393 LEU B N 1
ATOM 6445 C CA . LEU B 1 393 ? 24.719 -29.781 -14.383 1 97.81 393 LEU B CA 1
ATOM 6446 C C . LEU B 1 393 ? 26.219 -29.469 -14.375 1 97.81 393 LEU B C 1
ATOM 6448 O O . LEU B 1 393 ? 26.875 -29.578 -13.344 1 97.81 393 LEU B O 1
ATOM 6452 N N . LYS B 1 394 ? 26.75 -29.031 -15.492 1 97.38 394 LYS B N 1
ATOM 6453 C CA . LYS B 1 394 ? 28.125 -28.562 -15.539 1 97.38 394 LYS B CA 1
ATOM 6454 C C . LYS B 1 394 ? 28.281 -27.219 -14.836 1 97.38 394 LYS B C 1
ATOM 6456 O O . LYS B 1 394 ? 29.312 -26.938 -14.234 1 97.38 394 LYS B O 1
ATOM 6461 N N . VAL B 1 395 ? 27.219 -26.438 -14.992 1 96.88 395 VAL B N 1
ATOM 6462 C CA . VAL B 1 395 ? 27.25 -25.078 -14.453 1 96.88 395 VAL B CA 1
ATOM 6463 C C . VAL B 1 395 ? 26.797 -25.094 -12.992 1 96.88 395 VAL B C 1
ATOM 6465 O 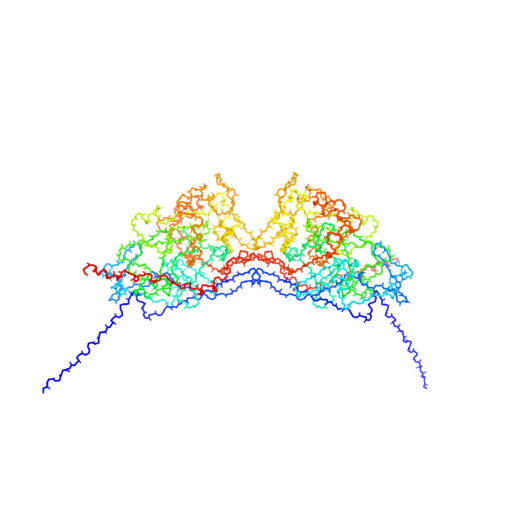O . VAL B 1 395 ? 27.344 -24.359 -12.164 1 96.88 395 VAL B O 1
ATOM 6468 N N . GLU B 1 396 ? 25.766 -25.875 -12.68 1 97.81 396 GLU B N 1
ATOM 6469 C CA . GLU B 1 396 ? 25.172 -26.016 -11.352 1 97.81 396 GLU B CA 1
ATOM 6470 C C . GLU B 1 396 ? 24.828 -27.469 -11.039 1 97.81 396 GLU B C 1
ATOM 6472 O O . GLU B 1 396 ? 23.75 -27.938 -11.406 1 97.81 396 GLU B O 1
ATOM 6477 N N . PRO B 1 397 ? 25.656 -28.094 -10.266 1 97.56 397 PRO B N 1
ATOM 6478 C CA . PRO B 1 397 ? 25.422 -29.531 -10.016 1 97.56 397 PRO B CA 1
ATOM 6479 C C . PRO B 1 397 ? 24.172 -29.781 -9.188 1 97.56 397 PRO B C 1
ATOM 6481 O O . PRO B 1 397 ? 23.609 -30.891 -9.227 1 97.56 397 PRO B O 1
ATOM 6484 N N . ASN B 1 398 ? 23.734 -28.828 -8.438 1 97.38 398 ASN B N 1
ATOM 6485 C CA . ASN B 1 398 ? 22.562 -28.984 -7.582 1 97.38 398 ASN B CA 1
ATOM 6486 C C . ASN B 1 398 ? 21.594 -27.812 -7.754 1 97.38 398 ASN B C 1
ATOM 6488 O O . ASN B 1 398 ? 21.422 -27 -6.84 1 97.38 398 ASN B O 1
ATOM 6492 N N . PRO B 1 399 ? 20.859 -27.75 -8.875 1 98.62 399 PRO B N 1
ATOM 6493 C CA . PRO B 1 399 ? 19.891 -26.656 -9.031 1 98.62 399 PRO B CA 1
ATOM 6494 C C . PRO B 1 399 ? 18.812 -26.672 -7.941 1 98.62 399 PRO B C 1
ATOM 6496 O O . PRO B 1 399 ? 18.266 -27.734 -7.617 1 98.62 399 PRO B O 1
ATOM 6499 N N . GLU B 1 400 ? 18.531 -25.516 -7.34 1 98.81 400 GLU B N 1
ATOM 6500 C CA . GLU B 1 400 ? 17.609 -25.422 -6.215 1 98.81 400 GLU B CA 1
ATOM 6501 C C . GLU B 1 400 ? 17.016 -24.016 -6.102 1 98.81 400 GLU B C 1
ATOM 6503 O O . GLU B 1 400 ? 17.578 -23.062 -6.645 1 98.81 400 GLU B O 1
ATOM 6508 N N . VAL B 1 401 ? 15.898 -23.938 -5.461 1 98.88 401 VAL B N 1
ATOM 6509 C CA . VAL B 1 401 ? 15.227 -22.656 -5.227 1 98.88 401 VAL B CA 1
ATOM 6510 C C . VAL B 1 401 ? 14.539 -22.672 -3.861 1 98.88 401 VAL B C 1
ATOM 6512 O O . VAL B 1 401 ? 14.156 -23.734 -3.369 1 98.88 401 VAL B O 1
ATOM 6515 N N . THR B 1 402 ? 14.469 -21.547 -3.209 1 98.94 402 THR B N 1
ATOM 6516 C CA . THR B 1 402 ? 13.703 -21.375 -1.979 1 98.94 402 THR B CA 1
ATOM 6517 C C . THR B 1 402 ? 12.641 -20.281 -2.156 1 98.94 402 THR B C 1
ATOM 6519 O O . THR B 1 402 ? 12.945 -19.172 -2.604 1 98.94 402 THR B O 1
ATOM 6522 N N . PHE B 1 403 ? 11.422 -20.625 -1.926 1 98.94 403 PHE B N 1
ATOM 6523 C CA . PHE B 1 403 ? 10.336 -19.656 -1.789 1 98.94 403 PHE B CA 1
ATOM 6524 C C . PHE B 1 403 ? 9.977 -19.453 -0.322 1 98.94 403 PHE B C 1
ATOM 6526 O O . PHE B 1 403 ? 9.953 -20.406 0.458 1 98.94 403 PHE B O 1
ATOM 6533 N N . SER B 1 404 ? 9.734 -18.219 0.075 1 98.81 404 SER B N 1
ATOM 6534 C CA . SER B 1 404 ? 9.344 -17.969 1.459 1 98.81 404 SER B CA 1
ATOM 6535 C C . SER B 1 404 ? 8.359 -16.812 1.555 1 98.81 404 SER B C 1
ATOM 6537 O O . SER B 1 404 ? 8.195 -16.047 0.596 1 98.81 404 SER B O 1
ATOM 6539 N N . ASN B 1 405 ? 7.625 -16.781 2.631 1 98.69 405 ASN B N 1
ATOM 6540 C CA . ASN B 1 405 ? 6.746 -15.68 2.982 1 98.69 405 ASN B CA 1
ATOM 6541 C C . ASN B 1 405 ? 5.68 -15.445 1.913 1 98.69 405 ASN B C 1
ATOM 6543 O O . ASN B 1 405 ? 5.496 -14.32 1.449 1 98.69 405 ASN B O 1
ATOM 6547 N N . ILE B 1 406 ? 5.082 -16.547 1.565 1 98.88 406 ILE B N 1
ATOM 6548 C CA . ILE B 1 406 ? 3.943 -16.422 0.66 1 98.88 406 ILE B CA 1
ATOM 6549 C C . ILE B 1 406 ? 2.818 -15.656 1.351 1 98.88 406 ILE B C 1
ATOM 6551 O O . ILE B 1 406 ? 2.35 -16.062 2.418 1 98.88 406 ILE B O 1
ATOM 6555 N N . ARG B 1 407 ? 2.432 -14.516 0.706 1 98.31 407 ARG B N 1
ATOM 6556 C CA . ARG B 1 407 ? 1.404 -13.648 1.271 1 98.31 407 ARG B CA 1
ATOM 6557 C C . ARG B 1 407 ? 0.299 -13.375 0.257 1 98.31 407 ARG B C 1
ATOM 6559 O O . ARG B 1 407 ? 0.574 -13.164 -0.926 1 98.31 407 ARG B O 1
ATOM 6566 N N . ILE B 1 408 ? -0.912 -13.492 0.755 1 97.75 408 ILE B N 1
ATOM 6567 C CA . ILE B 1 408 ? -2.107 -13.164 -0.011 1 97.75 408 ILE B CA 1
ATOM 6568 C C . ILE B 1 408 ? -2.91 -12.086 0.723 1 97.75 408 ILE B C 1
ATOM 6570 O O . ILE B 1 408 ? -3.117 -12.18 1.935 1 97.75 408 ILE B O 1
ATOM 6574 N N . GLY B 1 409 ? -3.334 -11.047 -0.083 1 96.19 409 GLY B N 1
ATOM 6575 C CA . GLY B 1 409 ? -4.117 -10.055 0.64 1 96.19 409 GLY B CA 1
ATOM 6576 C C . GLY B 1 409 ? -4.578 -8.906 -0.236 1 96.19 409 GLY B C 1
ATOM 6577 O O . GLY B 1 409 ? -4.598 -9.023 -1.463 1 96.19 409 GLY B O 1
ATOM 6578 N N . GLU B 1 410 ? -4.934 -7.789 0.447 1 93.5 410 GLU B N 1
ATOM 6579 C CA . GLU B 1 410 ? -5.332 -6.555 -0.222 1 93.5 410 GLU B CA 1
ATOM 6580 C C . GLU B 1 410 ? -4.188 -5.98 -1.048 1 93.5 410 GLU B C 1
ATOM 6582 O O . GLU B 1 410 ? -3.016 -6.23 -0.754 1 93.5 410 GLU B O 1
ATOM 6587 N N . ILE B 1 411 ? -4.629 -5.23 -2.062 1 92.38 411 ILE B N 1
ATOM 6588 C CA . ILE B 1 411 ? -3.629 -4.543 -2.867 1 92.38 411 ILE B CA 1
ATOM 6589 C C . ILE B 1 411 ? -2.734 -3.695 -1.966 1 92.38 411 ILE B C 1
ATOM 6591 O O . ILE B 1 411 ? -3.229 -2.943 -1.121 1 92.38 411 ILE B O 1
ATOM 6595 N N . ASN B 1 412 ? -1.399 -3.92 -2.014 1 91 412 ASN B N 1
ATOM 6596 C CA . ASN B 1 412 ? -0.335 -3.205 -1.317 1 91 412 ASN B CA 1
ATOM 6597 C C . ASN B 1 412 ? -0.25 -3.617 0.15 1 91 412 ASN B C 1
ATOM 6599 O O . ASN B 1 412 ? 0.286 -2.877 0.977 1 91 412 ASN B O 1
ATOM 6603 N N . SER B 1 413 ? -0.725 -4.781 0.49 1 94.62 413 SER B N 1
ATOM 6604 C CA . SER B 1 413 ? -0.697 -5.207 1.885 1 94.62 413 SER B CA 1
ATOM 6605 C C . SER B 1 413 ? 0.358 -6.285 2.113 1 94.62 413 SER B C 1
ATOM 6607 O O . SER B 1 413 ? 0.643 -6.648 3.256 1 94.62 413 SER B O 1
ATOM 6609 N N . THR B 1 414 ? 1.03 -6.754 1.073 1 96.62 414 THR B N 1
ATOM 6610 C CA . THR B 1 414 ? 1.744 -8.016 1.222 1 96.62 414 THR B CA 1
ATOM 6611 C C . THR B 1 414 ? 3.252 -7.793 1.205 1 96.62 414 THR B C 1
ATOM 6613 O O . THR B 1 414 ? 4.031 -8.75 1.258 1 96.62 414 THR B O 1
ATOM 6616 N N . PHE B 1 415 ? 3.688 -6.574 1.098 1 94.5 415 PHE B N 1
ATOM 6617 C CA . PHE B 1 415 ? 5.117 -6.285 1.082 1 94.5 415 PHE B CA 1
ATOM 6618 C C . PHE B 1 415 ? 5.406 -4.965 1.78 1 94.5 415 PHE B C 1
ATOM 6620 O O . PHE B 1 415 ? 4.516 -4.129 1.939 1 94.5 415 PHE B O 1
ATOM 6627 N N . SER B 1 416 ? 6.629 -4.867 2.266 1 89.69 416 SER B N 1
ATOM 6628 C CA . SER B 1 416 ? 7.078 -3.645 2.92 1 89.69 416 SER B CA 1
ATOM 6629 C C . SER B 1 416 ? 8.414 -3.174 2.352 1 89.69 416 SER B C 1
ATOM 6631 O O . SER B 1 416 ? 9.258 -3.992 1.968 1 89.69 416 SER B O 1
ATOM 6633 N N . LEU B 1 417 ? 8.547 -1.892 2.227 1 84.62 417 LEU B N 1
ATOM 6634 C CA . LEU B 1 417 ? 9.812 -1.335 1.775 1 84.62 417 LEU B CA 1
ATOM 6635 C C . LEU B 1 417 ? 10.734 -1.039 2.959 1 84.62 417 LEU B C 1
ATOM 6637 O O . LEU B 1 417 ? 11.891 -0.675 2.775 1 84.62 417 LEU B O 1
ATOM 6641 N N . GLY B 1 418 ? 10.43 -1.325 4.066 1 69.19 418 GLY B N 1
ATOM 6642 C CA . GLY B 1 418 ? 11.234 -1.091 5.254 1 69.19 418 GLY B CA 1
ATOM 6643 C C . GLY B 1 418 ? 11.406 0.381 5.582 1 69.19 418 GLY B C 1
ATOM 6644 O O . GLY B 1 418 ? 12.523 0.852 5.797 1 69.19 418 GLY B O 1
ATOM 6645 N N . SER B 1 419 ? 10.438 1.267 5.277 1 61.12 419 SER B N 1
ATOM 6646 C CA . SER B 1 419 ? 10.625 2.707 5.418 1 61.12 419 SER B CA 1
ATOM 6647 C C . SER B 1 419 ? 11.289 3.051 6.746 1 61.12 419 SER B C 1
ATOM 6649 O O . SER B 1 419 ? 11.062 2.377 7.754 1 61.12 419 SER B O 1
ATOM 6651 N N . PRO B 1 420 ? 12.414 3.92 6.527 1 52.09 420 PRO B N 1
ATOM 6652 C CA . PRO B 1 420 ? 13.047 4.445 7.742 1 52.09 420 PRO B CA 1
ATOM 6653 C C . PRO B 1 420 ? 12.023 4.914 8.781 1 52.09 420 PRO B C 1
ATOM 6655 O O . PRO B 1 420 ? 12.391 5.215 9.922 1 52.09 420 PRO B O 1
ATOM 6658 N N . TYR B 1 421 ? 10.766 5.219 8.266 1 51.59 421 TYR B N 1
ATOM 6659 C CA . TYR B 1 421 ? 9.859 5.707 9.305 1 51.59 421 TYR B CA 1
ATOM 6660 C C . TYR B 1 421 ? 9.82 4.75 10.492 1 51.59 421 TYR B C 1
ATOM 6662 O O . TYR B 1 421 ? 9.031 4.93 11.414 1 51.59 421 TYR B O 1
ATOM 6670 N N . ALA B 1 422 ? 10.617 3.674 10.367 1 47.53 422 ALA B N 1
ATOM 6671 C CA . ALA B 1 422 ? 10.469 2.941 11.625 1 47.53 422 ALA B CA 1
ATOM 6672 C C . ALA B 1 422 ? 10.445 3.893 12.812 1 47.53 422 ALA B C 1
ATOM 6674 O O . ALA B 1 422 ? 11.156 4.902 12.828 1 47.53 422 ALA B O 1
ATOM 6675 N N . TYR B 1 423 ? 9.445 3.635 13.719 1 41.69 423 TYR B N 1
ATOM 6676 C CA . TYR B 1 423 ? 9.125 4.395 14.922 1 41.69 423 TYR B CA 1
ATOM 6677 C C . TYR B 1 423 ? 10.383 4.945 15.578 1 41.69 423 TYR B C 1
ATOM 6679 O O . TYR B 1 423 ? 11.219 4.184 16.078 1 41.69 423 TYR B O 1
ATOM 6687 N N . ALA B 1 424 ? 10.992 5.969 15.086 1 39.34 424 ALA B N 1
ATOM 6688 C CA . ALA B 1 424 ? 11.867 6.742 15.953 1 39.34 424 ALA B CA 1
ATOM 6689 C C . ALA B 1 424 ? 11.328 6.777 17.391 1 39.34 424 ALA B C 1
ATOM 6691 O O . ALA B 1 424 ? 11.898 7.441 18.25 1 39.34 424 ALA B O 1
ATOM 6692 N N . GLY B 1 425 ? 10.109 6.566 17.703 1 37.38 425 GLY B N 1
ATOM 6693 C CA . GLY B 1 425 ? 9.977 6.582 19.156 1 37.38 425 GLY B CA 1
ATOM 6694 C C . GLY B 1 425 ? 11.039 5.77 19.859 1 37.38 425 GLY B C 1
ATOM 6695 O O . GLY B 1 425 ? 11.227 5.898 21.078 1 37.38 425 GLY B O 1
ATOM 6696 N N . ALA B 1 426 ? 11.586 4.641 19.281 1 34.44 426 ALA B N 1
ATOM 6697 C CA . ALA B 1 426 ? 12.57 3.939 20.094 1 34.44 426 ALA B CA 1
ATOM 6698 C C . ALA B 1 426 ? 13.953 4.574 19.953 1 34.44 426 ALA B C 1
ATOM 6700 O O . ALA B 1 426 ? 14.883 4.227 20.688 1 34.44 426 ALA B O 1
ATOM 6701 N N . ALA B 1 427 ? 14.461 5.258 18.938 1 33.56 427 ALA B N 1
ATOM 6702 C CA . ALA B 1 427 ? 15.875 5.613 18.922 1 33.56 427 ALA B CA 1
ATOM 6703 C C . ALA B 1 427 ? 16.188 6.641 20.016 1 33.56 427 ALA B C 1
ATOM 6705 O O . ALA B 1 427 ? 17.359 6.863 20.344 1 33.56 427 ALA B O 1
ATOM 6706 N N . ARG B 1 428 ? 15.484 7.82 20.078 1 33.62 428 ARG B N 1
ATOM 6707 C CA . ARG B 1 428 ? 16.266 8.859 20.75 1 33.62 428 ARG B CA 1
ATOM 6708 C C . ARG B 1 428 ? 16.688 8.422 22.141 1 33.62 428 ARG B C 1
ATOM 6710 O O . ARG B 1 428 ? 17.078 9.25 22.969 1 33.62 428 ARG B O 1
ATOM 6717 N N . LYS B 1 429 ? 16.578 7.289 22.531 1 33.06 429 LYS B N 1
ATOM 6718 C CA . LYS B 1 429 ? 17.281 7.359 23.812 1 33.06 429 LYS B CA 1
ATOM 6719 C C . LYS B 1 429 ? 18.766 7.629 23.609 1 33.06 429 LYS B C 1
ATOM 6721 O O . LYS B 1 429 ? 19.531 7.742 24.562 1 33.06 429 LYS B O 1
ATOM 6726 N N . LYS B 1 430 ? 19.375 7.281 22.531 1 32 430 LYS B N 1
ATOM 6727 C CA . LYS B 1 430 ? 20.781 7.465 22.859 1 32 430 LYS B CA 1
ATOM 6728 C C . LYS B 1 430 ? 21.219 8.906 22.609 1 32 430 LYS B C 1
ATOM 6730 O O . LYS B 1 430 ? 21.312 9.352 21.469 1 32 430 LYS B O 1
ATOM 6735 N N . SER B 1 431 ? 20.875 9.867 23.391 1 24.42 431 SER B N 1
ATOM 6736 C CA . SER B 1 431 ? 21.5 11.188 23.453 1 24.42 431 SER B CA 1
ATOM 6737 C C . SER B 1 431 ? 23.016 11.086 23.406 1 24.42 431 SER B C 1
ATOM 6739 O O . SER B 1 431 ? 23.625 10.375 24.203 1 24.42 431 SER B O 1
ATOM 6741 N N . PRO B 1 432 ? 23.656 11.297 22.312 1 27.73 432 PRO B N 1
ATOM 6742 C CA . PRO B 1 432 ? 25.109 11.414 22.422 1 27.73 432 PRO B CA 1
ATOM 6743 C C . PRO B 1 432 ? 25.547 12.406 23.5 1 27.73 432 PRO B C 1
ATOM 6745 O O . PRO B 1 432 ? 24.859 13.398 23.75 1 27.73 432 PRO B O 1
ATOM 6748 N N . ARG B 1 433 ? 26.266 12 24.547 1 27.05 433 ARG B N 1
ATOM 6749 C CA . ARG B 1 433 ? 27.109 12.766 25.453 1 27.05 433 ARG B CA 1
ATOM 6750 C C . ARG B 1 433 ? 27.891 13.844 24.703 1 27.05 433 ARG B C 1
ATOM 6752 O O . ARG B 1 433 ? 28.469 13.57 23.656 1 27.05 433 ARG B O 1
ATOM 6759 N N . LEU B 1 434 ? 27.516 15.07 24.906 1 24.97 434 LEU B N 1
ATOM 6760 C CA . LEU B 1 434 ? 28.266 16.297 24.641 1 24.97 434 LEU B CA 1
ATOM 6761 C C . LEU B 1 434 ? 29.719 16.141 25.094 1 24.97 434 LEU B C 1
ATOM 6763 O O . LEU B 1 434 ? 30 16.094 26.281 1 24.97 434 LEU B O 1
ATOM 6767 N N . ALA B 1 435 ? 30.469 15.438 24.469 1 27.2 435 ALA B N 1
ATOM 6768 C CA . ALA B 1 435 ? 31.922 15.555 24.578 1 27.2 435 ALA B CA 1
ATOM 6769 C C . ALA B 1 435 ? 32.375 17 24.375 1 27.2 435 ALA B C 1
ATOM 6771 O O . ALA B 1 435 ? 33.562 17.297 24.391 1 27.2 435 ALA B O 1
ATOM 6772 N N . HIS B 1 436 ? 31.562 18.031 24.078 1 22.66 436 HIS B N 1
ATOM 6773 C CA . HIS B 1 436 ? 32.344 19.188 23.641 1 22.66 436 HIS B CA 1
ATOM 6774 C C . HIS B 1 436 ? 32.938 19.938 24.844 1 22.66 436 HIS B C 1
ATOM 6776 O O . HIS B 1 436 ? 33.531 21 24.688 1 22.66 436 HIS B O 1
ATOM 6782 N N . LEU B 1 437 ? 32.625 19.797 26.125 1 25.16 437 LEU B N 1
ATOM 6783 C CA . LEU B 1 437 ? 32.938 20.969 26.938 1 25.16 437 LEU B CA 1
ATOM 6784 C C . LEU B 1 437 ? 34.469 21.109 27.094 1 25.16 437 LEU B C 1
ATOM 6786 O O . LEU B 1 437 ? 34.938 22.016 27.781 1 25.16 437 LEU B O 1
ATOM 6790 N N . GLN B 1 438 ? 35.312 20.172 26.875 1 24.88 438 GLN B N 1
ATOM 6791 C CA . GLN B 1 438 ? 36.594 20.344 27.547 1 24.88 438 GLN B CA 1
ATOM 6792 C C . GLN B 1 438 ? 37.375 21.516 26.969 1 24.88 438 GLN B C 1
ATOM 6794 O O . GLN B 1 438 ? 38.375 21.953 27.547 1 24.88 438 GLN B O 1
ATOM 6799 N N . GLN B 1 439 ? 37.25 21.969 25.75 1 23.95 439 GLN B N 1
ATOM 6800 C CA . GLN B 1 439 ? 38.5 22.547 25.25 1 23.95 439 GLN B CA 1
ATOM 6801 C C . GLN B 1 439 ? 38.75 23.953 25.781 1 23.95 439 GLN B C 1
ATOM 6803 O O . GLN B 1 439 ? 39.75 24.578 25.484 1 23.95 439 GLN B O 1
ATOM 6808 N N . HIS B 1 440 ? 37.844 24.656 26.438 1 22.91 440 HIS B N 1
ATOM 6809 C CA . HIS B 1 440 ? 38.188 26.078 26.484 1 22.91 440 HIS B CA 1
ATOM 6810 C C . HIS B 1 440 ? 39.25 26.344 27.531 1 22.91 440 HIS B C 1
ATOM 6812 O O . HIS B 1 440 ? 39.562 27.5 27.828 1 22.91 440 HIS B O 1
ATOM 6818 N N . GLN B 1 441 ? 39.688 25.484 28.422 1 24.16 441 GLN B N 1
ATOM 6819 C CA . GLN B 1 441 ? 40.469 26.078 29.5 1 24.16 441 GLN B CA 1
ATOM 6820 C C . GLN B 1 441 ? 41.812 26.578 28.984 1 24.16 441 GLN B C 1
ATOM 6822 O O . GLN B 1 441 ? 42.625 27.078 29.766 1 24.16 441 GLN B O 1
ATOM 6827 N N . HIS B 1 442 ? 42.281 26.297 27.797 1 23.86 442 HIS B N 1
ATOM 6828 C CA . HIS B 1 442 ? 43.719 26.391 27.719 1 23.86 442 HIS B CA 1
ATOM 6829 C C . HIS B 1 442 ? 44.188 27.844 27.719 1 23.86 442 HIS B C 1
ATOM 6831 O O . HIS B 1 442 ? 45.375 28.125 27.75 1 23.86 442 HIS B O 1
ATOM 6837 N N . LEU B 1 443 ? 43.438 28.875 27.375 1 23.3 443 LEU B N 1
ATOM 6838 C CA . LEU B 1 443 ? 44.219 29.969 26.844 1 23.3 443 LEU B CA 1
ATOM 6839 C C . LEU B 1 443 ? 44.875 30.766 27.969 1 23.3 443 LEU B C 1
ATOM 6841 O O . LEU B 1 443 ? 45.5 31.797 27.719 1 23.3 443 LEU B O 1
ATOM 6845 N N . TYR B 1 444 ? 44.719 30.609 29.219 1 21.95 444 TYR B N 1
ATOM 6846 C CA . TYR B 1 444 ? 45.312 31.641 30.062 1 21.95 444 TYR B CA 1
ATOM 6847 C C . TYR B 1 444 ? 46.844 31.578 30.016 1 21.95 444 TYR B C 1
ATOM 6849 O O . TYR B 1 444 ? 47.5 32.281 30.781 1 21.95 444 TYR B O 1
ATOM 6857 N N . LYS B 1 445 ? 47.469 30.547 29.484 1 24.16 445 LYS B N 1
ATOM 6858 C CA . LYS B 1 445 ? 48.875 30.516 29.922 1 24.16 445 LYS B CA 1
ATOM 6859 C C . LYS B 1 445 ? 49.656 31.672 29.312 1 24.16 445 LYS B C 1
ATOM 6861 O O . LYS B 1 445 ? 50.906 31.703 29.406 1 24.16 445 LYS B O 1
ATOM 6866 N N . ARG B 1 446 ? 49.312 32.469 28.406 1 21.67 446 ARG B N 1
ATOM 6867 C CA . ARG B 1 446 ? 50.469 33.031 27.734 1 21.67 446 ARG B CA 1
ATOM 6868 C C . ARG B 1 446 ? 51.094 34.125 28.578 1 21.67 446 ARG B C 1
ATOM 6870 O O . ARG B 1 446 ? 52.312 34.281 28.578 1 21.67 446 ARG B O 1
ATOM 6877 N N . GLY B 1 447 ? 50.406 35.156 29.156 1 21.55 447 GLY B N 1
ATOM 6878 C CA . GLY B 1 447 ? 51.188 36.406 29.203 1 21.55 447 GLY B CA 1
ATOM 6879 C C . GLY B 1 447 ? 52.125 36.438 30.375 1 21.55 447 GLY B C 1
ATOM 6880 O O . GLY B 1 447 ? 51.906 37.188 31.328 1 21.55 447 GLY B O 1
ATOM 6881 N N . SER B 1 448 ? 52.75 35.406 31.031 1 21.69 448 SER B N 1
ATOM 6882 C CA . SER B 1 448 ? 53.75 35.75 32.031 1 21.69 448 SER B CA 1
ATOM 6883 C C . SER B 1 448 ? 54.875 36.594 31.438 1 21.69 448 SER B C 1
ATOM 6885 O O . SER B 1 448 ? 55.781 37.031 32.156 1 21.69 448 SER B O 1
ATOM 6887 N N . ASN B 1 449 ? 55.312 36.438 30.172 1 21.34 449 ASN B N 1
ATOM 6888 C CA . ASN B 1 449 ? 56.688 36.906 29.969 1 21.34 449 ASN B CA 1
ATOM 6889 C C . ASN B 1 449 ? 56.812 38.406 30.156 1 21.34 449 ASN B C 1
ATOM 6891 O O . ASN B 1 449 ? 57.906 38.969 30.234 1 21.34 449 ASN B O 1
ATOM 6895 N N . HIS B 1 450 ? 55.906 39.438 30.062 1 20.22 450 HIS B N 1
ATOM 6896 C CA . HIS B 1 450 ? 56.625 40.625 30.5 1 20.22 450 HIS B CA 1
ATOM 6897 C C . HIS B 1 450 ? 56.688 40.688 32.031 1 20.22 450 HIS B C 1
ATOM 6899 O O . HIS B 1 450 ? 55.75 40.312 32.719 1 20.22 450 HIS B O 1
#

Secondary structure (DSSP, 8-state):
-----------------SSEE-SSPP-PPEEEEEEEETTTEEEEEEEEEEE-GGGS-EEESSSS-BS--TTSPPPTTT-SSHHHHHHHEEEPP-S-SGGGTEEEETTEEEEESEETTEE---EEEEE-TTSSSB-EE--TT-EEEEEEE-TT--TTEEEEEEEE---TTTTGGG-TT--S-GGGT----BTT-EE-SEETTEE-TT--EEE--EEEEEEE-SS-EEEEEE-BSSSS-EEE-GGGGSTTSSB-SS---B-TTTTT-TTSEESSTTSSEETTS-EEEEEEEEE-TTS-EEEEEEEEEETTEEEEPPPP-SSSS-S-SEE-HHHHHHTT-HHHHHHTHHHHHHHHHHH-EEEEEEEEE-TTTTTHHHHBGGG-SB-SSTTSHHHHHHH-SS-EEEEEEEEEESTT-S-----TTS-TTTGGG------GGGGGGGG-------/-----------------SSEE-SSPP-PPEEEEEEEETTTEEEEEEEEEEE-GGGS-EEESSSS-BS--TTSPPPTTT-SSHHHHHHHEEEPP-S-GGGGTEEEETTEEEEESEETTEE---EEEEE-TTSSSB-EE--TTEEEEEEEE-TT--TTEEEEEEEE---TTTTGGG-TT--S-GGGT----BTT-EE-SEETTEE-TT--EEE--EEEEEEE-SS-EEEEEE-BSSSS-EEE-GGGGSTTSSB-SS---B-TTTTT-TTSEESSTTSSEETTS-EEEEEEEEE-TTS-EEEEEEEEEETTEEEEPPPP-SSSS-S-SEE-HHHHHHTT-HHHHHHTHHHHHHHHHHH-EEEEEEEEE-TTTTTHHHHBGGG-SB-SSTTSHHHHHHH-SS-EEEEEEEEEESTT-S-----TTS-TTTGGG------GGGGGGGGGGSTT--

InterPro domains:
  IPR001722 Glycoside hydrolase, family 7 [PF00840] (23-415)
  IPR001722 Glycoside hydrolase, family 7 [PR00734] (42-59)
  IPR001722 Glycoside hydrolase, family 7 [PR00734] (77-96)
  IPR001722 Glycoside hydrolase, family 7 [PR00734] (134-154)
  IPR001722 Glycoside hydrolase, family 7 [PR00734] (154-172)
  IPR001722 Glycoside hydrolase, family 7 [PR00734] (178-194)
  IPR001722 Glycoside hydrolase, family 7 [PR00734] (209-232)
  IPR001722 Glycoside hydrolase, family 7 [PR00734] (276-289)
  IPR001722 Glycoside hydrolase, family 7 [PR00734] (357-376)
  IPR001722 Glycoside hydrolase, family 7 [PR00734] (397-414)
  IPR001722 Glycoside hydrolase, family 7 [PTHR33753] (5-416)
  IPR001722 Glycoside hydrolase, family 7 [cd07999] (26-409)
  IPR013320 Concanavalin A-like lectin/glucanase domain superfamily [SSF49899] (19-416)
  IPR037019 Glycoside hydrolase family 7, catalytic domain superfamily [G3DSA:2.70.100.10] (19-425)

Radius of gyration: 36.25 Å; Cα contacts (8 Å, |Δi|>4): 2490; chains: 2; bounding box: 116×130×108 Å

Organism: NCBI:txid1208366

Solvent-accessible surface area (backbone atoms only — not comparable to full-atom values): 43924 Å² total; per-residue (Å²): 137,84,81,77,79,76,80,78,78,77,76,74,75,72,80,67,41,4,30,26,63,46,91,46,62,65,49,63,53,54,34,35,32,30,45,20,32,18,55,71,5,51,41,83,38,68,26,23,39,31,50,39,37,83,78,37,60,48,23,27,67,89,50,85,47,68,42,54,46,83,70,30,39,34,36,58,84,55,26,75,41,49,62,50,16,6,54,28,25,29,34,43,40,44,73,60,50,55,75,40,18,39,49,59,57,61,38,27,40,37,42,24,36,47,37,96,89,33,83,44,45,32,42,32,34,41,20,29,74,83,43,54,31,40,41,66,43,55,43,44,30,10,20,45,24,29,34,39,41,31,62,44,21,53,54,20,41,33,41,34,39,29,34,22,23,32,51,54,40,3,26,28,88,77,37,89,31,15,58,42,12,25,56,47,21,28,22,79,33,27,27,67,21,54,29,29,20,54,53,29,30,29,50,21,73,84,44,38,16,30,23,11,29,24,37,34,67,33,38,29,34,25,50,23,48,36,34,28,49,12,32,29,68,52,79,43,68,39,77,27,59,74,65,42,44,37,74,84,29,47,20,17,56,82,26,48,68,51,34,46,34,62,26,58,34,69,58,39,51,19,75,40,83,84,21,77,40,38,30,61,42,66,34,33,45,39,37,37,28,40,42,45,98,87,63,43,29,51,38,44,38,48,36,35,38,45,92,53,37,82,41,74,44,62,53,42,58,50,87,81,39,67,79,44,47,57,48,33,59,68,44,31,57,51,71,61,27,59,54,31,54,72,59,44,32,48,48,39,38,24,51,49,29,61,73,29,19,31,48,33,43,36,35,44,65,32,82,83,65,22,36,40,86,51,24,22,72,58,29,16,86,38,61,90,57,42,9,33,63,76,50,30,42,73,77,39,78,69,34,36,40,35,42,28,59,40,20,38,21,24,71,65,6,57,60,72,49,70,43,78,40,52,69,57,83,70,54,69,71,70,66,78,76,76,70,68,72,66,75,69,66,70,70,71,74,80,85,56,98,116,138,84,81,80,75,81,77,78,77,76,76,75,76,74,80,65,41,4,30,27,62,45,90,46,61,64,50,62,52,54,36,35,33,30,46,21,31,19,54,72,5,52,41,83,37,67,25,24,39,30,50,40,38,84,78,37,62,49,22,27,67,91,48,86,47,68,43,53,46,85,71,30,40,34,35,58,82,55,27,76,43,49,59,50,18,6,55,29,24,28,35,43,41,45,73,58,50,54,77,41,17,40,49,60,57,60,37,26,41,36,42,22,35,46,37,94,90,33,84,45,46,32,42,33,34,41,20,27,74,83,43,52,31,41,40,67,42,55,42,44,28,9,21,44,25,31,34,41,42,31,61,44,21,53,54,22,40,34,40,33,40,30,33,20,20,32,52,54,39,4,26,27,87,77,36,88,29,14,58,44,11,25,56,46,22,28,21,77,34,28,26,66,22,53,29,30,20,54,52,28,29,27,48,20,74,85,44,38,16,31,24,11,29,23,37,35,66,32,37,28,34,25,51,24,46,37,33,28,49,13,34,29,69,53,77,43,70,39,77,28,59,76,65,43,43,37,75,83,30,47,21,16,56,80,26,46,68,52,32,46,34,62,26,59,36,68,56,40,51,17,76,38,84,84,21,78,40,37,30,62,43,66,34,32,46,39,37,36,28,38,41,45,98,86,63,42,27,50,38,42,38,48,36,35,38,46,94,52,36,82,40,73,43,64,53,43,56,51,87,80,39,66,80,42,46,56,48,35,59,68,42,31,57,49,71,62,25,57,54,30,56,71,57,44,32,48,48,39,38,25,52,49,28,61,74,29,19,31,48,34,41,35,35,44,66,32,82,85,63,22,37,40,85,50,26,21,70,60,29,17,82,40,60,90,56,41,9,31,63,75,49,30,43,72,77,39,79,68,35,36,38,34,43,28,58,40,20,38,20,24,71,66,6,58,61,72,49,71,42,78,38,53,69,56,84,70,55,70,70,71,67,77,76,78,72,68,76,71,72,73,74,66,73,75,70,64,83,67,78,121

pLDDT: mean 88.9, std 21.16, range [18.22, 98.94]

Nearest PDB structures (foldseek):
  2ovw-assembly1_A  TM=9.945E-01  e=5.256E-72  Fusarium oxysporum
  1a39-assembly1_A  TM=9.849E-01  e=5.527E-64  Mycothermus thermophilus
  2a39-assembly2_A  TM=9.873E-01  e=1.771E-63  Mycothermus thermophilus
  1ojj-assembly1_A  TM=9.863E-01  e=2.761E-63  Mycothermus thermophilus
  1dym-assembly1_A  TM=9.865E-01  e=5.678E-63  Mycothermus thermophilus

Foldseek 3Di:
DPPPPPPPPPPPPPLLAFQHEDPADADWAKAWAWEWDAVVFIDIFIKTKAWAQVLFLKAFPVDSDHQWDWQWAGDCVCPVDFSSVRNGIYTYHDPDCVQLQWDDDYNKIKGWQDDPLHGNWTKMWMGHPVLQWGDWFQAQQKKKKWKKAFLQFDFQKKWFKKWWLFDGQQLCVVDSNQDCTSSNNHGDAEQLQIFTQDHSRTGPNVRWGWHAWMWTCWIDHQWWIKTFTKFFLDHHIDTHDDPLNDCLHRIPPLGQMDICLLLPNRQAGHDDDSHVHHNNDMKMKMWHFYADPVSFGFKIFIWIADLLDIGGAQFRNDPFQDRHRIDGPSRCVRVPSPSCVVSPHRRRSSVSSNVTTIIMTTMDGDQPQLCCSQDNDSNHDDDRCCSHPVNSCVVRVMRMMMIGHIYMYHDPSRDGSPPPVPPVVPPPVPPPPPPPPPPPPPPPPDPPPD/DDDPPPPPPPPPPPLLAFQHEDPADADWDKAWAWEWDAVVFIDIFIKTKAWAQVLFLKAFPVDSHHQWDWQWAGDCVCPVDFSSVRNGIYTYHDPDCVQLQWDDDYNKIKGWQDDPLDGNWTKMWMGHPVLQWGDWFQAQQKKWKWKKAFLQFDFQKKWFKKWWLFDGQQLCVVDSNQDCTSSNNHGDAEQLQIFTQDHSRTGPNVRWGWHAWMWTLWIDHQWWIKTFTKFFLDHHIDTHDDPLNDCLHRIPPLGQMDICLLLPNRQAGHDDDSHVHHNNDMKMKMWHQYADPVSFGFKIFIWIADLLDIGGAQFRNDPFQDRHRIDGPRRCVRVPVPSCVVSPHRRRSSVSSNVTTIIMTTMDGDQPQLCCSQDNDSNHDDYRCCSHPVNSCVVRVMRMMMIGHIYMYHDPSRDGSPPPVPPVVPPPVPDPPPPPDPDDPPDPPPDPPD